Protein AF-A0A958K004-F1 (afdb_monomer)

Structure (mmCIF, N/CA/C/O backbone):
data_AF-A0A958K004-F1
#
_entry.id   AF-A0A958K004-F1
#
loop_
_atom_site.group_PDB
_atom_site.id
_atom_site.type_symbol
_atom_site.label_atom_id
_atom_site.label_alt_id
_atom_site.label_comp_id
_atom_site.label_asym_id
_atom_site.label_entity_id
_atom_site.label_seq_id
_atom_site.pdbx_PDB_ins_code
_atom_site.Cartn_x
_atom_site.Cartn_y
_atom_site.Cartn_z
_atom_site.occupancy
_atom_site.B_iso_or_equiv
_atom_site.auth_seq_id
_atom_site.auth_comp_id
_atom_site.auth_asym_id
_atom_site.auth_atom_id
_atom_site.pdbx_PDB_model_num
ATOM 1 N N . PHE A 1 1 ? 22.502 -11.661 -29.593 1.00 89.81 1 PHE A N 1
ATOM 2 C CA . PHE A 1 1 ? 21.165 -12.254 -29.796 1.00 89.81 1 PHE A CA 1
ATOM 3 C C . PHE A 1 1 ? 20.593 -11.751 -31.112 1.00 89.81 1 PHE A C 1
ATOM 5 O O . PHE A 1 1 ? 20.973 -10.659 -31.521 1.00 89.81 1 PHE A O 1
ATOM 12 N N . SER A 1 2 ? 19.728 -12.525 -31.771 1.00 93.94 2 SER A N 1
ATOM 13 C CA . SER A 1 2 ? 18.843 -11.992 -32.816 1.00 93.94 2 SER A CA 1
ATOM 14 C C . SER A 1 2 ? 17.695 -11.242 -32.134 1.00 93.94 2 SER A C 1
ATOM 16 O O . SER A 1 2 ? 17.224 -11.697 -31.088 1.00 93.94 2 SER A O 1
ATOM 18 N N . ALA A 1 3 ? 17.286 -10.092 -32.664 1.00 95.31 3 ALA A N 1
ATOM 19 C CA . ALA A 1 3 ? 16.294 -9.233 -32.023 1.00 95.31 3 ALA A CA 1
ATOM 20 C C . ALA A 1 3 ? 15.481 -8.437 -33.048 1.00 95.31 3 ALA A C 1
ATOM 22 O O . ALA A 1 3 ? 16.007 -8.037 -34.089 1.00 95.31 3 ALA A O 1
ATOM 23 N N . ASP A 1 4 ? 14.225 -8.171 -32.708 1.00 96.50 4 ASP A N 1
ATOM 24 C CA . ASP A 1 4 ? 13.420 -7.114 -33.302 1.00 96.50 4 ASP A CA 1
ATOM 25 C C . ASP A 1 4 ? 13.753 -5.785 -32.627 1.00 96.50 4 ASP A C 1
ATOM 27 O O . ASP A 1 4 ? 13.821 -5.690 -31.399 1.00 96.50 4 ASP A O 1
ATOM 31 N N . VAL A 1 5 ? 13.989 -4.754 -33.438 1.00 95.25 5 VAL A N 1
ATOM 32 C CA . VAL A 1 5 ? 14.389 -3.431 -32.955 1.00 95.25 5 VAL A CA 1
ATOM 33 C C . VAL A 1 5 ? 13.537 -2.352 -33.605 1.00 95.25 5 VAL A C 1
ATOM 35 O O . VAL A 1 5 ? 13.341 -2.345 -34.819 1.00 95.25 5 VAL A O 1
ATOM 38 N N . ARG A 1 6 ? 13.034 -1.418 -32.796 1.00 95.12 6 ARG A N 1
ATOM 39 C CA . ARG A 1 6 ? 12.283 -0.246 -33.270 1.00 95.12 6 ARG A CA 1
ATOM 40 C C . ARG A 1 6 ? 12.602 0.982 -32.431 1.00 95.12 6 ARG A C 1
ATOM 42 O O . ARG A 1 6 ? 13.040 0.851 -31.287 1.00 95.12 6 ARG A O 1
ATOM 49 N N . PHE A 1 7 ? 12.357 2.173 -32.973 1.00 93.88 7 PHE A N 1
ATOM 50 C CA . PHE A 1 7 ? 12.364 3.382 -32.152 1.00 93.88 7 PHE A CA 1
ATOM 51 C C . PHE A 1 7 ? 11.266 3.310 -31.089 1.00 93.88 7 PHE A C 1
ATOM 53 O O . PHE A 1 7 ? 10.233 2.657 -31.273 1.00 93.88 7 PHE A O 1
ATOM 60 N N . ARG A 1 8 ? 11.503 3.973 -29.961 1.00 91.81 8 ARG A N 1
ATOM 61 C CA . ARG A 1 8 ? 10.545 4.057 -28.855 1.00 91.81 8 ARG A CA 1
ATOM 62 C C . ARG A 1 8 ? 10.416 5.485 -28.363 1.00 91.81 8 ARG A C 1
ATOM 64 O O . ARG A 1 8 ? 11.398 6.216 -28.383 1.00 91.81 8 ARG A O 1
ATOM 71 N N . GLY A 1 9 ? 9.266 5.792 -27.768 1.00 85.25 9 GLY A N 1
ATOM 72 C CA . GLY A 1 9 ? 8.994 7.061 -27.102 1.00 85.25 9 GLY A CA 1
ATOM 73 C C . GLY A 1 9 ? 8.212 8.043 -27.946 1.00 85.25 9 GLY A C 1
ATOM 74 O O . GLY A 1 9 ? 8.463 8.156 -29.139 1.00 85.25 9 GLY A O 1
ATOM 75 N N . ASP A 1 10 ? 7.340 8.780 -27.274 1.00 86.44 10 ASP A N 1
ATOM 76 C CA . ASP A 1 10 ? 6.393 9.689 -27.916 1.00 86.44 10 ASP A CA 1
ATOM 77 C C . ASP A 1 10 ? 6.994 11.086 -28.094 1.00 86.44 10 ASP A C 1
ATOM 79 O O . ASP A 1 10 ? 6.783 11.734 -29.115 1.00 86.44 10 ASP A O 1
ATOM 83 N N . SER A 1 11 ? 7.843 11.525 -27.157 1.00 85.31 11 SER A N 1
ATOM 84 C CA . SER A 1 11 ? 8.559 12.801 -27.257 1.00 85.31 11 SER A CA 1
ATOM 85 C C . SER A 1 11 ? 9.684 12.782 -28.304 1.00 85.31 11 SER A C 1
ATOM 87 O O . SER A 1 11 ? 10.496 11.851 -28.364 1.00 85.31 11 SER A O 1
ATOM 89 N N . VAL A 1 12 ? 9.798 13.872 -29.074 1.00 88.31 12 VAL A N 1
ATOM 90 C CA . VAL A 1 12 ? 10.742 14.025 -30.205 1.00 88.31 12 VAL A CA 1
ATOM 91 C C . VAL A 1 12 ? 12.216 13.765 -29.858 1.00 88.31 12 VAL A C 1
ATOM 93 O O . VAL A 1 12 ? 12.981 13.333 -30.721 1.00 88.31 12 VAL A O 1
ATOM 96 N N . ASN A 1 13 ? 12.644 13.957 -28.603 1.00 87.62 13 ASN A N 1
ATOM 97 C CA . ASN A 1 13 ? 14.021 13.683 -28.167 1.00 87.62 13 ASN A CA 1
ATOM 98 C C . ASN A 1 13 ? 14.430 12.211 -28.346 1.00 87.62 13 ASN A C 1
ATOM 100 O O . ASN A 1 13 ? 15.620 11.908 -28.353 1.00 87.62 13 ASN A O 1
ATOM 104 N N . HIS A 1 14 ? 13.470 11.294 -28.476 1.00 88.75 14 HIS A N 1
ATOM 105 C CA . HIS A 1 14 ? 13.756 9.870 -28.598 1.00 88.75 14 HIS A CA 1
ATOM 106 C C . HIS A 1 14 ? 13.985 9.386 -30.031 1.00 88.75 14 HIS A C 1
ATOM 108 O O . HIS A 1 14 ? 14.654 8.363 -30.216 1.00 88.75 14 HIS A O 1
ATOM 114 N N . TRP A 1 15 ? 13.460 10.099 -31.030 1.00 88.62 15 TRP A N 1
ATOM 115 C CA . TRP A 1 15 ? 13.468 9.645 -32.422 1.00 88.62 15 TRP A CA 1
ATOM 116 C C . TRP A 1 15 ? 13.862 10.722 -33.446 1.00 88.62 15 TRP A C 1
ATOM 118 O O . TRP A 1 15 ? 14.348 10.364 -34.515 1.00 88.62 15 TRP A O 1
ATOM 128 N N . ALA A 1 16 ? 13.753 12.020 -33.149 1.00 87.06 16 ALA A N 1
ATOM 129 C CA . ALA A 1 16 ? 14.074 13.077 -34.118 1.00 87.06 16 ALA A CA 1
ATOM 130 C C . ALA A 1 16 ? 15.577 13.425 -34.178 1.00 87.06 16 ALA A C 1
ATOM 132 O O . ALA A 1 16 ? 16.094 13.781 -35.234 1.00 87.06 16 ALA A O 1
ATOM 133 N N . PHE A 1 17 ? 16.309 13.278 -33.070 1.00 87.06 17 PHE A N 1
ATOM 134 C CA . PHE A 1 17 ? 17.729 13.657 -32.952 1.00 87.06 17 PHE A CA 1
ATOM 135 C C . PHE A 1 17 ? 18.665 12.493 -33.304 1.00 87.06 17 PHE A C 1
ATOM 137 O O . PHE A 1 17 ? 18.206 11.350 -33.284 1.00 87.06 17 PHE A O 1
ATOM 144 N N . PRO A 1 18 ? 19.957 12.721 -33.633 1.00 86.62 18 PRO A N 1
ATOM 145 C CA . PRO A 1 18 ? 20.878 11.657 -34.056 1.00 86.62 18 PRO A CA 1
ATOM 146 C C . PRO A 1 18 ? 20.862 10.431 -33.135 1.00 86.62 18 PRO A C 1
ATOM 148 O O . PRO A 1 18 ? 20.727 9.306 -33.618 1.00 86.62 18 PRO A O 1
ATOM 151 N N . ASN A 1 19 ? 20.868 10.664 -31.822 1.00 88.81 19 ASN A N 1
ATOM 152 C CA . ASN A 1 19 ? 20.723 9.642 -30.796 1.00 88.81 19 ASN A CA 1
ATOM 153 C C . ASN A 1 19 ? 19.285 9.150 -30.688 1.00 88.81 19 ASN A C 1
ATOM 155 O O . ASN A 1 19 ? 18.377 9.900 -30.334 1.00 88.81 19 ASN A O 1
ATOM 159 N N . LYS A 1 20 ? 19.103 7.854 -30.930 1.00 92.12 20 LYS A N 1
ATOM 160 C CA . LYS A 1 20 ? 17.799 7.195 -30.869 1.00 92.12 20 LYS A CA 1
ATOM 161 C C . LYS A 1 20 ? 17.654 6.370 -29.599 1.00 92.12 20 LYS A C 1
ATOM 163 O O . LYS A 1 20 ? 18.620 5.750 -29.135 1.00 92.12 20 LYS A O 1
ATOM 168 N N . SER A 1 21 ? 16.436 6.349 -29.069 1.00 95.44 21 SER A N 1
ATOM 169 C CA . SER A 1 21 ? 16.014 5.364 -28.074 1.00 95.44 21 SER A CA 1
ATOM 170 C C . SER A 1 21 ? 15.399 4.154 -28.774 1.00 95.44 21 SER A C 1
ATOM 172 O O . SER A 1 21 ? 14.669 4.313 -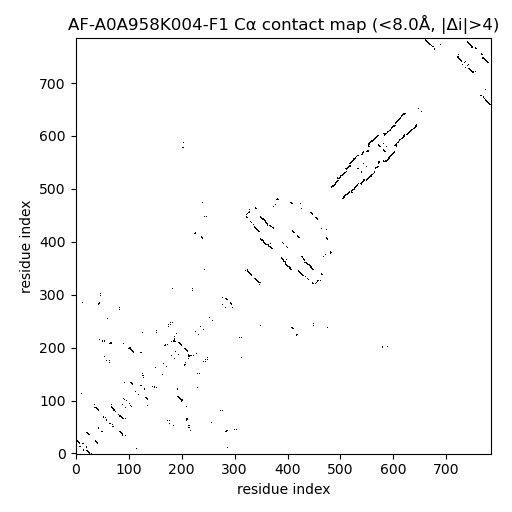29.753 1.00 95.44 21 SER A O 1
ATOM 174 N N . TRP A 1 22 ? 15.673 2.954 -28.267 1.00 96.50 22 TRP A N 1
ATOM 175 C CA . TRP A 1 22 ? 15.309 1.700 -28.933 1.00 96.50 22 TRP A CA 1
ATOM 176 C C . TRP A 1 22 ? 14.482 0.797 -28.026 1.00 96.50 22 TRP A C 1
ATOM 178 O O . TRP A 1 22 ? 14.805 0.653 -26.853 1.00 96.50 22 TRP A O 1
ATOM 188 N N . ARG A 1 23 ? 13.435 0.176 -28.569 1.00 96.81 23 ARG A N 1
ATOM 189 C CA . ARG A 1 23 ? 12.793 -1.009 -27.991 1.00 96.81 23 ARG A CA 1
ATOM 190 C C . ARG A 1 23 ? 13.456 -2.227 -28.617 1.00 96.81 23 ARG A C 1
ATOM 192 O O . ARG A 1 23 ? 13.536 -2.298 -29.845 1.00 96.81 23 ARG A O 1
ATOM 199 N N . ILE A 1 24 ? 13.915 -3.147 -27.781 1.00 97.31 24 ILE A N 1
ATOM 200 C CA . ILE A 1 24 ? 14.554 -4.396 -28.184 1.00 97.31 24 ILE A CA 1
ATOM 201 C C . ILE A 1 24 ? 13.670 -5.548 -27.709 1.00 97.31 24 ILE A C 1
ATOM 203 O O . ILE A 1 24 ? 13.372 -5.619 -26.520 1.00 97.31 24 ILE A O 1
ATOM 207 N N . ALA A 1 25 ? 13.284 -6.441 -28.618 1.00 96.12 25 ALA A N 1
ATOM 208 C CA . ALA A 1 25 ? 12.616 -7.701 -28.298 1.00 96.12 25 ALA A CA 1
ATOM 209 C C . ALA A 1 25 ? 13.455 -8.865 -28.838 1.00 96.12 25 ALA A C 1
ATOM 211 O O . ALA A 1 25 ? 13.740 -8.943 -30.036 1.00 96.12 25 ALA A O 1
ATOM 212 N N . LEU A 1 26 ? 13.922 -9.744 -27.955 1.00 95.56 26 LEU A N 1
ATOM 213 C CA . LEU A 1 26 ? 14.788 -10.858 -28.327 1.00 95.56 26 LEU A CA 1
ATOM 214 C C . LEU A 1 26 ? 13.974 -11.985 -28.974 1.00 95.56 26 LEU A C 1
ATOM 216 O O . LEU A 1 26 ? 12.897 -12.346 -28.507 1.00 95.56 26 LEU A O 1
ATOM 220 N N . ARG A 1 27 ? 14.501 -12.577 -30.047 1.00 92.25 27 ARG A N 1
ATOM 221 C CA . ARG A 1 27 ? 13.836 -13.683 -30.755 1.00 92.25 27 ARG A CA 1
ATOM 222 C C . ARG A 1 27 ? 14.186 -15.045 -30.151 1.00 92.25 27 ARG A C 1
ATOM 224 O O . ARG A 1 27 ? 15.077 -15.153 -29.308 1.00 92.25 27 ARG A O 1
ATOM 231 N N . ASP A 1 28 ? 13.493 -16.086 -30.611 1.00 89.12 28 ASP A N 1
ATOM 232 C CA . ASP A 1 28 ? 13.798 -17.500 -30.339 1.00 89.12 28 ASP A CA 1
ATOM 233 C C . ASP A 1 28 ? 13.801 -17.868 -28.842 1.00 89.12 28 ASP A C 1
ATOM 235 O O . ASP A 1 28 ? 14.655 -18.630 -28.376 1.00 89.12 28 ASP A O 1
ATOM 239 N N . GLY A 1 29 ? 12.879 -17.272 -28.073 1.00 86.06 29 GLY A N 1
ATOM 240 C CA . GLY A 1 29 ? 12.742 -17.510 -26.630 1.00 86.06 29 GLY A CA 1
ATOM 241 C C . GLY A 1 29 ? 13.990 -17.132 -25.826 1.00 86.06 29 GLY A C 1
ATOM 242 O O . GLY A 1 29 ? 14.274 -17.739 -24.794 1.00 86.06 29 GLY A O 1
ATOM 243 N N . LYS A 1 30 ? 14.805 -16.194 -26.327 1.00 91.06 30 LYS A N 1
ATOM 244 C CA . LYS A 1 30 ? 16.010 -15.725 -25.634 1.00 91.06 30 LYS A CA 1
ATOM 245 C C . LYS A 1 30 ? 15.676 -14.634 -24.624 1.00 91.06 30 LYS A C 1
ATOM 247 O O . LYS A 1 30 ? 14.791 -13.816 -24.844 1.00 91.06 30 LYS A O 1
ATOM 252 N N . PHE A 1 31 ? 16.463 -14.601 -23.556 1.00 92.50 31 PHE A N 1
ATOM 253 C CA . PHE A 1 31 ? 16.366 -13.618 -22.485 1.00 92.50 31 PHE A CA 1
ATOM 254 C C . PHE A 1 31 ? 17.753 -13.033 -22.208 1.00 92.50 31 PHE A C 1
ATOM 256 O O . PHE A 1 31 ? 18.755 -13.753 -22.238 1.00 92.50 31 PHE A O 1
ATOM 263 N N . TYR A 1 32 ? 17.811 -11.738 -21.920 1.00 92.69 32 TYR A N 1
ATOM 264 C CA . TYR A 1 32 ? 18.988 -11.060 -21.384 1.00 92.69 32 TYR A CA 1
ATOM 265 C C . TYR A 1 32 ? 18.681 -10.662 -19.943 1.00 92.69 32 TYR A C 1
ATOM 267 O O . TYR A 1 32 ? 17.728 -9.929 -19.712 1.00 92.69 32 TYR A O 1
ATOM 275 N N . GLN A 1 33 ? 19.433 -11.198 -18.975 1.00 91.00 33 GLN A N 1
ATOM 276 C CA . GLN A 1 33 ? 19.170 -11.002 -17.538 1.00 91.00 33 GLN A CA 1
ATOM 277 C C . GLN A 1 33 ? 17.701 -11.286 -17.133 1.00 91.00 33 GLN A C 1
ATOM 279 O O . GLN A 1 33 ? 17.133 -10.619 -16.277 1.00 91.00 33 GLN A O 1
ATOM 284 N N . GLY A 1 34 ? 17.068 -12.277 -17.772 1.00 89.94 34 GLY A N 1
ATOM 285 C CA . GLY A 1 34 ? 15.663 -12.625 -17.527 1.00 89.94 34 GLY A CA 1
ATOM 286 C C . GLY A 1 34 ? 14.632 -11.752 -18.254 1.00 89.94 34 GLY A C 1
ATOM 287 O O . GLY A 1 34 ? 13.448 -11.990 -18.083 1.00 89.94 34 GLY A O 1
ATOM 288 N N . MET A 1 35 ? 15.053 -10.796 -19.089 1.00 93.38 35 MET A N 1
ATOM 289 C CA . MET A 1 35 ? 14.167 -9.950 -19.901 1.00 93.38 35 MET A CA 1
ATOM 290 C C . MET A 1 35 ? 14.155 -10.414 -21.361 1.00 93.38 35 MET A C 1
ATOM 292 O O . MET A 1 35 ? 15.219 -10.508 -21.985 1.00 93.38 35 MET A O 1
ATOM 296 N N . ASN A 1 36 ? 12.977 -10.671 -21.939 1.00 93.88 36 ASN A N 1
ATOM 297 C CA . ASN A 1 36 ? 12.852 -10.833 -23.390 1.00 93.88 36 ASN A CA 1
ATOM 298 C C . ASN A 1 36 ? 12.742 -9.476 -24.104 1.00 93.88 36 ASN A C 1
ATOM 300 O O . ASN A 1 36 ? 13.305 -9.300 -25.186 1.00 93.88 36 ASN A O 1
ATOM 304 N N . GLU A 1 37 ? 12.071 -8.506 -23.477 1.00 95.00 37 GLU A N 1
ATOM 305 C CA . GLU A 1 37 ? 11.859 -7.160 -24.009 1.00 95.00 37 GLU A CA 1
ATOM 306 C C . GLU A 1 37 ? 12.388 -6.081 -23.050 1.00 95.00 37 GLU A C 1
ATOM 308 O O . GLU A 1 37 ? 12.084 -6.084 -21.859 1.00 95.00 37 GLU A O 1
ATOM 313 N N . PHE A 1 38 ? 13.155 -5.122 -23.574 1.00 96.88 38 PHE A N 1
ATOM 314 C CA . PHE A 1 38 ? 13.682 -3.987 -22.811 1.00 96.88 38 PHE A CA 1
ATOM 315 C C . PHE A 1 38 ? 13.855 -2.743 -23.693 1.00 96.88 38 PHE A C 1
ATOM 317 O O . PHE A 1 38 ? 13.917 -2.813 -24.924 1.00 96.88 38 PHE A O 1
ATOM 324 N N . ASN A 1 39 ? 13.922 -1.576 -23.058 1.00 97.31 39 ASN A N 1
ATOM 325 C CA . ASN A 1 39 ? 14.238 -0.312 -23.715 1.00 97.31 39 ASN A CA 1
ATOM 326 C C . ASN A 1 39 ? 15.714 0.044 -23.532 1.00 97.31 39 ASN A C 1
ATOM 328 O O . ASN A 1 39 ? 16.292 -0.222 -22.489 1.00 97.31 39 ASN A O 1
ATOM 332 N N . LEU A 1 40 ? 16.292 0.724 -24.518 1.00 97.12 40 LEU A N 1
ATOM 333 C CA . LEU A 1 40 ? 17.566 1.432 -24.435 1.00 97.12 40 LEU A CA 1
ATOM 334 C C . LEU A 1 40 ? 17.286 2.924 -24.628 1.00 97.12 40 LEU A C 1
ATOM 336 O O . LEU A 1 40 ? 17.156 3.410 -25.755 1.00 97.12 40 LEU A O 1
ATOM 340 N N . ASN A 1 41 ? 17.148 3.647 -23.522 1.00 95.50 41 ASN A N 1
ATOM 341 C CA . ASN A 1 41 ? 16.737 5.046 -23.493 1.00 95.50 41 ASN A CA 1
ATOM 342 C C . ASN A 1 41 ? 17.934 5.990 -23.600 1.00 95.50 41 ASN A C 1
ATOM 344 O O . ASN A 1 41 ? 18.943 5.815 -22.920 1.00 95.50 41 ASN A O 1
ATOM 348 N N . VAL A 1 42 ? 17.801 7.028 -24.425 1.00 94.31 42 VAL A N 1
ATOM 349 C CA . VAL A 1 42 ? 18.722 8.171 -24.413 1.00 94.31 42 VAL A CA 1
ATOM 350 C C . VAL A 1 42 ? 18.446 9.000 -23.155 1.00 94.31 42 VAL A C 1
ATOM 352 O O . VAL A 1 42 ? 17.293 9.399 -22.952 1.00 94.31 42 VAL A O 1
ATOM 355 N N . PRO A 1 43 ? 19.459 9.286 -22.319 1.00 93.81 43 PRO A N 1
ATOM 356 C CA . PRO A 1 43 ? 19.289 10.204 -21.201 1.00 93.81 43 PRO A CA 1
ATOM 357 C C . PRO A 1 43 ? 18.959 11.621 -21.682 1.00 93.81 43 PRO A C 1
ATOM 359 O O . PRO A 1 43 ? 19.594 12.139 -22.599 1.00 93.81 43 PRO A O 1
ATOM 362 N N . ARG A 1 44 ? 17.944 12.244 -21.070 1.00 88.75 44 ARG A N 1
ATOM 363 C CA . ARG A 1 44 ? 17.361 13.513 -21.550 1.00 88.75 44 ARG A CA 1
ATOM 364 C C . ARG A 1 44 ? 17.491 14.701 -20.591 1.00 88.75 44 ARG A C 1
ATOM 366 O O . ARG A 1 44 ? 17.028 15.790 -20.905 1.00 88.75 44 ARG A O 1
ATOM 373 N N . VAL A 1 45 ? 18.082 14.525 -19.413 1.00 92.00 45 VAL A N 1
ATOM 374 C CA . VAL A 1 45 ? 18.234 15.589 -18.396 1.00 92.00 45 VAL A CA 1
ATOM 375 C C . VAL A 1 45 ? 19.705 15.973 -18.288 1.00 92.00 45 VAL A C 1
ATOM 377 O O . VAL A 1 45 ? 20.546 15.112 -18.517 1.00 92.00 45 VAL A O 1
ATOM 380 N N . ARG A 1 46 ? 20.048 17.222 -17.933 1.00 94.00 46 ARG A N 1
ATOM 381 C CA . ARG A 1 46 ? 21.454 17.683 -17.872 1.00 94.00 46 ARG A CA 1
ATOM 382 C C . ARG A 1 46 ? 22.373 16.755 -17.080 1.00 94.00 46 ARG A C 1
ATOM 384 O O . ARG A 1 46 ? 23.475 16.495 -17.534 1.00 94.00 46 ARG A O 1
ATOM 391 N N . THR A 1 47 ? 21.875 16.178 -15.987 1.00 95.75 47 THR A N 1
ATOM 392 C CA . THR A 1 47 ? 22.607 15.221 -15.140 1.00 95.75 47 THR A CA 1
ATOM 393 C C . THR A 1 47 ? 22.890 13.886 -15.828 1.00 95.75 47 THR A C 1
ATOM 395 O O . THR A 1 47 ? 23.789 13.158 -15.427 1.00 95.75 47 THR A O 1
ATOM 398 N N . GLN A 1 48 ? 22.116 13.535 -16.859 1.00 95.69 48 GLN A N 1
ATOM 399 C CA . GLN A 1 48 ? 22.151 12.269 -17.606 1.00 95.69 48 GLN A CA 1
ATOM 400 C C . GLN A 1 48 ? 21.829 11.022 -16.760 1.00 95.69 48 GLN A C 1
ATOM 402 O O . GLN A 1 48 ? 21.693 9.934 -17.310 1.00 95.69 48 GLN A O 1
ATOM 407 N N . ILE A 1 49 ? 21.602 11.190 -15.454 1.00 97.25 49 ILE A N 1
ATOM 408 C CA . ILE A 1 49 ? 21.304 10.112 -14.505 1.00 97.25 49 ILE A CA 1
ATOM 409 C C . ILE A 1 49 ? 19.911 10.198 -13.871 1.00 97.25 49 ILE A C 1
ATOM 411 O O . ILE A 1 49 ? 19.516 9.266 -13.188 1.00 97.25 49 ILE A O 1
ATOM 415 N N . ALA A 1 50 ? 19.143 11.269 -14.110 1.00 96.12 50 ALA A N 1
ATOM 416 C CA . ALA A 1 50 ? 17.875 11.537 -13.410 1.00 96.12 50 ALA A CA 1
ATOM 417 C C . ALA A 1 50 ? 16.871 10.365 -13.429 1.00 96.12 50 ALA A C 1
ATOM 419 O O . ALA A 1 50 ? 16.284 10.037 -12.402 1.00 96.12 50 ALA A O 1
ATOM 420 N N . ASN A 1 51 ? 16.686 9.707 -14.580 1.00 94.56 51 ASN A N 1
ATOM 421 C CA . ASN A 1 51 ? 15.776 8.560 -14.663 1.00 94.56 51 ASN A CA 1
ATOM 422 C C . ASN A 1 51 ? 16.312 7.354 -13.887 1.00 94.56 51 ASN A C 1
ATOM 424 O O . ASN A 1 51 ? 15.561 6.763 -13.124 1.00 94.56 51 ASN A O 1
ATOM 428 N N . TRP A 1 52 ? 17.595 7.016 -14.056 1.00 97.88 52 TRP A N 1
ATOM 429 C CA . TRP A 1 52 ? 18.234 5.930 -13.306 1.00 97.88 52 TRP A CA 1
ATOM 430 C C . TRP A 1 52 ? 18.161 6.171 -11.797 1.00 97.88 52 TRP A C 1
ATOM 432 O O . TRP A 1 52 ? 17.741 5.283 -11.068 1.00 97.88 52 TRP A O 1
ATOM 442 N N . LEU A 1 53 ? 18.475 7.389 -11.347 1.00 98.50 53 LEU A N 1
ATOM 443 C CA . LEU A 1 53 ? 18.474 7.752 -9.932 1.00 98.50 53 LEU A CA 1
ATOM 444 C C . LEU A 1 53 ? 17.097 7.533 -9.298 1.00 98.50 53 LEU A C 1
ATOM 446 O O . LEU A 1 53 ? 17.004 7.056 -8.176 1.00 98.50 53 LEU A O 1
ATOM 450 N N . GLY A 1 54 ? 16.020 7.825 -10.031 1.00 98.00 54 GLY A N 1
ATOM 451 C CA . GLY A 1 54 ? 14.664 7.544 -9.572 1.00 98.00 54 GLY A CA 1
ATOM 452 C C . GLY A 1 54 ? 14.381 6.055 -9.336 1.00 98.00 54 GLY A C 1
ATOM 453 O O . GLY A 1 54 ? 13.690 5.725 -8.375 1.00 98.00 54 GLY A O 1
ATOM 454 N N . TYR A 1 55 ? 14.922 5.169 -10.180 1.00 98.50 55 TYR A N 1
ATOM 455 C CA . TYR A 1 55 ? 14.806 3.716 -10.011 1.00 98.50 55 TYR A CA 1
ATOM 456 C C . TYR A 1 55 ? 15.740 3.195 -8.902 1.00 98.50 55 TYR A C 1
ATOM 458 O O . TYR A 1 55 ? 15.271 2.468 -8.035 1.00 98.50 55 TYR A O 1
ATOM 466 N N . ASP A 1 56 ? 17.003 3.639 -8.841 1.00 98.56 56 ASP A N 1
ATOM 467 C CA . ASP A 1 56 ? 17.950 3.276 -7.765 1.00 98.56 56 ASP A CA 1
ATOM 468 C C . ASP A 1 56 ? 17.414 3.684 -6.380 1.00 98.56 56 ASP A C 1
ATOM 470 O O . ASP A 1 56 ? 17.428 2.893 -5.436 1.00 98.56 56 ASP A O 1
ATOM 474 N N . MET A 1 57 ? 16.839 4.885 -6.258 1.00 98.69 57 MET A N 1
ATOM 475 C CA . MET A 1 57 ? 16.188 5.324 -5.019 1.00 98.69 57 MET A CA 1
ATOM 476 C C . MET A 1 57 ? 14.956 4.476 -4.674 1.00 98.69 57 MET A C 1
ATOM 478 O O . MET A 1 57 ? 14.717 4.192 -3.501 1.00 98.69 57 MET A O 1
ATOM 482 N N . ALA A 1 58 ? 14.177 4.041 -5.665 1.00 98.62 58 ALA A N 1
ATOM 483 C CA . ALA A 1 58 ? 13.038 3.161 -5.423 1.00 98.62 58 ALA A CA 1
ATOM 484 C C . ALA A 1 58 ? 13.468 1.776 -4.913 1.00 98.62 58 ALA A C 1
ATOM 486 O O . ALA A 1 58 ? 12.875 1.263 -3.963 1.00 98.62 58 ALA A O 1
ATOM 487 N N . GLU A 1 59 ? 14.515 1.190 -5.504 1.00 98.06 59 GLU A N 1
ATOM 488 C CA . GLU A 1 59 ? 15.072 -0.098 -5.072 1.00 98.06 59 GLU A CA 1
ATOM 489 C C . GLU A 1 59 ? 15.616 -0.018 -3.640 1.00 98.06 59 GLU A C 1
ATOM 491 O O . GLU A 1 59 ? 15.323 -0.886 -2.816 1.00 98.06 59 GLU A O 1
ATOM 496 N N . ARG A 1 60 ? 16.348 1.056 -3.309 1.00 98.12 60 ARG A N 1
ATOM 497 C CA . ARG A 1 60 ? 16.873 1.310 -1.955 1.00 98.12 60 ARG A CA 1
ATOM 498 C C . ARG A 1 60 ? 15.779 1.529 -0.914 1.00 98.12 60 ARG A C 1
ATOM 500 O O . ARG A 1 60 ? 15.963 1.146 0.242 1.00 98.12 60 ARG A O 1
ATOM 507 N N . LEU A 1 61 ? 14.672 2.177 -1.284 1.00 97.75 61 LEU A N 1
ATOM 508 C CA . LEU A 1 61 ? 13.536 2.366 -0.378 1.00 97.75 61 LEU A CA 1
ATOM 509 C C . LEU A 1 61 ? 12.903 1.021 -0.000 1.00 97.75 61 LEU A C 1
ATOM 511 O O . LEU A 1 61 ? 12.547 0.815 1.159 1.00 97.75 61 LEU A O 1
ATOM 515 N N . GLY A 1 62 ? 12.819 0.103 -0.966 1.00 95.50 62 GLY A N 1
ATOM 516 C CA . GLY A 1 62 ? 12.233 -1.219 -0.786 1.00 95.50 62 GLY A CA 1
ATOM 517 C C . GLY A 1 62 ? 10.700 -1.208 -0.738 1.00 95.50 62 GLY A C 1
ATOM 518 O O . GLY A 1 62 ? 10.045 -0.175 -0.590 1.00 95.50 62 GLY A O 1
ATOM 519 N N . GLY A 1 63 ? 10.103 -2.393 -0.896 1.00 94.06 63 GLY A N 1
ATOM 520 C CA . GLY A 1 63 ? 8.642 -2.558 -0.898 1.00 94.06 63 GLY A CA 1
ATOM 521 C C . GLY A 1 63 ? 7.935 -1.970 -2.128 1.00 94.06 63 GLY A C 1
ATOM 522 O O . GLY A 1 63 ? 6.732 -1.731 -2.076 1.00 94.06 63 GLY A O 1
ATOM 523 N N . LEU A 1 64 ? 8.670 -1.723 -3.217 1.00 97.75 64 LEU A N 1
ATOM 524 C CA . LEU A 1 64 ? 8.159 -1.196 -4.482 1.00 97.75 64 LEU A CA 1
ATOM 525 C C . LEU A 1 64 ? 8.425 -2.171 -5.629 1.00 97.75 64 LEU A C 1
ATOM 527 O O . LEU A 1 64 ? 9.425 -2.886 -5.633 1.00 97.75 64 LEU A O 1
ATOM 531 N N . LEU A 1 65 ? 7.544 -2.152 -6.629 1.00 98.12 65 LEU A N 1
ATOM 532 C CA . LEU A 1 65 ? 7.758 -2.838 -7.898 1.00 98.12 65 LEU A CA 1
ATOM 533 C C . LEU A 1 65 ? 8.580 -1.927 -8.810 1.00 98.12 65 LEU A C 1
ATOM 535 O O . LEU A 1 65 ? 8.058 -0.944 -9.340 1.00 98.12 65 LEU A O 1
ATOM 539 N N . VAL A 1 66 ? 9.866 -2.237 -8.966 1.00 98.06 66 VAL A N 1
ATOM 540 C CA . VAL A 1 66 ? 10.821 -1.384 -9.684 1.00 98.06 66 VAL A CA 1
ATOM 541 C C . VAL A 1 66 ? 11.368 -2.120 -10.907 1.00 98.06 66 VAL A C 1
ATOM 543 O O . VAL A 1 66 ? 11.960 -3.187 -10.748 1.00 98.06 66 VAL A O 1
ATOM 546 N N . PRO A 1 67 ? 11.166 -1.600 -12.131 1.00 97.38 67 PRO A N 1
ATOM 547 C CA . PRO A 1 67 ? 11.808 -2.144 -13.322 1.00 97.38 67 PRO A CA 1
ATOM 548 C C . PRO A 1 67 ? 13.328 -2.015 -13.236 1.00 97.38 67 PRO A C 1
ATOM 550 O O . PRO A 1 67 ? 13.834 -0.941 -12.908 1.00 97.38 67 PRO A O 1
ATOM 553 N N . HIS A 1 68 ? 14.048 -3.076 -13.608 1.00 96.94 68 HIS A N 1
ATOM 554 C CA . HIS A 1 68 ? 15.510 -3.055 -13.659 1.00 96.94 68 HIS A CA 1
ATOM 555 C C . HIS A 1 68 ? 16.018 -1.942 -14.580 1.00 96.94 68 HIS A C 1
ATOM 557 O O . HIS A 1 68 ? 15.602 -1.845 -15.743 1.00 96.94 68 HIS A O 1
ATOM 563 N N . ALA A 1 69 ? 16.939 -1.124 -14.068 1.00 97.31 69 ALA A N 1
ATOM 564 C CA . ALA A 1 69 ? 17.487 0.026 -14.770 1.00 97.31 69 ALA A CA 1
ATOM 565 C C . ALA A 1 69 ? 19.015 0.098 -14.619 1.00 97.31 69 ALA A C 1
ATOM 567 O O . ALA A 1 69 ? 19.528 0.289 -13.521 1.00 97.31 69 ALA A O 1
ATOM 568 N N . GLU A 1 70 ? 19.755 0.008 -15.726 1.00 97.06 70 GLU A N 1
ATOM 569 C CA . GLU A 1 70 ? 21.224 0.098 -15.719 1.00 97.06 70 GLU A CA 1
ATOM 570 C C . GLU A 1 70 ? 21.758 0.887 -16.917 1.00 97.06 70 GLU A C 1
ATOM 572 O O . GLU A 1 70 ? 21.169 0.888 -18.001 1.00 97.06 70 GLU A O 1
ATOM 577 N N . PHE A 1 71 ? 22.895 1.560 -16.754 1.00 97.94 71 PHE A N 1
ATOM 578 C CA . PHE A 1 71 ? 23.566 2.190 -17.884 1.00 97.94 71 PHE A CA 1
ATOM 579 C C . PHE A 1 71 ? 24.393 1.185 -18.680 1.00 97.94 71 PHE A C 1
ATOM 581 O O . PHE A 1 71 ? 25.111 0.356 -18.129 1.00 97.94 71 PHE A O 1
ATOM 588 N N . VAL A 1 72 ? 24.333 1.297 -20.007 1.00 96.25 72 VAL A N 1
ATOM 589 C CA . VAL A 1 72 ? 25.084 0.443 -20.928 1.00 96.25 72 VAL A CA 1
ATOM 590 C C . VAL A 1 72 ? 25.883 1.260 -21.938 1.00 96.25 72 VAL A C 1
ATOM 592 O O . VAL A 1 72 ? 25.421 2.274 -22.475 1.00 96.25 72 VAL A O 1
ATOM 595 N N . HIS A 1 73 ? 27.078 0.758 -22.252 1.00 95.38 73 HIS A N 1
ATOM 596 C CA . HIS A 1 73 ? 27.918 1.247 -23.339 1.00 95.38 73 HIS A CA 1
ATOM 597 C C . HIS A 1 73 ? 27.320 0.827 -24.689 1.00 95.38 73 HIS A C 1
ATOM 599 O O . HIS A 1 73 ? 27.464 -0.322 -25.123 1.00 95.38 73 HIS A O 1
ATOM 605 N N . PHE A 1 74 ? 26.632 1.742 -25.374 1.00 95.12 74 PHE A N 1
ATOM 606 C CA . PHE A 1 74 ? 25.884 1.400 -26.580 1.00 95.12 74 PHE A CA 1
ATOM 607 C C . PHE A 1 74 ? 26.697 1.624 -27.861 1.00 95.12 74 PHE A C 1
ATOM 609 O O . PHE A 1 74 ? 27.254 2.696 -28.113 1.00 95.12 74 PHE A O 1
ATOM 616 N N . ARG A 1 75 ? 26.733 0.594 -28.714 1.00 94.44 75 ARG A N 1
ATOM 617 C CA . ARG A 1 75 ? 27.317 0.659 -30.057 1.00 94.44 75 ARG A CA 1
ATOM 618 C C . ARG A 1 75 ? 26.279 0.293 -31.108 1.00 94.44 75 ARG A C 1
ATOM 620 O O . ARG A 1 75 ? 25.716 -0.797 -31.060 1.00 94.44 75 ARG A O 1
ATOM 627 N N . LEU A 1 76 ? 26.118 1.151 -32.110 1.00 93.00 76 LEU A N 1
ATOM 628 C CA . LEU A 1 76 ? 25.321 0.872 -33.302 1.00 93.00 76 LEU A CA 1
ATOM 629 C C . LEU A 1 76 ? 26.262 0.677 -34.492 1.00 93.00 76 LEU A C 1
ATOM 631 O O . LEU A 1 76 ? 27.119 1.517 -34.754 1.00 93.00 76 LEU A O 1
ATOM 635 N N . ASN A 1 77 ? 26.146 -0.452 -35.197 1.00 93.94 77 ASN A N 1
ATOM 636 C CA . ASN A 1 77 ? 27.040 -0.811 -36.309 1.00 93.94 77 ASN A CA 1
ATOM 637 C C . ASN A 1 77 ? 28.533 -0.681 -35.947 1.00 93.94 77 ASN A C 1
ATOM 639 O O . ASN A 1 77 ? 29.333 -0.150 -36.712 1.00 93.94 77 ASN A O 1
ATOM 643 N N . ARG A 1 78 ? 28.901 -1.163 -34.748 1.00 94.62 78 ARG A N 1
ATOM 644 C CA . ARG A 1 78 ? 30.254 -1.102 -34.153 1.00 94.62 78 ARG A CA 1
ATOM 645 C C . ARG A 1 78 ? 30.767 0.308 -33.816 1.00 94.62 78 ARG A C 1
ATOM 647 O O . ARG A 1 78 ? 31.859 0.418 -33.266 1.00 94.62 78 ARG A O 1
ATOM 654 N N . LYS A 1 79 ? 29.992 1.368 -34.059 1.00 93.44 79 LYS A N 1
ATOM 655 C CA . LYS A 1 79 ? 30.324 2.740 -33.660 1.00 93.44 79 LYS A CA 1
ATOM 656 C C . LYS A 1 79 ? 29.729 3.046 -32.289 1.00 93.44 79 LYS A C 1
ATOM 658 O O . LYS A 1 79 ? 28.551 2.783 -32.066 1.00 93.44 79 LYS A O 1
ATOM 663 N N . PHE A 1 80 ? 30.538 3.596 -31.384 1.00 94.69 80 PHE A N 1
ATOM 664 C CA . PHE A 1 80 ? 30.043 4.096 -30.101 1.00 94.69 80 PHE A CA 1
ATOM 665 C C . PHE A 1 80 ? 29.057 5.242 -30.329 1.00 94.69 80 PHE A C 1
ATOM 667 O O . PHE A 1 80 ? 29.377 6.209 -31.022 1.00 94.69 80 PHE A O 1
ATOM 674 N N . ASP A 1 81 ? 27.858 5.097 -29.772 1.00 92.62 81 ASP A N 1
ATOM 675 C CA . ASP A 1 81 ? 26.744 6.033 -29.931 1.00 92.62 81 ASP A CA 1
ATOM 676 C C . ASP A 1 81 ? 26.251 6.538 -28.565 1.00 92.62 81 ASP A C 1
ATOM 678 O O . ASP A 1 81 ? 25.062 6.776 -28.348 1.00 92.62 81 ASP A O 1
ATOM 682 N N . GLY A 1 82 ? 27.182 6.686 -27.620 1.00 92.88 82 GLY A N 1
ATOM 683 C CA . GLY A 1 82 ? 26.924 7.189 -26.275 1.00 92.88 82 GLY A CA 1
ATOM 684 C C . GLY A 1 82 ? 26.354 6.140 -25.324 1.00 92.88 82 GLY A C 1
ATOM 685 O O . GLY A 1 82 ? 26.117 4.987 -25.684 1.00 92.88 82 GLY A O 1
ATOM 686 N N . VAL A 1 83 ? 26.115 6.560 -24.087 1.00 95.31 83 VAL A N 1
ATOM 687 C CA . VAL A 1 83 ? 25.458 5.731 -23.072 1.00 95.31 83 VAL A CA 1
ATOM 688 C C . VAL A 1 83 ? 23.963 5.570 -23.368 1.00 95.31 83 VAL A C 1
ATOM 690 O O . VAL A 1 83 ? 23.324 6.434 -23.985 1.00 95.31 83 VAL A O 1
ATOM 693 N N . ARG A 1 84 ? 23.385 4.451 -22.931 1.00 95.56 84 ARG A N 1
ATOM 694 C CA . ARG A 1 84 ? 21.932 4.239 -22.878 1.00 95.56 84 ARG A CA 1
ATOM 695 C C . ARG A 1 84 ? 21.539 3.759 -21.496 1.00 95.56 84 ARG A C 1
ATOM 697 O O . ARG A 1 84 ? 22.284 3.011 -20.883 1.00 95.56 84 ARG A O 1
ATOM 704 N N . LEU A 1 85 ? 20.357 4.155 -21.046 1.00 97.31 85 LEU A N 1
ATOM 705 C CA . LEU A 1 85 ? 19.707 3.524 -19.908 1.00 97.31 85 LEU A CA 1
ATOM 706 C C . LEU A 1 85 ? 18.939 2.304 -20.421 1.00 97.31 85 LEU A C 1
ATOM 708 O O . LEU A 1 85 ? 17.925 2.465 -21.107 1.00 97.31 85 LEU A O 1
ATOM 712 N N . LEU A 1 86 ? 19.441 1.107 -20.134 1.00 97.81 86 LEU A N 1
ATOM 713 C CA . LEU A 1 86 ? 18.668 -0.118 -20.258 1.00 97.81 86 LEU A CA 1
ATOM 714 C C . LEU A 1 86 ? 17.555 -0.075 -19.216 1.00 97.81 86 LEU A C 1
ATOM 716 O O . LEU A 1 86 ? 17.827 0.157 -18.045 1.00 97.81 86 LEU A O 1
ATOM 720 N N . LEU A 1 87 ? 16.312 -0.254 -19.655 1.00 97.44 87 LEU A N 1
ATOM 721 C CA . LEU A 1 87 ? 15.132 -0.206 -18.800 1.00 97.44 87 LEU A CA 1
ATOM 722 C C . LEU A 1 87 ? 14.202 -1.378 -19.115 1.00 97.44 87 LEU A C 1
ATOM 724 O O . LEU A 1 87 ? 13.664 -1.486 -20.226 1.00 97.44 87 LEU A O 1
ATOM 728 N N . GLU A 1 88 ? 13.991 -2.227 -18.119 1.00 96.94 88 GLU A N 1
ATOM 729 C CA . GLU A 1 88 ? 13.038 -3.330 -18.158 1.00 96.94 88 GLU A CA 1
ATOM 730 C C . GLU A 1 88 ? 11.615 -2.852 -18.466 1.00 96.94 88 GLU A C 1
ATOM 732 O O . GLU A 1 88 ? 11.223 -1.725 -18.154 1.00 96.94 88 GLU A O 1
ATOM 737 N N . GLN A 1 89 ? 10.837 -3.701 -19.135 1.00 94.12 89 GLN A N 1
ATOM 738 C CA . GLN A 1 89 ? 9.445 -3.407 -19.450 1.00 94.12 89 GLN A CA 1
ATOM 739 C C . GLN A 1 89 ? 8.505 -4.072 -18.450 1.00 94.12 89 GLN A C 1
ATOM 741 O O . GLN A 1 89 ? 8.614 -5.278 -18.259 1.00 94.12 89 GLN A O 1
ATOM 746 N N . PRO A 1 90 ? 7.538 -3.329 -17.875 1.00 93.56 90 PRO A N 1
ATOM 747 C CA . PRO A 1 90 ? 6.454 -3.909 -17.094 1.00 93.56 90 PRO A CA 1
ATOM 748 C C . PRO A 1 90 ? 5.598 -4.831 -17.974 1.00 93.56 90 PRO A C 1
ATOM 750 O O . PRO A 1 90 ? 4.712 -4.393 -18.711 1.00 93.56 90 PRO A O 1
ATOM 753 N N . ASN A 1 91 ? 5.929 -6.116 -17.949 1.00 91.12 91 ASN A N 1
ATOM 754 C CA . ASN A 1 91 ? 5.291 -7.193 -18.692 1.00 91.12 91 ASN A CA 1
ATOM 755 C C . ASN A 1 91 ? 5.276 -8.474 -17.830 1.00 91.12 91 ASN A C 1
ATOM 757 O O . ASN A 1 91 ? 5.567 -8.435 -16.636 1.00 91.12 91 ASN A O 1
ATOM 761 N N . GLN A 1 92 ? 4.928 -9.618 -18.418 1.00 89.12 92 GLN A N 1
ATOM 762 C CA . GLN A 1 92 ? 4.859 -10.878 -17.669 1.00 89.12 92 GLN A CA 1
ATOM 763 C C . GLN A 1 92 ? 6.242 -11.381 -17.210 1.00 89.12 92 GLN A C 1
ATOM 765 O O . GLN A 1 92 ? 6.340 -11.944 -16.121 1.00 89.12 92 GLN A O 1
ATOM 770 N N . ASP A 1 93 ? 7.316 -11.109 -17.963 1.00 90.06 93 ASP A N 1
ATOM 771 C CA . ASP A 1 93 ? 8.689 -11.434 -17.544 1.00 90.06 93 ASP A CA 1
ATOM 772 C C . ASP A 1 93 ? 9.073 -10.650 -16.280 1.00 90.06 93 ASP A C 1
ATOM 774 O O . ASP A 1 93 ? 9.667 -11.205 -15.354 1.00 90.06 93 ASP A O 1
ATOM 778 N N . PHE A 1 94 ? 8.686 -9.370 -16.214 1.00 94.19 94 PHE A N 1
ATOM 779 C CA . PHE A 1 94 ? 8.880 -8.525 -15.036 1.00 94.19 94 PHE A CA 1
ATOM 780 C C . PHE A 1 94 ? 8.179 -9.108 -13.800 1.00 94.19 94 PHE A C 1
ATOM 782 O O . PHE A 1 94 ? 8.792 -9.197 -12.734 1.00 94.19 94 PHE A O 1
ATOM 789 N N . LEU A 1 95 ? 6.925 -9.559 -13.931 1.00 92.69 95 LEU A N 1
ATOM 790 C CA . LEU A 1 95 ? 6.205 -10.206 -12.825 1.00 92.69 95 LEU A CA 1
ATOM 791 C C . LEU A 1 95 ? 6.913 -11.490 -12.382 1.00 92.69 95 LEU A C 1
ATOM 793 O O . LEU A 1 95 ? 7.180 -11.672 -11.194 1.00 92.69 95 LEU A O 1
ATOM 797 N N . GLN A 1 96 ? 7.309 -12.334 -13.337 1.00 90.00 96 GLN A N 1
ATOM 798 C CA . GLN A 1 96 ? 8.015 -13.580 -13.055 1.00 90.00 96 GLN A CA 1
ATOM 799 C C . GLN A 1 96 ? 9.352 -13.339 -12.337 1.00 90.00 96 GLN A C 1
ATOM 801 O O . GLN A 1 96 ? 9.656 -14.022 -11.355 1.00 90.00 96 GLN A O 1
ATOM 806 N N . ARG A 1 97 ? 10.145 -12.352 -12.776 1.00 91.69 97 ARG A N 1
ATOM 807 C CA . ARG A 1 97 ? 11.402 -11.962 -12.113 1.00 91.69 97 ARG A CA 1
ATOM 808 C C . ARG A 1 97 ? 11.187 -11.493 -10.678 1.00 91.69 97 ARG A C 1
ATOM 810 O O . ARG A 1 97 ? 12.016 -11.786 -9.817 1.00 91.69 97 ARG A O 1
ATOM 817 N N . ASN A 1 98 ? 10.067 -10.823 -10.419 1.00 91.81 98 ASN A N 1
ATOM 818 C CA . ASN A 1 98 ? 9.655 -10.392 -9.085 1.00 91.81 98 ASN A CA 1
ATOM 819 C C . ASN A 1 98 ? 8.952 -11.497 -8.275 1.00 91.81 98 ASN A C 1
ATOM 821 O O . ASN A 1 98 ? 8.523 -11.241 -7.153 1.00 91.81 98 ASN A O 1
ATOM 825 N N . LYS A 1 99 ? 8.871 -12.731 -8.801 1.00 91.69 99 LYS A N 1
ATOM 826 C CA . LYS A 1 99 ? 8.173 -13.874 -8.183 1.00 91.69 99 LYS A CA 1
ATOM 827 C C . LYS A 1 99 ? 6.699 -13.578 -7.888 1.00 91.69 99 LYS A C 1
ATOM 829 O O . LYS A 1 99 ? 6.156 -14.051 -6.894 1.00 91.69 99 LYS A O 1
ATOM 834 N N . LEU A 1 100 ? 6.077 -12.787 -8.754 1.00 91.25 100 LEU A N 1
ATOM 835 C CA . LEU A 1 100 ? 4.660 -12.466 -8.701 1.00 91.25 100 LEU A CA 1
ATOM 836 C C . LEU A 1 100 ? 3.881 -13.403 -9.630 1.00 91.25 100 LEU A C 1
ATOM 838 O O . LEU A 1 100 ? 4.425 -13.838 -10.653 1.00 91.25 100 LEU A O 1
ATOM 842 N N . PRO A 1 101 ? 2.618 -13.711 -9.297 1.00 87.56 101 PRO A N 1
ATOM 843 C CA . PRO A 1 101 ? 1.756 -14.469 -10.188 1.00 87.56 101 PRO A CA 1
ATOM 844 C C . PRO A 1 101 ? 1.536 -13.714 -11.504 1.00 87.56 101 PRO A C 1
ATOM 846 O O . PRO A 1 101 ? 1.653 -12.491 -11.594 1.00 87.56 101 PRO A O 1
ATOM 849 N N . VAL A 1 102 ? 1.213 -14.465 -12.552 1.00 86.88 102 VAL A N 1
ATOM 850 C CA . VAL A 1 102 ? 0.800 -13.894 -13.838 1.00 86.88 102 VAL A CA 1
ATOM 851 C C . VAL A 1 102 ? -0.492 -13.113 -13.616 1.00 86.88 102 VAL A C 1
ATOM 853 O O . VAL A 1 102 ? -1.485 -13.680 -13.171 1.00 86.88 102 VAL A O 1
ATOM 856 N N . GLY A 1 103 ? -0.489 -11.826 -13.948 1.00 85.56 103 GLY A N 1
ATOM 857 C CA . GLY A 1 103 ? -1.626 -10.940 -13.711 1.00 85.56 103 GLY A CA 1
ATOM 858 C C . GLY A 1 103 ? -1.705 -9.804 -14.721 1.00 85.56 103 GLY A C 1
ATOM 859 O O . GLY A 1 103 ? -1.014 -9.801 -15.745 1.00 85.56 103 GLY A O 1
ATOM 860 N N . LYS A 1 104 ? -2.578 -8.836 -14.447 1.00 91.19 104 LYS A N 1
ATOM 861 C CA . LYS A 1 104 ? -2.828 -7.704 -15.345 1.00 91.19 104 LYS A CA 1
ATOM 862 C C . LYS A 1 104 ? -1.948 -6.520 -14.970 1.00 91.19 104 LYS A C 1
ATOM 864 O O . LYS A 1 104 ? -1.847 -6.158 -13.799 1.00 91.19 104 LYS A O 1
ATOM 869 N N . ILE A 1 105 ? -1.336 -5.898 -15.971 1.00 94.00 105 ILE A N 1
ATOM 870 C CA . ILE A 1 105 ? -0.631 -4.624 -15.833 1.00 94.00 105 ILE A CA 1
ATOM 871 C C . ILE A 1 105 ? -1.416 -3.568 -16.604 1.00 94.00 105 ILE A C 1
ATOM 873 O O . ILE A 1 105 ? -1.510 -3.624 -17.829 1.00 94.00 105 ILE A O 1
ATOM 877 N N . PHE A 1 106 ? -1.956 -2.601 -15.877 1.00 94.69 106 PHE A N 1
ATOM 878 C CA . PHE A 1 106 ? -2.641 -1.438 -16.414 1.00 94.69 106 PHE A CA 1
ATOM 879 C C . PHE A 1 106 ? -1.617 -0.356 -16.724 1.00 94.69 106 PHE A C 1
ATOM 881 O O . PHE A 1 106 ? -0.825 0.048 -15.868 1.00 94.69 106 PHE A O 1
ATOM 888 N N . VAL A 1 107 ? -1.634 0.111 -17.965 1.00 93.94 107 VAL A N 1
ATOM 889 C CA . VAL A 1 107 ? -0.698 1.077 -18.521 1.00 93.94 107 VAL A CA 1
ATOM 890 C C . VAL A 1 107 ? -1.488 2.297 -18.972 1.00 93.94 107 VAL A C 1
ATOM 892 O O . VAL A 1 107 ? -2.191 2.258 -19.970 1.00 93.94 107 VAL A O 1
ATOM 895 N N . GLY A 1 108 ? -1.351 3.386 -18.225 1.00 93.50 108 GLY A N 1
ATOM 896 C CA . GLY A 1 108 ? -1.835 4.704 -18.605 1.00 93.50 108 GLY A CA 1
ATOM 897 C C . GLY A 1 108 ? -0.661 5.537 -19.092 1.00 93.50 108 GLY A C 1
ATOM 898 O O . GLY A 1 108 ? 0.289 5.778 -18.339 1.00 93.50 108 GLY A O 1
ATOM 899 N N . ASP A 1 109 ? -0.671 5.918 -20.359 1.00 91.12 109 ASP A N 1
ATOM 900 C CA . ASP A 1 109 ? 0.372 6.741 -20.960 1.00 91.12 109 ASP A CA 1
ATOM 901 C C . ASP A 1 109 ? -0.207 7.647 -22.040 1.00 91.12 109 ASP A C 1
ATOM 903 O O . ASP A 1 109 ? -1.351 7.463 -22.452 1.00 91.12 109 ASP A O 1
ATOM 907 N N . VAL A 1 110 ? 0.596 8.616 -22.474 1.00 89.31 110 VAL A N 1
ATOM 908 C CA . VAL A 1 110 ? 0.236 9.501 -23.585 1.00 89.31 110 VAL A CA 1
ATOM 909 C C . VAL A 1 110 ? 0.953 9.096 -24.862 1.00 89.31 110 VAL A C 1
ATOM 911 O O . VAL A 1 110 ? 2.111 8.682 -24.818 1.00 89.31 110 VAL A O 1
ATOM 914 N N . ASP A 1 111 ? 0.296 9.278 -26.000 1.00 87.56 111 ASP A N 1
ATOM 915 C CA . ASP A 1 111 ? 0.905 9.082 -27.316 1.00 87.56 111 ASP A CA 1
ATOM 916 C C . ASP A 1 111 ? 1.304 10.409 -27.992 1.00 87.56 111 ASP A C 1
ATOM 918 O O . ASP A 1 111 ? 1.109 11.512 -27.470 1.00 87.56 111 ASP A O 1
ATOM 922 N N . SER A 1 112 ? 1.915 10.313 -29.175 1.00 85.00 112 SER A N 1
ATOM 923 C CA . SER A 1 112 ? 2.341 11.488 -29.939 1.00 85.00 112 SER A CA 1
ATOM 924 C C . SER A 1 112 ? 1.187 12.397 -30.387 1.00 85.00 112 SER A C 1
ATOM 926 O O . SER A 1 112 ? 1.401 13.608 -30.456 1.00 85.00 112 SER A O 1
ATOM 928 N N . GLU A 1 113 ? -0.013 11.877 -30.655 1.00 85.62 113 GLU A N 1
ATOM 929 C CA . GLU A 1 113 ? -1.169 12.689 -31.074 1.00 85.62 113 GLU A CA 1
ATOM 930 C C . GLU A 1 113 ? -1.737 13.485 -29.887 1.00 85.62 113 GLU A C 1
ATOM 932 O O . GLU A 1 113 ? -2.039 14.674 -29.998 1.00 85.62 113 GLU A O 1
ATOM 937 N N . GLN A 1 114 ? -1.738 12.905 -28.690 1.00 87.00 114 GLN A N 1
ATOM 938 C CA . GLN A 1 114 ? -2.090 13.592 -27.441 1.00 87.00 114 GLN A CA 1
ATOM 939 C C . GLN A 1 114 ? -1.035 14.606 -26.961 1.00 87.00 114 GLN A C 1
ATOM 941 O O . GLN A 1 114 ? -1.306 15.462 -26.104 1.00 87.00 114 GLN A O 1
ATOM 946 N N . ILE A 1 115 ? 0.202 14.512 -27.457 1.00 82.81 115 ILE A N 1
ATOM 947 C CA . ILE A 1 115 ? 1.262 15.493 -27.183 1.00 82.81 115 ILE A CA 1
ATOM 948 C C . ILE A 1 115 ? 1.249 16.622 -28.221 1.00 82.81 115 ILE A C 1
ATOM 950 O O . ILE A 1 115 ? 1.364 17.787 -27.838 1.00 82.81 115 ILE A O 1
ATOM 954 N N . TYR A 1 116 ? 1.135 16.292 -29.510 1.00 85.19 116 TYR A N 1
ATOM 955 C CA . TYR A 1 116 ? 1.370 17.227 -30.618 1.00 85.19 116 TYR A CA 1
ATOM 956 C C . TYR A 1 116 ? 0.147 17.471 -31.517 1.00 85.19 116 TYR A C 1
ATOM 958 O O . TYR A 1 116 ? 0.067 18.533 -32.132 1.00 85.19 116 TYR A O 1
ATOM 966 N N . GLY A 1 117 ? -0.788 16.522 -31.594 1.00 84.06 117 GLY A N 1
ATOM 967 C CA . GLY A 1 117 ? -1.991 16.563 -32.439 1.00 84.06 117 GLY A CA 1
ATOM 968 C C . GLY A 1 117 ? -3.199 17.259 -31.800 1.00 84.06 117 GLY A C 1
ATOM 969 O O . GLY A 1 117 ? -4.148 17.612 -32.496 1.00 84.06 117 GLY A O 1
ATOM 970 N N . GLY A 1 118 ? -3.151 17.530 -30.490 1.00 83.50 118 GLY A N 1
ATOM 971 C CA . GLY A 1 118 ? -4.205 18.248 -29.764 1.00 83.50 118 GLY A CA 1
ATOM 972 C C . GLY A 1 118 ? -5.367 17.369 -29.294 1.00 83.50 118 GLY A C 1
ATOM 973 O O . GLY A 1 118 ? -6.402 17.907 -28.899 1.00 83.50 118 GLY A O 1
ATOM 974 N N . GLU A 1 119 ? -5.205 16.043 -29.320 1.00 87.00 119 GLU A N 1
ATOM 975 C CA . GLU A 1 119 ? -6.191 15.115 -28.767 1.00 87.00 119 GLU A CA 1
ATOM 976 C C . GLU A 1 119 ? -6.337 15.275 -27.246 1.00 87.00 119 GLU A C 1
ATOM 978 O O . GLU A 1 119 ? -5.379 15.566 -26.521 1.00 87.00 119 GLU A O 1
ATOM 983 N N . GLU A 1 120 ? -7.563 15.093 -26.750 1.00 88.56 120 GLU A N 1
ATOM 984 C CA . GLU A 1 120 ? -7.836 15.163 -25.319 1.00 88.56 120 GLU A CA 1
ATOM 985 C C . GLU A 1 120 ? -7.236 13.950 -24.601 1.00 88.56 120 GLU A C 1
ATOM 987 O O . GLU A 1 120 ? -7.399 12.804 -25.017 1.00 88.56 120 GLU A O 1
ATOM 992 N N . ARG A 1 121 ? -6.561 14.209 -23.479 1.00 90.25 121 ARG A N 1
ATOM 993 C CA . ARG A 1 121 ? -5.970 13.155 -22.657 1.00 90.25 121 ARG A CA 1
ATOM 994 C C . ARG A 1 121 ? -7.008 12.591 -21.690 1.00 90.25 121 ARG A C 1
ATOM 996 O O . ARG A 1 121 ? -7.568 13.363 -20.902 1.00 90.25 121 ARG A O 1
ATOM 1003 N N . PRO A 1 122 ? -7.258 11.273 -21.694 1.00 91.25 122 PRO A N 1
ATOM 1004 C CA . PRO A 1 122 ? -8.221 10.680 -20.784 1.00 91.25 122 PRO A CA 1
ATOM 1005 C C . PRO A 1 122 ? -7.712 10.725 -19.332 1.00 91.25 122 PRO A C 1
ATOM 1007 O O . PRO A 1 122 ? -6.514 10.677 -19.063 1.00 91.25 122 PRO A O 1
ATOM 1010 N N . LEU A 1 123 ? -8.644 10.833 -18.379 1.00 94.12 123 LEU A N 1
ATOM 1011 C CA . LEU A 1 123 ? -8.338 10.935 -16.948 1.00 94.12 123 LEU A CA 1
ATOM 1012 C C . LEU A 1 123 ? -8.202 9.539 -16.328 1.00 94.12 123 LEU A C 1
ATOM 1014 O O . LEU A 1 123 ? -9.200 8.951 -15.907 1.00 94.12 123 LEU A O 1
ATOM 1018 N N . LEU A 1 124 ? -6.973 9.036 -16.249 1.00 94.50 124 LEU A N 1
ATOM 1019 C CA . LEU A 1 124 ? -6.614 7.684 -15.825 1.00 94.50 124 LEU A CA 1
ATOM 1020 C C . LEU A 1 124 ? -7.330 7.252 -14.534 1.00 94.50 124 LEU A C 1
ATOM 1022 O O . LEU A 1 124 ? -8.042 6.254 -14.509 1.00 94.50 124 LEU A O 1
ATOM 1026 N N . TYR A 1 125 ? -7.242 8.020 -13.452 1.00 94.50 125 TYR A N 1
ATOM 1027 C CA . TYR A 1 125 ? -7.771 7.581 -12.150 1.00 94.50 125 TYR A CA 1
ATOM 1028 C C . TYR A 1 125 ? -9.257 7.910 -11.944 1.00 94.50 125 TYR A C 1
ATOM 1030 O O . TYR A 1 125 ? -9.775 7.790 -10.835 1.00 94.50 125 TYR A O 1
ATOM 1038 N N . LEU A 1 126 ? -9.953 8.329 -13.006 1.00 94.94 126 LEU A N 1
ATOM 1039 C CA . LEU A 1 126 ? -11.391 8.622 -13.005 1.00 94.94 126 LEU A CA 1
ATOM 1040 C C . LEU A 1 126 ? -12.170 7.824 -14.065 1.00 94.94 126 LEU A C 1
ATOM 1042 O O . LEU A 1 126 ? -13.404 7.934 -14.125 1.00 94.94 126 LEU A O 1
ATOM 1046 N N . ARG A 1 127 ? -11.459 7.045 -14.890 1.00 94.06 127 ARG A N 1
ATOM 1047 C CA . ARG A 1 127 ? -11.965 6.296 -16.042 1.00 94.06 127 ARG A CA 1
ATOM 1048 C C . ARG A 1 127 ? -11.207 4.976 -16.198 1.00 94.06 127 ARG A C 1
ATOM 1050 O O . ARG A 1 127 ? -10.012 4.972 -16.466 1.00 94.06 127 ARG A O 1
ATOM 1057 N N . SER A 1 128 ? -11.904 3.853 -16.056 1.00 92.75 128 SER A N 1
ATOM 1058 C CA . SER A 1 128 ? -11.317 2.511 -16.209 1.00 92.75 128 SER A CA 1
ATOM 1059 C C . SER A 1 128 ? -11.023 2.138 -17.670 1.00 92.75 128 SER A C 1
ATOM 1061 O O . SER A 1 128 ? -10.194 1.268 -17.925 1.00 92.75 128 SER A O 1
ATOM 1063 N N . ASP A 1 129 ? -11.667 2.813 -18.626 1.00 91.38 129 ASP A N 1
ATOM 1064 C CA . ASP A 1 129 ? -11.467 2.660 -20.072 1.00 91.38 129 ASP A CA 1
ATOM 1065 C C . ASP A 1 129 ? -10.275 3.470 -20.608 1.00 91.38 129 ASP A C 1
ATOM 1067 O O . ASP A 1 129 ? -9.934 3.365 -21.780 1.00 91.38 129 ASP A O 1
ATOM 1071 N N . ALA A 1 130 ? -9.629 4.271 -19.756 1.00 92.12 130 ALA A N 1
ATOM 1072 C CA . ALA A 1 130 ? -8.482 5.105 -20.112 1.00 92.12 130 ALA A CA 1
ATOM 1073 C C . ALA A 1 130 ? -7.132 4.361 -20.094 1.00 92.12 130 ALA A C 1
ATOM 1075 O O . ALA A 1 130 ? -6.097 4.982 -20.320 1.00 92.12 130 ALA A O 1
ATOM 1076 N N . TRP A 1 131 ? -7.125 3.070 -19.759 1.00 92.50 131 TRP A N 1
ATOM 1077 C CA . TRP A 1 131 ? -5.908 2.293 -19.526 1.00 92.50 131 TRP A CA 1
ATOM 1078 C C . TRP A 1 131 ? -5.771 1.163 -20.535 1.00 92.50 131 TRP A C 1
ATOM 1080 O O . TRP A 1 131 ? -6.706 0.387 -20.736 1.00 92.50 131 TRP A O 1
ATOM 1090 N N . ASP A 1 132 ? -4.562 0.994 -21.060 1.00 90.56 132 ASP A N 1
ATOM 1091 C CA . ASP A 1 132 ? -4.190 -0.211 -21.787 1.00 90.56 132 ASP A CA 1
ATOM 1092 C C . ASP A 1 132 ? -3.957 -1.356 -20.801 1.00 90.56 132 ASP A C 1
ATOM 1094 O O . ASP A 1 132 ? -3.216 -1.214 -19.823 1.00 90.56 132 ASP A O 1
ATOM 1098 N N . VAL A 1 133 ? -4.531 -2.526 -21.074 1.00 89.12 133 VAL A N 1
ATOM 1099 C CA . VAL A 1 133 ? -4.358 -3.706 -20.220 1.00 89.12 133 VAL A CA 1
ATOM 1100 C C . VAL A 1 133 ? -3.410 -4.700 -20.864 1.00 89.12 133 VAL A C 1
ATOM 1102 O O . VAL A 1 133 ? -3.684 -5.285 -21.910 1.00 89.12 133 VAL A O 1
ATOM 1105 N N . LYS A 1 134 ? -2.277 -4.931 -20.201 1.00 86.94 134 LYS A N 1
ATOM 1106 C CA . LYS A 1 134 ? -1.322 -5.980 -20.556 1.00 86.94 134 LYS A CA 1
ATOM 1107 C C . LYS A 1 134 ? -1.569 -7.201 -19.684 1.00 86.94 134 LYS A C 1
ATOM 1109 O O . LYS A 1 134 ? -1.213 -7.220 -18.509 1.00 86.94 134 LYS A O 1
ATOM 1114 N N . ALA A 1 135 ? -2.161 -8.227 -20.278 1.00 72.12 135 ALA A N 1
ATOM 1115 C CA . ALA A 1 135 ? -2.563 -9.465 -19.619 1.00 72.12 135 ALA A CA 1
ATOM 1116 C C . ALA A 1 135 ? -2.250 -10.672 -20.516 1.00 72.12 135 ALA A C 1
ATOM 1118 O O . ALA A 1 135 ? -1.991 -10.494 -21.711 1.00 72.12 135 ALA A O 1
ATOM 1119 N N . PRO A 1 136 ? -2.344 -11.911 -20.010 1.00 62.84 136 PRO A N 1
ATOM 1120 C CA . PRO A 1 136 ? -2.697 -13.022 -20.883 1.00 62.84 136 PRO A CA 1
ATOM 1121 C C . PRO A 1 136 ? -4.008 -12.687 -21.621 1.00 62.84 136 PRO A C 1
ATOM 1123 O O . PRO A 1 136 ? -4.991 -12.277 -21.005 1.00 62.84 136 PRO A O 1
ATOM 1126 N N . SER A 1 137 ? -4.012 -12.840 -22.945 1.00 49.00 137 SER A N 1
ATOM 1127 C CA . SER A 1 137 ? -5.001 -12.303 -23.898 1.00 49.00 137 SER A CA 1
ATOM 1128 C C . SER A 1 137 ? -6.366 -13.015 -23.921 1.00 49.00 137 SER A C 1
ATOM 1130 O O . SER A 1 137 ? -6.874 -13.339 -24.990 1.00 49.00 137 SER A O 1
ATOM 1132 N N . VAL A 1 138 ? -6.954 -13.312 -22.757 1.00 43.31 138 VAL A N 1
ATOM 1133 C CA . VAL A 1 138 ? -8.263 -13.997 -22.664 1.00 43.31 138 VAL A CA 1
ATOM 1134 C C . VAL A 1 138 ? -9.306 -13.195 -21.878 1.00 43.31 138 VAL A C 1
ATOM 1136 O O . VAL A 1 138 ? -10.497 -13.384 -22.102 1.00 43.31 138 VAL A O 1
ATOM 1139 N N . GLU A 1 139 ? -8.899 -12.276 -20.997 1.00 55.25 139 GLU A N 1
ATOM 1140 C CA . GLU A 1 139 ? -9.826 -11.513 -20.151 1.00 55.25 139 GLU A CA 1
ATOM 1141 C C . GLU A 1 139 ? -9.607 -10.000 -20.332 1.00 55.25 139 GLU A C 1
ATOM 1143 O O . GLU A 1 139 ? -8.772 -9.397 -19.664 1.00 55.25 139 GLU A O 1
ATOM 1148 N N . GLU A 1 140 ? -10.369 -9.389 -21.247 1.00 58.84 140 GLU A N 1
ATOM 1149 C CA . GLU A 1 140 ? -10.356 -7.936 -21.532 1.00 58.84 140 GLU A CA 1
ATOM 1150 C C . GLU A 1 140 ? -11.163 -7.102 -20.514 1.00 58.84 140 GLU A C 1
ATOM 1152 O O . GLU A 1 140 ? -11.347 -5.902 -20.690 1.00 58.84 140 GLU A O 1
ATOM 1157 N N . SER A 1 141 ? -11.699 -7.720 -19.456 1.00 75.62 141 SER A N 1
ATOM 1158 C CA . SER A 1 141 ? -12.467 -6.985 -18.445 1.00 75.62 141 SER A CA 1
ATOM 1159 C C . SER A 1 141 ? -11.560 -6.099 -17.588 1.00 75.62 141 SER A C 1
ATOM 1161 O O . SER A 1 141 ? -10.525 -6.567 -17.116 1.00 75.62 141 SER A O 1
ATOM 1163 N N . ASN A 1 142 ? -12.002 -4.866 -17.314 1.00 85.75 142 ASN A N 1
ATOM 1164 C CA . ASN A 1 142 ? -11.347 -3.911 -16.407 1.00 85.75 142 ASN A CA 1
ATOM 1165 C C . ASN A 1 142 ? -12.130 -3.745 -15.087 1.00 85.75 142 ASN A C 1
ATOM 1167 O O . ASN A 1 142 ? -12.085 -2.679 -14.470 1.00 85.75 142 ASN A O 1
ATOM 1171 N N . GLY A 1 143 ? -12.899 -4.759 -14.670 1.00 90.69 143 GLY A N 1
ATOM 1172 C CA . GLY A 1 143 ? -13.808 -4.677 -13.517 1.00 90.69 143 GLY A CA 1
ATOM 1173 C C . GLY A 1 143 ? -13.115 -4.300 -12.203 1.00 90.69 143 GLY A C 1
ATOM 1174 O O . GLY A 1 143 ? -13.630 -3.490 -11.437 1.00 90.69 143 GLY A O 1
ATOM 1175 N N . GLU A 1 144 ? -11.914 -4.816 -11.976 1.00 92.06 144 GLU A N 1
ATOM 1176 C CA . GLU A 1 144 ? -11.063 -4.491 -10.833 1.00 92.06 144 GLU A CA 1
ATOM 1177 C C . GLU A 1 144 ? -10.666 -3.010 -10.813 1.00 92.06 144 GLU A C 1
ATOM 1179 O O . GLU A 1 144 ? -10.744 -2.346 -9.778 1.00 92.06 144 GLU A O 1
ATOM 1184 N N . LEU A 1 145 ? -10.306 -2.451 -11.971 1.00 94.38 145 LEU A N 1
ATOM 1185 C CA . LEU A 1 145 ? -9.935 -1.047 -12.087 1.00 94.38 145 LEU A CA 1
ATOM 1186 C C . LEU A 1 145 ? -11.169 -0.154 -11.949 1.00 94.38 145 LEU A C 1
ATOM 1188 O O . LEU A 1 145 ? -11.092 0.907 -11.333 1.00 94.38 145 LEU A O 1
ATOM 1192 N N . GLN A 1 146 ? -12.317 -0.597 -12.469 1.00 95.31 146 GLN A N 1
ATOM 1193 C CA . GLN A 1 146 ? -13.593 0.075 -12.253 1.00 95.31 146 GLN A CA 1
ATOM 1194 C C . GLN A 1 146 ? -13.928 0.156 -10.758 1.00 95.31 146 GLN A C 1
ATOM 1196 O O . GLN A 1 146 ? -14.278 1.234 -10.288 1.00 95.31 146 GLN A O 1
ATOM 1201 N N . ALA A 1 147 ? -13.729 -0.925 -9.996 1.00 94.81 147 ALA A N 1
ATOM 1202 C CA . ALA A 1 147 ? -13.950 -0.923 -8.551 1.00 94.81 147 ALA A CA 1
ATOM 1203 C C . ALA A 1 147 ? -13.053 0.097 -7.822 1.00 94.81 147 ALA A C 1
ATOM 1205 O O . ALA A 1 147 ? -13.526 0.803 -6.929 1.00 94.81 147 ALA A O 1
ATOM 1206 N N . LEU A 1 148 ? -11.780 0.224 -8.221 1.00 96.50 148 LEU A N 1
ATOM 1207 C CA . LEU A 1 148 ? -10.878 1.251 -7.687 1.00 96.50 148 LEU A CA 1
ATOM 1208 C C . LEU A 1 148 ? -11.353 2.670 -8.047 1.00 96.50 148 LEU A C 1
ATOM 1210 O O . LEU A 1 148 ? -11.419 3.540 -7.179 1.00 96.50 148 LEU A O 1
ATOM 1214 N N . VAL A 1 149 ? -11.718 2.902 -9.310 1.00 96.75 149 VAL A N 1
ATOM 1215 C CA . VAL A 1 149 ? -12.245 4.192 -9.789 1.00 96.75 149 VAL A CA 1
ATOM 1216 C C . VAL A 1 149 ? -13.531 4.581 -9.054 1.00 96.75 149 VAL A C 1
ATOM 1218 O O . VAL A 1 149 ? -13.706 5.749 -8.703 1.00 96.75 149 VAL A O 1
ATOM 1221 N N . ASP A 1 150 ? -14.413 3.622 -8.778 1.00 96.00 150 ASP A N 1
ATOM 1222 C CA . ASP A 1 150 ? -15.657 3.862 -8.049 1.00 96.00 150 ASP A CA 1
ATOM 1223 C C . ASP A 1 150 ? -15.397 4.287 -6.604 1.00 96.00 150 ASP A C 1
ATOM 1225 O O . ASP A 1 150 ? -16.028 5.235 -6.137 1.00 96.00 150 ASP A O 1
ATOM 1229 N N . VAL A 1 151 ? -14.427 3.670 -5.918 1.00 94.88 151 VAL A N 1
ATOM 1230 C CA . VAL A 1 151 ? -14.009 4.102 -4.573 1.00 94.88 151 VAL A CA 1
ATOM 1231 C C . VAL A 1 151 ? -13.437 5.521 -4.611 1.00 94.88 151 VAL A C 1
ATOM 1233 O O . VAL A 1 151 ? -13.841 6.359 -3.810 1.00 94.88 151 VAL A O 1
ATOM 1236 N N . ILE A 1 152 ? -12.561 5.831 -5.572 1.00 95.06 152 ILE A N 1
ATOM 1237 C CA . ILE A 1 152 ? -11.956 7.170 -5.714 1.00 95.06 152 ILE A CA 1
ATOM 1238 C C . ILE A 1 152 ? -13.020 8.254 -5.952 1.00 95.06 152 ILE A C 1
ATOM 1240 O O . ILE A 1 152 ? -12.887 9.374 -5.457 1.00 95.06 152 ILE A O 1
ATOM 1244 N N . LYS A 1 153 ? -14.058 7.954 -6.739 1.00 94.12 153 LYS A N 1
ATOM 1245 C CA . LYS A 1 153 ? -15.064 8.944 -7.156 1.00 94.12 153 LYS A CA 1
ATOM 1246 C C . LYS A 1 153 ? -16.216 9.086 -6.178 1.00 94.12 153 LYS A C 1
ATOM 1248 O O . LYS A 1 153 ? -16.682 10.201 -5.941 1.00 94.12 153 LYS A O 1
ATOM 1253 N N . ASN A 1 154 ? -16.715 7.962 -5.682 1.00 93.50 154 ASN A N 1
ATOM 1254 C CA . ASN A 1 154 ? -18.043 7.899 -5.090 1.00 93.50 154 ASN A CA 1
ATOM 1255 C C . ASN A 1 154 ? -18.000 7.719 -3.572 1.00 93.50 154 ASN A C 1
ATOM 1257 O O . ASN A 1 154 ? -18.989 8.049 -2.922 1.00 93.50 154 ASN A O 1
ATOM 1261 N N . GLU A 1 155 ? -16.883 7.264 -2.994 1.00 90.56 155 GLU A N 1
ATOM 1262 C CA . GLU A 1 155 ? -16.814 7.039 -1.554 1.00 90.56 155 GLU A CA 1
ATOM 1263 C C . GLU A 1 155 ? -16.567 8.341 -0.783 1.00 90.56 155 GLU A C 1
ATOM 1265 O O . GLU A 1 155 ? -15.487 8.928 -0.837 1.00 90.56 155 GLU A O 1
ATOM 1270 N N . GLN A 1 156 ? -17.597 8.804 -0.072 1.00 86.19 156 GLN A N 1
ATOM 1271 C CA . GLN A 1 156 ? -17.567 10.057 0.687 1.00 86.19 156 GLN A CA 1
ATOM 1272 C C . GLN A 1 156 ? -17.410 9.825 2.192 1.00 86.19 156 GLN A C 1
ATOM 1274 O O . GLN A 1 156 ? -17.059 10.766 2.911 1.00 86.19 156 GLN A O 1
ATOM 1279 N N . ASP A 1 157 ? -17.681 8.610 2.686 1.00 85.56 157 ASP A N 1
ATOM 1280 C CA . ASP A 1 157 ? -17.382 8.270 4.068 1.00 85.56 157 ASP A CA 1
ATOM 1281 C C . ASP A 1 157 ? -15.882 7.958 4.189 1.00 85.56 157 ASP A C 1
ATOM 1283 O O . ASP A 1 157 ? -15.381 7.007 3.589 1.00 85.56 157 ASP A O 1
ATOM 1287 N N . PRO A 1 158 ? -15.125 8.748 4.961 1.00 83.69 158 PRO A N 1
ATOM 1288 C CA . PRO A 1 158 ? -13.674 8.641 5.004 1.00 83.69 158 PRO A CA 1
ATOM 1289 C C . PRO A 1 158 ? -13.205 7.322 5.630 1.00 83.69 158 PRO A C 1
ATOM 1291 O O . PRO A 1 158 ? -12.120 6.844 5.296 1.00 83.69 158 PRO A O 1
ATOM 1294 N N . TYR A 1 159 ? -14.001 6.717 6.513 1.00 82.31 159 TYR A N 1
ATOM 1295 C CA . TYR A 1 159 ? -13.655 5.455 7.151 1.00 82.31 159 TYR A CA 1
ATOM 1296 C C . TYR A 1 159 ? -14.016 4.260 6.274 1.00 82.31 159 TYR A C 1
ATOM 1298 O O . TYR A 1 159 ? -13.232 3.319 6.191 1.00 82.31 159 TYR A O 1
ATOM 1306 N N . HIS A 1 160 ? -15.153 4.305 5.573 1.00 84.00 160 HIS A N 1
ATOM 1307 C CA . HIS A 1 160 ? -15.440 3.296 4.555 1.00 84.00 160 HIS A CA 1
ATOM 1308 C C . HIS A 1 160 ? -14.416 3.375 3.413 1.00 84.00 160 HIS A C 1
ATOM 1310 O O . HIS A 1 160 ? -13.884 2.349 3.000 1.00 84.00 160 HIS A O 1
ATOM 1316 N N . PHE A 1 161 ? -14.029 4.584 2.989 1.00 88.25 161 PHE A N 1
ATOM 1317 C CA . PHE A 1 161 ? -12.913 4.798 2.064 1.00 88.25 161 PHE A CA 1
ATOM 1318 C C . PHE A 1 161 ? -11.617 4.156 2.573 1.00 88.25 161 PHE A C 1
ATOM 1320 O O . PHE A 1 161 ? -10.943 3.462 1.817 1.00 88.25 161 PHE A O 1
ATOM 1327 N N . TYR A 1 162 ? -11.273 4.358 3.849 1.00 87.38 162 TYR A N 1
ATOM 1328 C CA . TYR A 1 162 ? -10.086 3.764 4.471 1.00 87.38 162 TYR A CA 1
ATOM 1329 C C . TYR A 1 162 ? -10.088 2.229 4.377 1.00 87.38 162 TYR A C 1
ATOM 1331 O O . TYR A 1 162 ? -9.093 1.636 3.959 1.00 87.38 162 TYR A O 1
ATOM 1339 N N . ASP A 1 163 ? -11.211 1.586 4.696 1.00 84.44 163 ASP A N 1
ATOM 1340 C CA . ASP A 1 163 ? -11.346 0.126 4.635 1.00 84.44 163 ASP A CA 1
ATOM 1341 C C . ASP A 1 163 ? -11.323 -0.383 3.177 1.00 84.44 163 ASP A C 1
ATOM 1343 O O . ASP A 1 163 ? -10.593 -1.321 2.843 1.00 84.44 163 ASP A O 1
ATOM 1347 N N . ARG A 1 164 ? -12.041 0.288 2.267 1.00 88.88 164 ARG A N 1
ATOM 1348 C CA . ARG A 1 164 ? -12.093 -0.066 0.838 1.00 88.88 164 ARG A CA 1
ATOM 1349 C C . ARG A 1 164 ? -10.742 0.092 0.146 1.00 88.88 164 ARG A C 1
ATOM 1351 O O . ARG A 1 164 ? -10.348 -0.795 -0.609 1.00 88.88 164 ARG A O 1
ATOM 1358 N N . MET A 1 165 ? -10.008 1.168 0.420 1.00 92.25 165 MET A N 1
ATOM 1359 C CA . MET A 1 165 ? -8.668 1.374 -0.135 1.00 92.25 165 MET A CA 1
ATOM 1360 C C . MET A 1 165 ? -7.701 0.268 0.287 1.00 92.25 165 MET A C 1
ATOM 1362 O O . MET A 1 165 ? -6.999 -0.269 -0.564 1.00 92.25 165 MET A O 1
ATOM 1366 N N . GLN A 1 166 ? -7.714 -0.133 1.561 1.00 89.25 166 GLN A N 1
ATOM 1367 C CA . GLN A 1 166 ? -6.893 -1.250 2.043 1.00 89.25 166 GLN A CA 1
ATOM 1368 C C . GLN A 1 166 ? -7.272 -2.594 1.409 1.00 89.25 166 GLN A C 1
ATOM 1370 O O . GLN A 1 166 ? -6.413 -3.460 1.250 1.00 89.25 166 GLN A O 1
ATOM 1375 N N . SER A 1 167 ? -8.542 -2.775 1.032 1.00 87.38 167 SER A N 1
ATOM 1376 C CA . SER A 1 167 ? -8.998 -3.999 0.364 1.00 87.38 167 SER A CA 1
ATOM 1377 C C . SER A 1 167 ? -8.608 -4.084 -1.116 1.00 87.38 167 SER A C 1
ATOM 1379 O O . SER A 1 167 ? -8.476 -5.186 -1.635 1.00 87.38 167 SER A O 1
ATOM 1381 N N . LEU A 1 168 ? -8.414 -2.942 -1.789 1.00 93.19 168 LEU A N 1
ATOM 1382 C CA . LEU A 1 168 ? -8.175 -2.877 -3.237 1.00 93.19 168 LEU A CA 1
ATOM 1383 C C . LEU A 1 168 ? -6.741 -2.509 -3.610 1.00 93.19 168 LEU A C 1
ATOM 1385 O O . LEU A 1 168 ? -6.353 -2.692 -4.759 1.00 93.19 168 LEU A O 1
ATOM 1389 N N . VAL A 1 169 ? -5.955 -1.951 -2.694 1.00 97.00 169 VAL A N 1
ATOM 1390 C CA . VAL A 1 169 ? -4.618 -1.427 -2.984 1.00 97.00 169 VAL A CA 1
ATOM 1391 C C . VAL A 1 169 ? -3.634 -1.937 -1.944 1.00 97.00 169 VAL A C 1
ATOM 1393 O O . VAL A 1 169 ? -3.918 -1.916 -0.747 1.00 97.00 169 VAL A O 1
ATOM 1396 N N . GLU A 1 170 ? -2.440 -2.332 -2.385 1.00 96.62 170 GLU A N 1
ATOM 1397 C CA . GLU A 1 170 ? -1.318 -2.573 -1.483 1.00 96.62 170 GLU A CA 1
ATOM 1398 C C . GLU A 1 170 ? -0.823 -1.242 -0.919 1.00 96.62 170 GLU A C 1
ATOM 1400 O O . GLU A 1 170 ? 0.088 -0.592 -1.443 1.00 96.62 170 GLU A O 1
ATOM 1405 N N . MET A 1 171 ? -1.474 -0.811 0.163 1.00 96.00 171 MET A N 1
ATOM 1406 C CA . MET A 1 171 ? -1.264 0.500 0.766 1.00 96.00 171 MET A CA 1
ATOM 1407 C C . MET A 1 171 ? 0.200 0.785 1.117 1.00 96.00 171 MET A C 1
ATOM 1409 O O . MET A 1 171 ? 0.637 1.892 0.805 1.00 96.00 171 MET A O 1
ATOM 1413 N N . PRO A 1 172 ? 1.002 -0.152 1.671 1.00 97.38 172 PRO A N 1
ATOM 1414 C CA . PRO A 1 172 ? 2.427 0.095 1.898 1.00 97.38 172 PRO A CA 1
ATOM 1415 C C . PRO A 1 172 ? 3.197 0.451 0.616 1.00 97.38 172 PRO A C 1
ATOM 1417 O O . PRO A 1 172 ? 4.013 1.372 0.633 1.00 97.38 172 PRO A O 1
ATOM 1420 N N . ALA A 1 173 ? 2.902 -0.213 -0.507 1.00 98.25 173 ALA A N 1
ATOM 1421 C CA . ALA A 1 173 ? 3.542 0.074 -1.790 1.00 98.25 173 ALA A CA 1
ATOM 1422 C C . ALA A 1 173 ? 3.111 1.444 -2.339 1.00 98.25 173 ALA A C 1
ATOM 1424 O O . ALA A 1 173 ? 3.953 2.228 -2.777 1.00 98.25 173 ALA A O 1
ATOM 1425 N N . LEU A 1 174 ? 1.816 1.780 -2.261 1.00 98.44 174 LEU A N 1
ATOM 1426 C CA . LEU A 1 174 ? 1.320 3.105 -2.653 1.00 98.44 174 LEU A CA 1
ATOM 1427 C C . LEU A 1 174 ? 1.933 4.226 -1.799 1.00 98.44 174 LEU A C 1
ATOM 1429 O O . LEU A 1 174 ? 2.392 5.230 -2.341 1.00 98.44 174 LEU A O 1
ATOM 1433 N N . ILE A 1 175 ? 1.975 4.041 -0.480 1.00 98.25 175 ILE A N 1
ATOM 1434 C CA . ILE A 1 175 ? 2.530 4.995 0.486 1.00 98.25 175 ILE A CA 1
ATOM 1435 C C . ILE A 1 175 ? 4.019 5.239 0.218 1.00 98.25 175 ILE A C 1
ATOM 1437 O O . ILE A 1 175 ? 4.437 6.395 0.109 1.00 98.25 175 ILE A O 1
ATOM 1441 N N . ASN A 1 176 ? 4.806 4.173 0.040 1.00 98.50 176 ASN A N 1
ATOM 1442 C CA . ASN A 1 176 ? 6.226 4.288 -0.289 1.00 98.50 176 ASN A CA 1
ATOM 1443 C C . ASN A 1 176 ? 6.437 4.958 -1.649 1.00 98.50 176 ASN A C 1
ATOM 1445 O O . ASN A 1 176 ? 7.366 5.750 -1.801 1.00 98.50 176 ASN A O 1
ATOM 1449 N N . TYR A 1 177 ? 5.566 4.700 -2.628 1.00 98.50 177 TYR A N 1
ATOM 1450 C CA . TYR A 1 177 ? 5.686 5.325 -3.939 1.00 98.50 177 TYR A CA 1
ATOM 1451 C C . TYR A 1 177 ? 5.394 6.827 -3.879 1.00 98.50 177 TYR A C 1
ATOM 1453 O O . TYR A 1 177 ? 6.150 7.625 -4.428 1.00 98.50 177 TYR A O 1
ATOM 1461 N N . MET A 1 178 ? 4.351 7.236 -3.152 1.00 97.94 178 MET A N 1
ATOM 1462 C CA . MET A 1 178 ? 4.039 8.651 -2.928 1.00 97.94 178 MET A CA 1
ATOM 1463 C C . MET A 1 178 ? 5.163 9.364 -2.161 1.00 97.94 178 MET A C 1
ATOM 1465 O O . MET A 1 178 ? 5.556 10.465 -2.545 1.00 97.94 178 MET A O 1
ATOM 1469 N N . ALA A 1 179 ? 5.725 8.727 -1.127 1.00 98.06 179 ALA A N 1
ATOM 1470 C CA . ALA A 1 179 ? 6.875 9.254 -0.393 1.00 98.06 179 ALA A CA 1
ATOM 1471 C C . ALA A 1 179 ? 8.112 9.395 -1.296 1.00 98.06 179 ALA A C 1
ATOM 1473 O O . ALA A 1 179 ? 8.771 10.434 -1.275 1.00 98.06 179 ALA A O 1
ATOM 1474 N N . LEU A 1 180 ? 8.398 8.401 -2.145 1.00 98.50 180 LEU A N 1
ATOM 1475 C CA . LEU A 1 180 ? 9.474 8.479 -3.134 1.00 98.50 180 LEU A CA 1
ATOM 1476 C C . LEU A 1 180 ? 9.272 9.668 -4.078 1.00 98.50 180 LEU A C 1
ATOM 1478 O O . LEU A 1 180 ? 10.204 10.448 -4.260 1.00 98.50 180 LEU A O 1
ATOM 1482 N N . LEU A 1 181 ? 8.077 9.826 -4.661 1.00 97.69 181 LEU A N 1
ATOM 1483 C CA . LEU A 1 181 ? 7.767 10.928 -5.579 1.00 97.69 181 LEU A CA 1
ATOM 1484 C C . LEU A 1 181 ? 7.948 12.294 -4.907 1.00 97.69 181 LEU A C 1
ATOM 1486 O O . LEU A 1 181 ? 8.500 13.209 -5.520 1.00 97.69 181 LEU A O 1
ATOM 1490 N N . GLU A 1 182 ? 7.555 12.427 -3.638 1.00 96.56 182 GLU A N 1
ATOM 1491 C CA . GLU A 1 182 ? 7.814 13.629 -2.844 1.00 96.56 182 GLU A CA 1
ATOM 1492 C C . GLU A 1 182 ? 9.302 13.841 -2.563 1.00 96.56 182 GLU A C 1
ATOM 1494 O O . GLU A 1 182 ? 9.772 14.973 -2.650 1.00 96.56 182 GLU A O 1
ATOM 1499 N N . LEU A 1 183 ? 10.080 12.797 -2.286 1.00 98.19 183 LEU A N 1
ATOM 1500 C CA . LEU A 1 183 ? 11.518 12.950 -2.082 1.00 98.19 183 LEU A CA 1
ATOM 1501 C C . LEU A 1 183 ? 12.234 13.383 -3.364 1.00 98.19 183 LEU A C 1
ATOM 1503 O O . LEU A 1 183 ? 13.047 14.303 -3.327 1.00 98.19 183 LEU A O 1
ATOM 1507 N N . VAL A 1 184 ? 11.915 12.762 -4.500 1.00 96.62 184 VAL A N 1
ATOM 1508 C CA . VAL A 1 184 ? 12.542 13.102 -5.785 1.00 96.62 184 VAL A CA 1
ATOM 1509 C C . VAL A 1 184 ? 11.954 14.365 -6.425 1.00 96.62 184 VAL A C 1
ATOM 1511 O O . VAL A 1 184 ? 12.461 14.817 -7.449 1.00 96.62 184 VAL A O 1
ATOM 1514 N N . GLY A 1 185 ? 10.883 14.925 -5.852 1.00 94.81 185 GLY A N 1
ATOM 1515 C CA . GLY A 1 185 ? 10.225 16.138 -6.337 1.00 94.81 185 GLY A CA 1
ATOM 1516 C C . GLY A 1 185 ? 9.567 15.965 -7.707 1.00 94.81 185 GLY A C 1
ATOM 1517 O O . GLY A 1 185 ? 9.661 16.862 -8.542 1.00 94.81 185 GLY A O 1
ATOM 1518 N N . SER A 1 186 ? 8.944 14.811 -7.964 1.00 93.50 186 SER A N 1
ATOM 1519 C CA . SER A 1 186 ? 8.377 14.486 -9.275 1.00 93.50 186 SER A CA 1
ATOM 1520 C C . SER A 1 186 ? 6.865 14.606 -9.328 1.00 93.50 186 SER A C 1
ATOM 1522 O O . SER A 1 186 ? 6.145 13.990 -8.543 1.00 93.50 186 SER A O 1
ATOM 1524 N N . VAL A 1 187 ? 6.392 15.336 -10.336 1.00 91.62 187 VAL A N 1
ATOM 1525 C CA . VAL A 1 187 ? 4.976 15.396 -10.721 1.00 91.62 187 VAL A CA 1
ATOM 1526 C C . VAL A 1 187 ? 4.692 14.667 -12.033 1.00 91.62 187 VAL A C 1
ATOM 1528 O O . VAL A 1 187 ? 3.591 14.763 -12.558 1.00 91.62 187 VAL A O 1
ATOM 1531 N N . HIS A 1 188 ? 5.671 13.912 -12.542 1.00 90.31 188 HIS A N 1
ATOM 1532 C CA . HIS A 1 188 ? 5.623 13.230 -13.839 1.00 90.31 188 HIS A CA 1
ATOM 1533 C C . HIS A 1 188 ? 4.720 11.983 -13.851 1.00 90.31 188 HIS A C 1
ATOM 1535 O O . HIS A 1 188 ? 4.751 11.221 -14.809 1.00 90.31 188 HIS A O 1
ATOM 1541 N N . VAL A 1 189 ? 3.972 11.736 -12.776 1.00 93.06 189 VAL A N 1
ATOM 1542 C CA . VAL A 1 189 ? 2.968 10.674 -12.655 1.00 93.06 189 VAL A CA 1
ATOM 1543 C C . VAL A 1 189 ? 1.666 11.376 -12.308 1.00 93.06 189 VAL A C 1
ATOM 1545 O O . VAL A 1 189 ? 1.425 11.727 -11.146 1.00 93.06 189 VAL A O 1
ATOM 1548 N N . ASP A 1 190 ? 0.865 11.665 -13.326 1.00 92.44 190 ASP A N 1
ATOM 1549 C CA . ASP A 1 190 ? -0.275 12.569 -13.214 1.00 92.44 190 ASP A CA 1
ATOM 1550 C C . ASP A 1 190 ? -1.596 11.910 -13.623 1.00 92.44 190 ASP A C 1
ATOM 1552 O O . ASP A 1 190 ? -1.698 10.693 -13.763 1.00 92.44 190 ASP A O 1
ATOM 1556 N N . GLU A 1 191 ? -2.653 12.714 -13.720 1.00 93.44 191 GLU A N 1
ATOM 1557 C CA . GLU A 1 191 ? -4.000 12.254 -14.067 1.00 93.44 191 GLU A CA 1
ATOM 1558 C C . GLU A 1 191 ? -4.106 11.648 -15.476 1.00 93.44 191 GLU A C 1
ATOM 1560 O O . GLU A 1 191 ? -5.130 11.059 -15.799 1.00 93.44 191 GLU A O 1
ATOM 1565 N N . THR A 1 192 ? -3.094 11.815 -16.324 1.00 92.94 192 THR A N 1
ATOM 1566 C CA . THR A 1 192 ? -3.154 11.506 -17.756 1.00 92.94 192 THR A CA 1
ATOM 1567 C C . THR A 1 192 ? -2.003 10.647 -18.262 1.00 92.94 192 THR A C 1
ATOM 1569 O O . THR A 1 192 ? -2.158 10.009 -19.296 1.00 92.94 192 THR A O 1
ATOM 1572 N N . HIS A 1 193 ? -0.857 10.612 -17.576 1.00 92.19 193 HIS A N 1
ATOM 1573 C CA . HIS A 1 193 ? 0.324 9.911 -18.078 1.00 92.19 193 HIS A CA 1
ATOM 1574 C C . HIS A 1 193 ? 1.162 9.233 -16.983 1.00 92.19 193 HIS A C 1
ATOM 1576 O O . HIS A 1 193 ? 1.073 9.560 -15.797 1.00 92.19 193 HIS A O 1
ATOM 1582 N N . ASN A 1 194 ? 1.998 8.272 -17.408 1.00 93.38 194 ASN A N 1
ATOM 1583 C CA . ASN A 1 194 ? 2.903 7.461 -16.577 1.00 93.38 194 ASN A CA 1
ATOM 1584 C C . ASN A 1 194 ? 2.258 6.640 -15.449 1.00 93.38 194 ASN A C 1
ATOM 1586 O O . ASN A 1 194 ? 2.962 6.123 -14.582 1.00 93.38 194 ASN A O 1
ATOM 1590 N N . GLY A 1 195 ? 0.941 6.439 -15.479 1.00 95.44 195 GLY A N 1
ATOM 1591 C CA . GLY A 1 195 ? 0.283 5.480 -14.600 1.00 95.44 195 GLY A CA 1
ATOM 1592 C C . GLY A 1 195 ? 0.681 4.052 -14.972 1.00 95.44 195 GLY A C 1
ATOM 1593 O O . GLY A 1 195 ? 0.530 3.638 -16.124 1.00 95.44 195 GLY A O 1
ATOM 1594 N N . LYS A 1 196 ? 1.184 3.277 -14.007 1.00 96.81 196 LYS A N 1
ATOM 1595 C CA . LYS A 1 196 ? 1.438 1.837 -14.157 1.00 96.81 196 LYS A CA 1
ATOM 1596 C C . LYS A 1 196 ? 0.965 1.120 -12.894 1.00 96.81 196 LYS A C 1
ATOM 1598 O O . LYS A 1 196 ? 1.510 1.355 -11.817 1.00 96.81 196 LYS A O 1
ATOM 1603 N N . LEU A 1 197 ? -0.048 0.266 -13.018 1.00 97.19 197 LEU A N 1
ATOM 1604 C CA . LEU A 1 197 ? -0.605 -0.503 -11.903 1.00 97.19 197 LEU A CA 1
ATOM 1605 C C . LEU A 1 197 ? -0.554 -1.994 -12.229 1.00 97.19 197 LEU A C 1
ATOM 1607 O O . LEU A 1 197 ? -1.010 -2.415 -13.287 1.00 97.19 197 LEU A O 1
ATOM 1611 N N . TYR A 1 198 ? -0.025 -2.798 -11.318 1.00 96.81 198 TYR A N 1
ATOM 1612 C CA . TYR A 1 198 ? -0.140 -4.251 -11.360 1.00 96.81 198 TYR A CA 1
ATOM 1613 C C . TYR A 1 198 ? -1.317 -4.684 -10.489 1.00 96.81 198 TYR A C 1
ATOM 1615 O O . TYR A 1 198 ? -1.379 -4.293 -9.326 1.00 96.81 198 TYR A O 1
ATOM 1623 N N . PHE A 1 199 ? -2.229 -5.486 -11.032 1.00 95.00 199 PHE A N 1
ATOM 1624 C CA . PHE A 1 199 ? -3.258 -6.160 -10.250 1.00 95.00 199 PHE A CA 1
ATOM 1625 C C . PHE A 1 199 ? -2.802 -7.577 -9.914 1.00 95.00 199 PHE A C 1
ATOM 1627 O O . PHE A 1 199 ? -2.640 -8.406 -10.815 1.00 95.00 199 PHE A O 1
ATOM 1634 N N . ASN A 1 200 ? -2.604 -7.844 -8.623 1.00 92.44 200 ASN A N 1
ATOM 1635 C CA . ASN A 1 200 ? -2.226 -9.160 -8.139 1.00 92.44 200 ASN A CA 1
ATOM 1636 C C . ASN A 1 200 ? -3.474 -10.055 -8.015 1.00 92.44 200 ASN A C 1
ATOM 1638 O O . ASN A 1 200 ? -4.279 -9.816 -7.113 1.00 92.44 200 ASN A O 1
ATOM 1642 N N . PRO A 1 201 ? -3.649 -11.090 -8.862 1.00 87.81 201 PRO A N 1
ATOM 1643 C CA . PRO A 1 201 ? -4.819 -11.969 -8.798 1.00 87.81 201 PRO A CA 1
ATOM 1644 C C . PRO A 1 201 ? -4.884 -12.801 -7.513 1.00 87.81 201 PRO A C 1
ATOM 1646 O O . PRO A 1 201 ? -5.952 -13.306 -7.175 1.00 87.81 201 PRO A O 1
ATOM 1649 N N . ASP A 1 202 ? -3.770 -12.937 -6.787 1.00 85.62 202 ASP A N 1
ATOM 1650 C CA . ASP A 1 202 ? -3.734 -13.745 -5.574 1.00 85.62 202 ASP A CA 1
ATOM 1651 C C . ASP A 1 202 ? -4.208 -12.991 -4.328 1.00 85.62 202 ASP A C 1
ATOM 1653 O O . ASP A 1 202 ? -4.917 -13.585 -3.508 1.00 85.62 202 ASP A O 1
ATOM 1657 N N . SER A 1 203 ? -3.849 -11.705 -4.201 1.00 87.12 203 SER A N 1
ATOM 1658 C CA . SER A 1 203 ? -4.300 -10.834 -3.101 1.00 87.12 203 SER A CA 1
ATOM 1659 C C . SER A 1 203 ? -5.541 -10.007 -3.453 1.00 87.12 203 SER A C 1
ATOM 1661 O O . SER A 1 203 ? -6.259 -9.554 -2.562 1.00 87.12 203 SER A O 1
ATOM 1663 N N . GLY A 1 204 ? -5.829 -9.826 -4.745 1.00 89.88 204 GLY A N 1
ATOM 1664 C CA . GLY A 1 204 ? -6.924 -8.986 -5.232 1.00 89.88 204 GLY A CA 1
ATOM 1665 C C . GLY A 1 204 ? -6.637 -7.486 -5.134 1.00 89.88 204 GLY A C 1
ATOM 1666 O O . GLY A 1 204 ? -7.572 -6.687 -5.132 1.00 89.88 204 GLY A O 1
ATOM 1667 N N . LYS A 1 205 ? -5.361 -7.096 -5.020 1.00 94.00 205 LYS A N 1
ATOM 1668 C CA . LYS A 1 205 ? -4.939 -5.714 -4.765 1.00 94.00 205 LYS A CA 1
ATOM 1669 C C . LYS A 1 205 ? -4.077 -5.147 -5.893 1.00 94.00 205 LYS A C 1
ATOM 1671 O O . LYS A 1 205 ? -3.317 -5.856 -6.557 1.00 94.00 205 LYS A O 1
ATOM 1676 N N . PHE A 1 206 ? -4.171 -3.833 -6.071 1.00 97.56 206 PHE A N 1
ATOM 1677 C CA . PHE A 1 206 ? -3.323 -3.045 -6.957 1.00 97.56 206 PHE A CA 1
ATOM 1678 C C . PHE A 1 206 ? -2.024 -2.620 -6.276 1.00 97.56 206 PHE A C 1
ATOM 1680 O O . PHE A 1 206 ? -2.041 -2.076 -5.174 1.00 97.56 206 PHE A O 1
ATOM 1687 N N . SER A 1 207 ? -0.916 -2.744 -6.998 1.00 97.88 207 SER A N 1
ATOM 1688 C CA . SER A 1 207 ? 0.386 -2.190 -6.626 1.00 97.88 207 SER A CA 1
ATOM 1689 C C . SER A 1 207 ? 0.872 -1.234 -7.712 1.00 97.88 207 SER A C 1
ATOM 1691 O O . SER A 1 207 ? 0.840 -1.599 -8.892 1.00 97.88 207 SER A O 1
ATOM 1693 N N . PRO A 1 208 ? 1.353 -0.025 -7.371 1.00 97.94 208 PRO A N 1
ATOM 1694 C CA . PRO A 1 208 ? 2.005 0.816 -8.360 1.00 97.94 208 PRO A CA 1
ATOM 1695 C C . PRO A 1 208 ? 3.326 0.191 -8.814 1.00 97.94 208 PRO A C 1
ATOM 1697 O O . PRO A 1 208 ? 4.074 -0.374 -8.014 1.00 97.94 208 PRO A O 1
ATOM 1700 N N . ILE A 1 209 ? 3.622 0.336 -10.102 1.00 98.50 209 ILE A N 1
ATOM 1701 C CA . ILE A 1 209 ? 4.940 0.049 -10.665 1.00 98.50 209 ILE A CA 1
ATOM 1702 C C . ILE A 1 209 ? 5.650 1.382 -10.856 1.00 98.50 209 ILE A C 1
ATOM 1704 O O . ILE A 1 209 ? 5.117 2.292 -11.492 1.00 98.50 209 ILE A O 1
ATOM 1708 N N . VAL A 1 210 ? 6.858 1.501 -10.313 1.00 98.12 210 VAL A N 1
ATOM 1709 C CA . VAL A 1 210 ? 7.660 2.718 -10.439 1.00 98.12 210 VAL A CA 1
ATOM 1710 C C . VAL A 1 210 ? 7.971 2.952 -11.910 1.00 98.12 210 VAL A C 1
ATOM 1712 O O . VAL A 1 210 ? 8.510 2.079 -12.590 1.00 98.12 210 VAL A O 1
ATOM 1715 N N . TRP A 1 211 ? 7.631 4.139 -12.409 1.00 96.25 211 TRP A N 1
ATOM 1716 C CA . TRP A 1 211 ? 7.830 4.482 -13.810 1.00 96.25 211 TRP A CA 1
ATOM 1717 C C . TRP A 1 211 ? 8.155 5.961 -13.998 1.00 96.25 211 TRP A C 1
ATOM 1719 O O . TRP A 1 211 ? 7.524 6.818 -13.386 1.00 96.25 211 TRP A O 1
ATOM 1729 N N . ASP A 1 212 ? 9.164 6.222 -14.834 1.00 92.44 212 ASP A N 1
ATOM 1730 C CA . ASP A 1 212 ? 9.608 7.532 -15.337 1.00 92.44 212 ASP A CA 1
ATOM 1731 C C . ASP A 1 212 ? 9.469 8.686 -14.331 1.00 92.44 212 ASP A C 1
ATOM 1733 O O . ASP A 1 212 ? 8.871 9.724 -14.615 1.00 92.44 212 ASP A O 1
ATOM 1737 N N . THR A 1 213 ? 10.034 8.497 -13.135 1.00 91.94 213 THR A N 1
ATOM 1738 C CA . THR A 1 213 ? 9.956 9.478 -12.045 1.00 91.94 213 THR A CA 1
ATOM 1739 C C . THR A 1 213 ? 10.813 10.715 -12.309 1.00 91.94 213 THR A C 1
ATOM 1741 O O . THR A 1 213 ? 10.535 11.761 -11.741 1.00 91.94 213 THR A O 1
ATOM 1744 N N . VAL A 1 214 ? 11.824 10.634 -13.182 1.00 92.62 214 VAL A N 1
ATOM 1745 C CA . VAL A 1 214 ? 12.719 11.746 -13.564 1.00 92.62 214 VAL A CA 1
ATOM 1746 C C . VAL A 1 214 ? 13.241 12.517 -12.338 1.00 92.62 214 VAL A C 1
ATOM 1748 O O . VAL A 1 214 ? 12.910 13.686 -12.123 1.00 92.62 214 VAL A O 1
ATOM 1751 N N . ALA A 1 215 ? 14.043 11.853 -11.500 1.00 96.62 215 ALA A N 1
ATOM 1752 C CA . ALA A 1 215 ? 14.405 12.375 -10.185 1.00 96.62 215 ALA A CA 1
ATOM 1753 C C . ALA A 1 215 ? 15.046 13.773 -10.243 1.00 96.62 215 ALA A C 1
ATOM 1755 O O . ALA A 1 215 ? 15.975 14.016 -11.018 1.00 96.62 215 ALA A O 1
ATOM 1756 N N . TYR A 1 216 ? 14.542 14.678 -9.398 1.00 96.38 216 TYR A N 1
ATOM 1757 C CA . TYR A 1 216 ? 14.998 16.061 -9.232 1.00 96.38 216 TYR A CA 1
ATOM 1758 C C . TYR A 1 216 ? 14.906 16.941 -10.488 1.00 96.38 216 TYR A C 1
ATOM 1760 O O . TYR A 1 216 ? 15.544 17.992 -10.554 1.00 96.38 216 TYR A O 1
ATOM 1768 N N . PHE A 1 217 ? 14.083 16.570 -11.475 1.00 93.06 217 PHE A N 1
ATOM 1769 C CA . PHE A 1 217 ? 13.877 17.380 -12.680 1.00 93.06 217 PHE A CA 1
ATOM 1770 C C . PHE A 1 217 ? 13.361 18.793 -12.368 1.00 93.06 217 PHE A C 1
ATOM 1772 O O . PHE A 1 217 ? 13.854 19.766 -12.936 1.00 93.06 217 PHE A O 1
ATOM 1779 N N . TRP A 1 218 ? 12.425 18.906 -11.420 1.00 91.88 218 TRP A N 1
ATOM 1780 C CA . TRP A 1 218 ? 11.879 20.178 -10.925 1.00 91.88 218 TRP A CA 1
ATOM 1781 C C . TRP A 1 218 ? 12.623 20.727 -9.699 1.00 91.88 218 TRP A C 1
ATOM 1783 O O . TRP A 1 218 ? 12.112 21.605 -9.003 1.00 91.88 218 TRP A O 1
ATOM 1793 N N . LYS A 1 219 ? 13.824 20.212 -9.403 1.00 91.81 219 LYS A N 1
ATOM 1794 C CA . LYS A 1 219 ? 14.621 20.601 -8.231 1.00 91.81 219 LYS A CA 1
ATOM 1795 C C . LYS A 1 219 ? 13.768 20.589 -6.946 1.00 91.81 219 LYS A C 1
ATOM 1797 O O . LYS A 1 219 ? 13.080 19.610 -6.669 1.00 91.81 219 LYS A O 1
ATOM 1802 N N . ASN A 1 220 ? 13.784 21.689 -6.190 1.00 91.94 220 ASN A N 1
ATOM 1803 C CA . ASN A 1 220 ? 13.048 21.872 -4.940 1.00 91.94 220 ASN A CA 1
ATOM 1804 C C . ASN A 1 220 ? 11.762 22.698 -5.097 1.00 91.94 220 ASN A C 1
ATOM 1806 O O . ASN A 1 220 ? 11.230 23.193 -4.108 1.00 91.94 220 ASN A O 1
ATOM 1810 N N . GLU A 1 221 ? 11.242 22.838 -6.321 1.00 90.56 221 GLU A N 1
ATOM 1811 C CA . GLU A 1 221 ? 10.049 23.653 -6.593 1.00 90.56 221 GLU A CA 1
ATOM 1812 C C . GLU A 1 221 ? 8.740 22.958 -6.185 1.00 90.56 221 GLU A C 1
ATOM 1814 O O . GLU A 1 221 ? 7.724 23.620 -5.968 1.00 90.56 221 GLU A O 1
ATOM 1819 N N . MET A 1 222 ? 8.738 21.623 -6.086 1.00 90.19 222 MET A N 1
ATOM 1820 C CA . MET A 1 222 ? 7.522 20.852 -5.810 1.00 90.19 222 MET A CA 1
ATOM 1821 C C . MET A 1 222 ? 7.240 20.733 -4.304 1.00 90.19 222 MET A C 1
ATOM 1823 O O . MET A 1 222 ? 8.144 20.392 -3.538 1.00 90.19 222 MET A O 1
ATOM 1827 N N . PRO A 1 223 ? 5.999 20.960 -3.842 1.00 89.75 223 PRO A N 1
ATOM 1828 C CA . PRO A 1 223 ? 5.654 20.854 -2.425 1.00 89.75 223 PRO A CA 1
ATOM 1829 C C . PRO A 1 223 ? 5.535 19.395 -1.957 1.00 89.75 223 PRO A C 1
ATOM 1831 O O . PRO A 1 223 ? 5.613 18.464 -2.752 1.00 89.75 223 PRO A O 1
ATOM 1834 N N . LEU A 1 224 ? 5.312 19.201 -0.657 1.00 91.50 224 LEU A N 1
ATOM 1835 C CA . LEU A 1 224 ? 4.838 17.931 -0.090 1.00 91.50 224 LEU A CA 1
ATOM 1836 C C . LEU A 1 224 ? 3.300 17.846 -0.132 1.00 91.50 224 LEU A C 1
ATOM 1838 O O . LEU A 1 224 ? 2.622 18.863 -0.310 1.00 91.50 224 LEU A O 1
ATOM 1842 N N . ASP A 1 225 ? 2.753 16.650 0.095 1.00 91.12 225 ASP A N 1
ATOM 1843 C CA . ASP A 1 225 ? 1.346 16.272 -0.115 1.00 91.12 225 ASP A CA 1
ATOM 1844 C C . ASP A 1 225 ? 0.892 16.478 -1.567 1.00 91.12 225 ASP A C 1
ATOM 1846 O O . ASP A 1 225 ? -0.166 17.057 -1.840 1.00 91.12 225 ASP A O 1
ATOM 1850 N N . MET A 1 226 ? 1.710 16.024 -2.519 1.00 89.38 226 MET A N 1
ATOM 1851 C CA . MET A 1 226 ? 1.424 16.191 -3.944 1.00 89.38 226 MET A CA 1
ATOM 1852 C C . MET A 1 226 ? 0.176 15.394 -4.354 1.00 89.38 226 MET A C 1
ATOM 1854 O O . MET A 1 226 ? 0.054 14.200 -4.094 1.00 89.38 226 MET A O 1
ATOM 1858 N N . GLY A 1 227 ? -0.770 16.068 -5.012 1.00 88.88 227 GLY A N 1
ATOM 1859 C CA . GLY A 1 227 ? -2.040 15.503 -5.483 1.00 88.88 227 GLY A CA 1
ATOM 1860 C C . GLY A 1 227 ? -2.131 15.432 -7.008 1.00 88.88 227 GLY A C 1
ATOM 1861 O O . GLY A 1 227 ? -3.103 15.929 -7.586 1.00 88.88 227 GLY A O 1
ATOM 1862 N N . THR A 1 228 ? -1.098 14.893 -7.658 1.00 90.94 228 THR A N 1
ATOM 1863 C CA . THR A 1 228 ? -0.910 14.925 -9.125 1.00 90.94 228 THR A CA 1
ATOM 1864 C C . THR A 1 228 ? -1.972 14.146 -9.899 1.00 90.94 228 THR A C 1
ATOM 1866 O O . THR A 1 228 ? -2.235 14.460 -11.056 1.00 90.94 228 THR A O 1
ATOM 1869 N N . ASN A 1 229 ? -2.644 13.199 -9.245 1.00 93.56 229 ASN A N 1
ATOM 1870 C CA . ASN A 1 229 ? -3.771 12.443 -9.781 1.00 93.56 229 ASN A CA 1
ATOM 1871 C C . ASN A 1 229 ? -4.868 12.230 -8.719 1.00 93.56 229 ASN A C 1
ATOM 1873 O O . ASN A 1 229 ? -4.687 12.581 -7.546 1.00 93.56 229 ASN A O 1
ATOM 1877 N N . ALA A 1 230 ? -6.026 11.702 -9.125 1.00 94.12 230 ALA A N 1
ATOM 1878 C CA . ALA A 1 230 ? -7.178 11.546 -8.241 1.00 94.12 230 ALA A CA 1
ATOM 1879 C C . ALA A 1 230 ? -6.897 10.590 -7.082 1.00 94.12 230 ALA A C 1
ATOM 1881 O O . ALA A 1 230 ? -7.205 10.951 -5.946 1.00 94.12 230 ALA A O 1
ATOM 1882 N N . LEU A 1 231 ? -6.237 9.457 -7.348 1.00 95.56 231 LEU A N 1
ATOM 1883 C CA . LEU A 1 231 ? -5.830 8.481 -6.336 1.00 95.56 231 LEU A CA 1
ATOM 1884 C C . LEU A 1 231 ? -4.987 9.137 -5.230 1.00 95.56 231 LEU A C 1
ATOM 1886 O O . LEU A 1 231 ? -5.314 9.029 -4.053 1.00 95.56 231 LEU A O 1
ATOM 1890 N N . PHE A 1 232 ? -3.951 9.898 -5.585 1.00 94.50 232 PHE A N 1
ATOM 1891 C CA . PHE A 1 232 ? -3.084 10.559 -4.604 1.00 94.50 232 PHE A CA 1
ATOM 1892 C C . PHE A 1 232 ? -3.824 11.633 -3.802 1.00 94.50 232 PHE A C 1
ATOM 1894 O O . PHE A 1 232 ? -3.568 11.794 -2.608 1.00 94.50 232 PHE A O 1
ATOM 1901 N N . ARG A 1 233 ? -4.764 12.364 -4.420 1.00 91.88 233 ARG A N 1
ATOM 1902 C CA . ARG A 1 233 ? -5.582 13.361 -3.708 1.00 91.88 233 ARG A CA 1
ATOM 1903 C C . ARG A 1 233 ? -6.479 12.711 -2.662 1.00 91.88 233 ARG A C 1
ATOM 1905 O O . ARG A 1 233 ? -6.499 13.187 -1.528 1.00 91.88 233 ARG A O 1
ATOM 1912 N N . VAL A 1 234 ? -7.198 11.645 -3.021 1.00 90.94 234 VAL A N 1
ATOM 1913 C CA . VAL A 1 234 ? -8.087 10.957 -2.073 1.00 90.94 234 VAL A CA 1
ATOM 1914 C C . VAL A 1 234 ? -7.286 10.249 -0.981 1.00 90.94 234 VAL A C 1
ATOM 1916 O O . VAL A 1 234 ? -7.614 10.401 0.194 1.00 90.94 234 VAL A O 1
ATOM 1919 N N . THR A 1 235 ? -6.152 9.623 -1.315 1.00 92.88 235 THR A N 1
ATOM 1920 C CA . THR A 1 235 ? -5.257 9.011 -0.322 1.00 92.88 235 THR A CA 1
ATOM 1921 C C . THR A 1 235 ? -4.697 10.050 0.646 1.00 92.88 235 THR A C 1
ATOM 1923 O O . THR A 1 235 ? -4.785 9.859 1.854 1.00 92.88 235 THR A O 1
ATOM 1926 N N . ASN A 1 236 ? -4.196 11.193 0.166 1.00 90.75 236 ASN A N 1
ATOM 1927 C CA . ASN A 1 236 ? -3.683 12.230 1.064 1.00 90.75 236 ASN A CA 1
ATOM 1928 C C . ASN A 1 236 ? -4.785 12.980 1.839 1.00 90.75 236 ASN A C 1
ATOM 1930 O O . ASN A 1 236 ? -4.496 13.632 2.849 1.00 90.75 236 ASN A O 1
ATOM 1934 N N . SER A 1 237 ? -6.045 12.928 1.392 1.00 87.19 237 SER A N 1
ATOM 1935 C CA . SER A 1 237 ? -7.163 13.500 2.153 1.00 87.19 237 SER A CA 1
ATOM 1936 C C . SER A 1 237 ? -7.409 12.738 3.462 1.00 87.19 237 SER A C 1
ATOM 1938 O O . SER A 1 237 ? -7.808 13.347 4.457 1.00 87.19 237 SER A O 1
ATOM 1940 N N . ASN A 1 238 ? -7.073 11.445 3.481 1.00 89.69 238 ASN A N 1
ATOM 1941 C CA . ASN A 1 238 ? -7.136 10.561 4.634 1.00 89.69 238 ASN A CA 1
ATOM 1942 C C . ASN A 1 238 ? -5.943 10.817 5.588 1.00 89.69 238 ASN A C 1
ATOM 1944 O O . ASN A 1 238 ? -4.793 10.594 5.198 1.00 89.69 238 ASN A O 1
ATOM 1948 N N . PRO A 1 239 ? -6.162 11.302 6.828 1.00 89.12 239 PRO A N 1
ATOM 1949 C CA . PRO A 1 239 ? -5.068 11.689 7.721 1.00 89.12 239 PRO A CA 1
ATOM 1950 C C . PRO A 1 239 ? -4.072 10.575 8.061 1.00 89.12 239 PRO A C 1
ATOM 1952 O O . PRO A 1 239 ? -2.881 10.852 8.159 1.00 89.12 239 PRO A O 1
ATOM 1955 N N . GLY A 1 240 ? -4.531 9.332 8.188 1.00 88.94 240 GLY A N 1
ATOM 1956 C CA . GLY A 1 240 ? -3.700 8.193 8.585 1.00 88.94 240 GLY A CA 1
ATOM 1957 C C . GLY A 1 240 ? -2.842 7.684 7.440 1.00 88.94 240 GLY A C 1
ATOM 1958 O O . GLY A 1 240 ? -1.655 7.446 7.637 1.00 88.94 240 GLY A O 1
ATOM 1959 N N . PHE A 1 241 ? -3.390 7.605 6.222 1.00 92.62 241 PHE A N 1
ATOM 1960 C CA . PHE A 1 241 ? -2.569 7.317 5.041 1.00 92.62 241 PHE A CA 1
ATOM 1961 C C . PHE A 1 241 ? -1.541 8.424 4.784 1.00 92.62 241 PHE A C 1
ATOM 1963 O O . PHE A 1 241 ? -0.386 8.132 4.472 1.00 92.62 241 PHE A O 1
ATOM 1970 N N . ARG A 1 242 ? -1.929 9.693 4.968 1.00 93.00 242 ARG A N 1
ATOM 1971 C CA . ARG A 1 242 ? -1.009 10.831 4.850 1.00 93.00 242 ARG A CA 1
ATOM 1972 C C . ARG A 1 242 ? 0.112 10.775 5.889 1.00 93.00 242 ARG A C 1
ATOM 1974 O O . ARG A 1 242 ? 1.268 10.948 5.523 1.00 93.00 242 ARG A O 1
ATOM 1981 N N . GLU A 1 243 ? -0.199 10.497 7.154 1.00 93.19 243 GLU A N 1
ATOM 1982 C CA . GLU A 1 243 ? 0.827 10.324 8.191 1.00 93.19 243 GLU A CA 1
ATOM 1983 C C . GLU A 1 243 ? 1.741 9.136 7.892 1.00 93.19 243 GLU A C 1
ATOM 1985 O O . GLU A 1 243 ? 2.951 9.245 8.064 1.00 93.19 243 GLU A O 1
ATOM 1990 N N . ALA A 1 244 ? 1.196 8.018 7.406 1.00 95.56 244 ALA A N 1
ATOM 1991 C CA . ALA A 1 244 ? 2.002 6.869 7.017 1.00 95.56 244 ALA A CA 1
ATOM 1992 C C . ALA A 1 244 ? 2.989 7.219 5.886 1.00 95.56 244 ALA A C 1
ATOM 1994 O O . ALA A 1 244 ? 4.150 6.818 5.950 1.00 95.56 244 ALA A O 1
ATOM 1995 N N . LYS A 1 245 ? 2.574 8.035 4.905 1.00 97.12 245 LYS A N 1
ATOM 1996 C CA . LYS A 1 245 ? 3.466 8.614 3.882 1.00 97.12 245 LYS A CA 1
ATOM 1997 C C . LYS A 1 245 ? 4.519 9.528 4.489 1.00 97.12 245 LYS A C 1
ATOM 1999 O O . LYS A 1 245 ? 5.692 9.383 4.160 1.00 97.12 245 LYS A O 1
ATOM 2004 N N . ASP A 1 246 ? 4.135 10.439 5.375 1.00 96.81 246 ASP A N 1
ATOM 2005 C CA . ASP A 1 246 ? 5.080 11.362 6.009 1.00 96.81 246 ASP A CA 1
ATOM 2006 C C . ASP A 1 246 ? 6.109 10.607 6.873 1.00 96.81 246 ASP A C 1
ATOM 2008 O O . ASP A 1 246 ? 7.295 10.931 6.842 1.00 96.81 246 ASP A O 1
ATOM 2012 N N . LYS A 1 247 ? 5.694 9.538 7.566 1.00 97.69 247 LYS A N 1
ATOM 2013 C CA . LYS A 1 247 ? 6.581 8.601 8.277 1.00 97.69 247 LYS A CA 1
ATOM 2014 C C . LYS A 1 247 ? 7.502 7.846 7.321 1.00 97.69 247 LYS A C 1
ATOM 2016 O O . LYS A 1 247 ? 8.697 7.759 7.589 1.00 97.69 247 LYS A O 1
ATOM 2021 N N . ALA A 1 248 ? 6.986 7.325 6.207 1.00 98.31 248 ALA A N 1
ATOM 2022 C CA . ALA A 1 248 ? 7.804 6.661 5.192 1.00 98.31 248 ALA A CA 1
ATOM 2023 C C . ALA A 1 248 ? 8.861 7.616 4.616 1.00 98.31 248 ALA A C 1
ATOM 2025 O O . ALA A 1 248 ? 10.033 7.255 4.520 1.00 98.31 248 ALA A O 1
ATOM 2026 N N . LEU A 1 249 ? 8.473 8.860 4.323 1.00 98.00 249 LEU A N 1
ATOM 2027 C CA . LEU A 1 249 ? 9.366 9.911 3.847 1.00 98.00 249 LEU A CA 1
ATOM 2028 C C . LEU A 1 249 ? 10.431 10.270 4.892 1.00 98.00 249 LEU A C 1
ATOM 2030 O O . LEU A 1 249 ? 11.617 10.302 4.566 1.00 98.00 249 LEU A O 1
ATOM 2034 N N . TRP A 1 250 ? 10.029 10.488 6.148 1.00 98.44 250 TRP A N 1
ATOM 2035 C CA . TRP A 1 250 ? 10.940 10.754 7.264 1.00 98.44 250 TRP A CA 1
ATOM 2036 C C . TRP A 1 250 ? 11.951 9.622 7.459 1.00 98.44 250 TRP A C 1
ATOM 2038 O O . TRP A 1 250 ? 13.150 9.874 7.575 1.00 98.44 250 TRP A O 1
ATOM 2048 N N . ASN A 1 251 ? 11.489 8.373 7.448 1.00 98.38 251 ASN A N 1
ATOM 2049 C CA . ASN A 1 251 ? 12.347 7.204 7.599 1.00 98.38 251 ASN A CA 1
ATOM 2050 C C . ASN A 1 251 ? 13.307 7.049 6.417 1.00 98.38 251 ASN A C 1
ATOM 2052 O O . ASN A 1 251 ? 14.473 6.722 6.625 1.00 98.38 251 ASN A O 1
ATOM 2056 N N . ALA A 1 252 ? 12.858 7.325 5.191 1.00 98.50 252 ALA A N 1
ATOM 2057 C CA . ALA A 1 252 ? 13.700 7.254 4.003 1.00 98.50 252 ALA A CA 1
ATOM 2058 C C . ALA A 1 252 ? 14.895 8.215 4.098 1.00 98.50 252 ALA A C 1
ATOM 2060 O O . ALA A 1 252 ? 16.037 7.790 3.922 1.00 98.50 252 ALA A O 1
ATOM 2061 N N . ILE A 1 253 ? 14.655 9.483 4.453 1.00 98.56 253 ILE A N 1
ATOM 2062 C CA . ILE A 1 253 ? 15.704 10.516 4.511 1.00 98.56 253 ILE A CA 1
ATOM 2063 C C . ILE A 1 253 ? 16.667 10.376 5.704 1.00 98.56 253 ILE A C 1
ATOM 2065 O O . ILE A 1 253 ? 17.719 11.018 5.718 1.00 98.56 253 ILE A O 1
ATOM 2069 N N . HIS A 1 254 ? 16.317 9.560 6.702 1.00 98.25 254 HIS A N 1
ATOM 2070 C CA . HIS A 1 254 ? 17.186 9.188 7.829 1.00 98.25 254 HIS A CA 1
ATOM 2071 C C . HIS A 1 254 ? 17.747 7.762 7.703 1.00 98.25 254 HIS A C 1
ATOM 2073 O O . HIS A 1 254 ? 18.538 7.335 8.541 1.00 98.25 254 HIS A O 1
ATOM 2079 N N . GLY A 1 255 ? 17.334 7.026 6.671 1.00 97.94 255 GLY A N 1
ATOM 2080 C CA . GLY A 1 255 ? 17.637 5.618 6.463 1.00 97.94 255 GLY A CA 1
ATOM 2081 C C . GLY A 1 255 ? 18.238 5.382 5.085 1.00 97.94 255 GLY A C 1
ATOM 2082 O O . GLY A 1 255 ? 19.277 5.946 4.749 1.00 97.94 255 GLY A O 1
ATOM 2083 N N . SER A 1 256 ? 17.597 4.531 4.281 1.00 97.00 256 SER A N 1
ATOM 2084 C CA . SER A 1 256 ? 18.156 4.035 3.015 1.00 97.00 256 SER A CA 1
ATOM 2085 C C . SER A 1 256 ? 18.360 5.102 1.937 1.00 97.00 256 SER A C 1
ATOM 2087 O O . SER A 1 256 ? 19.161 4.886 1.026 1.00 97.00 256 SER A O 1
ATOM 2089 N N . LEU A 1 257 ? 17.685 6.248 2.053 1.00 98.62 257 LEU A N 1
ATOM 2090 C CA . LEU A 1 257 ? 17.786 7.380 1.132 1.00 98.62 257 LEU A CA 1
ATOM 2091 C C . LEU A 1 257 ? 18.377 8.628 1.794 1.00 98.62 257 LEU A C 1
ATOM 2093 O O . LEU A 1 257 ? 18.164 9.726 1.295 1.00 98.62 257 LEU A O 1
ATOM 2097 N N . ALA A 1 258 ? 19.122 8.489 2.894 1.00 98.75 258 ALA A N 1
ATOM 2098 C CA . ALA A 1 258 ? 19.800 9.626 3.505 1.00 98.75 258 ALA A CA 1
ATOM 2099 C C . ALA A 1 258 ? 20.769 10.304 2.519 1.00 98.75 258 ALA A C 1
ATOM 2101 O O . ALA A 1 258 ? 21.489 9.625 1.783 1.00 98.75 258 ALA A O 1
ATOM 2102 N N . ALA A 1 259 ? 20.840 11.640 2.552 1.00 98.69 259 ALA A N 1
ATOM 2103 C CA . ALA A 1 259 ? 21.644 12.427 1.614 1.00 98.69 259 ALA A CA 1
ATOM 2104 C C . ALA A 1 259 ? 23.075 11.879 1.409 1.00 98.69 259 ALA A C 1
ATOM 2106 O O . ALA A 1 259 ? 23.423 11.626 0.256 1.00 98.69 259 ALA A O 1
ATOM 2107 N N . PRO A 1 260 ? 23.887 11.565 2.448 1.00 98.75 260 PRO A N 1
ATOM 2108 C CA . PRO A 1 260 ? 25.238 11.012 2.256 1.00 98.75 260 PRO A CA 1
ATOM 2109 C C . PRO A 1 260 ? 25.286 9.724 1.421 1.00 98.75 260 PRO A C 1
ATOM 2111 O O . PRO A 1 260 ? 26.204 9.543 0.620 1.00 98.75 260 PRO A O 1
ATOM 2114 N N . ILE A 1 261 ? 24.283 8.852 1.567 1.00 98.69 261 ILE A N 1
ATOM 2115 C CA . ILE A 1 261 ? 24.163 7.609 0.793 1.00 98.69 261 ILE A CA 1
ATOM 2116 C C . ILE A 1 261 ? 23.881 7.938 -0.676 1.00 98.69 261 ILE A C 1
ATOM 2118 O O . ILE A 1 261 ? 24.515 7.368 -1.566 1.00 98.69 261 ILE A O 1
ATOM 2122 N N . LEU A 1 262 ? 22.982 8.891 -0.937 1.00 98.75 262 LEU A N 1
ATOM 2123 C CA . LEU A 1 262 ? 22.678 9.342 -2.296 1.00 98.75 262 LEU A CA 1
ATOM 2124 C C . LEU A 1 262 ? 23.879 10.038 -2.945 1.00 98.75 262 LEU A C 1
ATOM 2126 O O . LEU A 1 262 ? 24.185 9.760 -4.104 1.00 98.75 262 LEU A O 1
ATOM 2130 N N . HIS A 1 263 ? 24.612 10.881 -2.207 1.00 98.81 263 HIS A N 1
ATOM 2131 C CA . HIS A 1 263 ? 25.844 11.500 -2.707 1.00 98.81 263 HIS A CA 1
ATOM 2132 C C . HIS A 1 263 ? 26.857 10.440 -3.144 1.00 98.81 263 HIS A C 1
ATOM 2134 O O . HIS A 1 263 ? 27.440 10.554 -4.225 1.00 98.81 263 HIS A O 1
ATOM 2140 N N . GLN A 1 264 ? 27.039 9.392 -2.336 1.00 98.69 264 GLN A N 1
ATOM 2141 C CA . GLN A 1 264 ? 27.939 8.293 -2.663 1.00 98.69 264 GLN A CA 1
ATOM 2142 C C . GLN A 1 264 ? 27.467 7.518 -3.901 1.00 98.69 264 GLN A C 1
ATOM 2144 O O . GLN A 1 264 ? 28.271 7.276 -4.800 1.00 98.69 264 GLN A O 1
ATOM 2149 N N . ALA A 1 265 ? 26.180 7.167 -3.985 1.00 98.50 265 ALA A N 1
ATOM 2150 C CA . ALA A 1 265 ? 25.615 6.455 -5.133 1.00 98.50 265 ALA A CA 1
ATOM 2151 C C . ALA A 1 265 ? 25.791 7.247 -6.441 1.00 98.50 265 ALA A C 1
ATOM 2153 O O . ALA A 1 265 ? 26.312 6.721 -7.423 1.00 98.50 265 ALA A O 1
ATOM 2154 N N . ILE A 1 266 ? 25.455 8.540 -6.423 1.00 98.75 266 ILE A N 1
ATOM 2155 C CA . ILE A 1 266 ? 25.617 9.450 -7.565 1.00 98.75 266 ILE A CA 1
ATOM 2156 C C . ILE A 1 266 ? 27.090 9.588 -7.956 1.00 98.75 266 ILE A C 1
ATOM 2158 O O . ILE A 1 266 ? 27.418 9.528 -9.141 1.00 98.75 266 ILE A O 1
ATOM 2162 N N . THR A 1 267 ? 27.990 9.756 -6.984 1.00 98.69 267 THR A N 1
ATOM 2163 C CA . THR A 1 267 ? 29.431 9.888 -7.254 1.00 98.69 267 THR A CA 1
ATOM 2164 C C . THR A 1 267 ? 29.987 8.623 -7.901 1.00 98.69 267 THR A C 1
ATOM 2166 O O . THR A 1 267 ? 30.728 8.712 -8.880 1.00 98.69 267 THR A O 1
ATOM 2169 N N . ASN A 1 268 ? 29.612 7.448 -7.394 1.00 98.56 268 ASN A N 1
ATOM 2170 C CA . ASN A 1 268 ? 30.050 6.168 -7.942 1.00 98.56 268 ASN A CA 1
ATOM 2171 C C . ASN A 1 268 ? 29.561 5.980 -9.383 1.00 98.56 268 ASN A C 1
ATOM 2173 O O . ASN A 1 268 ? 30.371 5.708 -10.272 1.00 98.56 268 ASN A O 1
ATOM 2177 N N . GLU A 1 269 ? 28.265 6.190 -9.627 1.00 98.31 269 GLU A N 1
ATOM 2178 C CA . GLU A 1 269 ? 27.674 5.992 -10.952 1.00 98.31 269 GLU A CA 1
ATOM 2179 C C . GLU A 1 269 ? 28.252 6.983 -11.969 1.00 98.31 269 GLU A C 1
ATOM 2181 O O . GLU A 1 269 ? 28.745 6.604 -13.030 1.00 98.31 269 GLU A O 1
ATOM 2186 N N . THR A 1 270 ? 28.303 8.271 -11.626 1.00 98.06 270 THR A N 1
ATOM 2187 C CA . THR A 1 270 ? 28.849 9.300 -12.527 1.00 98.06 270 THR A CA 1
ATOM 2188 C C . THR A 1 270 ? 30.342 9.128 -12.790 1.00 98.06 270 THR A C 1
ATOM 2190 O O . THR A 1 270 ? 30.802 9.426 -13.894 1.00 98.06 270 THR A O 1
ATOM 2193 N N . SER A 1 271 ? 31.107 8.606 -11.827 1.00 98.12 271 SER A N 1
ATOM 2194 C CA . SER A 1 271 ? 32.520 8.269 -12.032 1.00 98.12 271 SER A CA 1
ATOM 2195 C C . SER A 1 271 ? 32.684 7.103 -13.003 1.00 98.12 271 SER A C 1
ATOM 2197 O O . SER A 1 271 ? 33.531 7.181 -13.893 1.00 98.12 271 SER A O 1
ATOM 2199 N N . SER A 1 272 ? 31.841 6.072 -12.883 1.00 97.44 272 SER A N 1
ATOM 2200 C CA . SER A 1 272 ? 31.796 4.934 -13.810 1.00 97.44 272 SER A CA 1
ATOM 2201 C C . SER A 1 272 ? 31.459 5.379 -15.238 1.00 97.44 272 SER A C 1
ATOM 2203 O O . SER A 1 272 ? 32.123 4.985 -16.196 1.00 97.44 272 SER A O 1
ATOM 2205 N N . LEU A 1 273 ? 30.488 6.286 -15.388 1.00 96.62 273 LEU A N 1
ATOM 2206 C CA . LEU A 1 273 ? 30.048 6.787 -16.694 1.00 96.62 273 LEU A CA 1
ATOM 2207 C C . LEU A 1 273 ? 31.013 7.793 -17.329 1.00 96.62 273 LEU A C 1
ATOM 2209 O O . LEU A 1 273 ? 30.981 7.982 -18.546 1.00 96.62 273 LEU A O 1
ATOM 2213 N N . ARG A 1 274 ? 31.868 8.458 -16.542 1.00 97.38 274 ARG A N 1
ATOM 2214 C CA . ARG A 1 274 ? 32.689 9.593 -16.997 1.00 97.38 274 ARG A CA 1
ATOM 2215 C C . ARG A 1 274 ? 33.463 9.336 -18.299 1.00 97.38 274 ARG A C 1
ATOM 2217 O O . ARG A 1 274 ? 33.384 10.206 -19.167 1.00 97.38 274 ARG A O 1
ATOM 2224 N N . PRO A 1 275 ? 34.165 8.202 -18.502 1.00 97.06 275 PRO A N 1
ATOM 2225 C CA . PRO A 1 275 ? 34.893 7.959 -19.750 1.00 97.06 275 PRO A CA 1
ATOM 2226 C C . PRO A 1 275 ? 33.975 7.942 -20.980 1.00 97.06 275 PRO A C 1
ATOM 2228 O O . PRO A 1 275 ? 34.268 8.590 -21.985 1.00 97.06 275 PRO A O 1
ATOM 2231 N N . ASP A 1 276 ? 32.831 7.265 -20.875 1.00 96.31 276 ASP A N 1
ATOM 2232 C CA . ASP A 1 276 ? 31.842 7.158 -21.950 1.00 96.31 276 ASP A CA 1
ATOM 2233 C C . ASP A 1 276 ? 31.148 8.496 -22.215 1.00 96.31 276 ASP A C 1
ATOM 2235 O O . ASP A 1 276 ? 30.937 8.882 -23.370 1.00 96.31 276 ASP A O 1
ATOM 2239 N N . MET A 1 277 ? 30.851 9.245 -21.151 1.00 95.19 277 MET A N 1
ATOM 2240 C CA . MET A 1 277 ? 30.320 10.599 -21.262 1.00 95.19 277 MET A CA 1
ATOM 2241 C C . MET A 1 277 ? 31.313 11.504 -21.987 1.00 95.19 277 MET A C 1
ATOM 2243 O O . MET A 1 277 ? 30.930 12.193 -22.927 1.00 95.19 277 MET A O 1
ATOM 2247 N N . TYR A 1 278 ? 32.595 11.476 -21.631 1.00 96.25 278 TYR A N 1
ATOM 2248 C CA . TYR A 1 278 ? 33.612 12.310 -22.271 1.00 96.25 278 TYR A CA 1
ATOM 2249 C C . TYR A 1 278 ? 33.843 11.956 -23.741 1.00 96.25 278 TYR A C 1
ATOM 2251 O O . TYR A 1 278 ? 34.051 12.853 -24.559 1.00 96.25 278 TYR A O 1
ATOM 2259 N N . ALA A 1 279 ? 33.764 10.670 -24.082 1.00 94.38 279 ALA A N 1
ATOM 2260 C CA . ALA A 1 279 ? 33.936 10.186 -25.446 1.00 94.38 279 ALA A CA 1
ATOM 2261 C C . ALA A 1 279 ? 32.762 10.544 -26.379 1.00 94.38 279 ALA A C 1
ATOM 2263 O O . ALA A 1 279 ? 32.915 10.482 -27.601 1.00 94.38 279 ALA A O 1
ATOM 2264 N N . PHE A 1 280 ? 31.594 10.914 -25.840 1.00 90.88 280 PHE A N 1
ATOM 2265 C CA . PHE A 1 280 ? 30.388 11.147 -26.633 1.00 90.88 280 PHE A CA 1
ATOM 2266 C C . PHE A 1 280 ? 29.972 12.622 -26.716 1.00 90.88 280 PHE A C 1
ATOM 2268 O O . PHE A 1 280 ? 29.571 13.219 -25.725 1.00 90.88 280 PHE A O 1
ATOM 2275 N N . ALA A 1 281 ? 29.973 13.221 -27.908 1.00 85.19 281 ALA A N 1
ATOM 2276 C CA . ALA A 1 281 ? 29.732 14.662 -28.060 1.00 85.19 281 ALA A CA 1
ATOM 2277 C C . ALA A 1 281 ? 28.252 15.106 -27.992 1.00 85.19 281 ALA A C 1
ATOM 2279 O O . ALA A 1 281 ? 27.988 16.263 -27.684 1.00 85.19 281 ALA A O 1
ATOM 2280 N N . LEU A 1 282 ? 27.278 14.227 -28.267 1.00 88.12 282 LEU A N 1
ATOM 2281 C CA . LEU A 1 282 ? 25.875 14.620 -28.505 1.00 88.12 282 LEU A CA 1
ATOM 2282 C C . LEU A 1 282 ? 24.942 14.348 -27.310 1.00 88.12 282 LEU A C 1
ATOM 2284 O O . LEU A 1 282 ? 23.842 13.825 -27.474 1.00 88.12 282 LEU A O 1
ATOM 2288 N N . LYS A 1 283 ? 25.363 14.699 -26.092 1.00 91.25 283 LYS A N 1
ATOM 2289 C CA . LYS A 1 283 ? 24.503 14.609 -24.893 1.00 91.25 283 LYS A CA 1
ATOM 2290 C C . LYS A 1 283 ? 23.316 15.557 -25.038 1.00 91.25 283 LYS A C 1
ATOM 2292 O O . LYS A 1 283 ? 23.501 16.644 -25.575 1.00 91.25 283 LYS A O 1
ATOM 2297 N N . LEU A 1 284 ? 22.129 15.174 -24.571 1.00 90.88 284 LEU A N 1
ATOM 2298 C CA . LEU A 1 284 ? 20.902 15.962 -24.739 1.00 90.88 284 LEU A CA 1
ATOM 2299 C C . LEU A 1 284 ? 20.325 16.415 -23.398 1.00 90.88 284 LEU A C 1
ATOM 2301 O O . LEU A 1 284 ? 20.205 15.619 -22.467 1.00 90.88 284 LEU A O 1
ATOM 2305 N N . HIS A 1 285 ? 19.867 17.662 -23.347 1.00 92.00 285 HIS A N 1
ATOM 2306 C CA . HIS A 1 285 ? 18.886 18.118 -22.373 1.00 92.00 285 HIS A CA 1
ATOM 2307 C C . HIS A 1 285 ? 17.580 18.478 -23.087 1.00 92.00 285 HIS A C 1
ATOM 2309 O O . HIS A 1 285 ? 17.583 19.296 -24.003 1.00 92.00 285 HIS A O 1
ATOM 2315 N N . ALA A 1 286 ? 16.479 17.857 -22.668 1.00 88.88 286 ALA A N 1
ATOM 2316 C CA . ALA A 1 286 ? 15.123 18.101 -23.132 1.00 88.88 286 ALA A CA 1
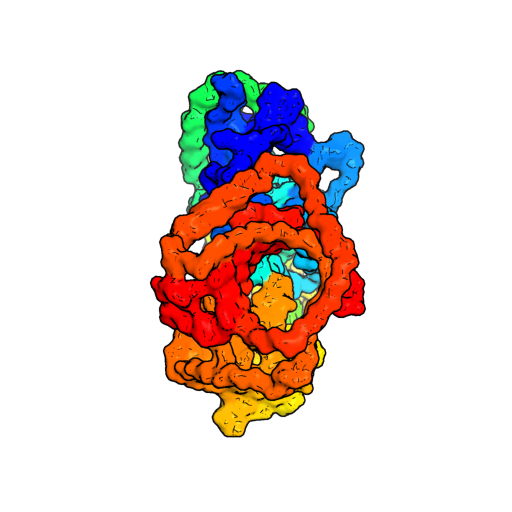ATOM 2317 C C . ALA A 1 286 ? 14.241 18.535 -21.956 1.00 88.88 286 ALA A C 1
ATOM 2319 O O . ALA A 1 286 ? 14.242 17.889 -20.905 1.00 88.88 286 ALA A O 1
ATOM 2320 N N . ASN A 1 287 ? 13.490 19.615 -22.145 1.00 83.81 287 ASN A N 1
ATOM 2321 C CA . ASN A 1 287 ? 12.470 20.107 -21.222 1.00 83.81 287 ASN A CA 1
ATOM 2322 C C . ASN A 1 287 ? 11.405 20.905 -22.001 1.00 83.81 287 ASN A C 1
ATOM 2324 O O . ASN A 1 287 ? 11.485 21.027 -23.225 1.00 83.81 287 ASN A O 1
ATOM 2328 N N . ASP A 1 288 ? 10.449 21.502 -21.291 1.00 73.81 288 ASP A N 1
ATOM 2329 C CA . ASP A 1 288 ? 9.363 22.297 -21.889 1.00 73.81 288 ASP A CA 1
ATOM 2330 C C . ASP A 1 288 ? 9.849 23.553 -22.639 1.00 73.81 288 ASP A C 1
ATOM 2332 O O . ASP A 1 288 ? 9.107 24.140 -23.422 1.00 73.81 288 ASP A O 1
ATOM 2336 N N . LYS A 1 289 ? 11.102 23.981 -22.421 1.00 80.19 289 LYS A N 1
ATOM 2337 C CA . LYS A 1 289 ? 11.738 25.119 -23.109 1.00 80.19 289 LYS A CA 1
ATOM 2338 C C . LYS A 1 289 ? 12.496 24.702 -24.374 1.00 80.19 289 LYS A C 1
ATOM 2340 O O . LYS A 1 289 ? 12.995 25.571 -25.086 1.00 80.19 289 LYS A O 1
ATOM 2345 N N . GLY A 1 290 ? 12.601 23.404 -24.656 1.00 85.69 290 GLY A N 1
ATOM 2346 C CA . GLY A 1 290 ? 13.214 22.867 -25.867 1.00 85.69 290 GLY A CA 1
ATOM 2347 C C . GLY A 1 290 ? 14.297 21.820 -25.609 1.00 85.69 290 GLY A C 1
ATOM 2348 O O . GLY A 1 290 ? 14.476 21.313 -24.501 1.00 85.69 290 GLY A O 1
ATOM 2349 N N . ILE A 1 291 ? 15.019 21.480 -26.680 1.00 90.38 291 ILE A N 1
ATOM 2350 C CA . ILE A 1 291 ? 16.045 20.433 -26.697 1.00 90.38 291 ILE A CA 1
ATOM 2351 C C . ILE A 1 291 ? 17.367 21.033 -27.168 1.00 90.38 291 ILE A C 1
ATOM 2353 O O . ILE A 1 291 ? 17.414 21.667 -28.219 1.00 90.38 291 ILE A O 1
ATOM 2357 N N . HIS A 1 292 ? 18.442 20.820 -26.412 1.00 90.69 292 HIS A N 1
ATOM 2358 C CA . HIS A 1 292 ? 19.787 21.282 -26.762 1.00 90.69 292 HIS A CA 1
ATOM 2359 C C . HIS A 1 292 ? 20.863 20.287 -26.326 1.00 90.69 292 HIS A C 1
ATOM 2361 O O . HIS A 1 292 ? 20.631 19.411 -25.487 1.00 90.69 292 HIS A O 1
ATOM 2367 N N . HIS A 1 293 ? 22.050 20.427 -26.915 1.00 91.56 293 HIS A N 1
ATOM 2368 C CA . HIS A 1 293 ? 23.217 19.651 -26.525 1.00 91.56 293 HIS A CA 1
ATOM 2369 C C . HIS A 1 293 ? 23.935 20.269 -25.328 1.00 91.56 293 HIS A C 1
ATOM 2371 O O . HIS A 1 293 ? 23.941 21.488 -25.184 1.00 91.56 293 HIS A O 1
ATOM 2377 N N . ILE A 1 294 ? 24.555 19.425 -24.502 1.00 94.31 294 ILE A N 1
ATOM 2378 C CA . ILE A 1 294 ? 25.356 19.860 -23.351 1.00 94.31 294 ILE A CA 1
ATOM 2379 C C . ILE A 1 294 ? 26.809 19.395 -23.478 1.00 94.31 294 ILE A C 1
ATOM 2381 O O . ILE A 1 294 ? 27.099 18.287 -23.939 1.00 94.31 294 ILE A O 1
ATOM 2385 N N . SER A 1 295 ? 27.725 20.246 -23.034 1.00 95.69 295 SER A N 1
ATOM 2386 C CA . SER A 1 295 ? 29.155 19.967 -22.919 1.00 95.69 295 SER A CA 1
ATOM 2387 C C . SER A 1 295 ? 29.479 19.075 -21.711 1.00 95.69 295 SER A C 1
ATOM 2389 O O . SER A 1 295 ? 28.668 18.894 -20.803 1.00 95.69 295 SER A O 1
ATOM 2391 N N . ASN A 1 296 ? 30.703 18.532 -21.665 1.00 96.75 296 ASN A N 1
ATOM 2392 C CA . ASN A 1 296 ? 31.186 17.782 -20.494 1.00 96.75 296 ASN A CA 1
ATOM 2393 C C . ASN A 1 296 ? 31.199 18.653 -19.232 1.00 96.75 296 ASN A C 1
ATOM 2395 O O . ASN A 1 296 ? 30.839 18.175 -18.162 1.00 96.75 296 ASN A O 1
ATOM 2399 N N . ARG A 1 297 ? 31.551 19.935 -19.379 1.00 96.50 297 ARG A N 1
ATOM 2400 C CA . ARG A 1 297 ? 31.552 20.906 -18.285 1.00 96.50 297 ARG A CA 1
ATOM 2401 C C . ARG A 1 297 ? 30.145 21.130 -17.732 1.00 96.50 297 ARG A C 1
ATOM 2403 O O . ARG A 1 297 ? 29.950 21.031 -16.530 1.00 96.50 297 ARG A O 1
ATOM 2410 N N . GLU A 1 298 ? 29.160 21.371 -18.598 1.00 96.94 298 GLU A N 1
ATOM 2411 C CA . GLU A 1 298 ? 27.768 21.567 -18.165 1.00 96.94 298 GLU A CA 1
ATOM 2412 C C . GLU A 1 298 ? 27.169 20.313 -17.519 1.00 96.94 298 GLU A C 1
ATOM 2414 O O . GLU A 1 298 ? 26.311 20.436 -16.644 1.00 96.94 298 GLU A O 1
ATOM 2419 N N . TRP A 1 299 ? 27.595 19.121 -17.953 1.00 97.06 299 TRP A N 1
ATOM 2420 C CA . TRP A 1 299 ? 27.228 17.862 -17.309 1.00 97.06 299 TRP A CA 1
ATOM 2421 C C . TRP A 1 299 ? 27.814 17.780 -15.892 1.00 97.06 299 TRP A C 1
ATOM 2423 O O . TRP A 1 299 ? 27.052 17.595 -14.947 1.00 97.06 299 TRP A O 1
ATOM 2433 N N . GLU A 1 300 ? 29.121 17.996 -15.715 1.00 97.62 300 GLU A N 1
ATOM 2434 C CA . GLU A 1 300 ? 29.774 17.978 -14.395 1.00 97.62 300 GLU A CA 1
ATOM 2435 C C . GLU A 1 300 ? 29.200 19.031 -13.435 1.00 97.62 300 GLU A C 1
ATOM 2437 O O . GLU A 1 300 ? 28.894 18.713 -12.286 1.00 97.62 300 GLU A O 1
ATOM 2442 N N . GLU A 1 301 ? 28.971 20.256 -13.918 1.00 98.25 301 GLU A N 1
ATOM 2443 C CA . GLU A 1 301 ? 28.311 21.319 -13.149 1.00 98.25 301 GLU A CA 1
ATOM 2444 C C . GLU A 1 301 ? 26.901 20.897 -12.707 1.00 98.25 301 GLU A C 1
ATOM 2446 O O . GLU A 1 301 ? 26.513 21.147 -11.567 1.00 98.25 301 GLU A O 1
ATOM 2451 N N . SER A 1 302 ? 26.147 20.195 -13.562 1.00 97.56 302 SER A N 1
ATOM 2452 C CA . SER A 1 302 ? 24.811 19.704 -13.200 1.00 97.56 302 SER A CA 1
ATOM 2453 C C . SER A 1 302 ? 24.826 18.570 -12.166 1.00 97.56 302 SER A C 1
ATOM 2455 O O . SER A 1 302 ? 23.878 18.450 -11.392 1.00 97.56 302 SER A O 1
ATOM 2457 N N . ILE A 1 303 ? 25.886 17.752 -12.109 1.00 98.38 303 ILE A N 1
ATOM 2458 C CA . ILE A 1 303 ? 26.055 16.743 -11.049 1.00 98.38 303 ILE A CA 1
ATOM 2459 C C . ILE A 1 303 ? 26.353 17.422 -9.708 1.00 98.38 303 ILE A C 1
ATOM 2461 O O . ILE A 1 303 ? 25.772 17.049 -8.691 1.00 98.38 303 ILE A O 1
ATOM 2465 N N . ALA A 1 304 ? 27.203 18.454 -9.701 1.00 98.06 304 ALA A N 1
ATOM 2466 C CA . ALA A 1 304 ? 27.457 19.246 -8.498 1.00 98.06 304 ALA A CA 1
ATOM 2467 C C . ALA A 1 304 ? 26.184 19.958 -8.005 1.00 98.06 304 ALA A C 1
ATOM 2469 O O . ALA A 1 304 ? 25.885 19.941 -6.813 1.00 98.06 304 ALA A O 1
ATOM 2470 N N . GLU A 1 305 ? 25.394 20.526 -8.922 1.00 98.38 305 GLU A N 1
ATOM 2471 C CA . GLU A 1 305 ? 24.093 21.125 -8.607 1.00 98.38 305 GLU A CA 1
ATOM 2472 C C . GLU A 1 305 ? 23.120 20.104 -8.000 1.00 98.38 305 GLU A C 1
ATOM 2474 O O . GLU A 1 305 ? 22.449 20.409 -7.015 1.00 98.38 305 GLU A O 1
ATOM 2479 N N . LEU A 1 306 ? 23.067 18.882 -8.542 1.00 98.56 306 LEU A N 1
ATOM 2480 C CA . LEU A 1 306 ? 22.196 17.818 -8.041 1.00 98.56 306 LEU A CA 1
ATOM 2481 C C . LEU A 1 306 ? 22.472 17.480 -6.569 1.00 98.56 306 LEU A C 1
ATOM 2483 O O . LEU A 1 306 ? 21.528 17.287 -5.807 1.00 98.56 306 LEU A O 1
ATOM 2487 N N . HIS A 1 307 ? 23.739 17.444 -6.152 1.00 98.75 307 HIS A N 1
ATOM 2488 C CA . HIS A 1 307 ? 24.093 17.230 -4.748 1.00 98.75 307 HIS A CA 1
ATOM 2489 C C . HIS A 1 307 ? 23.511 18.323 -3.837 1.00 98.75 307 HIS A C 1
ATOM 2491 O O . HIS A 1 307 ? 22.865 17.997 -2.844 1.00 98.75 307 HIS A O 1
ATOM 2497 N N . ASN A 1 308 ? 23.637 19.596 -4.219 1.00 98.50 308 ASN A N 1
ATOM 2498 C CA . ASN A 1 308 ? 23.061 20.704 -3.449 1.00 98.50 308 ASN A CA 1
ATOM 2499 C C . ASN A 1 308 ? 21.528 20.622 -3.389 1.00 98.50 308 ASN A C 1
ATOM 2501 O O . ASN A 1 308 ? 20.933 20.812 -2.330 1.00 98.50 308 ASN A O 1
ATOM 2505 N N . VAL A 1 309 ? 20.882 20.287 -4.514 1.00 98.56 309 VAL A N 1
ATOM 2506 C CA . VAL A 1 309 ? 19.424 20.106 -4.577 1.00 98.56 309 VAL A CA 1
ATOM 2507 C C . VAL A 1 309 ? 18.966 19.016 -3.607 1.00 98.56 309 VAL A C 1
ATOM 2509 O O . VAL A 1 309 ? 17.964 19.208 -2.918 1.00 98.56 309 VAL A O 1
ATOM 2512 N N . ILE A 1 310 ? 19.696 17.900 -3.521 1.00 98.75 310 ILE A N 1
ATOM 2513 C CA . ILE A 1 310 ? 19.404 16.804 -2.588 1.00 98.75 310 ILE A CA 1
ATOM 2514 C C . ILE A 1 310 ? 19.496 17.286 -1.139 1.00 98.75 310 ILE A C 1
ATOM 2516 O O . ILE A 1 310 ? 18.561 17.040 -0.372 1.00 98.75 310 ILE A O 1
ATOM 2520 N N . ASP A 1 311 ? 20.564 17.991 -0.768 1.00 98.75 311 ASP A N 1
ATOM 2521 C CA . ASP A 1 311 ? 20.750 18.510 0.593 1.00 98.75 311 ASP A CA 1
ATOM 2522 C C . ASP A 1 311 ? 19.632 19.474 1.000 1.00 98.75 311 ASP A C 1
ATOM 2524 O O . ASP A 1 311 ? 19.025 19.330 2.067 1.00 98.75 311 ASP A O 1
ATOM 2528 N N . GLU A 1 312 ? 19.302 20.417 0.120 1.00 98.56 312 GLU A N 1
ATOM 2529 C CA . GLU A 1 312 ? 18.204 21.362 0.309 1.00 98.56 312 GLU A CA 1
ATOM 2530 C C . GLU A 1 312 ? 16.848 20.651 0.420 1.00 98.56 312 GLU A C 1
ATOM 2532 O O . GLU A 1 312 ? 16.051 20.984 1.302 1.00 98.56 312 GLU A O 1
ATOM 2537 N N . ARG A 1 313 ? 16.588 19.633 -0.418 1.00 98.12 313 ARG A N 1
ATOM 2538 C CA . ARG A 1 313 ? 15.352 18.839 -0.353 1.00 98.12 313 ARG A CA 1
ATOM 2539 C C . ARG A 1 313 ? 15.219 18.157 1.000 1.00 98.12 313 ARG A C 1
ATOM 2541 O O . ARG A 1 313 ? 14.163 18.221 1.624 1.00 98.12 313 ARG A O 1
ATOM 2548 N N . HIS A 1 314 ? 16.296 17.523 1.458 1.00 98.62 314 HIS A N 1
ATOM 2549 C CA . HIS A 1 314 ? 16.337 16.835 2.742 1.00 98.62 314 HIS A CA 1
ATOM 2550 C C . HIS A 1 314 ? 16.146 17.807 3.907 1.00 98.62 314 HIS A C 1
ATOM 2552 O O . HIS A 1 314 ? 15.415 17.502 4.848 1.00 98.62 314 HIS A O 1
ATOM 2558 N N . ALA A 1 315 ? 16.777 18.983 3.852 1.00 98.38 315 ALA A N 1
ATOM 2559 C CA . ALA A 1 315 ? 16.610 20.020 4.863 1.00 98.38 315 ALA A CA 1
ATOM 2560 C C . ALA A 1 315 ? 15.164 20.535 4.918 1.00 98.38 315 ALA A C 1
ATOM 2562 O O . ALA A 1 315 ? 14.600 20.636 6.008 1.00 98.38 315 ALA A O 1
ATOM 2563 N N . MET A 1 316 ? 14.547 20.786 3.758 1.00 96.81 316 MET A N 1
ATOM 2564 C CA . MET A 1 316 ? 13.147 21.201 3.662 1.00 96.81 316 MET A CA 1
ATOM 2565 C C . MET A 1 316 ? 12.210 20.140 4.249 1.00 96.81 316 MET A C 1
ATOM 2567 O O . MET A 1 316 ? 11.403 20.467 5.115 1.00 96.81 316 MET A O 1
ATOM 2571 N N . ILE A 1 317 ? 12.366 18.869 3.859 1.00 97.25 317 ILE A N 1
ATOM 2572 C CA . ILE A 1 317 ? 11.538 17.766 4.374 1.00 97.25 317 ILE A CA 1
ATOM 2573 C C . ILE A 1 317 ? 11.678 17.642 5.893 1.00 97.25 317 ILE A C 1
ATOM 2575 O O . ILE A 1 317 ? 10.665 17.557 6.586 1.00 97.25 317 ILE A O 1
ATOM 2579 N N . ARG A 1 318 ? 12.909 17.674 6.430 1.00 97.44 318 ARG A N 1
ATOM 2580 C CA . ARG A 1 318 ? 13.127 17.630 7.885 1.00 97.44 318 ARG A CA 1
ATOM 2581 C C . ARG A 1 318 ? 12.413 18.777 8.587 1.00 97.44 318 ARG A C 1
ATOM 2583 O O . ARG A 1 318 ? 11.714 18.546 9.567 1.00 97.44 318 ARG A O 1
ATOM 2590 N N . SER A 1 319 ? 12.565 19.996 8.074 1.00 95.38 319 SER A N 1
ATOM 2591 C CA . SER A 1 319 ? 11.963 21.179 8.684 1.00 95.38 319 SER A CA 1
ATOM 2592 C C . SER A 1 319 ? 10.433 21.134 8.653 1.00 95.38 319 SER A C 1
ATOM 2594 O O . SER A 1 319 ? 9.800 21.444 9.658 1.00 95.38 319 SER A O 1
ATOM 2596 N N . GLU A 1 320 ? 9.835 20.754 7.524 1.00 93.62 320 GLU A N 1
ATOM 2597 C CA . GLU A 1 320 ? 8.380 20.673 7.352 1.00 93.62 320 GLU A CA 1
ATOM 2598 C C . GLU A 1 320 ? 7.751 19.572 8.216 1.00 93.62 320 GLU A C 1
ATOM 2600 O O . GLU A 1 320 ? 6.686 19.780 8.798 1.00 93.62 320 GLU A O 1
ATOM 2605 N N . LEU A 1 321 ? 8.399 18.405 8.317 1.00 95.56 321 LEU A N 1
ATOM 2606 C CA . LEU A 1 321 ? 7.874 17.262 9.069 1.00 95.56 321 LEU A CA 1
ATOM 2607 C C . LEU A 1 321 ? 8.128 17.360 10.580 1.00 95.56 321 LEU A C 1
ATOM 2609 O O . LEU A 1 321 ? 7.326 16.831 11.350 1.00 95.56 321 LEU A O 1
ATOM 2613 N N . ALA A 1 322 ? 9.172 18.064 11.025 1.00 94.62 322 ALA A N 1
ATOM 2614 C CA . ALA A 1 322 ? 9.402 18.345 12.446 1.00 94.62 322 ALA A CA 1
ATOM 2615 C C . ALA A 1 322 ? 8.508 19.483 12.983 1.00 94.62 322 ALA A C 1
ATOM 2617 O O . ALA A 1 322 ? 8.252 19.570 14.185 1.00 94.62 322 ALA A O 1
ATOM 2618 N N . ALA A 1 323 ? 7.982 20.347 12.107 1.00 91.00 323 ALA A N 1
ATOM 2619 C CA . ALA A 1 323 ? 7.156 21.480 12.511 1.00 91.00 323 ALA A CA 1
ATOM 2620 C C . ALA A 1 323 ? 5.801 21.048 13.110 1.00 91.00 323 ALA A C 1
ATOM 2622 O O . ALA A 1 323 ? 4.900 20.577 12.409 1.00 91.00 323 ALA A O 1
ATOM 2623 N N . THR A 1 324 ? 5.614 21.326 14.403 1.00 92.19 324 THR A N 1
ATOM 2624 C CA . THR A 1 324 ? 4.373 21.062 15.150 1.00 92.19 324 THR A CA 1
ATOM 2625 C C . THR A 1 324 ? 3.789 22.362 15.698 1.00 92.19 324 THR A C 1
ATOM 2627 O O . THR A 1 324 ? 4.497 23.173 16.288 1.00 92.19 324 THR A O 1
ATOM 2630 N N . HIS A 1 325 ? 2.485 22.566 15.510 1.00 95.06 325 HIS A N 1
ATOM 2631 C CA . HIS A 1 325 ? 1.766 23.761 15.944 1.00 95.06 325 HIS A CA 1
ATOM 2632 C C . HIS A 1 325 ? 0.414 23.338 16.507 1.00 95.06 325 HIS A C 1
ATOM 2634 O O . HIS A 1 325 ? -0.526 23.079 15.748 1.00 95.06 325 HIS A O 1
ATOM 2640 N N . VAL A 1 326 ? 0.324 23.254 17.835 1.00 96.62 326 VAL A N 1
ATOM 2641 C CA . VAL A 1 326 ? -0.917 22.902 18.532 1.00 96.62 326 VAL A CA 1
ATOM 2642 C C . VAL A 1 326 ? -1.224 23.946 19.588 1.00 96.62 326 VAL A C 1
ATOM 2644 O O . VAL A 1 326 ? -0.418 24.189 20.484 1.00 96.62 326 VAL A O 1
ATOM 2647 N N . ALA A 1 327 ? -2.402 24.550 19.470 1.00 97.12 327 ALA A N 1
ATOM 2648 C CA . ALA A 1 327 ? -2.935 25.474 20.455 1.00 97.12 327 ALA A CA 1
ATOM 2649 C C . ALA A 1 327 ? -3.927 24.751 21.371 1.00 97.12 327 ALA A C 1
ATOM 2651 O O . ALA A 1 327 ? -4.665 23.887 20.899 1.00 97.12 327 ALA A O 1
ATOM 2652 N N . TYR A 1 328 ? -3.997 25.107 22.652 1.00 97.88 328 TYR A N 1
ATOM 2653 C CA . TYR A 1 328 ? -5.024 24.586 23.553 1.00 97.88 328 TYR A CA 1
ATOM 2654 C C . TYR A 1 328 ? -5.737 25.678 24.347 1.00 97.88 328 TYR A C 1
ATOM 2656 O O . TYR A 1 328 ? -5.197 26.758 24.597 1.00 97.88 328 TYR A O 1
ATOM 2664 N N . LYS A 1 329 ? -6.961 25.369 24.778 1.00 96.75 329 LYS A N 1
ATOM 2665 C CA . LYS A 1 329 ? -7.750 26.209 25.681 1.00 96.75 329 LYS A CA 1
ATOM 2666 C C . LYS A 1 329 ? -8.569 25.360 26.636 1.00 96.75 329 LYS A C 1
ATOM 2668 O O . LYS A 1 329 ? -9.207 24.399 26.216 1.00 96.75 329 LYS A O 1
ATOM 2673 N N . VAL A 1 330 ? -8.600 25.782 27.894 1.00 95.62 330 VAL A N 1
ATOM 2674 C CA . VAL A 1 330 ? -9.551 25.311 28.901 1.00 95.62 330 VAL A CA 1
ATOM 2675 C C . VAL A 1 330 ? -10.636 26.374 29.069 1.00 95.62 330 VAL A C 1
ATOM 2677 O O . VAL A 1 330 ? -10.327 27.562 29.141 1.00 95.62 330 VAL A O 1
ATOM 2680 N N . SER A 1 331 ? -11.903 25.967 29.095 1.00 92.44 331 SER A N 1
ATOM 2681 C CA . SER A 1 331 ? -13.047 26.858 29.303 1.00 92.44 331 SER A CA 1
ATOM 2682 C C . SER A 1 331 ? -14.025 26.233 30.287 1.00 92.44 331 SER A C 1
ATOM 2684 O O . SER A 1 331 ? -14.668 25.235 29.967 1.00 92.44 331 SER A O 1
ATOM 2686 N N . GLN A 1 332 ? -14.179 26.836 31.464 1.00 88.62 332 GLN A N 1
ATOM 2687 C CA . GLN A 1 332 ? -15.216 26.436 32.414 1.00 88.62 332 GLN A CA 1
ATOM 2688 C C . GLN A 1 332 ? -16.599 26.775 31.830 1.00 88.62 332 GLN A C 1
ATOM 2690 O O . GLN A 1 332 ? -16.818 27.888 31.356 1.00 88.62 332 GLN A O 1
ATOM 2695 N N . THR A 1 333 ? -17.524 25.816 31.835 1.00 87.44 333 THR A N 1
ATOM 2696 C CA . THR A 1 333 ? -18.888 25.974 31.282 1.00 87.44 333 THR A CA 1
ATOM 2697 C C . THR A 1 333 ? -19.970 25.961 32.358 1.00 87.44 333 THR A C 1
ATOM 2699 O O . THR A 1 333 ? -20.993 26.624 32.217 1.00 87.44 333 THR A O 1
ATOM 2702 N N . SER A 1 334 ? -19.729 25.253 33.461 1.00 89.69 334 SER A N 1
ATOM 2703 C CA . SER A 1 334 ? -20.563 25.230 34.665 1.00 89.69 334 SER A CA 1
ATOM 2704 C C . SER A 1 334 ? -19.655 25.038 35.888 1.00 89.69 334 SER A C 1
ATOM 2706 O O . SER A 1 334 ? -18.488 24.701 35.711 1.00 89.69 334 SER A O 1
ATOM 2708 N N . PRO A 1 335 ? -20.132 25.159 37.138 1.00 87.94 335 PRO A N 1
ATOM 2709 C CA . PRO A 1 335 ? -19.323 24.829 38.318 1.00 87.94 335 PRO A CA 1
ATOM 2710 C C . PRO A 1 335 ? -18.786 23.388 38.356 1.00 87.94 335 PRO A C 1
ATOM 2712 O O . PRO A 1 335 ? -17.941 23.085 39.191 1.00 87.94 335 PRO A O 1
ATOM 2715 N N . ARG A 1 336 ? -19.306 22.482 37.515 1.00 92.00 336 ARG A N 1
ATOM 2716 C CA . ARG A 1 336 ? -18.896 21.071 37.463 1.00 92.00 336 ARG A CA 1
ATOM 2717 C C . ARG A 1 336 ? -18.410 20.620 36.091 1.00 92.00 336 ARG A C 1
ATOM 2719 O O . ARG A 1 336 ? -17.950 19.492 35.992 1.00 92.00 336 ARG A O 1
ATOM 2726 N N . ASP A 1 337 ? -18.462 21.480 35.076 1.00 93.38 337 ASP A N 1
ATOM 2727 C CA . ASP A 1 337 ? -18.148 21.102 33.700 1.00 93.38 337 ASP A CA 1
ATOM 2728 C C . ASP A 1 337 ? -17.202 22.100 33.037 1.00 93.38 337 ASP A C 1
ATOM 2730 O O . ASP A 1 337 ? -17.404 23.319 33.103 1.00 93.38 337 ASP A O 1
ATOM 2734 N N . ALA A 1 338 ? -16.210 21.585 32.319 1.00 94.06 338 ALA A N 1
ATOM 2735 C CA . ALA A 1 338 ? -15.282 22.367 31.514 1.00 94.06 338 ALA A CA 1
ATOM 2736 C C . ALA A 1 338 ? -15.060 21.736 30.133 1.00 94.06 338 ALA A C 1
ATOM 2738 O O . ALA A 1 338 ? -15.339 20.560 29.907 1.00 94.06 338 ALA A O 1
ATOM 2739 N N . LEU A 1 339 ? -14.539 22.531 29.204 1.00 94.19 339 LEU A N 1
ATOM 2740 C CA . LEU A 1 339 ? -14.067 22.086 27.898 1.00 94.19 339 LEU A CA 1
ATOM 2741 C C . LEU A 1 339 ? -12.552 22.246 27.834 1.00 94.19 339 LEU A C 1
ATOM 2743 O O . LEU A 1 339 ? -12.046 23.320 28.149 1.00 94.19 339 LEU A O 1
ATOM 2747 N N . LEU A 1 340 ? -11.851 21.219 27.366 1.00 95.50 340 LEU A N 1
ATOM 2748 C CA . LEU A 1 340 ? -10.472 21.315 26.896 1.00 95.50 340 LEU A CA 1
ATOM 2749 C C . LEU A 1 340 ? -10.485 21.148 25.377 1.00 95.50 340 LEU A C 1
ATOM 2751 O O . LEU A 1 340 ? -10.879 20.103 24.869 1.00 95.50 340 LEU A O 1
ATOM 2755 N N . GLY A 1 341 ? -10.075 22.176 24.644 1.00 94.44 341 GLY A N 1
ATOM 2756 C CA . GLY A 1 341 ? -9.901 22.098 23.199 1.00 94.44 341 GLY A CA 1
ATOM 2757 C C . GLY A 1 341 ? -8.434 22.100 22.811 1.00 94.44 341 GLY A C 1
ATOM 2758 O O . GLY A 1 341 ? -7.687 22.927 23.326 1.00 94.44 341 GLY A O 1
ATOM 2759 N N . LEU A 1 342 ? -8.045 21.233 21.876 1.00 95.19 342 LEU A N 1
ATOM 2760 C CA . LEU A 1 342 ? -6.751 21.261 21.194 1.00 95.19 342 LEU A CA 1
ATOM 2761 C C . LEU A 1 342 ? -6.969 21.524 19.703 1.00 95.19 342 LEU A C 1
ATOM 2763 O O . LEU A 1 342 ? -7.685 20.779 19.040 1.00 95.19 342 LEU A O 1
ATOM 2767 N N . GLN A 1 343 ? -6.367 22.579 19.162 1.00 94.38 343 GLN A N 1
ATOM 2768 C CA . GLN A 1 343 ? -6.383 22.893 17.739 1.00 94.38 343 GLN A CA 1
ATOM 2769 C C . GLN A 1 343 ? -5.033 22.568 17.105 1.00 94.38 343 GLN A C 1
ATOM 2771 O O . GLN A 1 343 ? -4.029 23.202 17.419 1.00 94.38 343 GLN A O 1
ATOM 2776 N N . VAL A 1 344 ? -5.027 21.621 16.170 1.00 93.94 344 VAL A N 1
ATOM 2777 C CA . VAL A 1 344 ? -3.840 21.220 15.409 1.00 93.94 344 VAL A CA 1
ATOM 2778 C C . VAL A 1 344 ? -3.780 22.002 14.100 1.00 93.94 344 VAL A C 1
ATOM 2780 O O . VAL A 1 344 ? -4.708 21.939 13.288 1.00 93.94 344 VAL A O 1
ATOM 2783 N N . ARG A 1 345 ? -2.677 22.727 13.882 1.00 92.56 345 ARG A N 1
ATOM 2784 C CA . ARG A 1 345 ? -2.378 23.519 12.672 1.00 92.56 345 ARG A CA 1
ATOM 2785 C C . ARG A 1 345 ? -0.988 23.187 12.099 1.00 92.56 345 ARG A C 1
ATOM 2787 O O . ARG A 1 345 ? -0.341 24.018 11.476 1.00 92.56 345 ARG A O 1
ATOM 2794 N N . SER A 1 346 ? -0.503 21.971 12.299 1.00 89.88 346 SER A N 1
ATOM 2795 C CA . SER A 1 346 ? 0.759 21.499 11.715 1.00 89.88 346 SER A CA 1
ATOM 2796 C C . SER A 1 346 ? 0.552 20.587 10.521 1.00 89.88 346 SER A C 1
ATOM 2798 O O . SER A 1 346 ? -0.546 20.072 10.304 1.00 89.88 346 SER A O 1
ATOM 2800 N N . ARG A 1 347 ? 1.624 20.379 9.749 1.00 88.94 347 ARG A N 1
ATOM 2801 C CA . ARG A 1 347 ? 1.678 19.350 8.711 1.00 88.94 347 ARG A CA 1
ATOM 2802 C C . ARG A 1 347 ? 1.567 17.966 9.353 1.00 88.94 347 ARG A C 1
ATOM 2804 O O . ARG A 1 347 ? 0.593 17.261 9.081 1.00 88.94 347 ARG A O 1
ATOM 2811 N N . SER A 1 348 ? 2.505 17.654 10.240 1.00 92.94 348 SER A N 1
ATOM 2812 C CA . SER A 1 348 ? 2.518 16.425 11.029 1.00 92.94 348 SER A CA 1
ATOM 2813 C C . SER A 1 348 ? 1.421 16.434 12.092 1.00 92.94 348 SER A C 1
ATOM 2815 O O . SER A 1 348 ? 1.050 17.492 12.620 1.00 92.94 348 SER A O 1
ATOM 2817 N N . GLY A 1 349 ? 0.895 15.246 12.387 1.00 92.75 349 GLY A N 1
ATOM 2818 C CA . GLY A 1 349 ? -0.011 15.035 13.510 1.00 92.75 349 GLY A CA 1
ATOM 2819 C C . GLY A 1 349 ? 0.687 15.226 14.858 1.00 92.75 349 GLY A C 1
ATOM 2820 O O . GLY A 1 349 ? 1.915 15.315 14.944 1.00 92.75 349 GLY A O 1
ATOM 2821 N N . LEU A 1 350 ? -0.111 15.280 15.918 1.00 94.94 350 LEU A N 1
ATOM 2822 C CA . LEU A 1 350 ? 0.338 15.234 17.302 1.00 94.94 350 LEU A CA 1
ATOM 2823 C C . LEU A 1 350 ? -0.086 13.896 17.908 1.00 94.94 350 LEU A C 1
ATOM 2825 O O . LEU A 1 350 ? -1.279 13.608 17.988 1.00 94.94 350 LEU A O 1
ATOM 2829 N N . GLN A 1 351 ? 0.886 13.124 18.376 1.00 95.00 351 GLN A N 1
ATOM 2830 C CA . GLN A 1 351 ? 0.655 12.000 19.268 1.00 95.00 351 GLN A CA 1
ATOM 2831 C C . GLN A 1 351 ? 0.444 12.544 20.682 1.00 95.00 351 GLN A C 1
ATOM 2833 O O . GLN A 1 351 ? 1.376 13.103 21.256 1.00 95.00 351 GLN A O 1
ATOM 2838 N N . LEU A 1 352 ? -0.747 12.385 21.254 1.00 95.25 352 LEU A N 1
ATOM 2839 C CA . LEU A 1 352 ? -1.051 12.772 22.630 1.00 95.25 352 LEU A CA 1
ATOM 2840 C C . LEU A 1 352 ? -1.181 11.519 23.508 1.00 95.25 352 LEU A C 1
ATOM 2842 O O . LEU A 1 352 ? -2.192 10.817 23.465 1.00 95.25 352 LEU A O 1
ATOM 2846 N N . ASN A 1 353 ? -0.156 11.265 24.323 1.00 95.56 353 ASN A N 1
ATOM 2847 C CA . ASN A 1 353 ? -0.061 10.078 25.178 1.00 95.56 353 ASN A CA 1
ATOM 2848 C C . ASN A 1 353 ? -0.621 10.319 26.579 1.00 95.56 353 ASN A C 1
ATOM 2850 O O . ASN A 1 353 ? -1.167 9.406 27.193 1.00 95.56 353 ASN A O 1
ATOM 2854 N N . GLN A 1 354 ? -0.486 11.536 27.107 1.00 96.75 354 GLN A N 1
ATOM 2855 C CA . GLN A 1 354 ? -0.959 11.863 28.449 1.00 96.75 354 GLN A CA 1
ATOM 2856 C C . GLN A 1 354 ? -1.370 13.329 28.557 1.00 96.75 354 GLN A C 1
ATOM 2858 O O . GLN A 1 354 ? -0.749 14.210 27.959 1.00 96.75 354 GLN A O 1
ATOM 2863 N N . LEU A 1 355 ? -2.367 13.598 29.398 1.00 96.62 355 LEU A N 1
ATOM 2864 C CA . LEU A 1 355 ? -2.650 14.941 29.902 1.00 96.62 355 LEU A CA 1
ATOM 2865 C C . LEU A 1 355 ? -2.758 14.937 31.426 1.00 96.62 355 LEU A C 1
ATOM 2867 O O . LEU A 1 355 ? -3.264 13.988 32.028 1.00 96.62 355 LEU A O 1
ATOM 2871 N N . THR A 1 356 ? -2.302 16.023 32.037 1.00 97.94 356 THR A N 1
ATOM 2872 C CA . THR A 1 356 ? -2.395 16.263 33.477 1.00 97.94 356 THR A CA 1
ATOM 2873 C C . THR A 1 356 ? -3.177 17.543 33.710 1.00 97.94 356 THR A C 1
ATOM 2875 O O . THR A 1 356 ? -2.725 18.635 33.361 1.00 97.94 356 THR A O 1
ATOM 2878 N N . LEU A 1 357 ? -4.351 17.400 34.317 1.00 97.50 357 LEU A N 1
ATOM 2879 C CA . LEU A 1 357 ? -5.176 18.516 34.759 1.00 97.50 357 LEU A CA 1
ATOM 2880 C C . LEU A 1 357 ? -4.790 18.906 36.183 1.00 97.50 357 LEU A C 1
ATOM 2882 O O . LEU A 1 357 ? -4.622 18.032 37.037 1.00 97.50 357 LEU A O 1
ATOM 2886 N N . HIS A 1 358 ? -4.706 20.208 36.450 1.00 96.94 358 HIS A N 1
ATOM 2887 C CA . HIS A 1 358 ? -4.450 20.739 37.789 1.00 96.94 358 HIS A CA 1
ATOM 2888 C C . HIS A 1 358 ? -5.741 21.310 38.371 1.00 96.94 358 HIS A C 1
ATOM 2890 O O . HIS A 1 358 ? -6.455 22.054 37.700 1.00 96.94 358 HIS A O 1
ATOM 2896 N N . LEU A 1 359 ? -6.057 20.945 39.609 1.00 94.94 359 LEU A N 1
ATOM 2897 C CA . LEU A 1 359 ? -7.287 21.319 40.292 1.00 94.94 359 LEU A CA 1
ATOM 2898 C C . LEU A 1 359 ? -6.981 21.997 41.627 1.00 94.94 359 LEU A C 1
ATOM 2900 O O . LEU A 1 359 ? -6.208 21.490 42.437 1.00 94.94 359 LEU A O 1
ATOM 2904 N N . GLU A 1 360 ? -7.669 23.102 41.889 1.00 93.62 360 GLU A N 1
ATOM 2905 C CA . GLU A 1 360 ? -7.711 23.732 43.206 1.00 93.62 360 GLU A CA 1
ATOM 2906 C C . GLU A 1 360 ? -8.880 23.183 44.025 1.00 93.62 360 GLU A C 1
ATOM 2908 O O . GLU A 1 360 ? -9.948 22.885 43.487 1.00 93.62 360 GLU A O 1
ATOM 2913 N N . ASN A 1 361 ? -8.692 23.083 45.344 1.00 93.00 361 ASN A N 1
ATOM 2914 C CA . ASN A 1 361 ? -9.715 22.660 46.313 1.00 93.00 361 ASN A CA 1
ATOM 2915 C C . ASN A 1 361 ? -10.283 21.240 46.094 1.00 93.00 361 ASN A C 1
ATOM 2917 O O . ASN A 1 361 ? -11.275 20.859 46.722 1.00 93.00 361 ASN A O 1
ATOM 2921 N N . ALA A 1 362 ? -9.645 20.438 45.238 1.00 92.56 362 ALA A N 1
ATOM 2922 C CA . ALA A 1 362 ? -9.950 19.025 45.073 1.00 92.56 362 ALA A CA 1
ATOM 2923 C C . ALA A 1 362 ? -9.302 18.194 46.191 1.00 92.56 362 ALA A C 1
ATOM 2925 O O . ALA A 1 362 ? -8.172 18.451 46.602 1.00 92.56 362 ALA A O 1
ATOM 2926 N N . ARG A 1 363 ? -10.022 17.183 46.680 1.00 93.88 363 ARG A N 1
ATOM 2927 C CA . ARG A 1 363 ? -9.510 16.207 47.652 1.00 93.88 363 ARG A CA 1
ATOM 2928 C C . ARG A 1 363 ? -8.983 14.981 46.926 1.00 93.88 363 ARG A C 1
ATOM 2930 O O . ARG A 1 363 ? -9.563 14.563 45.922 1.00 93.88 363 ARG A O 1
ATOM 2937 N N . ASP A 1 364 ? -7.959 14.364 47.497 1.00 95.38 364 ASP A N 1
ATOM 2938 C CA . ASP A 1 364 ? -7.439 13.100 46.991 1.00 95.38 364 ASP A CA 1
ATOM 2939 C C . ASP A 1 364 ? -8.535 12.024 46.944 1.00 95.38 364 ASP A C 1
ATOM 2941 O O . ASP A 1 364 ? -9.394 11.930 47.827 1.00 95.38 364 ASP A O 1
ATOM 2945 N N . GLY A 1 365 ? -8.530 11.239 45.868 1.00 93.25 365 GLY A N 1
ATOM 2946 C CA . GLY A 1 365 ? -9.529 10.204 45.595 1.00 93.25 365 GLY A CA 1
ATOM 2947 C C . GLY A 1 365 ? -10.823 10.702 44.942 1.00 93.25 365 GLY A C 1
ATOM 2948 O O . GLY A 1 365 ? -11.639 9.878 44.531 1.00 93.25 365 GLY A O 1
ATOM 2949 N N . GLN A 1 366 ? -11.034 12.016 44.792 1.00 95.75 366 GLN A N 1
ATOM 2950 C CA . GLN A 1 366 ? -12.121 12.516 43.943 1.00 95.75 366 GLN A CA 1
ATOM 2951 C C . GLN A 1 366 ? -11.844 12.199 42.468 1.00 95.75 366 GLN A C 1
ATOM 2953 O O . GLN A 1 366 ? -10.694 12.176 42.053 1.00 95.75 366 GLN A O 1
ATOM 2958 N N . VAL A 1 367 ? -12.886 11.977 41.664 1.00 96.25 367 VAL A N 1
ATOM 2959 C CA . VAL A 1 367 ? -12.739 11.566 40.258 1.00 96.25 367 VAL A CA 1
ATOM 2960 C C . VAL A 1 367 ? -13.041 12.727 39.316 1.00 96.25 367 VAL A C 1
ATOM 2962 O O . VAL A 1 367 ? -14.054 13.411 39.474 1.00 96.25 367 VAL A O 1
ATOM 2965 N N . VAL A 1 368 ? -12.175 12.913 38.322 1.00 96.38 368 VAL A N 1
ATOM 2966 C CA . VAL A 1 368 ? -12.422 13.745 37.141 1.00 96.38 368 VAL A CA 1
ATOM 2967 C C . VAL A 1 368 ? -12.720 12.817 35.968 1.00 96.38 368 VAL A C 1
ATOM 2969 O O . VAL A 1 368 ? -12.010 11.831 35.768 1.00 96.38 368 VAL A O 1
ATOM 2972 N N . VAL A 1 369 ? -13.753 13.132 35.190 1.00 95.88 369 VAL A N 1
ATOM 2973 C CA . VAL A 1 369 ? -14.115 12.376 33.982 1.00 95.88 369 VAL A CA 1
ATOM 2974 C C . VAL A 1 369 ? -13.795 13.215 32.753 1.00 95.88 369 VAL A C 1
ATOM 2976 O O . VAL A 1 369 ? -14.113 14.401 32.723 1.00 95.88 369 VAL A O 1
ATOM 2979 N N . LEU A 1 370 ? -13.182 12.602 31.745 1.00 94.44 370 LEU A N 1
ATOM 2980 C CA . LEU A 1 370 ? -12.838 13.201 30.462 1.00 94.44 370 LEU A CA 1
ATOM 2981 C C . LEU A 1 370 ? -13.522 12.422 29.339 1.00 94.44 370 LEU A C 1
ATOM 2983 O O . LEU A 1 370 ? -13.338 11.216 29.222 1.00 94.44 370 LEU A O 1
ATOM 2987 N N . GLN A 1 371 ? -14.279 13.108 28.488 1.00 91.50 371 GLN A N 1
ATOM 2988 C CA . GLN A 1 371 ? -14.981 12.508 27.350 1.00 91.50 371 GLN A CA 1
ATOM 2989 C C . GLN A 1 371 ? -14.582 13.181 26.040 1.00 91.50 371 GLN A C 1
ATOM 2991 O O . GLN A 1 371 ? -14.509 14.407 25.969 1.00 91.50 371 GLN A O 1
ATOM 2996 N N . ARG A 1 372 ? -14.350 12.388 24.991 1.00 89.31 372 ARG A N 1
ATOM 2997 C CA . ARG A 1 372 ? -14.053 12.890 23.637 1.00 89.31 372 ARG A CA 1
ATOM 2998 C C . ARG A 1 372 ? -15.349 13.293 22.932 1.00 89.31 372 ARG A C 1
ATOM 3000 O O . ARG A 1 372 ? -16.287 12.504 22.879 1.00 89.31 372 ARG A O 1
ATOM 3007 N N . ARG A 1 373 ? -15.415 14.501 22.365 1.00 86.81 373 ARG A N 1
ATOM 3008 C CA . ARG A 1 373 ? -16.570 14.958 21.567 1.00 86.81 373 ARG A CA 1
ATOM 3009 C C . ARG A 1 373 ? -16.378 14.630 20.090 1.00 86.81 373 ARG A C 1
ATOM 3011 O O . ARG A 1 373 ? -15.302 14.882 19.549 1.00 86.81 373 ARG A O 1
ATOM 3018 N N . GLY A 1 374 ? -17.428 14.144 19.433 1.00 81.62 374 GLY A N 1
ATOM 3019 C CA . GLY A 1 374 ? -17.427 13.853 18.000 1.00 81.62 374 GLY A CA 1
ATOM 3020 C C . GLY A 1 374 ? -16.884 12.483 17.622 1.00 81.62 374 GLY A C 1
ATOM 3021 O O . GLY A 1 374 ? -16.597 12.242 16.453 1.00 81.62 374 GLY A O 1
ATOM 3022 N N . LEU A 1 375 ? -16.726 11.581 18.592 1.00 81.94 375 LEU A N 1
ATOM 3023 C CA . LEU A 1 375 ? -16.306 10.212 18.309 1.00 81.94 375 LEU A CA 1
ATOM 3024 C C . LEU A 1 375 ? -17.406 9.431 17.576 1.00 81.94 375 LEU A C 1
ATOM 3026 O O . LEU A 1 375 ? -17.102 8.496 16.852 1.00 81.94 375 LEU A O 1
ATOM 3030 N N . GLU A 1 376 ? -18.666 9.859 17.685 1.00 77.06 376 GLU A N 1
ATOM 3031 C CA . GLU A 1 376 ? -19.804 9.337 16.917 1.00 77.06 376 GLU A CA 1
ATOM 3032 C C . GLU A 1 376 ? -19.602 9.414 15.397 1.00 77.06 376 GLU A C 1
ATOM 3034 O O . GLU A 1 376 ? -20.195 8.631 14.657 1.00 77.06 376 GLU A O 1
ATOM 3039 N N . ASP A 1 377 ? -18.730 10.309 14.925 1.00 77.44 377 ASP A N 1
ATOM 3040 C CA . ASP A 1 377 ? -18.392 10.404 13.508 1.00 77.44 377 ASP A CA 1
ATOM 3041 C C . ASP A 1 377 ? -17.485 9.260 13.057 1.00 77.44 377 ASP A C 1
ATOM 3043 O O . ASP A 1 377 ? -17.489 8.931 11.874 1.00 77.44 377 ASP A O 1
ATOM 3047 N N . VAL A 1 378 ? -16.742 8.644 13.990 1.00 75.56 378 VAL A N 1
ATOM 3048 C CA . VAL A 1 378 ? -15.924 7.459 13.723 1.00 75.56 378 VAL A CA 1
ATOM 3049 C C . VAL A 1 378 ? -16.810 6.288 13.347 1.00 75.56 378 VAL A C 1
ATOM 3051 O O . VAL A 1 378 ? -16.387 5.474 12.547 1.00 75.56 378 VAL A O 1
ATOM 3054 N N . GLY A 1 379 ? -18.026 6.167 13.869 1.00 71.31 379 GLY A N 1
ATOM 3055 C CA . GLY A 1 379 ? -18.952 5.116 13.466 1.00 71.31 379 GLY A CA 1
ATOM 3056 C C . GLY A 1 379 ? -19.990 4.794 14.537 1.00 71.31 379 GLY A C 1
ATOM 3057 O O . GLY A 1 379 ? -19.863 5.230 15.680 1.00 71.31 379 GLY A O 1
ATOM 3058 N N . PRO A 1 380 ? -21.018 4.005 14.185 1.00 62.84 380 PRO A N 1
ATOM 3059 C CA . PRO A 1 380 ? -22.144 3.724 15.074 1.00 62.84 380 PRO A CA 1
ATOM 3060 C C . PRO A 1 380 ? -21.796 2.812 16.262 1.00 62.84 380 PRO A C 1
ATOM 3062 O O . PRO A 1 380 ? -22.545 2.784 17.235 1.00 62.84 380 PRO A O 1
ATOM 3065 N N . GLN A 1 381 ? -20.686 2.070 16.203 1.00 71.00 381 GLN A N 1
ATOM 3066 C CA . GLN A 1 381 ? -20.293 1.086 17.216 1.00 71.00 381 GLN A CA 1
ATOM 3067 C C . GLN A 1 381 ? -18.971 1.488 17.867 1.00 71.00 381 GLN A C 1
ATOM 3069 O O . GLN A 1 381 ? -17.888 1.103 17.427 1.00 71.00 381 GLN A O 1
ATOM 3074 N N . LEU A 1 382 ? -19.066 2.324 18.899 1.00 74.25 382 LEU A N 1
ATOM 3075 C CA . LEU A 1 382 ? -17.915 2.820 19.647 1.00 74.25 382 LEU A CA 1
ATOM 3076 C C . LEU A 1 382 ? -17.629 1.956 20.866 1.00 74.25 382 LEU A C 1
ATOM 3078 O O . LEU A 1 382 ? -18.530 1.398 21.490 1.00 74.25 382 LEU A O 1
ATOM 3082 N N . ASP A 1 383 ? -16.360 1.895 21.238 1.00 72.38 383 ASP A N 1
ATOM 3083 C CA . ASP A 1 383 ? -15.952 1.402 22.543 1.00 72.38 383 ASP A CA 1
ATOM 3084 C C . ASP A 1 383 ? -16.243 2.473 23.602 1.00 72.38 383 ASP A C 1
ATOM 3086 O O . ASP A 1 383 ? -15.520 3.464 23.744 1.00 72.38 383 ASP A O 1
ATOM 3090 N N . HIS A 1 384 ? -17.340 2.290 24.340 1.00 66.94 384 HIS A N 1
ATOM 3091 C CA . HIS A 1 384 ? -17.771 3.236 25.366 1.00 66.94 384 HIS A CA 1
ATOM 3092 C C . HIS A 1 384 ? -16.733 3.419 26.484 1.00 66.94 384 HIS A C 1
ATOM 3094 O O . HIS A 1 384 ? -16.601 4.537 26.989 1.00 66.94 384 HIS A O 1
ATOM 3100 N N . GLU A 1 385 ? -15.938 2.396 26.812 1.00 66.31 385 GLU A N 1
ATOM 3101 C CA . GLU A 1 385 ? -14.869 2.498 27.818 1.00 66.31 385 GLU A CA 1
ATOM 3102 C C . GLU A 1 385 ? -13.702 3.365 27.324 1.00 66.31 385 GLU A C 1
ATOM 3104 O O . GLU A 1 385 ? -13.014 4.009 28.115 1.00 66.31 385 GLU A O 1
ATOM 3109 N N . LYS A 1 386 ? -13.530 3.478 26.002 1.00 70.12 386 LYS A N 1
ATOM 3110 C CA . LYS A 1 386 ? -12.557 4.381 25.374 1.00 70.12 386 LYS A CA 1
ATOM 3111 C C . LYS A 1 386 ? -13.131 5.751 25.027 1.00 70.12 386 LYS A C 1
ATOM 3113 O O . LYS A 1 386 ? -12.372 6.675 24.739 1.00 70.12 386 LYS A O 1
ATOM 3118 N N . THR A 1 387 ? -14.448 5.938 25.080 1.00 76.06 387 THR A N 1
ATOM 3119 C CA . THR A 1 387 ? -15.070 7.260 24.866 1.00 76.06 387 THR A CA 1
ATOM 3120 C C . THR A 1 387 ? -14.965 8.173 26.089 1.00 76.06 387 THR A C 1
ATOM 3122 O O . THR A 1 387 ? -14.914 9.397 25.937 1.00 76.06 387 THR A O 1
ATOM 3125 N N . SER A 1 388 ? -14.898 7.583 27.289 1.00 87.12 388 SER A N 1
ATOM 3126 C CA . SER A 1 388 ? -14.925 8.277 28.576 1.00 87.12 388 SER A CA 1
ATOM 3127 C C . SER A 1 388 ? -13.856 7.722 29.511 1.00 87.12 388 SER A C 1
ATOM 3129 O O . SER A 1 388 ? -13.950 6.592 29.973 1.00 87.12 388 SER A O 1
ATOM 3131 N N . LEU A 1 389 ? -12.868 8.542 29.846 1.00 91.69 389 LEU A N 1
ATOM 3132 C CA . LEU A 1 389 ? -11.783 8.198 30.756 1.00 91.69 389 LEU A CA 1
ATOM 3133 C C . LEU A 1 389 ? -12.029 8.817 32.129 1.00 91.69 389 LEU A C 1
ATOM 3135 O O . LEU A 1 389 ? -12.624 9.887 32.240 1.00 91.69 389 LEU A O 1
ATOM 3139 N N . SER A 1 390 ? -11.557 8.158 33.183 1.00 94.62 390 SER A N 1
ATOM 3140 C CA . SER A 1 390 ? -11.646 8.659 34.557 1.00 94.62 390 SER A CA 1
ATOM 3141 C C . SER A 1 390 ? -10.273 8.660 35.209 1.00 94.62 390 SER A C 1
ATOM 3143 O O . SER A 1 390 ? -9.515 7.706 35.048 1.00 94.62 390 SER A O 1
ATOM 3145 N N . ALA A 1 391 ? -9.973 9.707 35.971 1.00 96.38 391 ALA A N 1
ATOM 3146 C CA . ALA A 1 391 ? -8.746 9.815 36.747 1.00 96.38 391 ALA A CA 1
ATOM 3147 C C . ALA A 1 391 ? -9.060 10.264 38.176 1.00 96.38 391 ALA A C 1
ATOM 3149 O O . ALA A 1 391 ? -9.812 11.219 38.392 1.00 96.38 391 ALA A O 1
ATOM 3150 N N . SER A 1 392 ? -8.468 9.579 39.152 1.00 96.69 392 SER A N 1
ATOM 3151 C CA . SER A 1 392 ? -8.529 9.987 40.555 1.00 96.69 392 SER A CA 1
ATOM 3152 C C . SER A 1 392 ? -7.546 11.124 40.813 1.00 96.69 392 SER A C 1
ATOM 3154 O O . SER A 1 392 ? -6.395 11.070 40.383 1.00 96.69 392 SER A O 1
ATOM 3156 N N . VAL A 1 393 ? -7.993 12.136 41.549 1.00 96.62 393 VAL A N 1
ATOM 3157 C CA . VAL A 1 393 ? -7.166 13.259 41.977 1.00 96.62 393 VAL A CA 1
ATOM 3158 C C . VAL A 1 393 ? -6.149 12.773 43.005 1.00 96.62 393 VAL A C 1
ATOM 3160 O O . VAL A 1 393 ? -6.513 12.092 43.967 1.00 96.62 393 VAL A O 1
ATOM 3163 N N . GLN A 1 394 ? -4.889 13.145 42.806 1.00 96.62 394 GLN A N 1
ATOM 3164 C CA . GLN A 1 394 ? -3.807 12.996 43.775 1.00 96.62 394 GLN A CA 1
ATOM 3165 C C . GLN A 1 394 ? -2.975 14.276 43.800 1.00 96.62 394 GLN A C 1
ATOM 3167 O O . GLN A 1 394 ? -2.510 14.729 42.752 1.00 96.62 394 GLN A O 1
ATOM 3172 N N . ASN A 1 395 ? -2.782 14.867 44.981 1.00 94.69 395 ASN A N 1
ATOM 3173 C CA . ASN A 1 395 ? -2.026 16.110 45.162 1.00 94.69 395 ASN A CA 1
ATOM 3174 C C . ASN A 1 395 ? -2.504 17.238 44.225 1.00 94.69 395 ASN A C 1
ATOM 3176 O O . ASN A 1 395 ? -1.698 17.928 43.598 1.00 94.69 395 ASN A O 1
ATOM 3180 N N . GLY A 1 396 ? -3.825 17.380 44.074 1.00 94.50 396 GLY A N 1
ATOM 3181 C CA . GLY A 1 396 ? -4.436 18.382 43.193 1.00 94.50 396 GLY A CA 1
ATOM 3182 C C . GLY A 1 396 ? -4.272 18.112 41.692 1.00 94.50 396 GLY A C 1
ATOM 3183 O O . GLY A 1 396 ? -4.550 18.996 40.890 1.00 94.50 396 GLY A O 1
ATOM 3184 N N . LYS A 1 397 ? -3.834 16.916 41.280 1.00 97.56 397 LYS A N 1
ATOM 3185 C CA . LYS A 1 397 ? -3.653 16.553 39.866 1.00 97.56 397 LYS A CA 1
ATOM 3186 C C . LYS A 1 397 ? -4.523 15.373 39.470 1.00 97.56 397 LYS A C 1
ATOM 3188 O O . LYS A 1 397 ? -4.626 14.407 40.219 1.00 97.56 397 LYS A O 1
ATOM 3193 N N . ALA A 1 398 ? -5.089 15.427 38.271 1.00 97.56 398 ALA A N 1
ATOM 3194 C CA . ALA A 1 398 ? -5.736 14.293 37.620 1.00 97.56 398 ALA A CA 1
ATOM 3195 C C . ALA A 1 398 ? -4.970 13.954 36.335 1.00 97.56 398 ALA A C 1
ATOM 3197 O O . ALA A 1 398 ? -4.886 14.781 35.424 1.00 97.56 398 ALA A O 1
ATOM 3198 N N . VAL A 1 399 ? -4.386 12.755 36.283 1.00 97.81 399 VAL A N 1
ATOM 3199 C CA . VAL A 1 399 ? -3.552 12.287 35.166 1.00 97.81 399 VAL A CA 1
ATOM 3200 C C . VAL A 1 399 ? -4.348 11.304 34.317 1.00 97.81 399 VAL A C 1
ATOM 3202 O O . VAL A 1 399 ? -4.840 10.303 34.831 1.00 97.81 399 VAL A O 1
ATOM 3205 N N . PHE A 1 400 ? -4.450 11.575 33.020 1.00 96.38 400 PHE A N 1
ATOM 3206 C CA . PHE A 1 400 ? -5.131 10.714 32.060 1.00 96.38 400 PHE A CA 1
ATOM 3207 C C . PHE A 1 400 ? -4.121 10.154 31.067 1.00 96.38 400 PHE A C 1
ATOM 3209 O O . PHE A 1 400 ? -3.476 10.918 30.348 1.00 96.38 400 PHE A O 1
ATOM 3216 N N . THR A 1 401 ? -4.027 8.827 30.996 1.00 93.81 401 THR A N 1
ATOM 3217 C CA . THR A 1 401 ? -3.349 8.130 29.900 1.00 93.81 401 THR A CA 1
ATOM 3218 C C . THR A 1 401 ? -4.282 8.071 28.698 1.00 93.81 401 THR A C 1
ATOM 3220 O O . THR A 1 401 ? -5.436 7.653 28.803 1.00 93.81 401 THR A O 1
ATOM 3223 N N . LEU A 1 402 ? -3.774 8.531 27.565 1.00 89.44 402 LEU A N 1
ATOM 3224 C CA . LEU A 1 402 ? -4.449 8.603 26.281 1.00 89.44 402 LEU A CA 1
ATOM 3225 C C . LEU A 1 402 ? -3.693 7.735 25.260 1.00 89.44 402 LEU A C 1
ATOM 3227 O O . LEU A 1 402 ? -2.866 6.897 25.606 1.00 89.44 402 LEU A O 1
ATOM 3231 N N . GLY A 1 403 ? -3.994 7.963 23.992 1.00 87.94 403 GLY A N 1
ATOM 3232 C CA . GLY A 1 403 ? -3.303 7.433 22.823 1.00 87.94 403 GLY A CA 1
ATOM 3233 C C . GLY A 1 403 ? -3.863 8.125 21.587 1.00 87.94 403 GLY A C 1
ATOM 3234 O O . GLY A 1 403 ? -4.168 7.477 20.598 1.00 87.94 403 GLY A O 1
ATOM 3235 N N . ASP A 1 404 ? -4.132 9.428 21.699 1.00 89.69 404 ASP A N 1
ATOM 3236 C CA . ASP A 1 404 ? -4.897 10.153 20.692 1.00 89.69 404 ASP A CA 1
ATOM 3237 C C . ASP A 1 404 ? -3.973 10.681 19.600 1.00 89.69 404 ASP A C 1
ATOM 3239 O O . ASP A 1 404 ? -2.997 11.376 19.882 1.00 89.69 404 ASP A O 1
ATOM 3243 N N . HIS A 1 405 ? -4.320 10.398 18.348 1.00 90.69 405 HIS A N 1
ATOM 3244 C CA . HIS A 1 405 ? -3.629 10.939 17.185 1.00 90.69 405 HIS A CA 1
ATOM 3245 C C . HIS A 1 405 ? -4.425 12.128 16.649 1.00 90.69 405 HIS A C 1
ATOM 3247 O O . HIS A 1 405 ? -5.544 11.985 16.148 1.00 90.69 405 HIS A O 1
ATOM 3253 N N . LEU A 1 406 ? -3.858 13.326 16.792 1.00 91.50 406 LEU A N 1
ATOM 3254 C CA . LEU A 1 406 ? -4.523 14.577 16.450 1.00 91.50 406 LEU A CA 1
ATOM 3255 C C . LEU A 1 406 ? -3.923 15.165 15.169 1.00 91.50 406 LEU A C 1
ATOM 3257 O O . LEU A 1 406 ? -2.766 15.568 15.118 1.00 91.50 406 LEU A O 1
ATOM 3261 N N . PHE A 1 407 ? -4.736 15.281 14.131 1.00 91.31 407 PHE A N 1
ATOM 3262 C CA . PHE A 1 407 ? -4.362 15.763 12.804 1.00 91.31 407 PHE A CA 1
ATOM 3263 C C . PHE A 1 407 ? -5.000 17.099 12.460 1.00 91.31 407 PHE A C 1
ATOM 3265 O O . PHE A 1 407 ? -6.128 17.371 12.862 1.00 91.31 407 PHE A O 1
ATOM 3272 N N . SER A 1 408 ? -4.334 17.878 11.611 1.00 90.06 408 SER A N 1
ATOM 3273 C CA . SER A 1 408 ? -4.977 18.924 10.813 1.00 90.06 408 SER A CA 1
ATOM 3274 C C . SER A 1 408 ? -5.634 18.332 9.553 1.00 90.06 408 SER A C 1
ATOM 3276 O O . SER A 1 408 ? -5.337 17.212 9.125 1.00 90.06 408 SER A O 1
ATOM 3278 N N . LYS A 1 409 ? -6.531 19.093 8.922 1.00 86.75 409 LYS A N 1
ATOM 3279 C CA . LYS A 1 409 ? -7.152 18.732 7.638 1.00 86.75 409 LYS A CA 1
ATOM 3280 C C . LYS A 1 409 ? -6.304 19.246 6.466 1.00 86.75 409 LYS A C 1
ATOM 3282 O O . LYS A 1 409 ? -5.431 20.106 6.624 1.00 86.75 409 LYS A O 1
ATOM 3287 N N . ARG A 1 410 ? -6.570 18.721 5.268 1.00 85.81 410 ARG A N 1
ATOM 3288 C CA . ARG A 1 410 ? -6.002 19.211 4.004 1.00 85.81 410 ARG A CA 1
ATOM 3289 C C . ARG A 1 410 ? -7.115 19.646 3.074 1.00 85.81 410 ARG A C 1
ATOM 3291 O O . ARG A 1 410 ? -8.084 18.917 2.883 1.00 85.81 410 ARG A O 1
ATOM 3298 N N . LYS A 1 411 ? -6.950 20.818 2.470 1.00 83.94 411 LYS A N 1
ATOM 3299 C CA . LYS A 1 411 ? -7.796 21.274 1.371 1.00 83.94 411 LYS A CA 1
ATOM 3300 C C . LYS A 1 411 ? -6.958 21.361 0.104 1.00 83.94 411 LYS A C 1
ATOM 3302 O O . L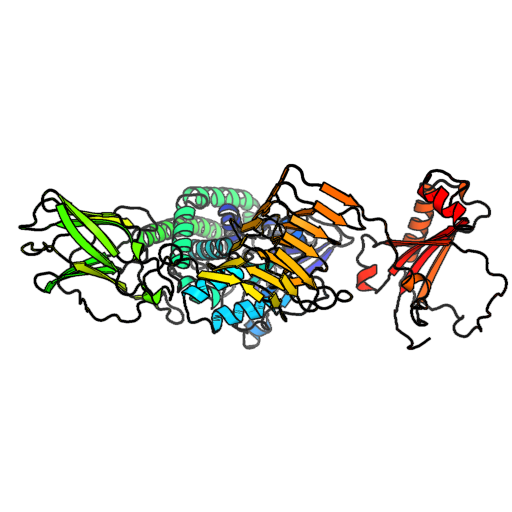YS A 1 411 ? -6.036 22.167 0.012 1.00 83.94 411 LYS A O 1
ATOM 3307 N N . TYR A 1 412 ? -7.293 20.527 -0.873 1.00 77.81 412 TYR A N 1
ATOM 3308 C CA . TYR A 1 412 ? -6.620 20.511 -2.165 1.00 77.81 412 TYR A CA 1
ATOM 3309 C C . TYR A 1 412 ? -7.163 21.623 -3.058 1.00 77.81 412 TYR A C 1
ATOM 3311 O O . TYR A 1 412 ? -8.360 21.691 -3.335 1.00 77.81 412 TYR A O 1
ATOM 3319 N N . LEU A 1 413 ? -6.267 22.495 -3.517 1.00 67.56 413 LEU A N 1
ATOM 3320 C CA . LEU A 1 413 ? -6.551 23.489 -4.546 1.00 67.56 413 LEU A CA 1
ATOM 3321 C C . LEU A 1 413 ? -5.978 22.996 -5.877 1.00 67.56 413 LEU A C 1
ATOM 3323 O O . LEU A 1 413 ? -4.924 22.360 -5.919 1.00 67.56 413 LEU A O 1
ATOM 3327 N N . LYS A 1 414 ? -6.662 23.292 -6.985 1.00 58.50 414 LYS A N 1
ATOM 3328 C CA . LYS A 1 414 ? -6.225 22.869 -8.322 1.00 58.50 414 LYS A CA 1
ATOM 3329 C C . LYS A 1 414 ? -4.824 23.442 -8.608 1.00 58.50 414 LYS A C 1
ATOM 3331 O O . LYS A 1 414 ? -4.670 24.660 -8.672 1.00 58.50 414 LYS A O 1
ATOM 3336 N N . ARG A 1 415 ? -3.828 22.562 -8.797 1.00 53.97 415 ARG A N 1
ATOM 3337 C CA . ARG A 1 415 ? -2.426 22.889 -9.150 1.00 53.97 415 ARG A CA 1
ATOM 3338 C C . ARG A 1 415 ? -1.635 23.707 -8.102 1.00 53.97 415 ARG A C 1
ATOM 3340 O O . ARG A 1 415 ? -0.731 24.445 -8.479 1.00 53.97 415 ARG A O 1
ATOM 3347 N N . LYS A 1 416 ? -1.951 23.603 -6.803 1.00 64.19 416 LYS A N 1
ATOM 3348 C CA . LYS A 1 416 ? -1.168 24.219 -5.705 1.00 64.19 416 LYS A CA 1
ATOM 3349 C C . LYS A 1 416 ? -0.933 23.229 -4.561 1.00 64.19 416 LYS A C 1
ATOM 3351 O O . LYS A 1 416 ? -1.664 22.245 -4.453 1.00 64.19 416 LYS A O 1
ATOM 3356 N N . SER A 1 417 ? 0.041 23.522 -3.694 1.00 68.25 417 SER A N 1
ATOM 3357 C CA . SER A 1 417 ? 0.208 22.841 -2.403 1.00 68.25 417 SER A CA 1
ATOM 3358 C C . SER A 1 417 ? -1.114 22.846 -1.630 1.00 68.25 417 SER A C 1
ATOM 3360 O O . SER A 1 417 ? -1.827 23.859 -1.673 1.00 68.25 417 SER A O 1
ATOM 3362 N N . PRO A 1 418 ? -1.469 21.760 -0.927 1.00 81.81 418 PRO A N 1
ATOM 3363 C CA . PRO A 1 418 ? -2.695 21.752 -0.152 1.00 81.81 418 PRO A CA 1
ATOM 3364 C C . PRO A 1 418 ? -2.610 22.748 1.002 1.00 81.81 418 PRO A C 1
ATOM 3366 O O . PRO A 1 418 ? -1.573 22.917 1.643 1.00 81.81 418 PRO A O 1
ATOM 3369 N N . GLU A 1 419 ? -3.734 23.395 1.279 1.00 87.06 419 GLU A N 1
ATOM 3370 C CA . GLU A 1 419 ? -3.870 24.285 2.422 1.00 87.06 419 GLU A CA 1
ATOM 3371 C C . GLU A 1 419 ? -4.055 23.445 3.693 1.00 87.06 419 GLU A C 1
ATOM 3373 O O . GLU A 1 419 ? -4.909 22.549 3.746 1.00 87.06 419 GLU A O 1
ATOM 3378 N N . ILE A 1 420 ? -3.252 23.733 4.722 1.00 88.94 420 ILE A N 1
ATOM 3379 C CA . ILE A 1 420 ? -3.436 23.165 6.059 1.00 88.94 420 ILE A CA 1
ATOM 3380 C C . ILE A 1 420 ? -4.643 23.850 6.689 1.00 88.94 420 ILE A C 1
ATOM 3382 O O . ILE A 1 420 ? -4.608 25.040 7.001 1.00 88.94 420 ILE A O 1
ATOM 3386 N N . VAL A 1 421 ? -5.702 23.077 6.908 1.00 90.31 421 VAL A N 1
ATOM 3387 C CA . VAL A 1 421 ? -6.913 23.551 7.575 1.00 90.31 421 VAL A CA 1
ATOM 3388 C C . VAL A 1 421 ? -6.857 23.104 9.039 1.00 90.31 421 VAL A C 1
ATOM 3390 O O . VAL A 1 421 ? -6.784 21.896 9.289 1.00 90.31 421 VAL A O 1
ATOM 3393 N N . PRO A 1 422 ? -6.882 24.032 10.016 1.00 90.81 422 PRO A N 1
ATOM 3394 C CA . PRO A 1 422 ? -6.857 23.668 11.425 1.00 90.81 422 PRO A CA 1
ATOM 3395 C C . PRO A 1 422 ? -8.012 22.739 11.800 1.00 90.81 422 PRO A C 1
ATOM 3397 O O . PRO A 1 422 ? -9.138 22.900 11.324 1.00 90.81 422 PRO A O 1
ATOM 3400 N N . ALA A 1 423 ? -7.743 21.793 12.693 1.00 90.31 423 ALA A N 1
ATOM 3401 C CA . ALA A 1 423 ? -8.753 20.906 13.255 1.00 90.31 423 ALA A CA 1
ATOM 3402 C C . ALA A 1 423 ? -8.759 21.034 14.775 1.00 90.31 423 ALA A C 1
ATOM 3404 O O . ALA A 1 423 ? -7.701 20.993 15.399 1.00 90.31 423 ALA A O 1
ATOM 3405 N N . THR A 1 424 ? -9.945 21.192 15.359 1.00 90.56 424 THR A N 1
ATOM 3406 C CA . THR A 1 424 ? -10.117 21.321 16.808 1.00 90.56 424 THR A CA 1
ATOM 3407 C C . THR A 1 424 ? -10.733 20.049 17.375 1.00 90.56 424 THR A C 1
ATOM 3409 O O . THR A 1 424 ? -11.810 19.637 16.946 1.00 90.56 424 THR A O 1
ATOM 3412 N N . TYR A 1 425 ? -10.046 19.462 18.349 1.00 91.06 425 TYR A N 1
ATOM 3413 C CA . TYR A 1 425 ? -10.444 18.304 19.141 1.00 91.06 425 TYR A CA 1
ATOM 3414 C C . TYR A 1 425 ? -10.938 18.807 20.486 1.00 91.06 425 TYR A C 1
ATOM 3416 O O . TYR A 1 425 ? -10.269 19.628 21.110 1.00 91.06 425 TYR A O 1
ATOM 3424 N N . VAL A 1 426 ? -12.117 18.362 20.914 1.00 91.81 426 VAL A N 1
ATOM 3425 C CA . VAL A 1 426 ? -12.750 18.858 22.139 1.00 91.81 426 VAL A CA 1
ATOM 3426 C C . VAL A 1 426 ? -12.969 17.705 23.102 1.00 91.81 426 VAL A C 1
ATOM 3428 O O . VAL A 1 426 ? -13.586 16.698 22.757 1.00 91.81 426 VAL A O 1
ATOM 3431 N N . TYR A 1 427 ? -12.497 17.899 24.324 1.00 92.94 427 TYR A N 1
ATOM 3432 C CA . TYR A 1 427 ? -12.733 17.043 25.469 1.00 92.94 427 TYR A CA 1
ATOM 3433 C C . TYR A 1 427 ? -13.690 17.754 26.428 1.00 92.94 427 TYR A C 1
ATOM 3435 O O . TYR A 1 427 ? -13.461 18.909 26.795 1.00 92.94 427 TYR A O 1
ATOM 3443 N N . THR A 1 428 ? -14.764 17.087 26.840 1.00 93.31 428 THR A N 1
ATOM 3444 C CA . THR A 1 428 ? -15.626 17.541 27.939 1.00 93.31 428 THR A CA 1
ATOM 3445 C C . THR A 1 428 ? -15.121 16.957 29.248 1.00 93.31 428 THR A C 1
ATOM 3447 O O . THR A 1 428 ? -14.827 15.765 29.327 1.00 93.31 428 THR A O 1
ATOM 3450 N N . LEU A 1 429 ? -15.019 17.799 30.270 1.00 95.50 429 LEU A N 1
ATOM 3451 C CA . LEU A 1 429 ? -14.472 17.464 31.576 1.00 95.50 429 LEU A CA 1
ATOM 3452 C C . LEU A 1 429 ? -15.560 17.623 32.634 1.00 95.50 429 LEU A C 1
ATOM 3454 O O . LEU A 1 429 ? -16.115 18.713 32.755 1.00 95.50 429 LEU A O 1
ATOM 3458 N N . SER A 1 430 ? -15.815 16.585 33.427 1.00 95.94 430 SER A N 1
ATOM 3459 C CA . SER A 1 430 ? -16.661 16.671 34.621 1.00 95.94 430 SER A CA 1
ATOM 3460 C C . SER A 1 430 ? -15.784 16.684 35.869 1.00 95.94 430 SER A C 1
ATOM 3462 O O . SER A 1 430 ? -15.061 15.722 36.140 1.00 95.94 430 SER A O 1
ATOM 3464 N N . ILE A 1 431 ? -15.844 17.781 36.626 1.00 94.69 431 ILE A N 1
ATOM 3465 C CA . ILE A 1 431 ? -14.995 18.041 37.791 1.00 94.69 431 ILE A CA 1
ATOM 3466 C C . ILE A 1 431 ? -15.740 17.830 39.128 1.00 94.69 431 ILE A C 1
ATOM 3468 O O . ILE A 1 431 ? -16.964 18.016 39.222 1.00 94.69 431 ILE A O 1
ATOM 3472 N N . PRO A 1 432 ? -15.020 17.449 40.202 1.00 93.00 432 PRO A N 1
ATOM 3473 C CA . PRO A 1 432 ? -15.597 17.266 41.530 1.00 93.00 432 PRO A CA 1
ATOM 3474 C C . PRO A 1 432 ? -16.293 18.520 42.070 1.00 93.00 432 PRO A C 1
ATOM 3476 O O . PRO A 1 432 ? -15.888 19.652 41.819 1.00 93.00 432 PRO A O 1
ATOM 3479 N N . LYS A 1 433 ? -17.338 18.328 42.886 1.00 90.12 433 LYS A N 1
ATOM 3480 C CA . LYS A 1 433 ? -18.043 19.450 43.526 1.00 90.12 433 LYS A CA 1
ATOM 3481 C C . LYS A 1 433 ? -17.089 20.203 44.459 1.00 90.12 433 LYS A C 1
ATOM 3483 O O . LYS A 1 433 ? -16.530 19.592 45.367 1.00 90.12 433 LYS A O 1
ATOM 3488 N N . GLY A 1 434 ? -16.996 21.519 44.281 1.00 85.56 434 GLY A N 1
ATOM 3489 C CA . GLY A 1 434 ? -16.159 22.396 45.105 1.00 85.56 434 GLY A CA 1
ATOM 3490 C C . GLY A 1 434 ? -14.695 22.472 44.666 1.00 85.56 434 GLY A C 1
ATOM 3491 O O . GLY A 1 434 ? -13.953 23.239 45.268 1.00 85.56 434 GLY A O 1
ATOM 3492 N N . ALA A 1 435 ? -14.301 21.722 43.632 1.00 91.31 435 ALA A N 1
ATOM 3493 C CA . ALA A 1 435 ? -13.014 21.878 42.969 1.00 91.31 435 ALA A CA 1
ATOM 3494 C C . ALA A 1 435 ? -13.124 22.871 41.801 1.00 91.31 435 ALA A C 1
ATOM 3496 O O . ALA A 1 435 ? -14.192 23.004 41.199 1.00 91.31 435 ALA A O 1
ATOM 3497 N N . SER A 1 436 ? -12.009 23.511 41.455 1.00 90.12 436 SER A N 1
ATOM 3498 C CA . SER A 1 436 ? -11.882 24.383 40.282 1.00 90.12 436 SER A CA 1
ATOM 3499 C C . SER A 1 436 ? -10.752 23.885 39.392 1.00 90.12 436 SER A C 1
ATOM 3501 O O . SER A 1 436 ? -9.680 23.550 39.890 1.00 90.12 436 SER A O 1
ATOM 3503 N N . LEU A 1 437 ? -10.980 23.832 38.080 1.00 93.25 437 LEU A N 1
ATOM 3504 C CA . LEU A 1 437 ? -9.955 23.451 37.112 1.00 93.25 437 LEU A CA 1
ATOM 3505 C C . LEU A 1 437 ? -9.057 24.656 36.812 1.00 93.25 437 LEU A C 1
ATOM 3507 O O . LEU A 1 437 ? -9.552 25.712 36.419 1.00 93.25 437 LEU A O 1
ATOM 3511 N N . LEU A 1 438 ? -7.746 24.494 36.973 1.00 93.31 438 LEU A N 1
ATOM 3512 C CA . LEU A 1 438 ? -6.784 25.491 36.524 1.00 93.31 438 LEU A CA 1
ATOM 3513 C C . LEU A 1 438 ? -6.687 25.482 35.003 1.00 93.31 438 LEU A C 1
ATOM 3515 O O . LEU A 1 438 ? -6.833 24.458 34.340 1.00 93.31 438 LEU A O 1
ATOM 3519 N N . GLU A 1 439 ? -6.394 26.646 34.438 1.00 91.56 439 GLU A N 1
ATOM 3520 C CA . GLU A 1 439 ? -6.298 26.779 32.989 1.00 91.56 439 GLU A CA 1
ATOM 3521 C C . GLU A 1 439 ? -5.005 26.174 32.409 1.00 91.56 439 GLU A C 1
ATOM 3523 O O . GLU A 1 439 ? -4.901 26.000 31.194 1.00 91.56 439 GLU A O 1
ATOM 3528 N N . GLN A 1 440 ? -4.025 25.876 33.271 1.00 94.56 440 GLN A N 1
ATOM 3529 C CA . GLN A 1 440 ? -2.798 25.168 32.919 1.00 94.56 440 GLN A CA 1
ATOM 3530 C C . GLN A 1 440 ? -3.062 23.663 32.807 1.00 94.56 440 GLN A C 1
ATOM 3532 O O . GLN A 1 440 ? -3.662 23.053 33.692 1.00 94.56 440 GLN A O 1
ATOM 3537 N N . VAL A 1 441 ? -2.536 23.063 31.741 1.00 96.94 441 VAL A N 1
ATOM 3538 C CA . VAL A 1 441 ? -2.539 21.618 31.504 1.00 96.94 441 VAL A CA 1
ATOM 3539 C C . VAL A 1 441 ? -1.123 21.204 31.124 1.00 96.94 441 VAL A C 1
ATOM 3541 O O . VAL A 1 441 ? -0.500 21.868 30.293 1.00 96.94 441 VAL A O 1
ATOM 3544 N N . ASP A 1 442 ? -0.620 20.121 31.715 1.00 97.81 442 ASP A N 1
ATOM 3545 C CA . ASP A 1 442 ? 0.641 19.525 31.265 1.00 97.81 442 ASP A CA 1
ATOM 3546 C C . ASP A 1 442 ? 0.340 18.411 30.258 1.00 97.81 442 ASP A C 1
ATOM 3548 O O . ASP A 1 442 ? -0.607 17.641 30.435 1.00 97.81 442 ASP A O 1
ATOM 3552 N N . PHE A 1 443 ? 1.161 18.308 29.215 1.00 97.56 443 PHE A N 1
ATOM 3553 C CA . PHE A 1 443 ? 0.984 17.343 28.133 1.00 97.56 443 PHE A CA 1
ATOM 3554 C C . PHE A 1 443 ? 2.220 16.457 27.998 1.00 97.56 443 PHE A C 1
ATOM 3556 O O . PHE A 1 443 ? 3.352 16.950 28.017 1.00 97.56 443 PHE A O 1
ATOM 3563 N N . ASP A 1 444 ? 1.994 15.160 27.807 1.00 97.88 444 ASP A N 1
ATOM 3564 C CA . ASP A 1 444 ? 2.967 14.276 27.174 1.00 97.88 444 ASP A CA 1
ATOM 3565 C C . ASP A 1 444 ? 2.538 14.068 25.725 1.00 97.88 444 ASP A C 1
ATOM 3567 O O . ASP A 1 444 ? 1.613 13.302 25.431 1.00 97.88 444 ASP A O 1
ATOM 3571 N N . ALA A 1 445 ? 3.147 14.843 24.833 1.00 97.38 445 ALA A N 1
ATOM 3572 C CA . ALA A 1 445 ? 2.799 14.851 23.429 1.00 97.38 445 ALA A CA 1
ATOM 3573 C C . ALA A 1 445 ? 4.041 14.947 22.546 1.00 97.38 445 ALA A C 1
ATOM 3575 O O . ALA A 1 445 ? 5.057 15.534 22.924 1.00 97.38 445 ALA A O 1
ATOM 3576 N N . HIS A 1 446 ? 3.948 14.357 21.361 1.00 97.50 446 HIS A N 1
ATOM 3577 C CA . HIS A 1 446 ? 5.042 14.246 20.408 1.00 97.50 446 HIS A CA 1
ATOM 3578 C C . HIS A 1 446 ? 4.559 14.578 18.999 1.00 97.50 446 HIS A C 1
ATOM 3580 O O . HIS A 1 446 ? 3.406 14.328 18.648 1.00 97.50 446 HIS A O 1
ATOM 3586 N N . ASN A 1 447 ? 5.444 15.118 18.167 1.00 97.38 447 ASN A N 1
ATOM 3587 C CA . ASN A 1 447 ? 5.237 15.130 16.726 1.00 97.38 447 ASN A CA 1
ATOM 3588 C C . ASN A 1 447 ? 5.066 13.678 16.255 1.00 97.38 447 ASN A C 1
ATOM 3590 O O . ASN A 1 447 ? 5.930 12.841 16.507 1.00 97.38 447 ASN A O 1
ATOM 3594 N N . ALA A 1 448 ? 3.961 13.369 15.584 1.00 95.00 448 ALA A N 1
ATOM 3595 C CA . ALA A 1 448 ? 3.628 11.989 15.247 1.00 95.00 448 ALA A CA 1
ATOM 3596 C C . ALA A 1 448 ? 4.543 11.373 14.168 1.00 95.00 448 ALA A C 1
ATOM 3598 O O . ALA A 1 448 ? 4.551 10.157 13.998 1.00 95.00 448 ALA A O 1
ATOM 3599 N N . VAL A 1 449 ? 5.325 12.191 13.455 1.00 96.94 449 VAL A N 1
ATOM 3600 C CA . VAL A 1 449 ? 6.269 11.763 12.412 1.00 96.94 449 VAL A CA 1
ATOM 3601 C C . VAL A 1 449 ? 7.699 11.728 12.955 1.00 96.94 449 VAL A C 1
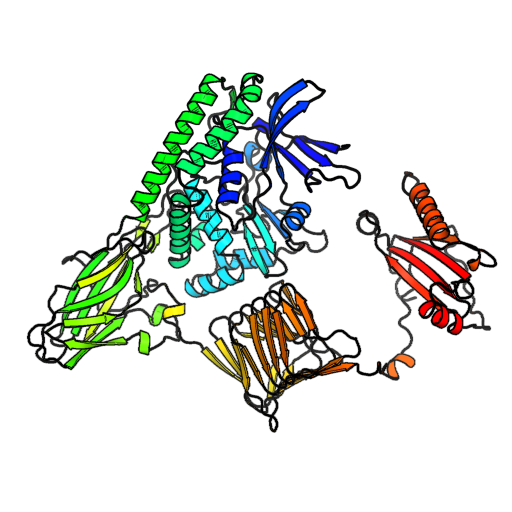ATOM 3603 O O . VAL A 1 449 ? 8.323 10.670 12.951 1.00 96.94 449 VAL A O 1
ATOM 3606 N N . SER A 1 450 ? 8.215 12.851 13.469 1.00 96.38 450 SER A N 1
ATOM 3607 C CA . SER A 1 450 ? 9.594 12.938 13.979 1.00 96.38 450 SER A CA 1
ATOM 3608 C C . SER A 1 450 ? 9.776 12.324 15.369 1.00 96.38 450 SER A C 1
ATOM 3610 O O . SER A 1 450 ? 10.906 12.097 15.794 1.00 96.38 450 SER A O 1
ATOM 3612 N N . SER A 1 451 ? 8.681 12.044 16.086 1.00 96.31 451 SER A N 1
ATOM 3613 C CA . SER A 1 451 ? 8.662 11.598 17.491 1.00 96.31 451 SER A CA 1
ATOM 3614 C C . SER A 1 451 ? 9.247 12.603 18.496 1.00 96.31 451 SER A C 1
ATOM 3616 O O . SER A 1 451 ? 9.341 12.313 19.691 1.00 96.31 451 SER A O 1
ATOM 3618 N N . GLU A 1 452 ? 9.610 13.809 18.054 1.00 95.94 452 GLU A N 1
ATOM 3619 C CA . GLU A 1 452 ? 10.120 14.864 18.927 1.00 95.94 452 GLU A CA 1
ATOM 3620 C C . GLU A 1 452 ? 9.035 15.345 19.893 1.00 95.94 452 GLU A C 1
ATOM 3622 O O . GLU A 1 452 ? 7.876 15.527 19.513 1.00 95.94 452 GLU A O 1
ATOM 3627 N N . LYS A 1 453 ? 9.408 15.564 21.158 1.00 96.56 453 LYS A N 1
ATOM 3628 C CA . LYS A 1 453 ? 8.479 16.043 22.185 1.00 96.56 453 LYS A CA 1
ATOM 3629 C C . LYS A 1 453 ? 7.965 17.442 21.841 1.00 96.56 453 LYS A C 1
ATOM 3631 O O . LYS A 1 453 ? 8.741 18.319 21.466 1.00 96.56 453 LYS A O 1
ATOM 3636 N N . TYR A 1 454 ? 6.671 17.669 22.041 1.00 96.50 454 TYR A N 1
ATOM 3637 C CA . TYR A 1 454 ? 6.018 18.948 21.800 1.00 96.50 454 TYR A CA 1
ATOM 3638 C C . TYR A 1 454 ? 5.057 19.314 22.933 1.00 96.50 454 TYR A C 1
ATOM 3640 O O . TYR A 1 454 ? 4.252 18.495 23.369 1.00 96.50 454 TYR A O 1
ATOM 3648 N N . THR A 1 455 ? 5.097 20.573 23.368 1.00 95.94 455 THR A N 1
ATOM 3649 C CA . THR A 1 455 ? 4.169 21.107 24.372 1.00 95.94 455 THR A CA 1
ATOM 3650 C C . THR A 1 455 ? 3.162 22.033 23.687 1.00 95.94 455 THR A C 1
ATOM 3652 O O . THR A 1 455 ? 3.570 23.087 23.193 1.00 95.94 455 THR A O 1
ATOM 3655 N N . PRO A 1 456 ? 1.861 21.686 23.659 1.00 97.25 456 PRO A N 1
ATOM 3656 C CA . PRO A 1 456 ? 0.810 22.579 23.183 1.00 97.25 456 PRO A CA 1
ATOM 3657 C C . PRO A 1 456 ? 0.864 23.960 23.842 1.00 97.25 456 PRO A C 1
ATOM 3659 O O . PRO A 1 456 ? 1.089 24.089 25.046 1.00 97.25 456 PRO A O 1
ATOM 3662 N N . VAL A 1 457 ? 0.628 25.003 23.046 1.00 96.94 457 VAL A N 1
ATOM 3663 C CA . VAL A 1 457 ? 0.694 26.402 23.486 1.00 96.94 457 VAL A CA 1
ATOM 3664 C C . VAL A 1 457 ? -0.700 26.901 23.832 1.00 96.94 457 VAL A C 1
ATOM 3666 O O . VAL A 1 457 ? -1.666 26.646 23.118 1.00 96.94 457 VAL A O 1
ATOM 3669 N N . ARG A 1 458 ? -0.833 27.625 24.939 1.00 96.56 458 ARG A N 1
ATOM 3670 C CA . ARG A 1 458 ? -2.128 28.145 25.370 1.00 96.56 458 ARG A CA 1
ATOM 3671 C C . ARG A 1 458 ? -2.593 29.298 24.471 1.00 96.56 458 ARG A C 1
ATOM 3673 O O . ARG A 1 458 ? -1.835 30.237 24.251 1.00 96.56 458 ARG A O 1
ATOM 3680 N N . ASP A 1 459 ? -3.845 29.261 24.014 1.00 96.44 459 ASP A N 1
ATOM 3681 C CA . ASP A 1 459 ? -4.463 30.326 23.210 1.00 96.44 459 ASP A CA 1
ATOM 3682 C C . ASP A 1 459 ? -5.859 30.693 23.739 1.00 96.44 459 ASP A C 1
ATOM 3684 O O . ASP A 1 459 ? -6.835 29.951 23.606 1.00 96.44 459 ASP A O 1
ATOM 3688 N N . HIS A 1 460 ? -5.970 31.885 24.325 1.00 92.25 460 HIS A N 1
ATOM 3689 C CA . HIS A 1 460 ? -7.224 32.395 24.879 1.00 92.25 460 HIS A CA 1
ATOM 3690 C C . HIS A 1 460 ? -8.266 32.741 23.805 1.00 92.25 460 HIS A C 1
ATOM 3692 O O . HIS A 1 460 ? -9.466 32.761 24.101 1.00 92.25 460 HIS A O 1
ATOM 3698 N N . THR A 1 461 ? -7.829 32.987 22.568 1.00 93.00 461 THR A N 1
ATOM 3699 C CA . THR A 1 461 ? -8.692 33.371 21.444 1.00 93.00 461 THR A CA 1
ATOM 3700 C C . THR A 1 461 ? -9.382 32.175 20.789 1.00 93.00 461 THR A C 1
ATOM 3702 O O . THR A 1 461 ? -10.368 32.359 20.072 1.00 93.00 461 THR A O 1
ATOM 3705 N N . LEU A 1 462 ? -8.942 30.946 21.094 1.00 92.44 462 LEU A N 1
ATOM 3706 C CA . LEU A 1 462 ? -9.545 29.726 20.564 1.00 92.44 462 LEU A CA 1
ATOM 3707 C C . LEU A 1 462 ? -11.043 29.658 20.917 1.00 92.44 462 LEU A C 1
ATOM 3709 O O . LEU A 1 462 ? -11.450 29.794 22.077 1.00 92.44 462 LEU A O 1
ATOM 3713 N N . SER A 1 463 ? -11.883 29.446 19.905 1.00 87.50 463 SER A N 1
ATOM 3714 C CA . SER A 1 463 ? -13.327 29.285 20.086 1.00 87.50 463 SER A CA 1
ATOM 3715 C C . SER A 1 463 ? -13.654 27.818 20.343 1.00 87.50 463 SER A C 1
ATOM 3717 O O . SER A 1 463 ? -13.367 26.959 19.509 1.00 87.50 463 SER A O 1
ATOM 3719 N N . LEU A 1 464 ? -14.258 27.534 21.498 1.00 87.75 464 LEU A N 1
ATOM 3720 C CA . LEU A 1 464 ? -14.761 26.209 21.849 1.00 87.75 464 LEU A CA 1
ATOM 3721 C C . LEU A 1 464 ? -16.285 26.256 21.842 1.00 87.75 464 LEU A C 1
ATOM 3723 O O . LEU A 1 464 ? -16.881 27.088 22.524 1.00 87.75 464 LEU A O 1
ATOM 3727 N N . SER A 1 465 ? -16.909 25.367 21.074 1.00 79.06 465 SER A N 1
ATOM 3728 C CA . SER A 1 465 ? -18.357 25.181 21.096 1.00 79.06 465 SER A CA 1
ATOM 3729 C C . SER A 1 465 ? -18.690 23.890 21.837 1.00 79.06 465 SER A C 1
ATOM 3731 O O . SER A 1 465 ? -18.094 22.855 21.530 1.00 79.06 465 SER A O 1
ATOM 3733 N N . PRO A 1 466 ? -19.663 23.904 22.762 1.00 66.94 466 PRO A N 1
ATOM 3734 C CA . PRO A 1 466 ? -20.195 22.676 23.333 1.00 66.94 466 PRO A CA 1
ATOM 3735 C C . PRO A 1 466 ? -21.047 21.891 22.324 1.00 66.94 466 PRO A C 1
ATOM 3737 O O . PRO A 1 466 ? -21.271 20.704 22.538 1.00 66.94 466 PRO A O 1
ATOM 3740 N N . GLN A 1 467 ? -21.530 22.505 21.238 1.00 70.81 467 GLN A N 1
ATOM 3741 C CA . GLN A 1 467 ? -22.315 21.818 20.206 1.00 70.81 467 GLN A CA 1
ATOM 3742 C C . GLN A 1 467 ? -21.400 21.021 19.272 1.00 70.81 467 GLN A C 1
ATOM 3744 O O . GLN A 1 467 ? -20.469 21.585 18.690 1.00 70.81 467 GLN A O 1
ATOM 3749 N N . HIS A 1 468 ? -21.701 19.730 19.102 1.00 66.62 468 HIS A N 1
ATOM 3750 C CA . HIS A 1 468 ? -21.021 18.873 18.132 1.00 66.62 468 HIS A CA 1
ATOM 3751 C C . HIS A 1 468 ? -21.324 19.340 16.703 1.00 66.62 468 HIS A C 1
ATOM 3753 O O . HIS A 1 468 ? -22.481 19.533 16.330 1.00 66.62 468 HIS A O 1
ATOM 3759 N N . LYS A 1 469 ? -20.281 19.516 15.894 1.00 67.75 469 LYS A N 1
ATOM 3760 C CA . LYS A 1 469 ? -20.375 19.615 14.434 1.00 67.75 469 LYS A CA 1
ATOM 3761 C C . LYS A 1 469 ? -19.677 18.381 13.903 1.00 67.75 469 LYS A C 1
ATOM 3763 O O . LYS A 1 469 ? -18.559 18.163 14.346 1.00 67.75 469 LYS A O 1
ATOM 3768 N N . LYS A 1 470 ? -20.272 17.652 12.950 1.00 67.94 470 LYS A N 1
ATOM 3769 C CA . LYS A 1 470 ? -19.648 16.474 12.320 1.00 67.94 470 LYS A CA 1
ATOM 3770 C C . LYS A 1 470 ? -18.177 16.775 11.982 1.00 67.94 470 LYS A C 1
ATOM 3772 O O . LYS A 1 470 ? -17.875 17.575 11.093 1.00 67.94 470 LYS A O 1
ATOM 3777 N N . ASN A 1 471 ? -17.272 16.204 12.761 1.00 64.81 471 ASN A N 1
ATOM 3778 C CA . ASN A 1 471 ? -15.848 16.443 12.813 1.00 64.81 471 ASN A CA 1
ATOM 3779 C C . ASN A 1 471 ? -15.116 15.130 12.517 1.00 64.81 471 ASN A C 1
ATOM 3781 O O . ASN A 1 471 ? -14.798 14.344 13.401 1.00 64.81 471 ASN A O 1
ATOM 3785 N N . ILE A 1 472 ? -14.797 14.927 11.240 1.00 64.31 472 ILE A N 1
ATOM 3786 C CA . ILE A 1 472 ? -13.948 13.829 10.761 1.00 64.31 472 ILE A CA 1
ATOM 3787 C C . ILE A 1 472 ? -12.495 14.111 11.176 1.00 64.31 472 ILE A C 1
ATOM 3789 O O . ILE A 1 472 ? -11.686 14.569 10.367 1.00 64.31 472 ILE A O 1
ATOM 3793 N N . VAL A 1 473 ? -12.183 13.998 12.462 1.00 68.12 473 VAL A N 1
ATOM 3794 C CA . VAL A 1 473 ? -10.855 14.347 12.994 1.00 68.12 473 VAL A CA 1
ATOM 3795 C C . VAL A 1 473 ? -10.274 13.267 13.886 1.00 68.12 473 VAL A C 1
ATOM 3797 O O . VAL A 1 473 ? -9.063 13.095 13.875 1.00 68.12 473 VAL A O 1
ATOM 3800 N N . TRP A 1 474 ? -11.105 12.496 14.595 1.00 79.00 474 TRP A N 1
ATOM 3801 C CA . TRP A 1 474 ? -10.639 11.327 15.340 1.00 79.00 474 TRP A CA 1
ATOM 3802 C C . TRP A 1 474 ? -10.227 10.243 14.354 1.00 79.00 474 TRP A C 1
ATOM 3804 O O . TRP A 1 474 ? -11.058 9.513 13.808 1.00 79.00 474 TRP A O 1
ATOM 3814 N N . TRP A 1 475 ? -8.933 10.214 14.062 1.00 71.00 475 TRP A N 1
ATOM 3815 C CA . TRP A 1 475 ? -8.384 9.422 12.983 1.00 71.00 475 TRP A CA 1
ATOM 3816 C C . TRP A 1 475 ? -7.522 8.288 13.530 1.00 71.00 475 TRP A C 1
ATOM 3818 O O . TRP A 1 475 ? -6.299 8.330 13.492 1.00 71.00 475 TRP A O 1
ATOM 3828 N N . ASP A 1 476 ? -8.218 7.293 14.066 1.00 74.69 476 ASP A N 1
ATOM 3829 C CA . ASP A 1 476 ? -7.737 5.934 14.308 1.00 74.69 476 ASP A CA 1
ATOM 3830 C C . ASP A 1 476 ? -8.983 5.059 14.526 1.00 74.69 476 ASP A C 1
ATOM 3832 O O . ASP A 1 476 ? -9.427 4.854 15.661 1.00 74.69 476 ASP A O 1
ATOM 3836 N N . PRO A 1 477 ? -9.661 4.640 13.445 1.00 69.19 477 PRO A N 1
ATOM 3837 C CA . PRO A 1 477 ? -10.944 3.968 13.588 1.00 69.19 477 PRO A CA 1
ATOM 3838 C C . PRO A 1 477 ? -10.821 2.619 14.309 1.00 69.19 477 PRO A C 1
A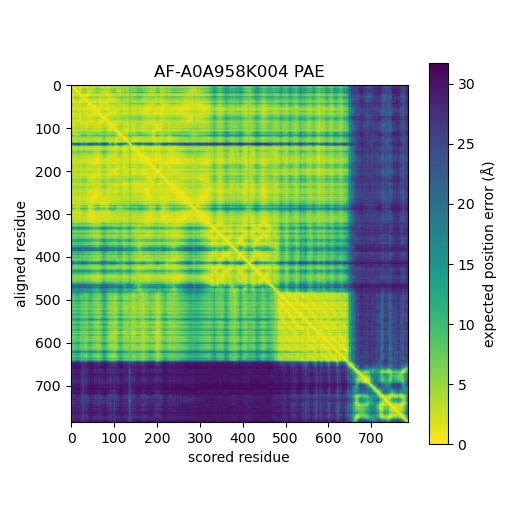TOM 3840 O O . PRO A 1 477 ? -11.805 2.152 14.880 1.00 69.19 477 PRO A O 1
ATOM 3843 N N . ASP A 1 478 ? -9.634 2.013 14.332 1.00 73.25 478 ASP A N 1
ATOM 3844 C CA . ASP A 1 478 ? -9.384 0.743 15.019 1.00 73.25 478 ASP A CA 1
ATOM 3845 C C . ASP A 1 478 ? -9.251 0.937 16.532 1.00 73.25 478 ASP A C 1
ATOM 3847 O O . ASP A 1 478 ? -9.696 0.092 17.309 1.00 73.25 478 ASP A O 1
ATOM 3851 N N . SER A 1 479 ? -8.725 2.083 16.971 1.00 76.31 479 SER A N 1
ATOM 3852 C CA . SER A 1 479 ? -8.633 2.395 18.398 1.00 76.31 479 SER A CA 1
ATOM 3853 C C . SER A 1 479 ? -9.986 2.615 19.070 1.00 76.31 479 SER A C 1
ATOM 3855 O O . SER A 1 479 ? -10.111 2.312 20.260 1.00 76.31 479 SER A O 1
ATOM 3857 N N . TYR A 1 480 ? -10.994 3.118 18.347 1.00 76.00 480 TYR A N 1
ATOM 3858 C CA . TYR A 1 480 ? -12.253 3.589 18.946 1.00 76.00 480 TYR A CA 1
ATOM 3859 C C . TYR A 1 480 ? -13.500 2.762 18.613 1.00 76.00 480 TYR A C 1
ATOM 3861 O O . TYR A 1 480 ? -14.519 2.936 19.285 1.00 76.00 480 TYR A O 1
ATOM 3869 N N . ARG A 1 481 ? -13.463 1.891 17.600 1.00 74.00 481 ARG A N 1
ATOM 3870 C CA . ARG A 1 481 ? -14.616 1.052 17.239 1.00 74.00 481 ARG A CA 1
ATOM 3871 C C . ARG A 1 481 ? -14.619 -0.267 18.009 1.00 74.00 481 ARG A C 1
ATOM 3873 O O . ARG A 1 481 ? -13.568 -0.847 18.272 1.00 74.00 481 ARG A O 1
ATOM 3880 N N . THR A 1 482 ? -15.811 -0.749 18.343 1.00 74.94 482 THR A N 1
ATOM 3881 C CA . THR A 1 482 ? -16.015 -2.139 18.768 1.00 74.94 482 THR A CA 1
ATOM 3882 C C . THR A 1 482 ? -16.298 -3.024 17.563 1.00 74.94 482 THR A C 1
ATOM 3884 O O . THR A 1 482 ? -16.656 -2.549 16.487 1.00 74.94 482 THR A O 1
ATOM 3887 N N . GLU A 1 483 ? -16.085 -4.323 17.743 1.00 76.38 483 GLU A N 1
ATOM 3888 C CA . GLU A 1 483 ? -16.438 -5.319 16.742 1.00 76.38 483 GLU A CA 1
ATOM 3889 C C . GLU A 1 483 ? -17.955 -5.564 16.730 1.00 76.38 483 GLU A C 1
ATOM 3891 O O . GLU A 1 483 ? -18.551 -5.854 17.774 1.00 76.38 483 GLU A O 1
ATOM 3896 N N . GLU A 1 484 ? -18.560 -5.497 15.545 1.00 83.06 484 GLU A N 1
ATOM 3897 C CA . GLU A 1 484 ? -19.963 -5.825 15.319 1.00 83.06 484 GLU A CA 1
ATOM 3898 C C . GLU A 1 484 ? -20.203 -7.314 15.534 1.00 83.06 484 GLU A C 1
ATOM 3900 O O . GLU A 1 484 ? -19.452 -8.153 15.048 1.00 83.06 484 GLU A O 1
ATOM 3905 N N . LYS A 1 485 ? -21.260 -7.664 16.270 1.00 88.88 485 LYS A N 1
ATOM 3906 C CA . LYS A 1 485 ? -21.615 -9.062 16.530 1.00 88.88 485 LYS A CA 1
ATOM 3907 C C . LYS A 1 485 ? -22.834 -9.448 15.715 1.00 88.88 485 LYS A C 1
ATOM 3909 O O . LYS A 1 485 ? -23.957 -9.077 16.055 1.00 88.88 485 LYS A O 1
ATOM 3914 N N . GLU A 1 486 ? -22.619 -10.274 14.705 1.00 94.62 486 GLU A N 1
ATOM 3915 C CA . GLU A 1 486 ? -23.689 -10.934 13.969 1.00 94.62 486 GLU A CA 1
ATOM 3916 C C . GLU A 1 486 ? -23.870 -12.364 14.478 1.00 94.62 486 GLU A C 1
ATOM 3918 O O . GLU A 1 486 ? -22.897 -13.082 14.692 1.00 94.62 486 GLU A O 1
ATOM 3923 N N . ILE A 1 487 ? -25.117 -12.810 14.663 1.00 97.50 487 ILE A N 1
ATOM 3924 C CA . ILE A 1 487 ? -25.410 -14.157 15.174 1.00 97.50 487 ILE A CA 1
ATOM 3925 C C . ILE A 1 487 ? -26.320 -14.912 14.208 1.00 97.50 487 ILE A C 1
ATOM 3927 O O . ILE A 1 487 ? -27.439 -14.482 13.923 1.00 97.50 487 ILE A O 1
ATOM 3931 N N . LEU A 1 488 ? -25.875 -16.091 13.774 1.00 98.00 488 LEU A N 1
ATOM 3932 C CA . LEU A 1 488 ? -26.670 -17.073 13.038 1.00 98.00 488 LEU A CA 1
ATOM 3933 C C . LEU A 1 488 ? -27.070 -18.224 13.960 1.00 98.00 488 LEU A C 1
ATOM 3935 O O . LEU A 1 488 ? -26.231 -18.797 14.658 1.00 98.00 488 LEU A O 1
ATOM 3939 N N . LYS A 1 489 ? -28.362 -18.569 13.956 1.00 98.00 489 LYS A N 1
ATOM 3940 C CA . LYS A 1 489 ? -28.919 -19.650 14.777 1.00 98.00 489 LYS A CA 1
ATOM 3941 C C . LYS A 1 489 ? -30.065 -20.375 14.077 1.00 98.00 489 LYS A C 1
ATOM 3943 O O . LYS A 1 489 ? -30.872 -19.748 13.396 1.00 98.00 489 LYS A O 1
ATOM 3948 N N . GLY A 1 490 ? -30.178 -21.683 14.304 1.00 98.00 490 GLY A N 1
ATOM 3949 C CA . GLY A 1 490 ? -31.271 -22.503 13.771 1.00 98.00 490 GLY A CA 1
ATOM 3950 C C . GLY A 1 490 ? -31.046 -22.922 12.317 1.00 98.00 490 GLY A C 1
ATOM 3951 O O . GLY A 1 490 ? -29.972 -23.408 11.978 1.00 98.00 490 GLY A O 1
ATOM 3952 N N . VAL A 1 491 ? -32.056 -22.782 11.460 1.00 98.19 491 VAL A N 1
ATOM 3953 C CA . VAL A 1 491 ? -31.910 -23.022 10.015 1.00 98.19 491 VAL A CA 1
ATOM 3954 C C . VAL A 1 491 ? -31.717 -21.676 9.329 1.00 98.19 491 VAL A C 1
ATOM 3956 O O . VAL A 1 491 ? -32.583 -20.812 9.431 1.00 98.19 491 VAL A O 1
ATOM 3959 N N . VAL A 1 492 ? -30.584 -21.502 8.652 1.00 98.31 492 VAL A N 1
ATOM 3960 C CA . VAL A 1 492 ? -30.229 -20.264 7.946 1.00 98.31 492 VAL A CA 1
ATOM 3961 C C . VAL A 1 492 ? -30.053 -20.570 6.470 1.00 98.31 492 VAL A C 1
ATOM 3963 O O . VAL A 1 492 ? -29.336 -21.501 6.118 1.00 98.31 492 VAL A O 1
ATOM 3966 N N . GLU A 1 493 ? -30.691 -19.788 5.608 1.00 98.00 493 GLU A N 1
ATOM 3967 C CA . GLU A 1 493 ? -30.601 -19.941 4.155 1.00 98.00 493 GLU A CA 1
ATOM 3968 C C . GLU A 1 493 ? -29.756 -18.810 3.566 1.00 98.00 493 GLU A C 1
ATOM 3970 O O . GLU A 1 493 ? -30.012 -17.634 3.824 1.00 98.00 493 GLU A O 1
ATOM 3975 N N . ILE A 1 494 ? -28.731 -19.169 2.792 1.00 97.44 494 ILE A N 1
ATOM 3976 C CA . ILE A 1 494 ? -27.876 -18.227 2.064 1.00 97.44 494 ILE A CA 1
ATOM 3977 C C . ILE A 1 494 ? -28.122 -18.454 0.573 1.00 97.44 494 ILE A C 1
ATOM 3979 O O . ILE A 1 494 ? -27.612 -19.406 -0.018 1.00 97.44 494 ILE A O 1
ATOM 3983 N N . ASN A 1 495 ? -28.950 -17.585 -0.012 1.00 97.19 495 ASN A N 1
ATOM 3984 C CA . ASN A 1 495 ? -29.428 -17.717 -1.394 1.00 97.19 495 ASN A CA 1
ATOM 3985 C C . ASN A 1 495 ? -28.527 -17.023 -2.429 1.00 97.19 495 ASN A C 1
ATOM 3987 O O . ASN A 1 495 ? -28.637 -17.278 -3.623 1.00 97.19 495 ASN A O 1
ATOM 3991 N N . SER A 1 496 ? -27.625 -16.163 -1.968 1.00 96.38 496 SER A N 1
ATOM 3992 C CA . SER A 1 496 ? -26.593 -15.488 -2.755 1.00 96.38 496 SER A CA 1
ATOM 3993 C C . SER A 1 496 ? -25.358 -15.302 -1.882 1.00 96.38 496 SER A C 1
ATOM 3995 O O . SER A 1 496 ? -25.460 -15.410 -0.659 1.00 96.38 496 SER A O 1
ATOM 3997 N N . THR A 1 497 ? -24.201 -15.012 -2.483 1.00 96.56 497 THR A N 1
ATOM 3998 C CA . THR A 1 497 ? -22.977 -14.745 -1.718 1.00 96.56 497 THR A CA 1
ATOM 3999 C C . THR A 1 497 ? -23.227 -13.705 -0.629 1.00 96.56 497 THR A C 1
ATOM 4001 O O . THR A 1 497 ? -23.712 -12.610 -0.910 1.00 96.56 497 THR A O 1
ATOM 4004 N N . ARG A 1 498 ? -22.911 -14.075 0.613 1.00 96.69 498 ARG A N 1
ATOM 4005 C CA . ARG A 1 498 ? -22.970 -13.200 1.781 1.00 96.69 498 ARG A CA 1
ATOM 4006 C C . ARG A 1 498 ? -21.554 -12.827 2.177 1.00 96.69 498 ARG A C 1
ATOM 4008 O O . ARG A 1 498 ? -20.770 -13.712 2.514 1.00 96.69 498 ARG A O 1
ATOM 4015 N N . GLU A 1 499 ? -21.263 -11.536 2.174 1.00 95.00 499 GLU A N 1
ATOM 4016 C CA . GLU A 1 499 ? -20.003 -10.989 2.667 1.00 95.00 499 GLU A CA 1
ATOM 4017 C C . GLU A 1 499 ? -20.161 -10.484 4.108 1.00 95.00 499 GLU A C 1
ATOM 4019 O O . GLU A 1 499 ? -21.173 -9.876 4.453 1.00 95.00 499 GLU A O 1
ATOM 4024 N N . VAL A 1 500 ? -19.160 -10.756 4.941 1.00 92.81 500 VAL A N 1
ATOM 4025 C CA . VAL A 1 500 ? -18.977 -10.205 6.284 1.00 92.81 500 VAL A CA 1
ATOM 4026 C C . VAL A 1 500 ? -17.730 -9.339 6.231 1.00 92.81 500 VAL A C 1
ATOM 4028 O O . VAL A 1 500 ? -16.624 -9.858 6.069 1.00 92.81 500 VAL A O 1
ATOM 4031 N N . GLY A 1 501 ? -17.925 -8.027 6.319 1.00 86.94 501 GLY A N 1
ATOM 4032 C CA . GLY A 1 501 ? -16.859 -7.049 6.148 1.00 86.94 501 GLY A CA 1
ATOM 4033 C C . GLY A 1 501 ? -15.937 -6.902 7.366 1.00 86.94 501 GLY A C 1
ATOM 4034 O O . GLY A 1 501 ? -16.080 -7.607 8.373 1.00 86.94 501 GLY A O 1
ATOM 4035 N N . PRO A 1 502 ? -14.996 -5.945 7.297 1.00 80.12 502 PRO A N 1
ATOM 4036 C CA . PRO A 1 502 ? -14.094 -5.627 8.394 1.00 80.12 502 PRO A CA 1
ATOM 4037 C C . PRO A 1 502 ? -14.832 -5.315 9.696 1.00 80.12 502 PRO A C 1
ATOM 4039 O O . PRO A 1 502 ? -15.929 -4.757 9.688 1.00 80.12 502 PRO A O 1
ATOM 4042 N N . ARG A 1 503 ? -14.192 -5.637 10.829 1.00 76.56 503 ARG A N 1
ATOM 4043 C CA . ARG A 1 503 ? -14.691 -5.336 12.188 1.00 76.56 503 ARG A CA 1
ATOM 4044 C C . ARG A 1 503 ? -16.036 -5.982 12.533 1.00 76.56 503 ARG A C 1
ATOM 4046 O O . ARG A 1 503 ? -16.723 -5.497 13.424 1.00 76.56 503 ARG A O 1
ATOM 4053 N N . THR A 1 504 ? -16.392 -7.075 11.864 1.00 86.69 504 THR A N 1
ATOM 4054 C CA . THR A 1 504 ? -17.574 -7.878 12.188 1.00 86.69 504 THR A CA 1
ATOM 4055 C C . THR A 1 504 ? -17.153 -9.283 12.615 1.00 86.69 504 THR A C 1
ATOM 4057 O O . THR A 1 504 ? -16.459 -9.987 11.878 1.00 86.69 504 THR A O 1
ATOM 4060 N N . ALA A 1 505 ? -17.591 -9.706 13.799 1.00 92.19 505 ALA A N 1
ATOM 4061 C CA . ALA A 1 505 ? -17.584 -11.088 14.250 1.00 92.19 505 ALA A CA 1
ATOM 4062 C C . ALA A 1 505 ? -18.908 -11.755 13.885 1.00 92.19 505 ALA A C 1
ATOM 4064 O O . ALA A 1 505 ? -19.947 -11.486 14.494 1.00 92.19 505 ALA A O 1
ATOM 4065 N N . LEU A 1 506 ? -18.850 -12.686 12.937 1.00 97.50 506 LEU A N 1
ATOM 4066 C CA . LEU A 1 506 ? -19.959 -13.587 12.664 1.00 97.50 506 LEU A CA 1
ATOM 4067 C C . LEU A 1 506 ? -19.872 -14.801 13.594 1.00 97.50 506 LEU A C 1
ATOM 4069 O O . LEU A 1 506 ? -18.981 -15.640 13.449 1.00 97.50 506 LEU A O 1
ATOM 4073 N N . THR A 1 507 ? -20.826 -14.926 14.511 1.00 98.19 507 THR A N 1
ATOM 4074 C CA . THR A 1 507 ? -20.991 -16.097 15.375 1.00 98.19 507 THR A CA 1
ATOM 4075 C C . THR A 1 507 ? -22.076 -17.025 14.832 1.00 98.19 507 THR A C 1
ATOM 4077 O O . THR A 1 507 ? -23.215 -16.612 14.614 1.00 98.19 507 THR A O 1
ATOM 4080 N N . ILE A 1 508 ? -21.763 -18.309 14.661 1.00 98.56 508 ILE A N 1
ATOM 4081 C CA . ILE A 1 508 ? -22.728 -19.345 14.276 1.00 98.56 508 ILE A CA 1
ATOM 4082 C C . ILE A 1 508 ? -22.915 -20.306 15.452 1.00 98.56 508 ILE A C 1
ATOM 4084 O O . ILE A 1 508 ? -21.997 -21.043 15.809 1.00 98.56 508 ILE A O 1
ATOM 4088 N N . GLN A 1 509 ? -24.105 -20.296 16.056 1.00 98.50 509 GLN A N 1
ATOM 4089 C CA . GLN A 1 509 ? -24.383 -21.024 17.299 1.00 98.50 509 GLN A CA 1
ATOM 4090 C C . GLN A 1 509 ? -24.501 -22.542 17.099 1.00 98.50 509 GLN A C 1
ATOM 4092 O O . GLN A 1 509 ? -24.901 -23.017 16.031 1.00 98.50 509 GLN A O 1
ATOM 4097 N N . ALA A 1 510 ? -24.260 -23.303 18.170 1.00 98.56 510 ALA A N 1
ATOM 4098 C CA . ALA A 1 510 ? -24.406 -24.758 18.209 1.00 98.56 510 ALA A CA 1
ATOM 4099 C C . ALA A 1 510 ? -25.743 -25.263 17.627 1.00 98.56 510 ALA A C 1
ATOM 4101 O O . ALA A 1 510 ? -26.835 -24.802 17.987 1.00 98.56 510 ALA A O 1
ATOM 4102 N N . GLY A 1 511 ? -25.675 -26.290 16.779 1.00 98.19 511 GLY A N 1
ATOM 4103 C CA . GLY A 1 511 ? -26.832 -26.926 16.140 1.00 98.19 511 GLY A CA 1
ATOM 4104 C C . GLY A 1 511 ? -27.408 -26.165 14.942 1.00 98.19 511 GLY A C 1
ATOM 4105 O O . GLY A 1 511 ? -28.468 -26.539 14.442 1.00 98.19 511 GLY A O 1
ATOM 4106 N N . THR A 1 512 ? -26.741 -25.106 14.480 1.00 98.81 512 THR A N 1
ATOM 4107 C CA . THR A 1 512 ? -27.170 -24.356 13.293 1.00 98.81 512 THR A CA 1
ATOM 4108 C C . THR A 1 512 ? -26.926 -25.157 12.014 1.00 98.81 512 THR A C 1
ATOM 4110 O O . THR A 1 512 ? -25.868 -25.757 11.830 1.00 98.81 512 THR A O 1
ATOM 4113 N N . THR A 1 513 ? -27.902 -25.149 11.106 1.00 98.69 513 THR A N 1
ATOM 4114 C CA . THR A 1 513 ? -27.763 -25.673 9.742 1.00 98.69 513 THR A CA 1
ATOM 4115 C C . THR A 1 513 ? -27.826 -24.514 8.757 1.00 98.69 513 THR A C 1
ATOM 4117 O O . THR A 1 513 ? -28.871 -23.882 8.605 1.00 98.69 513 THR A O 1
ATOM 4120 N N . VAL A 1 514 ? -26.709 -24.249 8.088 1.00 98.44 514 VAL A N 1
ATOM 4121 C CA . VAL A 1 514 ? -26.581 -23.248 7.031 1.00 98.44 514 VAL A CA 1
ATOM 4122 C C . VAL A 1 514 ? -26.798 -23.943 5.687 1.00 98.44 514 VAL A C 1
ATOM 4124 O O . VAL A 1 514 ? -26.000 -24.786 5.273 1.00 98.44 514 VAL A O 1
ATOM 4127 N N . LYS A 1 515 ? -27.907 -23.620 5.023 1.00 97.81 515 LYS A N 1
ATOM 4128 C CA . LYS A 1 515 ? -28.281 -24.140 3.707 1.00 97.81 515 LYS A CA 1
ATOM 4129 C C . LYS A 1 515 ? -27.855 -23.157 2.619 1.00 97.81 515 LYS A C 1
ATOM 4131 O O . LYS A 1 515 ? -28.421 -22.067 2.517 1.00 97.81 515 LYS A O 1
ATOM 4136 N N . MET A 1 516 ? -26.902 -23.563 1.794 1.00 97.81 516 MET A N 1
ATOM 4137 C CA . MET A 1 516 ? -26.300 -22.739 0.747 1.00 97.81 516 MET A CA 1
ATOM 4138 C C . MET A 1 516 ? -26.939 -23.041 -0.615 1.00 97.81 516 MET A C 1
ATOM 4140 O O . MET A 1 516 ? -26.989 -24.202 -1.026 1.00 97.81 516 MET A O 1
ATOM 4144 N N . ALA A 1 517 ? -27.438 -22.022 -1.314 1.00 97.25 517 ALA A N 1
ATOM 4145 C CA . ALA A 1 517 ? -27.945 -22.165 -2.681 1.00 97.25 517 ALA A CA 1
ATOM 4146 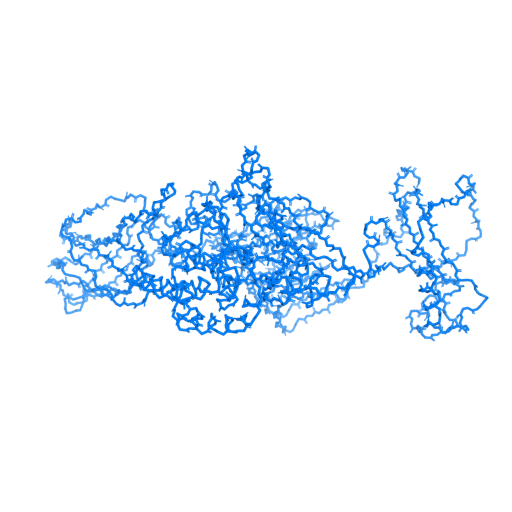C C . ALA A 1 517 ? -26.815 -22.446 -3.696 1.00 97.25 517 ALA A C 1
ATOM 4148 O O . ALA A 1 517 ? -25.645 -22.182 -3.395 1.00 97.25 517 ALA A O 1
ATOM 4149 N N . PRO A 1 518 ? -27.139 -22.937 -4.911 1.00 94.56 518 PRO A N 1
ATOM 4150 C CA . PRO A 1 518 ? -26.154 -23.141 -5.968 1.00 94.56 518 PRO A CA 1
ATOM 4151 C C . PRO A 1 518 ? -25.254 -21.925 -6.211 1.00 94.56 518 PRO A C 1
ATOM 4153 O O . PRO A 1 518 ? -25.743 -20.828 -6.471 1.00 94.56 518 PRO A O 1
ATOM 4156 N N . GLY A 1 519 ? -23.936 -22.120 -6.106 1.00 90.19 519 GLY A N 1
ATOM 4157 C CA . GLY A 1 519 ? -22.924 -21.064 -6.271 1.00 90.19 519 GLY A CA 1
ATOM 4158 C C . GLY A 1 519 ? -22.845 -20.009 -5.153 1.00 90.19 519 GLY A C 1
ATOM 4159 O O . GLY A 1 519 ? -21.954 -19.160 -5.191 1.00 90.19 519 GLY A O 1
ATOM 4160 N N . ALA A 1 520 ? -23.716 -20.048 -4.139 1.00 96.81 520 ALA A N 1
ATOM 4161 C CA . ALA A 1 520 ? -23.664 -19.106 -3.024 1.00 96.81 520 ALA A CA 1
ATOM 4162 C C . ALA A 1 520 ? -22.433 -19.357 -2.140 1.00 96.81 520 ALA A C 1
ATOM 4164 O O . ALA A 1 520 ? -22.080 -20.503 -1.860 1.00 96.81 520 ALA A O 1
ATOM 4165 N N . SER A 1 521 ? -21.799 -18.281 -1.674 1.00 98.31 521 SER A N 1
ATOM 4166 C CA . SER A 1 521 ? -20.626 -18.334 -0.791 1.00 98.31 521 SER A CA 1
ATOM 4167 C C . SER A 1 521 ? -20.880 -17.602 0.527 1.00 98.31 521 SER A C 1
ATOM 4169 O O . SER A 1 521 ? -21.694 -16.682 0.587 1.00 98.31 521 SER A O 1
ATOM 4171 N N . LEU A 1 522 ? -20.181 -17.997 1.589 1.00 98.19 522 LEU A N 1
ATOM 4172 C CA . LEU A 1 522 ? -20.062 -17.194 2.806 1.00 98.19 522 LEU A CA 1
ATOM 4173 C C . LEU A 1 522 ? -18.632 -16.661 2.852 1.00 98.19 522 LEU A C 1
ATOM 4175 O O . LEU A 1 522 ? -17.686 -17.438 2.970 1.00 98.19 522 LEU A O 1
ATOM 4179 N N . PHE A 1 523 ? -18.487 -15.349 2.710 1.00 97.62 523 PHE A N 1
ATOM 4180 C CA . PHE A 1 523 ? -17.204 -14.688 2.538 1.00 97.62 523 PHE A CA 1
ATOM 4181 C C . PHE A 1 523 ? -16.902 -13.769 3.717 1.00 97.62 523 PHE A C 1
ATOM 4183 O O . PHE A 1 523 ? -17.580 -12.772 3.921 1.00 97.62 523 PHE A O 1
ATOM 4190 N N . ILE A 1 524 ? -15.890 -14.102 4.506 1.00 96.88 524 ILE A N 1
ATOM 4191 C CA . ILE A 1 524 ? -15.420 -13.290 5.626 1.00 96.88 524 ILE A CA 1
ATOM 4192 C C . ILE A 1 524 ? -14.228 -12.478 5.131 1.00 96.88 524 ILE A C 1
ATOM 4194 O O . ILE A 1 524 ? -13.162 -13.039 4.898 1.00 96.88 524 ILE A O 1
ATOM 4198 N N . ASN A 1 525 ? -14.407 -11.175 4.951 1.00 91.69 525 ASN A N 1
ATOM 4199 C CA . ASN A 1 525 ? -13.433 -10.283 4.335 1.00 91.69 525 ASN A CA 1
ATOM 4200 C C . ASN A 1 525 ? -13.035 -9.177 5.323 1.00 91.69 525 ASN A C 1
ATOM 4202 O O . ASN A 1 525 ? -13.729 -8.177 5.473 1.00 91.69 525 ASN A O 1
ATOM 4206 N N . GLY A 1 526 ? -11.940 -9.382 6.056 1.00 86.69 526 GLY A N 1
ATOM 4207 C CA . GLY A 1 526 ? -11.476 -8.487 7.125 1.00 86.69 526 GLY A CA 1
ATOM 4208 C C . GLY A 1 526 ? -12.188 -8.662 8.476 1.00 86.69 526 GLY A C 1
ATOM 4209 O O . GLY A 1 526 ? -11.722 -8.134 9.485 1.00 86.69 526 GLY A O 1
ATOM 4210 N N . GLY A 1 527 ? -13.317 -9.375 8.516 1.00 89.75 527 GLY A N 1
ATOM 4211 C CA . GLY A 1 527 ? -14.002 -9.774 9.752 1.00 89.75 527 GLY A CA 1
ATOM 4212 C C . GLY A 1 527 ? -13.418 -11.048 10.373 1.00 89.75 527 GLY A C 1
ATOM 4213 O O . GLY A 1 527 ? -12.392 -11.566 9.924 1.00 89.75 527 GLY A O 1
ATOM 4214 N N . ARG A 1 528 ? -14.097 -11.616 11.376 1.00 93.62 528 ARG A N 1
ATOM 4215 C CA . ARG A 1 528 ? -13.775 -12.950 11.918 1.00 93.62 528 ARG A CA 1
ATOM 4216 C C . ARG A 1 528 ? -14.992 -13.855 12.013 1.00 93.62 528 ARG A C 1
ATOM 4218 O O . ARG A 1 528 ? -16.122 -13.401 12.172 1.00 93.62 528 ARG A O 1
ATOM 4225 N N . LEU A 1 529 ? -14.736 -15.156 11.950 1.00 98.06 529 LEU A N 1
ATOM 4226 C CA . LEU A 1 529 ? -15.749 -16.199 12.046 1.00 98.06 529 LEU A CA 1
ATOM 4227 C C . LEU A 1 529 ? -15.559 -17.007 13.325 1.00 98.06 529 LEU A C 1
ATOM 4229 O O . LEU A 1 529 ? -14.475 -17.533 13.577 1.00 98.06 529 LEU A O 1
ATOM 4233 N N . VAL A 1 530 ? -16.632 -17.145 14.099 1.00 98.19 530 VAL A N 1
ATOM 4234 C CA . VAL A 1 530 ? -16.685 -17.985 15.298 1.00 98.19 530 VAL A CA 1
ATOM 4235 C C . VAL A 1 530 ? -17.825 -18.987 15.143 1.00 98.19 530 VAL A C 1
ATOM 4237 O O . VAL A 1 530 ? -18.996 -18.623 15.184 1.00 98.19 530 VAL A O 1
ATOM 4240 N N . VAL A 1 531 ? -17.506 -20.264 14.957 1.00 98.62 531 VAL A N 1
ATOM 4241 C CA . VAL A 1 531 ? -18.501 -21.340 14.873 1.00 98.62 531 VAL A CA 1
ATOM 4242 C C . VAL A 1 531 ? -18.465 -22.153 16.160 1.00 98.62 531 VAL A C 1
ATOM 4244 O O . VAL A 1 531 ? -17.507 -22.879 16.411 1.00 98.62 531 VAL A O 1
ATOM 4247 N N . GLU A 1 532 ? -19.520 -22.030 16.961 1.00 98.12 532 GLU A N 1
ATOM 4248 C CA . GLU A 1 532 ? -19.633 -22.578 18.319 1.00 98.12 532 GLU A CA 1
ATOM 4249 C C . GLU A 1 532 ? -20.340 -23.944 18.315 1.00 98.12 532 GLU A C 1
ATOM 4251 O O . GLU A 1 532 ? -21.275 -24.182 19.082 1.00 98.12 532 GLU A O 1
ATOM 4256 N N . GLY A 1 533 ? -19.971 -24.838 17.396 1.00 98.19 533 GLY A N 1
ATOM 4257 C CA . GLY A 1 533 ? -20.521 -26.190 17.376 1.00 98.19 533 GLY A CA 1
ATOM 4258 C C . GLY A 1 533 ? -20.061 -27.005 18.584 1.00 98.19 533 GLY A C 1
ATOM 4259 O O . GLY A 1 533 ? -18.950 -26.841 19.085 1.00 98.19 533 GLY A O 1
ATOM 4260 N N . THR A 1 534 ? -20.889 -27.957 19.010 1.00 98.19 534 THR A N 1
ATOM 4261 C CA . THR A 1 534 ? -20.509 -28.972 20.005 1.00 98.19 534 THR A CA 1
ATOM 4262 C C . THR A 1 534 ? -20.664 -30.375 19.429 1.00 98.19 534 THR A C 1
ATOM 4264 O O . THR A 1 534 ? -21.276 -30.554 18.377 1.00 98.19 534 THR A O 1
ATOM 4267 N N . GLU A 1 535 ? -20.129 -31.386 20.114 1.00 96.81 535 GLU A N 1
ATOM 4268 C CA . GLU A 1 535 ? -20.278 -32.789 19.707 1.00 96.81 535 GLU A CA 1
ATOM 4269 C C . GLU A 1 535 ? -21.753 -33.202 19.566 1.00 96.81 535 GLU A C 1
ATOM 4271 O O . GLU A 1 535 ? -22.136 -33.768 18.543 1.00 96.81 535 GLU A O 1
ATOM 4276 N N . ASP A 1 536 ? -22.595 -32.822 20.532 1.00 97.56 536 ASP A N 1
ATOM 4277 C CA . ASP A 1 536 ? -24.034 -33.120 20.514 1.00 97.56 536 ASP A CA 1
ATOM 4278 C C . ASP A 1 536 ? -24.818 -32.248 19.522 1.00 97.56 536 ASP A C 1
ATOM 4280 O O . ASP A 1 536 ? -25.888 -32.627 19.037 1.00 97.56 536 ASP A O 1
ATOM 4284 N N . ARG A 1 537 ? -24.319 -31.040 19.239 1.00 98.06 537 ARG A N 1
ATOM 4285 C CA . ARG A 1 537 ? -24.992 -30.032 18.411 1.00 98.06 537 ARG A CA 1
ATOM 4286 C C . ARG A 1 537 ? -24.005 -29.408 17.418 1.00 98.06 537 ARG A C 1
ATOM 4288 O O . ARG A 1 537 ? -23.676 -28.222 17.543 1.00 98.06 537 ARG A O 1
ATOM 4295 N N . PRO A 1 538 ? -23.549 -30.173 16.411 1.00 98.12 538 PRO A N 1
ATOM 4296 C CA . PRO A 1 538 ? -22.601 -29.669 15.428 1.00 98.12 538 PRO A CA 1
ATOM 4297 C C . PRO A 1 538 ? -23.254 -28.625 14.519 1.00 98.12 538 PRO A C 1
ATOM 4299 O O . PRO A 1 538 ? -24.466 -28.658 14.283 1.00 98.12 538 PRO A O 1
ATOM 4302 N N . VAL A 1 539 ? -22.441 -27.723 13.973 1.00 98.81 539 VAL A N 1
ATOM 4303 C CA . VAL A 1 539 ? -22.870 -26.794 12.918 1.00 98.81 539 VAL A CA 1
ATOM 4304 C C . VAL A 1 539 ? -22.667 -27.450 11.556 1.00 98.81 539 VAL A C 1
ATOM 4306 O O . VAL A 1 539 ? -21.648 -28.098 11.314 1.00 98.81 539 VAL A O 1
ATOM 4309 N N . ARG A 1 540 ? -23.642 -27.308 10.654 1.00 98.50 540 ARG A N 1
ATOM 4310 C CA . ARG A 1 540 ? -23.636 -27.974 9.342 1.00 98.50 540 ARG A CA 1
ATOM 4311 C C . ARG A 1 540 ? -23.781 -26.970 8.209 1.00 98.50 540 ARG A C 1
ATOM 4313 O O . ARG A 1 540 ? -24.754 -26.224 8.191 1.00 98.50 540 ARG A O 1
ATOM 4320 N N . PHE A 1 541 ? -22.866 -27.016 7.248 1.00 98.19 541 PHE A N 1
ATOM 4321 C CA . PHE A 1 541 ? -22.980 -26.345 5.955 1.00 98.19 541 PHE A CA 1
ATOM 4322 C C . PHE A 1 541 ? -23.372 -27.381 4.902 1.00 98.19 541 PHE A C 1
ATOM 4324 O O . PHE A 1 541 ? -22.650 -28.361 4.679 1.00 98.19 541 PHE A O 1
ATOM 4331 N N . VAL A 1 542 ? -24.538 -27.188 4.290 1.00 95.88 542 VAL A N 1
ATOM 4332 C CA . VAL A 1 542 ? -25.134 -28.136 3.339 1.00 95.88 542 VAL A CA 1
ATOM 4333 C C . VAL A 1 542 ? -25.603 -27.421 2.079 1.00 95.88 542 VAL A C 1
ATOM 4335 O O . VAL A 1 542 ? -26.039 -26.271 2.139 1.00 95.88 542 VAL A O 1
ATOM 4338 N N . SER A 1 543 ? -25.559 -28.120 0.946 1.00 94.00 543 SER A N 1
ATOM 4339 C CA . SER A 1 543 ? -26.168 -27.623 -0.289 1.00 94.00 543 SER A CA 1
ATOM 4340 C C . SER A 1 543 ? -27.693 -27.682 -0.211 1.00 94.00 543 SER A C 1
ATOM 4342 O O . SER A 1 543 ? -28.257 -28.665 0.273 1.00 94.00 543 SER A O 1
ATOM 4344 N N . GLN A 1 544 ? -28.365 -26.653 -0.723 1.00 92.62 544 GLN A N 1
ATOM 4345 C CA . GLN A 1 544 ? -29.799 -26.704 -1.020 1.00 92.62 544 GLN A CA 1
ATOM 4346 C C . GLN A 1 544 ? -30.098 -27.642 -2.203 1.00 92.62 544 GLN A C 1
ATOM 4348 O O . GLN A 1 544 ? -31.166 -28.244 -2.242 1.00 92.62 544 GLN A O 1
ATOM 4353 N N . ASP A 1 545 ? -29.145 -27.785 -3.131 1.00 87.12 545 ASP A N 1
ATOM 4354 C CA . ASP A 1 545 ? -29.212 -28.660 -4.308 1.00 87.12 545 ASP A CA 1
ATOM 4355 C C . ASP A 1 545 ? -27.937 -29.533 -4.364 1.00 87.12 545 ASP A C 1
ATOM 4357 O O . ASP A 1 545 ? -26.858 -29.039 -4.724 1.00 87.12 545 ASP A O 1
ATOM 4361 N N . PRO A 1 546 ? -28.004 -30.812 -3.949 1.00 77.12 546 PRO A N 1
ATOM 4362 C CA . PRO A 1 546 ? -26.843 -31.701 -3.905 1.00 77.12 546 PRO A CA 1
ATOM 4363 C C . PRO A 1 546 ? -26.156 -31.939 -5.256 1.00 77.12 546 PRO A C 1
ATOM 4365 O O . PRO A 1 546 ? -24.987 -32.315 -5.258 1.00 77.12 546 PRO A O 1
ATOM 4368 N N . GLU A 1 547 ? -26.842 -31.727 -6.385 1.00 78.31 547 GLU A N 1
ATOM 4369 C CA . GLU A 1 547 ? -26.272 -31.954 -7.721 1.00 78.31 547 GLU A CA 1
ATOM 4370 C C . GLU A 1 547 ? -25.443 -30.767 -8.217 1.00 78.31 547 GLU A C 1
ATOM 4372 O O . GLU A 1 547 ? -24.527 -30.943 -9.019 1.00 78.31 547 GLU A O 1
ATOM 4377 N N . LYS A 1 548 ? -25.747 -29.554 -7.742 1.00 78.50 548 LYS A N 1
ATOM 4378 C CA . LYS A 1 548 ? -25.083 -28.322 -8.200 1.00 78.50 548 LYS A CA 1
ATOM 4379 C C . LYS A 1 548 ? -23.988 -27.829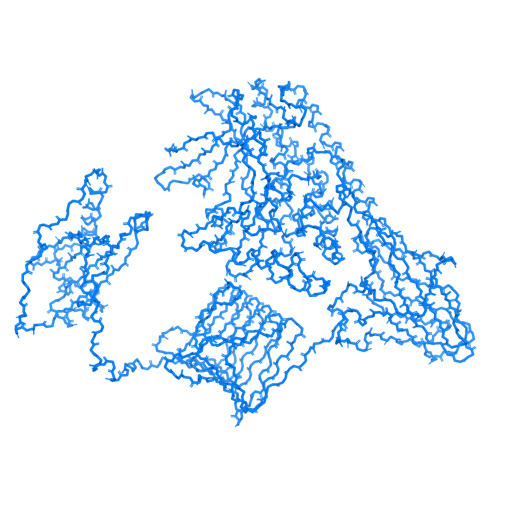 -7.264 1.00 78.50 548 LYS A C 1
ATOM 4381 O O . LYS A 1 548 ? -23.076 -27.150 -7.724 1.00 78.50 548 LYS A O 1
ATOM 4386 N N . GLY A 1 549 ? -24.073 -28.178 -5.979 1.00 86.56 549 GLY A N 1
ATOM 4387 C CA . GLY A 1 549 ? -23.157 -27.691 -4.948 1.00 86.56 549 GLY A CA 1
ATOM 4388 C C . GLY A 1 549 ? -23.236 -26.175 -4.728 1.00 86.56 549 GLY A C 1
ATOM 4389 O O . GLY A 1 549 ? -23.858 -25.437 -5.488 1.00 86.56 549 GLY A O 1
ATOM 4390 N N . TRP A 1 550 ? -22.609 -25.692 -3.664 1.00 94.62 550 TRP A N 1
ATOM 4391 C CA . TRP A 1 550 ? -22.469 -24.267 -3.359 1.00 94.62 550 TRP A CA 1
ATOM 4392 C C . TRP A 1 550 ? -21.032 -23.796 -3.617 1.00 94.62 550 TRP A C 1
ATOM 4394 O O . TRP A 1 550 ? -20.182 -24.586 -4.025 1.00 94.62 550 TRP A O 1
ATOM 4404 N N . GLY A 1 551 ? -20.777 -22.497 -3.452 1.00 94.56 551 GLY A N 1
ATOM 4405 C CA . GLY A 1 551 ? -19.466 -21.891 -3.680 1.00 94.56 551 GLY A CA 1
ATOM 4406 C C . GLY A 1 551 ? -18.477 -22.240 -2.568 1.00 94.56 551 GLY A C 1
ATOM 4407 O O . GLY A 1 551 ? -18.105 -23.399 -2.401 1.00 94.56 551 GLY A O 1
ATOM 4408 N N . VAL A 1 552 ? -18.046 -21.238 -1.803 1.00 97.12 552 VAL A N 1
ATOM 4409 C CA . VAL A 1 552 ? -16.967 -21.388 -0.814 1.00 97.12 552 VAL A CA 1
ATOM 4410 C C . VAL A 1 552 ? -17.310 -20.775 0.543 1.00 97.12 552 VAL A C 1
ATOM 4412 O O . VAL A 1 552 ? -18.063 -19.801 0.634 1.00 97.12 552 VAL A O 1
ATOM 4415 N N . LEU A 1 553 ? -16.760 -21.357 1.613 1.00 98.38 553 LEU A N 1
ATOM 4416 C CA . LEU A 1 553 ? -16.584 -20.681 2.892 1.00 98.38 553 LEU A CA 1
ATOM 4417 C C . LEU A 1 553 ? -15.185 -20.070 2.863 1.00 98.38 553 LEU A C 1
ATOM 4419 O O . LEU A 1 553 ? -14.195 -20.758 3.116 1.00 98.38 553 LEU A O 1
ATOM 4423 N N . ALA A 1 554 ? -15.109 -18.803 2.469 1.00 97.75 554 ALA A N 1
ATOM 4424 C CA . ALA A 1 554 ? -13.851 -18.100 2.258 1.00 97.75 554 ALA A CA 1
ATOM 4425 C C . ALA A 1 554 ? -13.579 -17.137 3.410 1.00 97.75 554 ALA A C 1
ATOM 4427 O O . ALA A 1 554 ? -14.464 -16.397 3.833 1.00 97.75 554 ALA A O 1
ATOM 4428 N N . LEU A 1 555 ? -12.342 -17.127 3.892 1.00 97.50 555 LEU A N 1
ATOM 4429 C CA . LEU A 1 555 ? -11.839 -16.161 4.854 1.00 97.50 555 LEU A CA 1
ATOM 4430 C C . LEU A 1 555 ? -10.645 -15.435 4.228 1.00 97.50 555 LEU A C 1
ATOM 4432 O O . LEU A 1 555 ? -9.678 -16.078 3.824 1.00 97.50 555 LEU A O 1
ATOM 4436 N N . ARG A 1 556 ? -10.719 -14.107 4.132 1.00 93.81 556 ARG A N 1
ATOM 4437 C CA . ARG A 1 556 ? -9.654 -13.225 3.643 1.00 93.81 556 ARG A CA 1
ATOM 4438 C C . ARG A 1 556 ? -9.357 -12.148 4.675 1.00 93.81 556 ARG A C 1
ATOM 4440 O O . ARG A 1 556 ? -10.292 -11.542 5.193 1.00 93.81 556 ARG A O 1
ATOM 4447 N N . ASN A 1 557 ? -8.076 -11.889 4.953 1.00 90.19 557 ASN A N 1
ATOM 4448 C CA . ASN A 1 557 ? -7.650 -10.904 5.959 1.00 90.19 557 ASN A CA 1
ATOM 4449 C C . ASN A 1 557 ? -8.327 -11.120 7.324 1.00 90.19 557 ASN A C 1
ATOM 4451 O O . ASN A 1 557 ? -8.633 -10.172 8.043 1.00 90.19 557 ASN A O 1
ATOM 4455 N N . SER A 1 558 ? -8.618 -12.379 7.660 1.00 91.88 558 SER A N 1
ATOM 4456 C CA . SER A 1 558 ? -9.406 -12.746 8.828 1.00 91.88 558 SER A CA 1
ATOM 4457 C C . SER A 1 558 ? -8.506 -13.368 9.880 1.00 91.88 558 SER A C 1
ATOM 4459 O O . SER A 1 558 ? -7.963 -14.460 9.696 1.00 91.88 558 SER A O 1
ATOM 4461 N N . ASN A 1 559 ? -8.342 -12.671 11.001 1.00 91.06 559 ASN A N 1
ATOM 4462 C CA . ASN A 1 559 ? -7.466 -13.114 12.073 1.00 91.06 559 ASN A CA 1
ATOM 4463 C C . ASN A 1 559 ? -8.246 -13.634 13.277 1.00 91.06 559 ASN A C 1
ATOM 4465 O O . ASN A 1 559 ? -9.275 -13.079 13.658 1.00 91.06 559 ASN A O 1
ATOM 4469 N N . ASN A 1 560 ? -7.708 -14.679 13.909 1.00 92.81 560 ASN A N 1
ATOM 4470 C CA . ASN A 1 560 ? -8.276 -15.319 15.098 1.00 92.81 560 ASN A CA 1
ATOM 4471 C C . ASN A 1 560 ? -9.680 -15.918 14.883 1.00 92.81 560 ASN A C 1
ATOM 4473 O O . ASN A 1 560 ? -10.514 -15.895 15.793 1.00 92.81 560 ASN A O 1
ATOM 4477 N N . SER A 1 561 ? -9.943 -16.473 13.697 1.00 97.88 561 SER A N 1
ATOM 4478 C CA . SER A 1 561 ? -11.182 -17.216 13.432 1.00 97.88 561 SER A CA 1
ATOM 4479 C C . SER A 1 561 ? -11.152 -18.607 14.088 1.00 97.88 561 SER A C 1
ATOM 4481 O O . SER A 1 561 ? -10.105 -19.256 14.161 1.00 97.88 561 SER A O 1
ATOM 4483 N N . LEU A 1 562 ? -12.303 -19.081 14.569 1.00 98.38 562 LEU A N 1
ATOM 4484 C CA . LEU A 1 562 ? -12.453 -20.350 15.286 1.00 98.38 562 LEU A CA 1
ATOM 4485 C C . LEU A 1 562 ? -13.618 -21.154 14.710 1.00 98.38 562 LEU A C 1
ATOM 4487 O O . LEU A 1 562 ? -14.743 -20.665 14.650 1.00 98.38 562 LEU A O 1
ATOM 4491 N N . LEU A 1 563 ? -13.360 -22.401 14.320 1.00 98.69 563 LEU A N 1
ATOM 4492 C CA . LEU A 1 563 ? -14.389 -23.340 13.879 1.00 98.69 563 LEU A CA 1
ATOM 4493 C C . LEU A 1 563 ? -14.368 -24.581 14.777 1.00 98.69 563 LEU A C 1
ATOM 4495 O O . LEU A 1 563 ? -13.417 -25.359 14.708 1.00 98.69 563 LEU A O 1
ATOM 4499 N N . GLU A 1 564 ? -15.414 -24.791 15.580 1.00 98.56 564 GLU A N 1
ATOM 4500 C CA . GLU A 1 564 ? -15.562 -25.973 16.440 1.00 98.56 564 GLU A CA 1
ATOM 4501 C C . GLU A 1 564 ? -16.749 -26.845 15.999 1.00 98.56 564 GLU A C 1
ATOM 4503 O O . GLU A 1 564 ? -17.839 -26.342 15.732 1.00 98.56 564 GLU A O 1
ATOM 4508 N N . HIS A 1 565 ? -16.524 -28.162 15.896 1.00 98.69 565 HIS A N 1
ATOM 4509 C CA . HIS A 1 565 ? -17.531 -29.180 15.543 1.00 98.69 565 HIS A CA 1
ATOM 4510 C C . HIS A 1 565 ? -18.391 -28.802 14.325 1.00 98.69 565 HIS A C 1
ATOM 4512 O O . HIS A 1 565 ? -19.624 -28.733 14.382 1.00 98.69 565 HIS A O 1
ATOM 4518 N N . VAL A 1 566 ? -17.713 -28.566 13.201 1.00 98.62 566 VAL A N 1
ATOM 4519 C CA . VAL A 1 566 ? -18.331 -28.149 11.936 1.00 98.62 566 VAL A CA 1
ATOM 4520 C C . VAL A 1 566 ? -18.314 -29.296 10.936 1.00 98.62 566 VAL A C 1
ATOM 4522 O O . VAL A 1 566 ? -17.307 -29.982 10.799 1.00 98.62 566 VAL A O 1
ATOM 4525 N N . THR A 1 567 ? -19.404 -29.494 10.199 1.00 98.06 567 THR A N 1
ATOM 4526 C CA . THR A 1 567 ? -19.439 -30.376 9.023 1.00 98.06 567 THR A CA 1
ATOM 4527 C C . THR A 1 567 ? -19.741 -29.562 7.773 1.00 98.06 567 THR A C 1
ATOM 4529 O O . THR A 1 567 ? -20.748 -28.855 7.734 1.00 98.06 567 THR A O 1
ATOM 4532 N N . LEU A 1 568 ? -18.895 -29.680 6.752 1.00 97.12 568 LEU A N 1
ATOM 4533 C CA . LEU A 1 568 ? -19.070 -29.044 5.449 1.00 97.12 568 LEU A CA 1
ATOM 4534 C C . LEU A 1 568 ? -19.234 -30.112 4.366 1.00 97.12 568 LEU A C 1
ATOM 4536 O O . LEU A 1 568 ? -18.452 -31.063 4.301 1.00 97.12 568 LEU A O 1
ATOM 4540 N N . SER A 1 569 ? -20.245 -29.947 3.512 1.00 92.44 569 SER A N 1
ATOM 4541 C CA . SER A 1 569 ? -20.518 -30.853 2.390 1.00 92.44 569 SER A CA 1
ATOM 4542 C C . SER A 1 569 ? -21.114 -30.110 1.196 1.00 92.44 569 SER A C 1
ATOM 4544 O O . SER A 1 569 ? -21.947 -29.219 1.374 1.00 92.44 569 SER A O 1
ATOM 4546 N N . GLY A 1 570 ? -20.699 -30.491 -0.014 1.00 86.25 570 GLY A N 1
ATOM 4547 C CA . GLY A 1 570 ? -21.219 -29.936 -1.268 1.00 86.25 570 GLY A CA 1
ATOM 4548 C C . GLY A 1 570 ? -20.702 -28.541 -1.632 1.00 86.25 570 GLY A C 1
ATOM 4549 O O . GLY A 1 570 ? -21.301 -27.912 -2.497 1.00 86.25 570 GLY A O 1
ATOM 4550 N N . GLY A 1 571 ? -19.649 -28.050 -0.970 1.00 89.19 571 GLY A N 1
ATOM 4551 C CA . GLY A 1 571 ? -18.941 -26.837 -1.394 1.00 89.19 571 GLY A CA 1
ATOM 4552 C C . GLY A 1 571 ? -18.019 -27.133 -2.573 1.00 89.19 571 GLY A C 1
ATOM 4553 O O . GLY A 1 571 ? -17.718 -28.297 -2.838 1.00 89.19 571 GLY A O 1
ATOM 4554 N N . THR A 1 572 ? -17.622 -26.087 -3.290 1.00 85.75 572 THR A N 1
ATOM 4555 C CA . THR A 1 572 ? -16.780 -26.189 -4.484 1.00 85.75 572 THR A CA 1
ATOM 4556 C C . THR A 1 572 ? -15.732 -25.069 -4.493 1.00 85.75 572 THR A C 1
ATOM 4558 O O . THR A 1 572 ? -14.953 -24.921 -3.560 1.00 85.75 572 THR A O 1
ATOM 4561 N N . ARG A 1 573 ? -15.710 -24.249 -5.540 1.00 88.81 573 ARG A N 1
ATOM 4562 C CA . ARG A 1 573 ? -14.816 -23.109 -5.724 1.00 88.81 573 ARG A CA 1
ATOM 4563 C C . ARG A 1 573 ? -15.636 -21.882 -6.086 1.00 88.81 573 ARG A C 1
ATOM 4565 O O . ARG A 1 573 ? -16.717 -22.006 -6.663 1.00 88.81 573 ARG A O 1
ATOM 4572 N N . ALA A 1 574 ? -15.106 -20.701 -5.816 1.00 89.31 574 ALA A N 1
ATOM 4573 C CA . ALA A 1 574 ? -15.710 -19.453 -6.264 1.00 89.31 574 ALA A CA 1
ATOM 4574 C C . ALA A 1 574 ? -14.632 -18.417 -6.576 1.00 89.31 574 ALA A C 1
ATOM 4576 O O . ALA A 1 574 ? -13.553 -18.448 -5.992 1.00 89.31 574 ALA A O 1
ATOM 4577 N N . ARG A 1 575 ? -14.951 -17.471 -7.461 1.00 90.12 575 ARG A N 1
ATOM 4578 C CA . ARG A 1 575 ? -14.170 -16.244 -7.622 1.00 90.12 575 ARG A CA 1
ATOM 4579 C C . ARG A 1 575 ? -14.893 -15.129 -6.877 1.00 90.12 575 ARG A C 1
ATOM 4581 O O . ARG A 1 575 ? -16.040 -14.828 -7.208 1.00 90.12 575 ARG A O 1
ATOM 4588 N N . LEU A 1 576 ? -14.256 -14.566 -5.855 1.00 90.56 576 LEU A N 1
ATOM 4589 C CA . LEU A 1 576 ? -14.811 -13.519 -4.992 1.00 90.56 576 LEU A CA 1
ATOM 4590 C C . LEU A 1 576 ? -13.835 -12.347 -4.973 1.00 90.56 576 LEU A C 1
ATOM 4592 O O . LEU A 1 576 ? -12.637 -12.558 -4.806 1.00 90.56 576 LEU A O 1
ATOM 4596 N N . ASP A 1 577 ? -14.330 -11.126 -5.187 1.00 88.12 577 ASP A N 1
ATOM 4597 C CA . ASP A 1 577 ? -13.496 -9.920 -5.299 1.00 88.12 577 ASP A CA 1
ATOM 4598 C C . ASP A 1 577 ? -12.271 -10.119 -6.196 1.00 88.12 577 ASP A C 1
ATOM 4600 O O . ASP A 1 577 ? -11.138 -9.817 -5.827 1.00 88.12 577 ASP A O 1
ATOM 4604 N N . PHE A 1 578 ? -12.526 -10.674 -7.384 1.00 88.44 578 PHE A N 1
ATOM 4605 C CA . PHE A 1 578 ? -11.536 -10.957 -8.426 1.00 88.44 578 PHE A CA 1
ATOM 4606 C C . PHE A 1 578 ? -10.473 -12.015 -8.071 1.00 88.44 578 PHE A C 1
ATOM 4608 O O . PHE A 1 578 ? -9.667 -12.335 -8.944 1.00 88.44 578 PHE A O 1
ATOM 4615 N N . VAL A 1 579 ? -10.521 -12.608 -6.872 1.00 90.06 579 VAL A N 1
ATOM 4616 C CA . VAL A 1 579 ? -9.606 -13.653 -6.384 1.00 90.06 579 VAL A CA 1
ATOM 4617 C C . VAL A 1 579 ? -10.263 -15.028 -6.469 1.00 90.06 579 VAL A C 1
ATOM 4619 O O . VAL A 1 579 ? -11.436 -15.191 -6.125 1.00 90.06 579 VAL A O 1
ATOM 4622 N N . ASP A 1 580 ? -9.505 -16.030 -6.911 1.00 89.12 580 ASP A N 1
ATOM 4623 C CA . ASP A 1 580 ? -9.962 -17.419 -6.966 1.00 89.12 580 ASP A CA 1
ATOM 4624 C C . ASP A 1 580 ? -9.797 -18.127 -5.612 1.00 89.12 580 ASP A C 1
ATOM 4626 O O . ASP A 1 580 ? -8.716 -18.152 -5.023 1.00 89.12 580 ASP A O 1
ATOM 4630 N N . TYR A 1 581 ? -10.877 -18.758 -5.152 1.00 91.06 581 TYR A N 1
ATOM 4631 C CA . TYR A 1 581 ? -10.929 -19.610 -3.967 1.00 91.06 581 TYR A CA 1
ATOM 4632 C C . TYR A 1 581 ? -11.224 -21.037 -4.407 1.00 91.06 581 TYR A C 1
ATOM 4634 O O . TYR A 1 581 ? -12.317 -21.344 -4.884 1.00 91.06 581 TYR A O 1
ATOM 4642 N N . GLU A 1 582 ? -10.221 -21.904 -4.308 1.00 83.88 582 GLU A N 1
ATOM 4643 C CA . GLU A 1 582 ? -10.209 -23.147 -5.077 1.00 83.88 582 GLU A CA 1
ATOM 4644 C C . GLU A 1 582 ? -10.825 -24.363 -4.361 1.00 83.88 582 GLU A C 1
ATOM 4646 O O . GLU A 1 582 ? -11.019 -25.382 -5.025 1.00 83.88 582 GLU A O 1
ATOM 4651 N N . GLY A 1 583 ? -11.138 -24.284 -3.063 1.00 86.88 583 GLY A N 1
ATOM 4652 C CA . GLY A 1 583 ? -11.730 -25.389 -2.296 1.00 86.88 583 GLY A CA 1
ATOM 4653 C C . GLY A 1 583 ? -12.874 -24.931 -1.397 1.00 86.88 583 GLY A C 1
ATOM 4654 O O . GLY A 1 583 ? -12.940 -23.763 -1.031 1.00 86.88 583 GLY A O 1
ATOM 4655 N N . ALA A 1 584 ? -13.757 -25.851 -1.001 1.00 91.19 584 ALA A N 1
ATOM 4656 C CA . ALA A 1 584 ? -14.958 -25.543 -0.217 1.00 91.19 584 ALA A CA 1
ATOM 4657 C C . ALA A 1 584 ? -14.704 -24.755 1.086 1.00 91.19 584 ALA A C 1
ATOM 4659 O O . ALA A 1 584 ? -15.603 -24.072 1.586 1.00 91.19 584 ALA A O 1
ATOM 4660 N N . LEU A 1 585 ? -13.495 -24.859 1.645 1.00 97.19 585 LEU A N 1
ATOM 4661 C CA . LEU A 1 585 ? -13.030 -24.074 2.783 1.00 97.19 585 LEU A CA 1
ATOM 4662 C C . LEU A 1 585 ? -11.676 -23.436 2.452 1.00 97.19 585 LEU A C 1
ATOM 4664 O O . LEU A 1 585 ? -10.673 -24.143 2.339 1.00 97.19 585 LEU A O 1
ATOM 4668 N N . SER A 1 586 ? -11.640 -22.110 2.338 1.00 97.69 586 SER A N 1
ATOM 4669 C CA . SER A 1 586 ? -10.459 -21.383 1.861 1.00 97.69 586 SER A CA 1
ATOM 4670 C C . SER A 1 586 ? -10.043 -20.242 2.785 1.00 97.69 586 SER A C 1
ATOM 4672 O O . SER A 1 586 ? -10.880 -19.470 3.245 1.00 97.69 586 SER A O 1
ATOM 4674 N N . PHE A 1 587 ? -8.735 -20.101 3.004 1.00 97.50 587 PHE A N 1
ATOM 4675 C CA . PHE A 1 587 ? -8.131 -19.065 3.849 1.00 97.50 587 PHE A CA 1
ATOM 4676 C C . PHE A 1 587 ? -7.046 -18.308 3.084 1.00 97.50 587 PHE A C 1
ATOM 4678 O O . PHE A 1 587 ? -6.100 -18.929 2.607 1.00 97.50 587 PHE A O 1
ATOM 4685 N N . HIS A 1 588 ? -7.172 -16.990 2.952 1.00 95.25 588 HIS A N 1
ATOM 4686 C CA . HIS A 1 588 ? -6.196 -16.103 2.310 1.00 95.25 588 HIS A CA 1
ATOM 4687 C C . HIS A 1 588 ? -5.772 -15.024 3.320 1.00 95.25 588 HIS A C 1
ATOM 4689 O O . HIS A 1 588 ? -6.639 -14.403 3.934 1.00 95.25 588 HIS A O 1
ATOM 4695 N N . GLU A 1 589 ? -4.471 -14.804 3.537 1.00 93.31 589 GLU A N 1
ATOM 4696 C CA . GLU A 1 589 ? -3.959 -13.788 4.485 1.00 93.31 589 GLU A CA 1
ATOM 4697 C C . GLU A 1 589 ? -4.627 -13.880 5.881 1.00 93.31 589 GLU A C 1
ATOM 4699 O O . GLU A 1 589 ? -5.028 -12.881 6.475 1.00 93.31 589 GLU A O 1
ATOM 4704 N N . SER A 1 590 ? -4.858 -15.101 6.379 1.00 95.88 590 SER A N 1
ATOM 4705 C CA . SER A 1 590 ? -5.734 -15.350 7.532 1.00 95.88 590 SER A CA 1
ATOM 4706 C C . SER A 1 590 ? -5.099 -16.250 8.592 1.00 95.88 590 SER A C 1
ATOM 4708 O O . SER A 1 590 ? -4.231 -17.086 8.320 1.00 95.88 590 SER A O 1
ATOM 4710 N N . THR A 1 591 ? -5.579 -16.119 9.829 1.00 97.94 591 THR A N 1
ATOM 4711 C CA . THR A 1 591 ? -5.225 -17.009 10.941 1.00 97.94 591 THR A CA 1
ATOM 4712 C C . THR A 1 591 ? -6.474 -17.655 11.530 1.00 97.94 591 THR A C 1
ATOM 4714 O O . THR A 1 591 ? -7.435 -16.970 11.891 1.00 97.94 591 THR A O 1
ATOM 4717 N N . ALA A 1 592 ? -6.479 -18.989 11.629 1.00 98.38 592 ALA A N 1
ATOM 4718 C CA . ALA A 1 592 ? -7.640 -19.713 12.141 1.00 98.38 592 ALA A CA 1
ATOM 4719 C C . ALA A 1 592 ? -7.295 -21.007 12.889 1.00 98.38 592 ALA A C 1
ATOM 4721 O O . ALA A 1 592 ? -6.309 -21.689 12.600 1.00 98.38 592 ALA A O 1
ATOM 4722 N N . THR A 1 593 ? -8.159 -21.362 13.840 1.00 98.69 593 THR A N 1
ATOM 4723 C CA . THR A 1 593 ? -8.134 -22.643 14.554 1.00 98.69 593 THR A CA 1
ATOM 4724 C C . THR A 1 593 ? -9.367 -23.461 14.191 1.00 98.69 593 THR A C 1
ATOM 4726 O O . THR A 1 593 ? -10.496 -22.996 14.329 1.00 98.69 593 THR A O 1
ATOM 4729 N N . LEU A 1 594 ? -9.154 -24.688 13.724 1.00 98.69 594 LEU A N 1
ATOM 4730 C CA . LEU A 1 594 ? -10.197 -25.630 13.337 1.00 98.69 594 LEU A CA 1
ATOM 4731 C C . LEU A 1 594 ? -10.133 -26.831 14.279 1.00 98.69 594 LEU A C 1
ATOM 4733 O O . LEU A 1 594 ? -9.121 -27.531 14.335 1.00 98.69 594 LEU A O 1
ATOM 4737 N N . ARG A 1 595 ? -11.219 -27.091 15.008 1.00 98.69 595 ARG A N 1
ATOM 4738 C CA . ARG A 1 595 ? -11.340 -28.207 15.952 1.00 98.69 595 ARG A CA 1
ATOM 4739 C C . ARG A 1 595 ? -12.515 -29.085 15.584 1.00 98.69 595 ARG A C 1
ATOM 4741 O O . ARG A 1 595 ? -13.649 -28.619 15.503 1.00 98.69 595 ARG A O 1
ATOM 4748 N N . SER A 1 596 ? -12.256 -30.374 15.396 1.00 98.44 596 SER A N 1
ATOM 4749 C CA . SER A 1 596 ? -13.297 -31.348 15.049 1.00 98.44 596 SER A CA 1
ATOM 4750 C C . SER A 1 596 ? -14.080 -30.944 13.786 1.00 98.44 596 SER A C 1
ATOM 4752 O O . SER A 1 596 ? -15.294 -31.125 13.718 1.00 98.44 596 SER A O 1
ATOM 4754 N N . VAL A 1 597 ? -13.394 -30.364 12.792 1.00 98.56 597 VAL A N 1
ATOM 4755 C CA . VAL A 1 597 ? -13.991 -30.004 11.498 1.00 98.56 597 VAL A CA 1
ATOM 4756 C C . VAL A 1 597 ? -13.983 -31.214 10.568 1.00 98.56 597 VAL A C 1
ATOM 4758 O O . VAL A 1 597 ? -12.957 -31.879 10.411 1.00 98.56 597 VAL A O 1
ATOM 4761 N N . VAL A 1 598 ? -15.123 -31.482 9.935 1.00 97.88 598 VAL A N 1
ATOM 4762 C CA . VAL A 1 598 ? -15.312 -32.537 8.940 1.00 97.88 598 VAL A CA 1
ATOM 4763 C C . VAL A 1 598 ? -15.576 -31.909 7.574 1.00 97.88 598 VAL A C 1
ATOM 4765 O O . VAL A 1 598 ? -16.551 -31.176 7.417 1.00 97.88 598 VAL A O 1
ATOM 4768 N N . LEU A 1 599 ? -14.728 -32.209 6.588 1.00 95.69 599 LEU A N 1
ATOM 4769 C CA . LEU A 1 599 ? -14.902 -31.773 5.199 1.00 95.69 599 LEU A CA 1
ATOM 4770 C C . LEU A 1 599 ? -15.176 -32.984 4.305 1.00 95.69 599 LEU A C 1
ATOM 4772 O O . LEU A 1 599 ? -14.371 -33.917 4.275 1.00 95.69 599 LEU A O 1
ATOM 4776 N N . LEU A 1 600 ? -16.309 -32.964 3.601 1.00 91.31 600 LEU A N 1
ATOM 4777 C CA . LEU A 1 600 ? -16.794 -34.068 2.775 1.00 91.31 600 LEU A CA 1
ATOM 4778 C C . LEU A 1 600 ? -16.817 -33.683 1.291 1.00 91.31 600 LEU A C 1
ATOM 4780 O O . LEU A 1 600 ? -17.574 -32.799 0.892 1.00 91.31 600 LEU A O 1
ATOM 4784 N N . GLY A 1 601 ? -16.051 -34.410 0.476 1.00 81.19 601 GLY A N 1
ATOM 4785 C CA . GLY A 1 601 ? -16.092 -34.339 -0.988 1.00 81.19 601 GLY A CA 1
ATOM 4786 C C . GLY A 1 601 ? -15.235 -33.244 -1.625 1.00 81.19 601 GLY A C 1
ATOM 4787 O O . GLY A 1 601 ? -15.278 -33.108 -2.842 1.00 81.19 601 GLY A O 1
ATOM 4788 N N . ASP A 1 602 ? -14.455 -32.500 -0.838 1.00 86.06 602 ASP A N 1
ATOM 4789 C CA . ASP A 1 602 ? -13.580 -31.428 -1.330 1.00 86.06 602 ASP A CA 1
ATOM 4790 C C . ASP A 1 602 ? -12.349 -31.234 -0.413 1.00 86.06 602 ASP A C 1
ATOM 4792 O O . ASP A 1 602 ? -12.095 -32.051 0.480 1.00 86.06 602 ASP A O 1
ATOM 4796 N N . TYR A 1 603 ? -11.561 -30.180 -0.636 1.00 88.81 603 TYR A N 1
ATOM 4797 C CA . TYR A 1 603 ? -10.330 -29.868 0.086 1.00 88.81 603 TYR A CA 1
ATOM 4798 C C . TYR A 1 603 ? -10.326 -28.476 0.731 1.00 88.81 603 TYR A C 1
ATOM 4800 O O . TYR A 1 603 ? -11.089 -27.577 0.383 1.00 88.81 603 TYR A O 1
ATOM 4808 N N . LEU A 1 604 ? -9.427 -28.316 1.702 1.00 95.25 604 LEU A N 1
ATOM 4809 C CA . LEU A 1 604 ? -9.092 -27.038 2.321 1.00 95.25 604 LEU A CA 1
ATOM 4810 C C . LEU A 1 604 ? -8.009 -26.340 1.492 1.00 95.25 604 LEU A C 1
ATOM 4812 O O . LEU A 1 604 ? -7.006 -26.976 1.162 1.00 95.25 604 LEU A O 1
ATOM 4816 N N . SER A 1 605 ? -8.138 -25.043 1.214 1.00 95.25 605 SER A N 1
ATOM 4817 C CA . SER A 1 605 ? -7.036 -24.242 0.660 1.00 95.25 605 SER A CA 1
ATOM 4818 C C . SER A 1 605 ? -6.563 -23.163 1.637 1.00 95.25 605 SER A C 1
ATOM 4820 O O . SER A 1 605 ? -7.353 -22.566 2.367 1.00 95.25 605 SER A O 1
ATOM 4822 N N . ALA A 1 606 ? -5.253 -22.930 1.676 1.00 95.50 606 ALA A N 1
ATOM 4823 C CA . ALA A 1 606 ? -4.637 -21.915 2.519 1.00 95.50 606 ALA A CA 1
ATOM 4824 C C . ALA A 1 606 ? -3.535 -21.174 1.756 1.00 95.50 606 ALA A C 1
ATOM 4826 O O . ALA A 1 606 ? -2.567 -21.792 1.311 1.00 95.50 606 ALA A O 1
ATOM 4827 N N . ARG A 1 607 ? -3.656 -19.853 1.658 1.00 93.00 607 ARG A N 1
ATOM 4828 C CA . ARG A 1 607 ? -2.690 -18.954 1.030 1.00 93.00 607 ARG A CA 1
ATOM 4829 C C . ARG A 1 607 ? -2.261 -17.873 2.013 1.00 93.00 607 ARG A C 1
ATOM 4831 O O . ARG A 1 607 ? -3.123 -17.282 2.661 1.00 93.00 607 ARG A O 1
ATOM 4838 N N . ASP A 1 608 ? -0.958 -17.655 2.176 1.00 93.00 608 ASP A N 1
ATOM 4839 C CA . ASP A 1 608 ? -0.402 -16.634 3.086 1.00 93.00 608 ASP A CA 1
ATOM 4840 C C . ASP A 1 608 ? -1.018 -16.686 4.500 1.00 93.00 608 ASP A C 1
ATOM 4842 O O . ASP A 1 608 ? -1.256 -15.675 5.155 1.00 93.00 608 ASP A O 1
ATOM 4846 N N . SER A 1 609 ? -1.353 -17.895 4.956 1.00 96.44 609 SER A N 1
ATOM 4847 C CA . SER A 1 609 ? -2.204 -18.123 6.127 1.00 96.44 609 SER A CA 1
ATOM 4848 C C . SER A 1 609 ? -1.533 -19.037 7.143 1.00 96.44 609 SER A C 1
ATOM 4850 O O . SER A 1 609 ? -0.702 -19.878 6.795 1.00 96.44 609 SER A O 1
ATOM 4852 N N . THR A 1 610 ? -1.919 -18.912 8.412 1.00 98.25 610 THR A N 1
ATOM 4853 C CA . THR A 1 610 ? -1.487 -19.830 9.479 1.00 98.25 610 THR A CA 1
ATOM 4854 C C . THR A 1 610 ? -2.693 -20.521 10.099 1.00 98.25 610 THR A C 1
ATOM 4856 O O . THR A 1 610 ? -3.536 -19.868 10.712 1.00 98.25 610 THR A O 1
ATOM 4859 N N . LEU A 1 611 ? -2.772 -21.847 9.961 1.00 98.44 611 LEU A N 1
ATOM 4860 C CA . LEU A 1 611 ? -3.903 -22.647 10.434 1.00 98.44 611 LEU A CA 1
ATOM 4861 C C . LEU A 1 611 ? -3.466 -23.682 11.476 1.00 98.44 611 LEU A C 1
ATOM 4863 O O . LEU A 1 611 ? -2.456 -24.368 11.302 1.00 98.44 611 LEU A O 1
ATOM 4867 N N . SER A 1 612 ? -4.268 -23.838 12.528 1.00 98.50 612 SER A N 1
ATOM 4868 C CA . SER A 1 612 ? -4.157 -24.934 13.498 1.00 98.50 612 SER A CA 1
ATOM 4869 C C . SER A 1 612 ? -5.332 -25.892 13.326 1.00 98.50 612 SER A C 1
ATOM 4871 O O . SER A 1 612 ? -6.483 -25.476 13.437 1.00 98.50 612 SER A O 1
ATOM 4873 N N . LEU A 1 613 ? -5.053 -27.162 13.031 1.00 98.56 613 LEU A N 1
ATOM 4874 C CA . LEU A 1 613 ? -6.046 -28.205 12.782 1.00 98.56 613 LEU A CA 1
ATOM 4875 C C . LEU A 1 613 ? -5.976 -29.255 13.892 1.00 98.56 613 LEU A C 1
ATOM 4877 O O . LEU A 1 613 ? -4.990 -29.982 14.008 1.00 98.56 613 LEU A O 1
ATOM 4881 N N . GLU A 1 614 ? -7.037 -29.390 14.680 1.00 98.44 614 GLU A N 1
ATOM 4882 C CA . GLU A 1 614 ? -7.112 -30.343 15.786 1.00 98.44 614 GLU A CA 1
ATOM 4883 C C . GLU A 1 614 ? -8.282 -31.306 15.576 1.00 98.44 614 GLU A C 1
ATOM 4885 O O . GLU A 1 614 ? -9.428 -30.891 15.410 1.00 98.44 614 GLU A O 1
ATOM 4890 N N . LYS A 1 615 ? -8.009 -32.616 15.582 1.00 98.12 615 LYS A N 1
ATOM 4891 C CA . LYS A 1 615 ? -9.023 -33.682 15.444 1.00 98.12 615 LYS A CA 1
ATOM 4892 C C . LYS A 1 615 ? -9.936 -33.535 14.211 1.00 98.12 615 LYS A C 1
ATOM 4894 O O . LYS A 1 615 ? -11.080 -33.981 14.231 1.00 98.12 615 LYS A O 1
ATOM 4899 N N . CYS A 1 616 ? -9.450 -32.910 13.140 1.00 98.38 616 CYS A N 1
ATOM 4900 C CA . CYS A 1 616 ? -10.221 -32.728 11.909 1.00 98.38 616 CYS A CA 1
ATOM 4901 C C . CYS A 1 616 ? -10.312 -34.036 11.100 1.00 98.38 616 CYS A C 1
ATOM 4903 O O . CYS A 1 616 ? -9.473 -34.927 11.247 1.00 98.38 616 CYS A O 1
ATOM 4905 N N . ARG A 1 617 ? -11.310 -34.167 10.225 1.00 97.38 617 ARG A N 1
ATOM 4906 C CA . ARG A 1 617 ? -11.462 -35.309 9.310 1.00 97.38 617 ARG A CA 1
ATOM 4907 C C . ARG A 1 617 ? -11.782 -34.817 7.903 1.00 97.38 617 ARG A C 1
ATOM 4909 O O . ARG A 1 617 ? -12.818 -34.202 7.692 1.00 97.38 617 ARG A O 1
ATOM 4916 N N . PHE A 1 618 ? -10.925 -35.120 6.938 1.00 95.81 618 PHE A N 1
ATOM 4917 C CA . PHE A 1 618 ? -11.134 -34.758 5.537 1.00 95.81 618 PHE A CA 1
ATOM 4918 C C . PHE A 1 618 ? -11.356 -36.017 4.709 1.00 95.81 618 PHE A C 1
ATOM 4920 O O . PHE A 1 618 ? -10.563 -36.959 4.781 1.00 95.81 618 PHE A O 1
ATOM 4927 N N . GLU A 1 619 ? -12.451 -36.047 3.958 1.00 91.56 619 GLU A N 1
ATOM 4928 C CA . GLU A 1 619 ? -12.892 -37.202 3.183 1.00 91.56 619 GLU A CA 1
ATOM 4929 C C . GLU A 1 619 ? -13.066 -36.801 1.728 1.00 91.56 619 GLU A C 1
ATOM 4931 O O . GLU A 1 619 ? -13.879 -35.933 1.419 1.00 91.56 619 GLU A O 1
ATOM 4936 N N . ASN A 1 620 ? -12.313 -37.428 0.830 1.00 80.69 620 ASN A N 1
ATOM 4937 C CA . ASN A 1 620 ? -12.341 -37.072 -0.583 1.00 80.69 620 ASN A CA 1
ATOM 4938 C C . ASN A 1 620 ? -12.125 -38.317 -1.457 1.00 80.69 620 ASN A C 1
ATOM 4940 O O . ASN A 1 620 ? -11.466 -39.270 -1.044 1.00 80.69 620 ASN A O 1
ATOM 4944 N N . ILE A 1 621 ? -12.707 -38.323 -2.657 1.00 70.31 621 ILE A N 1
ATOM 4945 C CA . ILE A 1 621 ? -12.463 -39.347 -3.685 1.00 70.31 621 ILE A CA 1
ATOM 4946 C C . ILE A 1 621 ? -11.072 -39.197 -4.314 1.00 70.31 621 ILE A C 1
ATOM 4948 O O . ILE A 1 621 ? -10.516 -40.166 -4.832 1.00 70.31 621 ILE A O 1
ATOM 4952 N N . PHE A 1 622 ? -10.500 -37.992 -4.253 1.00 69.38 622 PHE A N 1
ATOM 4953 C CA . PHE A 1 622 ? -9.140 -37.708 -4.689 1.00 69.38 622 PHE A CA 1
ATOM 4954 C C . PHE A 1 622 ? -8.190 -37.622 -3.488 1.00 69.38 622 PHE A C 1
ATOM 4956 O O . PHE A 1 622 ? -8.590 -37.150 -2.425 1.00 69.38 622 PHE A O 1
ATOM 4963 N N . PRO A 1 623 ? -6.907 -37.996 -3.639 1.00 76.50 623 PRO A N 1
ATOM 4964 C CA . PRO A 1 623 ? -5.920 -37.930 -2.560 1.00 76.50 623 PRO A CA 1
ATOM 4965 C C . PRO A 1 623 ? -5.414 -36.495 -2.288 1.00 76.50 623 PRO A C 1
ATOM 4967 O O . PRO A 1 623 ? -4.251 -36.306 -1.931 1.00 76.50 623 PRO A O 1
ATOM 4970 N N . PHE A 1 624 ? -6.270 -35.481 -2.450 1.00 79.31 624 PHE A N 1
ATOM 4971 C CA . PHE A 1 624 ? -5.979 -34.068 -2.205 1.00 79.31 624 PHE A CA 1
ATOM 4972 C C . PHE A 1 624 ? -6.928 -33.541 -1.124 1.00 79.31 624 PHE A C 1
ATOM 4974 O O . PHE A 1 624 ? -8.144 -33.560 -1.293 1.00 79.31 624 PHE A O 1
ATOM 4981 N N . TYR A 1 625 ? -6.365 -33.095 0.000 1.00 87.94 625 TYR A N 1
ATOM 4982 C CA . TYR A 1 625 ? -7.135 -32.701 1.191 1.00 87.94 625 TYR A CA 1
ATOM 4983 C C . TYR A 1 625 ? -6.842 -31.282 1.660 1.00 87.94 625 TYR A C 1
ATOM 4985 O O . TYR A 1 625 ? -7.716 -30.621 2.210 1.00 87.94 625 TYR A O 1
ATOM 4993 N N . ILE A 1 626 ? -5.595 -30.840 1.489 1.00 92.69 626 ILE A N 1
ATOM 4994 C CA . ILE A 1 626 ? -5.117 -29.522 1.891 1.00 92.69 626 ILE A CA 1
ATOM 4995 C C . ILE A 1 626 ? -4.197 -29.022 0.778 1.00 92.69 626 ILE A C 1
ATOM 4997 O O . ILE A 1 626 ? -3.228 -29.706 0.443 1.00 92.69 626 ILE A O 1
ATOM 5001 N N . ARG A 1 627 ? -4.491 -27.849 0.218 1.00 91.00 627 ARG A N 1
ATOM 5002 C CA . ARG A 1 627 ? -3.628 -27.129 -0.723 1.00 91.00 627 ARG A CA 1
ATOM 5003 C C . ARG A 1 627 ? -3.066 -25.894 -0.031 1.00 91.00 627 ARG A C 1
ATOM 5005 O O . ARG A 1 627 ? -3.812 -25.154 0.603 1.00 91.00 627 ARG A O 1
ATOM 5012 N N . THR A 1 628 ? -1.762 -25.675 -0.147 1.00 91.88 628 THR A N 1
ATOM 5013 C CA . THR A 1 628 ? -1.080 -24.569 0.533 1.00 91.88 628 THR A CA 1
ATOM 5014 C C . THR A 1 628 ? -0.227 -23.757 -0.425 1.00 91.88 628 THR A C 1
ATOM 5016 O O . THR A 1 628 ? 0.499 -24.338 -1.230 1.00 91.88 628 THR A O 1
ATOM 5019 N N . GLU A 1 629 ? -0.230 -22.442 -0.251 1.00 88.06 629 GLU A N 1
ATOM 5020 C CA . GLU A 1 629 ? 0.656 -21.496 -0.929 1.00 88.06 629 GLU A CA 1
ATOM 5021 C C . GLU A 1 629 ? 1.176 -20.484 0.097 1.00 88.06 629 GLU A C 1
ATOM 5023 O O . GLU A 1 629 ? 0.399 -19.758 0.703 1.00 88.06 629 GLU A O 1
ATOM 5028 N N . ASN A 1 630 ? 2.479 -20.503 0.392 1.00 89.75 630 ASN A N 1
ATOM 5029 C CA . ASN A 1 630 ? 3.077 -19.701 1.474 1.00 89.75 630 ASN A CA 1
ATOM 5030 C C . ASN A 1 630 ? 2.319 -19.777 2.829 1.00 89.75 630 ASN A C 1
ATOM 5032 O O . ASN A 1 630 ? 2.272 -18.823 3.601 1.00 89.75 630 ASN A O 1
ATOM 5036 N N . ALA A 1 631 ? 1.706 -20.927 3.130 1.00 94.44 631 ALA A N 1
ATOM 5037 C CA . ALA A 1 631 ? 0.892 -21.128 4.327 1.00 94.44 631 ALA A CA 1
ATOM 5038 C C . ALA A 1 631 ? 1.548 -22.099 5.320 1.00 94.44 631 ALA A C 1
ATOM 5040 O O . ALA A 1 631 ? 2.247 -23.040 4.935 1.00 94.44 631 ALA A O 1
ATOM 5041 N N . ARG A 1 632 ? 1.290 -21.893 6.615 1.00 97.62 632 ARG A N 1
ATOM 5042 C CA . ARG A 1 632 ? 1.748 -22.755 7.715 1.00 97.62 632 ARG A CA 1
ATOM 5043 C C . ARG A 1 632 ? 0.567 -23.517 8.301 1.00 97.62 632 ARG A C 1
ATOM 5045 O O . ARG A 1 632 ? -0.382 -22.906 8.784 1.00 97.62 632 ARG A O 1
ATOM 5052 N N . ILE A 1 633 ? 0.637 -24.847 8.289 1.00 97.50 633 ILE A N 1
ATOM 5053 C CA . ILE A 1 633 ? -0.422 -25.721 8.808 1.00 97.50 633 ILE A CA 1
ATOM 5054 C C . ILE A 1 633 ? 0.130 -26.561 9.960 1.00 97.50 633 ILE A C 1
ATOM 5056 O O . ILE A 1 633 ? 1.085 -27.317 9.784 1.00 97.50 633 ILE A O 1
ATOM 5060 N N . HIS A 1 634 ? -0.490 -26.452 11.132 1.00 97.69 634 HIS A N 1
ATOM 5061 C CA . HIS A 1 634 ? -0.180 -27.267 12.304 1.00 97.69 634 HIS A CA 1
ATOM 5062 C C . HIS A 1 634 ? -1.281 -28.313 12.503 1.00 97.69 634 HIS A C 1
ATOM 5064 O O . HIS A 1 634 ? -2.391 -27.971 12.893 1.00 97.69 634 HIS A O 1
ATOM 5070 N N . GLU A 1 635 ? -0.997 -29.590 12.228 1.00 97.50 635 GLU A N 1
ATOM 5071 C CA . GLU A 1 635 ? -1.978 -30.680 12.355 1.00 97.50 635 GLU A CA 1
ATOM 5072 C C . GLU A 1 635 ? -1.775 -31.489 13.648 1.00 97.50 635 GLU A C 1
ATOM 5074 O O . GLU A 1 635 ? -0.678 -31.974 13.927 1.00 97.50 635 GLU A O 1
ATOM 5079 N N . LYS A 1 636 ? -2.852 -31.716 14.411 1.00 97.56 636 LYS A N 1
ATOM 5080 C CA . LYS A 1 636 ? -2.875 -32.580 15.601 1.00 97.56 636 LYS A CA 1
ATOM 5081 C C . LYS A 1 636 ? -4.094 -33.500 15.582 1.00 97.56 636 LYS A C 1
ATOM 5083 O O . LYS A 1 636 ? -5.212 -33.101 15.897 1.00 97.56 636 LYS A O 1
ATOM 5088 N N . GLY A 1 637 ? -3.878 -34.774 15.260 1.00 95.38 637 GLY A N 1
ATOM 5089 C CA . GLY A 1 637 ? -4.949 -35.780 15.229 1.00 95.38 637 GLY A CA 1
ATOM 5090 C C . GLY A 1 637 ? -5.905 -35.656 14.035 1.00 95.38 637 GLY A C 1
ATOM 5091 O O . GLY A 1 637 ? -7.004 -36.202 14.092 1.00 95.38 637 GLY A O 1
ATOM 5092 N N . THR A 1 638 ? -5.502 -34.951 12.974 1.00 96.00 638 THR A N 1
ATOM 5093 C CA . THR A 1 638 ? -6.258 -34.843 11.720 1.00 96.00 638 THR A CA 1
ATOM 5094 C C . THR A 1 638 ? -6.235 -36.164 10.946 1.00 96.00 638 THR A C 1
ATOM 5096 O O . THR A 1 638 ? -5.179 -36.774 10.771 1.00 96.00 638 THR A O 1
ATOM 5099 N N . LYS A 1 639 ? -7.396 -36.618 10.466 1.00 96.00 639 LYS A N 1
ATOM 5100 C CA . LYS A 1 639 ? -7.567 -37.839 9.666 1.00 96.00 639 LYS A CA 1
ATOM 5101 C C . LYS A 1 639 ? -7.882 -37.487 8.212 1.00 96.00 639 LYS A C 1
ATOM 5103 O O . LYS A 1 639 ? -8.760 -36.673 7.954 1.00 96.00 639 LYS A O 1
ATOM 5108 N N . LYS A 1 640 ? -7.214 -38.148 7.267 1.00 94.38 640 LYS A N 1
ATOM 5109 C CA . LYS A 1 640 ? -7.431 -38.013 5.817 1.00 94.38 640 LYS A CA 1
ATOM 5110 C C . LYS A 1 640 ? -7.927 -39.359 5.292 1.00 94.38 640 LYS A C 1
ATOM 5112 O O . LYS A 1 640 ? -7.256 -40.370 5.496 1.00 94.38 640 LYS A O 1
ATOM 5117 N N . VAL A 1 641 ? -9.128 -39.395 4.724 1.00 90.75 641 VAL A N 1
ATOM 5118 C CA . VAL A 1 641 ? -9.808 -40.633 4.322 1.00 90.75 641 VAL A CA 1
ATOM 5119 C C . VAL A 1 641 ? -10.118 -40.584 2.833 1.00 90.75 641 VAL A C 1
ATOM 5121 O O . VAL A 1 641 ? -10.914 -39.761 2.387 1.00 90.75 641 VAL A O 1
ATOM 5124 N N . ASN A 1 642 ? -9.523 -41.505 2.074 1.00 84.69 642 ASN A N 1
ATOM 5125 C CA . ASN A 1 642 ? -9.876 -41.683 0.672 1.00 84.69 642 ASN A CA 1
ATOM 5126 C C . ASN A 1 642 ? -11.211 -42.420 0.617 1.00 84.69 642 ASN A C 1
ATOM 5128 O O . ASN A 1 642 ? -11.312 -43.567 1.064 1.00 84.69 642 ASN A O 1
ATOM 5132 N N . LEU A 1 643 ? -12.226 -41.766 0.073 1.00 74.44 643 LEU A N 1
ATOM 5133 C CA . LEU A 1 643 ? -13.487 -42.418 -0.220 1.00 74.44 643 LEU A CA 1
ATOM 5134 C C . LEU A 1 643 ? -13.303 -43.300 -1.461 1.00 74.44 643 LEU A C 1
ATOM 5136 O O . LEU A 1 643 ? -12.625 -42.893 -2.409 1.00 74.44 643 LEU A O 1
ATOM 5140 N N . PRO A 1 644 ? -13.878 -44.514 -1.485 1.00 63.84 644 PRO A N 1
ATOM 5141 C CA . PRO A 1 644 ? -13.890 -45.308 -2.701 1.00 63.84 644 PRO A CA 1
ATOM 5142 C C . PRO A 1 644 ? -14.566 -44.490 -3.801 1.00 63.84 644 PRO A C 1
ATOM 5144 O O . PRO A 1 644 ? -15.640 -43.926 -3.575 1.00 63.84 644 PRO A O 1
ATOM 5147 N N . ALA A 1 645 ? -13.936 -44.432 -4.978 1.00 54.44 645 ALA A N 1
ATOM 5148 C CA . ALA A 1 645 ? -14.516 -43.830 -6.171 1.00 54.44 645 ALA A CA 1
ATOM 5149 C C . ALA A 1 645 ? -15.785 -44.610 -6.535 1.00 54.44 645 ALA A C 1
ATOM 5151 O O . ALA A 1 645 ? -15.766 -45.590 -7.277 1.00 54.44 645 ALA A O 1
ATOM 5152 N N . THR A 1 646 ? -16.899 -44.214 -5.939 1.00 48.19 646 THR A N 1
ATOM 5153 C CA . THR A 1 646 ? -18.217 -44.713 -6.276 1.00 48.19 646 THR A CA 1
ATOM 5154 C C . THR A 1 646 ? -18.674 -43.849 -7.431 1.00 48.19 646 THR A C 1
ATOM 5156 O O . THR A 1 646 ? -19.268 -42.795 -7.246 1.00 48.19 646 THR A O 1
ATOM 5159 N N . LEU A 1 647 ? -18.331 -44.272 -8.651 1.00 41.59 647 LEU A N 1
ATOM 5160 C CA . LEU A 1 647 ? -19.063 -43.807 -9.822 1.00 41.59 647 LEU A CA 1
ATOM 5161 C C . LEU A 1 647 ? -20.538 -44.109 -9.529 1.00 41.59 647 LEU A C 1
ATOM 5163 O O . LEU A 1 647 ? -20.863 -45.285 -9.308 1.00 41.59 647 LEU A O 1
ATOM 5167 N N . PRO A 1 648 ? -21.425 -43.103 -9.439 1.00 37.78 648 PRO A N 1
ATOM 5168 C CA . PRO A 1 648 ? -22.835 -43.387 -9.275 1.00 37.78 648 PRO A CA 1
ATOM 5169 C C . PRO A 1 648 ? -23.239 -44.279 -10.450 1.00 37.78 648 PRO A C 1
ATOM 5171 O O . PRO A 1 648 ? -22.924 -43.986 -11.604 1.00 37.78 648 PRO A O 1
ATOM 5174 N N . LYS A 1 649 ? -23.878 -45.420 -10.156 1.00 37.62 649 LYS A N 1
ATOM 5175 C CA . LYS A 1 649 ? -24.280 -46.403 -11.179 1.00 37.62 649 LYS A CA 1
ATOM 5176 C C . LYS A 1 649 ? -25.142 -45.779 -12.287 1.00 37.62 649 LYS A C 1
ATOM 5178 O O . LYS A 1 649 ? -25.236 -46.372 -13.354 1.00 37.62 649 LYS A O 1
ATOM 5183 N N . SER A 1 650 ? -25.717 -44.595 -12.054 1.00 38.03 650 SER A N 1
ATOM 5184 C CA . SER A 1 650 ? -26.400 -43.785 -13.061 1.00 38.03 650 SER A CA 1
ATOM 5185 C C . SER A 1 650 ? -25.491 -43.380 -14.227 1.00 38.03 650 SER A C 1
ATOM 5187 O O . SER A 1 650 ? -25.921 -43.517 -15.360 1.00 38.03 650 SER A O 1
ATOM 5189 N N . ILE A 1 651 ? -24.218 -43.016 -14.006 1.00 36.19 651 ILE A N 1
ATOM 5190 C CA . ILE A 1 651 ? -23.289 -42.620 -15.090 1.00 36.19 651 ILE A CA 1
ATOM 5191 C C . ILE A 1 651 ? -22.985 -43.775 -16.056 1.00 36.19 651 ILE A C 1
ATOM 5193 O O . ILE A 1 651 ? -22.734 -43.540 -17.232 1.00 36.19 651 ILE A O 1
ATOM 5197 N N . LEU A 1 652 ? -23.027 -45.027 -15.588 1.00 34.84 652 LEU A N 1
ATOM 5198 C CA . LEU A 1 652 ? -22.826 -46.199 -16.451 1.00 34.84 652 LEU A CA 1
ATOM 5199 C C . LEU A 1 652 ? -24.021 -46.464 -17.386 1.00 34.84 652 LEU A C 1
ATOM 5201 O O . LEU A 1 652 ? -23.883 -47.255 -18.314 1.00 34.84 652 LEU A O 1
ATOM 5205 N N . GLY A 1 653 ? -25.175 -45.837 -17.126 1.00 33.22 653 GLY A N 1
ATOM 5206 C CA . GLY A 1 653 ? -26.380 -45.907 -17.958 1.00 33.22 653 GLY A CA 1
ATOM 5207 C C . GLY A 1 653 ? -26.735 -44.596 -18.668 1.00 33.22 653 GLY A C 1
ATOM 5208 O O . GLY A 1 653 ? -27.651 -44.596 -19.487 1.00 33.22 653 GLY A O 1
ATOM 5209 N N . GLU A 1 654 ? -26.031 -43.498 -18.379 1.00 31.91 654 GLU A N 1
ATOM 5210 C CA . GLU A 1 654 ? -26.163 -42.247 -19.125 1.00 31.91 654 GLU A CA 1
ATOM 5211 C C . GLU A 1 654 ? -25.609 -42.458 -20.545 1.00 31.91 654 GLU A C 1
ATOM 5213 O O . GLU A 1 654 ? -24.497 -42.984 -20.694 1.00 31.91 654 GLU A O 1
ATOM 5218 N N . PRO A 1 655 ? -26.339 -42.067 -21.607 1.00 34.28 655 PRO A N 1
ATOM 5219 C CA . PRO A 1 655 ? -25.771 -42.042 -22.944 1.00 34.28 655 PRO A CA 1
ATOM 5220 C C . PRO A 1 655 ? -24.526 -41.162 -22.889 1.00 34.28 655 PRO A C 1
ATOM 5222 O O . PRO A 1 655 ? -24.589 -40.007 -22.465 1.00 34.28 655 PRO A O 1
ATOM 5225 N N . GLY A 1 656 ? -23.374 -41.725 -23.266 1.00 31.44 656 GLY A N 1
ATOM 5226 C CA . GLY A 1 656 ? -22.136 -40.963 -23.294 1.00 31.44 656 GLY A CA 1
ATOM 5227 C C . GLY A 1 656 ? -22.386 -39.668 -24.054 1.00 31.44 656 GLY A C 1
ATOM 5228 O O . GLY A 1 656 ? -22.944 -39.706 -25.152 1.00 31.44 656 GLY A O 1
ATOM 5229 N N . PHE A 1 657 ? -22.015 -38.529 -23.464 1.00 32.34 657 PHE A N 1
ATOM 5230 C CA . PHE A 1 657 ? -22.007 -37.257 -24.176 1.00 32.34 657 PHE A CA 1
ATOM 5231 C C . PHE A 1 657 ? -21.002 -37.399 -25.320 1.00 32.34 657 PHE A C 1
ATOM 5233 O O . PHE A 1 657 ? -19.804 -37.140 -25.177 1.00 32.34 657 PHE A O 1
ATOM 5240 N N . GLY A 1 658 ? -21.491 -37.887 -26.458 1.00 31.98 658 GLY A N 1
ATOM 5241 C CA . GLY A 1 658 ? -20.796 -37.811 -27.717 1.00 31.98 658 GLY A CA 1
ATOM 5242 C C . GLY A 1 658 ? -20.528 -36.338 -27.934 1.00 31.98 658 GLY A C 1
ATOM 5243 O O . GLY A 1 658 ? -21.445 -35.523 -28.006 1.00 31.98 658 GLY A O 1
ATOM 5244 N N . THR A 1 659 ? -19.256 -35.960 -27.955 1.00 32.06 659 THR A N 1
ATOM 5245 C CA . THR A 1 659 ? -18.905 -34.657 -28.495 1.00 32.06 659 THR A CA 1
ATOM 5246 C C . THR A 1 659 ? -19.413 -34.623 -29.921 1.00 32.06 659 THR A C 1
ATOM 5248 O O . THR A 1 659 ? -18.997 -35.491 -30.691 1.00 32.06 659 THR A O 1
ATOM 5251 N N . SER A 1 660 ? -20.275 -33.655 -30.243 1.00 34.12 660 SER A N 1
ATOM 5252 C CA . SER A 1 660 ? -20.912 -33.599 -31.553 1.00 34.12 660 SER A CA 1
ATOM 5253 C C . SER A 1 660 ? -19.894 -33.715 -32.679 1.00 34.12 660 SER A C 1
ATOM 5255 O O . SER A 1 660 ? -18.759 -33.260 -32.500 1.00 34.12 660 SER A O 1
ATOM 5257 N N . ALA A 1 661 ? -20.276 -34.270 -33.830 1.00 37.19 661 ALA A N 1
ATOM 5258 C CA . ALA A 1 661 ? -19.410 -34.295 -35.010 1.00 37.19 661 ALA A CA 1
ATOM 5259 C C . ALA A 1 661 ? -18.758 -32.912 -35.250 1.00 37.19 661 ALA A C 1
ATOM 5261 O O . ALA A 1 661 ? -19.418 -31.870 -35.230 1.00 37.19 661 ALA A O 1
ATOM 5262 N N . ARG A 1 662 ? -17.430 -32.886 -35.422 1.00 48.09 662 ARG A N 1
ATOM 5263 C CA . ARG A 1 662 ? -16.640 -31.648 -35.539 1.00 48.09 662 ARG A CA 1
ATOM 5264 C C . ARG A 1 662 ? -15.925 -31.608 -36.877 1.00 48.09 662 ARG A C 1
ATOM 5266 O O . ARG A 1 662 ? -15.334 -32.606 -37.282 1.00 48.09 662 ARG A O 1
ATOM 5273 N N . ALA A 1 663 ? -15.884 -30.435 -37.503 1.00 44.62 663 ALA A N 1
ATOM 5274 C CA . ALA A 1 663 ? -14.838 -30.146 -38.471 1.00 44.62 663 ALA A CA 1
ATOM 5275 C C . ALA A 1 663 ? -13.576 -29.811 -37.673 1.00 44.62 663 ALA A C 1
ATOM 5277 O O . ALA A 1 663 ? -13.503 -28.780 -37.007 1.00 44.62 663 ALA A O 1
ATOM 5278 N N . GLU A 1 664 ? -12.587 -30.698 -37.717 1.00 52.19 664 GLU A N 1
ATOM 5279 C CA . GLU A 1 664 ? -11.245 -30.428 -37.210 1.00 52.19 664 GLU A CA 1
ATOM 5280 C C . GLU A 1 664 ? -10.222 -30.751 -38.298 1.00 52.19 664 GLU A C 1
ATOM 5282 O O . GLU A 1 664 ? -10.336 -31.754 -39.006 1.00 52.19 664 GLU A O 1
ATOM 5287 N N . ARG A 1 665 ? -9.198 -29.906 -38.448 1.00 52.47 665 ARG A N 1
ATOM 5288 C CA . ARG A 1 665 ? -8.029 -30.261 -39.254 1.00 52.47 665 ARG A CA 1
ATOM 5289 C C . ARG A 1 665 ? -7.110 -31.084 -38.363 1.00 52.47 665 ARG A C 1
ATOM 5291 O O . ARG A 1 665 ? -6.449 -30.538 -37.481 1.00 52.47 665 ARG A O 1
ATOM 5298 N N . GLU A 1 666 ? -7.107 -32.399 -38.558 1.00 55.44 666 GLU A N 1
ATOM 5299 C CA . GLU A 1 666 ? -6.227 -33.312 -37.830 1.00 55.44 666 GLU A CA 1
ATOM 5300 C C . GLU A 1 666 ? -4.979 -33.621 -38.664 1.00 55.44 666 GLU A C 1
ATOM 5302 O O . GLU A 1 666 ? -5.039 -34.265 -39.711 1.00 55.44 666 GLU A O 1
ATOM 5307 N N . PHE A 1 667 ? -3.820 -33.195 -38.168 1.00 57.19 667 PHE A N 1
ATOM 5308 C CA . PHE A 1 667 ? -2.533 -33.654 -38.668 1.00 57.19 667 PHE A CA 1
ATOM 5309 C C . PHE A 1 667 ? -2.060 -34.791 -37.789 1.00 57.19 667 PHE A C 1
ATOM 5311 O O . PHE A 1 667 ? -1.975 -34.656 -36.570 1.00 57.19 667 PHE A O 1
ATOM 5318 N N . LYS A 1 668 ? -1.738 -35.918 -38.414 1.00 59.88 668 LYS A N 1
ATOM 5319 C CA . LYS A 1 668 ? -1.381 -37.138 -37.708 1.00 59.88 668 LYS A CA 1
ATOM 5320 C C . LYS A 1 668 ? -0.047 -37.661 -38.201 1.00 59.88 668 LYS A C 1
ATOM 5322 O O . LYS A 1 668 ? 0.088 -38.041 -39.361 1.00 59.88 668 LYS A O 1
ATOM 5327 N N . TYR A 1 669 ? 0.914 -37.749 -37.293 1.00 52.69 669 TYR A N 1
ATOM 5328 C CA . TYR A 1 669 ? 2.124 -38.524 -37.504 1.00 52.69 669 TYR A CA 1
ATOM 5329 C C . TYR A 1 669 ? 1.983 -39.845 -36.749 1.00 52.69 669 TYR A C 1
ATOM 5331 O O . TYR A 1 669 ? 1.830 -39.866 -35.528 1.00 52.69 669 TYR A O 1
ATOM 5339 N N . THR A 1 670 ? 1.972 -40.956 -37.485 1.00 60.88 670 THR A N 1
ATOM 5340 C CA . THR A 1 670 ? 1.798 -42.294 -36.905 1.00 60.88 670 THR A CA 1
ATOM 5341 C C . THR A 1 670 ? 3.097 -43.068 -37.020 1.00 60.88 670 THR A C 1
ATOM 5343 O O . THR A 1 670 ? 3.614 -43.235 -38.122 1.00 60.88 670 THR A O 1
ATOM 5346 N N . LEU A 1 671 ? 3.576 -43.605 -35.902 1.00 56.75 671 LEU A N 1
ATOM 5347 C CA . LEU A 1 671 ? 4.590 -44.652 -35.916 1.00 56.75 671 LEU A CA 1
ATOM 5348 C C . LEU A 1 671 ? 3.868 -46.002 -35.870 1.00 56.75 671 LEU A C 1
ATOM 5350 O O . LEU A 1 671 ? 3.159 -46.303 -34.908 1.00 56.75 671 LEU A O 1
ATOM 5354 N N . ARG A 1 672 ? 4.010 -46.787 -36.944 1.00 57.25 672 ARG A N 1
ATOM 5355 C CA . ARG A 1 672 ? 3.526 -48.170 -37.029 1.00 57.25 672 ARG A CA 1
ATOM 5356 C C . ARG A 1 672 ? 4.731 -49.097 -37.129 1.00 57.25 672 ARG A C 1
ATOM 5358 O O . ARG A 1 672 ? 5.585 -48.888 -37.985 1.00 57.25 672 ARG A O 1
ATOM 5365 N N . ALA A 1 673 ? 4.780 -50.093 -36.259 1.00 55.34 673 ALA A N 1
ATOM 5366 C CA . ALA A 1 673 ? 5.692 -51.222 -36.345 1.00 55.34 673 ALA A CA 1
ATOM 5367 C C . ALA A 1 673 ? 4.952 -52.457 -35.824 1.00 55.34 673 ALA A C 1
ATOM 5369 O O . ALA A 1 673 ? 4.075 -52.317 -34.970 1.00 55.34 673 ALA A O 1
ATOM 5370 N N . ASP A 1 674 ? 5.323 -53.641 -36.307 1.00 50.56 674 ASP A N 1
ATOM 5371 C CA . ASP A 1 674 ? 4.730 -54.906 -35.847 1.00 50.56 674 ASP A CA 1
ATOM 5372 C C . ASP A 1 674 ? 5.008 -55.157 -34.357 1.00 50.56 674 ASP A C 1
ATOM 5374 O O . ASP A 1 674 ? 4.247 -55.843 -33.677 1.00 50.56 674 ASP A O 1
ATOM 5378 N N . ASP A 1 675 ? 6.090 -54.559 -33.846 1.00 58.66 675 ASP A N 1
ATOM 5379 C CA . ASP A 1 675 ? 6.478 -54.603 -32.445 1.00 58.66 675 ASP A CA 1
ATOM 5380 C C . ASP A 1 675 ? 7.279 -53.346 -32.045 1.00 58.66 675 ASP A C 1
ATOM 5382 O O . ASP A 1 675 ? 8.478 -53.229 -32.317 1.00 58.66 675 ASP A O 1
ATOM 5386 N N . LEU A 1 676 ? 6.606 -52.376 -31.411 1.00 60.66 676 LEU A N 1
ATOM 5387 C CA . LEU A 1 676 ? 7.223 -51.128 -30.935 1.00 60.66 676 LEU A CA 1
ATOM 5388 C C . LEU A 1 676 ? 8.158 -51.338 -29.729 1.00 60.66 676 LEU A C 1
ATOM 5390 O O . LEU A 1 676 ? 8.950 -50.446 -29.423 1.00 60.66 676 LEU A O 1
ATOM 5394 N N . SER A 1 677 ? 8.123 -52.518 -29.102 1.00 57.09 677 SER A N 1
ATOM 5395 C CA . SER A 1 677 ? 8.968 -52.896 -27.962 1.00 57.09 677 SER A CA 1
ATOM 5396 C C . SER A 1 677 ? 10.464 -52.976 -28.303 1.00 57.09 677 SER A C 1
ATOM 5398 O O . SER A 1 677 ? 11.322 -52.911 -27.424 1.00 57.09 677 SER A O 1
ATOM 5400 N N . LYS A 1 678 ? 10.788 -53.076 -29.598 1.00 55.47 678 LYS A N 1
ATOM 5401 C CA . LYS A 1 678 ? 12.159 -53.185 -30.124 1.00 55.47 678 LYS A CA 1
ATOM 5402 C C . LYS A 1 678 ? 12.913 -51.852 -30.176 1.00 55.47 678 LYS A C 1
ATOM 5404 O O . LYS A 1 678 ? 14.085 -51.830 -30.550 1.00 55.47 678 LYS A O 1
ATOM 5409 N N . TYR A 1 679 ? 12.260 -50.744 -29.831 1.00 58.03 679 TYR A N 1
ATOM 5410 C CA . TYR A 1 679 ? 12.839 -49.402 -29.851 1.00 58.03 679 TYR A CA 1
ATOM 5411 C C . TYR A 1 679 ? 12.971 -48.858 -28.428 1.00 58.03 679 TYR A C 1
ATOM 5413 O O . TYR A 1 679 ? 12.093 -49.071 -27.599 1.00 58.03 679 TYR A O 1
ATOM 5421 N N . LYS A 1 680 ? 14.039 -48.108 -28.130 1.00 56.09 680 LYS A N 1
ATOM 5422 C CA . LYS A 1 680 ? 14.128 -47.390 -26.851 1.00 56.09 680 LYS A CA 1
ATOM 5423 C C . LYS A 1 680 ? 13.187 -46.184 -26.861 1.00 56.09 680 LYS A C 1
ATOM 5425 O O . LYS A 1 680 ? 13.026 -45.529 -27.893 1.00 56.09 680 LYS A O 1
ATOM 5430 N N . LEU A 1 681 ? 12.615 -45.857 -25.701 1.00 53.44 681 LEU A N 1
ATOM 5431 C CA . LEU A 1 681 ? 11.680 -44.738 -25.544 1.00 53.44 681 LEU A CA 1
ATOM 5432 C C . LEU A 1 681 ? 12.298 -43.410 -26.010 1.00 53.44 681 LEU A C 1
ATOM 5434 O O . LEU A 1 681 ? 11.675 -42.672 -26.770 1.00 53.44 681 LEU A O 1
ATOM 5438 N N . ASP A 1 682 ? 13.559 -43.166 -25.651 1.00 49.31 682 ASP A N 1
ATOM 5439 C CA . ASP A 1 682 ? 14.312 -41.983 -26.080 1.00 49.31 682 ASP A CA 1
ATOM 5440 C C . ASP A 1 682 ? 14.490 -41.902 -27.600 1.00 49.31 682 ASP A C 1
ATOM 5442 O O . ASP A 1 682 ? 14.482 -40.812 -28.171 1.00 49.31 682 ASP A O 1
ATOM 5446 N N . ASP A 1 683 ? 14.627 -43.039 -28.284 1.00 55.53 683 ASP A N 1
ATOM 5447 C CA . ASP A 1 683 ? 14.790 -43.077 -29.739 1.00 55.53 683 ASP A CA 1
ATOM 5448 C C . ASP A 1 683 ? 13.467 -42.783 -30.453 1.00 55.53 683 ASP A C 1
ATOM 5450 O O . ASP A 1 683 ? 13.442 -42.078 -31.468 1.00 55.53 683 ASP A O 1
ATOM 5454 N N . LEU A 1 684 ? 12.354 -43.274 -29.898 1.00 55.66 684 LEU A N 1
ATOM 5455 C CA . LEU A 1 684 ? 11.006 -42.939 -30.356 1.00 55.66 684 LEU A CA 1
ATOM 5456 C C . LEU A 1 684 ? 10.705 -41.451 -30.117 1.00 55.66 684 LEU A C 1
ATOM 5458 O O . LEU A 1 684 ? 10.244 -40.771 -31.037 1.00 55.66 684 LEU A O 1
ATOM 5462 N N . ALA A 1 685 ? 11.046 -40.920 -28.939 1.00 52.72 685 ALA A N 1
ATOM 5463 C CA . ALA A 1 685 ? 10.877 -39.511 -28.585 1.00 52.72 685 ALA A CA 1
ATOM 5464 C C . ALA A 1 685 ? 11.705 -38.582 -29.488 1.00 52.72 685 ALA A C 1
ATOM 5466 O O . ALA A 1 685 ? 11.171 -37.619 -30.041 1.00 52.72 685 ALA A O 1
ATOM 5467 N N . LYS A 1 686 ? 12.982 -38.906 -29.735 1.00 54.66 686 LYS A N 1
ATOM 5468 C CA . LYS A 1 686 ? 13.853 -38.153 -30.657 1.00 54.66 686 LYS A CA 1
ATOM 5469 C C . LYS A 1 686 ? 13.346 -38.193 -32.095 1.00 54.66 686 LYS A C 1
ATOM 5471 O O . LYS A 1 686 ? 13.394 -37.179 -32.791 1.00 54.66 686 LYS A O 1
ATOM 5476 N N . ARG A 1 687 ? 12.844 -39.343 -32.567 1.00 57.34 687 ARG A N 1
ATOM 5477 C CA . ARG A 1 687 ? 12.237 -39.457 -33.907 1.00 57.34 687 ARG A CA 1
ATOM 5478 C C . ARG A 1 687 ? 10.983 -38.596 -34.035 1.00 57.34 687 ARG A C 1
ATOM 5480 O O . ARG A 1 687 ? 10.821 -37.939 -35.062 1.00 57.34 687 ARG A O 1
ATOM 5487 N N . LEU A 1 688 ? 10.142 -38.567 -33.004 1.00 54.50 688 LEU A N 1
ATOM 5488 C CA . LEU A 1 688 ? 8.950 -37.719 -32.951 1.00 54.50 688 LEU A CA 1
ATOM 5489 C C . LEU A 1 688 ? 9.321 -36.229 -32.923 1.00 54.50 688 LEU A C 1
ATOM 5491 O O . LEU A 1 688 ? 8.839 -35.476 -33.765 1.00 54.50 688 LEU A O 1
ATOM 5495 N N . GLN A 1 689 ? 10.251 -35.812 -32.058 1.00 54.78 689 GLN A N 1
ATOM 5496 C CA . GLN A 1 689 ? 10.746 -34.429 -32.012 1.00 54.78 689 GLN A CA 1
ATOM 5497 C C . GLN A 1 689 ? 11.363 -33.979 -33.340 1.00 54.78 689 GLN A C 1
ATOM 5499 O O . GLN A 1 689 ? 11.087 -32.879 -33.812 1.00 54.78 689 GLN A O 1
ATOM 5504 N N . LYS A 1 690 ? 12.156 -34.835 -33.995 1.00 54.59 690 LYS A N 1
ATOM 5505 C CA . LYS A 1 690 ? 12.764 -34.517 -35.294 1.00 54.59 690 LYS A CA 1
ATOM 5506 C C . LYS A 1 690 ? 11.721 -34.378 -36.406 1.00 54.59 690 LYS A C 1
ATOM 5508 O O . LYS A 1 690 ? 11.885 -33.532 -37.281 1.00 54.59 690 LYS A O 1
ATOM 5513 N N . ALA A 1 691 ? 10.656 -35.181 -36.383 1.00 52.41 691 ALA A N 1
ATOM 5514 C CA . ALA A 1 691 ? 9.546 -35.057 -37.328 1.00 52.41 691 ALA A CA 1
ATOM 5515 C C . ALA A 1 691 ? 8.774 -33.737 -37.142 1.00 52.41 691 ALA A C 1
ATOM 5517 O O . ALA A 1 691 ? 8.365 -33.133 -38.132 1.00 52.41 691 ALA A O 1
ATOM 5518 N N . LEU A 1 692 ? 8.636 -33.268 -35.897 1.00 50.38 692 LEU A N 1
ATOM 5519 C CA . LEU A 1 692 ? 8.001 -31.989 -35.557 1.00 50.38 692 LEU A CA 1
ATOM 5520 C C . LEU A 1 692 ? 8.856 -30.794 -35.979 1.00 50.38 692 LEU A C 1
ATOM 5522 O O . LEU A 1 692 ? 8.376 -29.922 -36.699 1.00 50.38 692 LEU A O 1
ATOM 5526 N N . ALA A 1 693 ? 10.144 -30.803 -35.627 1.00 51.28 693 ALA A N 1
ATOM 5527 C CA . ALA A 1 693 ? 11.082 -29.743 -35.993 1.00 51.28 693 ALA A CA 1
ATOM 5528 C C . ALA A 1 693 ? 11.203 -29.566 -37.518 1.00 51.28 693 ALA A C 1
ATOM 5530 O O . ALA A 1 693 ? 11.320 -28.450 -38.008 1.00 51.28 693 ALA A O 1
ATOM 5531 N N . LYS A 1 694 ? 11.113 -30.659 -38.290 1.00 50.00 694 LYS A N 1
ATOM 5532 C CA . LYS A 1 694 ? 11.204 -30.626 -39.760 1.00 50.00 694 LYS A CA 1
ATOM 5533 C C . LYS A 1 694 ? 9.936 -30.096 -40.454 1.00 50.00 694 LYS A C 1
ATOM 5535 O O . LYS A 1 694 ? 9.976 -29.853 -41.655 1.00 50.00 694 LYS A O 1
ATOM 5540 N N . LYS A 1 695 ? 8.814 -29.953 -39.738 1.00 48.72 695 LYS A N 1
ATOM 5541 C CA . LYS A 1 695 ? 7.530 -29.450 -40.270 1.00 48.72 695 LYS A CA 1
ATOM 5542 C C . LYS A 1 695 ? 7.131 -28.066 -39.741 1.00 48.72 695 LYS A C 1
ATOM 5544 O O . LYS A 1 695 ? 6.158 -27.510 -40.236 1.00 48.72 695 LYS A O 1
ATOM 5549 N N . GLY A 1 696 ? 7.859 -27.520 -38.765 1.00 45.06 696 GLY A N 1
ATOM 5550 C CA . GLY A 1 696 ? 7.569 -26.223 -38.143 1.00 45.06 696 GLY A CA 1
ATOM 5551 C C . GLY A 1 696 ? 8.067 -24.987 -38.905 1.00 45.06 696 GLY A C 1
ATOM 5552 O O . GLY A 1 696 ? 7.758 -23.884 -38.473 1.00 45.06 696 GLY A O 1
ATOM 5553 N N . ASP A 1 697 ? 8.802 -25.151 -40.012 1.00 43.28 697 ASP A N 1
ATOM 5554 C CA . ASP A 1 697 ? 9.573 -24.060 -40.641 1.00 43.28 697 ASP A CA 1
ATOM 5555 C C . ASP A 1 697 ? 9.211 -23.770 -42.111 1.00 43.28 697 ASP A C 1
ATOM 5557 O O . ASP A 1 697 ? 10.005 -23.186 -42.841 1.00 43.28 697 ASP A O 1
ATOM 5561 N N . ASP A 1 698 ? 8.025 -24.165 -42.591 1.00 38.38 698 ASP A N 1
ATOM 5562 C CA . ASP A 1 698 ? 7.645 -23.882 -43.981 1.00 38.38 698 ASP A CA 1
ATOM 5563 C C . ASP A 1 698 ? 6.301 -23.160 -44.094 1.00 38.38 698 ASP A C 1
ATOM 5565 O O . ASP A 1 698 ? 5.275 -23.588 -43.558 1.00 38.38 698 ASP A O 1
ATOM 5569 N N . ARG A 1 699 ? 6.309 -22.053 -44.844 1.00 42.22 699 ARG A N 1
ATOM 5570 C CA . ARG A 1 699 ? 5.153 -21.208 -45.193 1.00 42.22 699 ARG A CA 1
ATOM 5571 C C . ARG A 1 699 ? 4.208 -21.908 -46.184 1.00 42.22 699 ARG A C 1
ATOM 5573 O O . ARG A 1 699 ? 3.643 -21.261 -47.063 1.00 42.22 699 ARG A O 1
ATOM 5580 N N . GLN A 1 700 ? 4.037 -23.225 -46.085 1.00 36.72 700 GLN A N 1
ATOM 5581 C CA . GLN A 1 700 ? 3.081 -23.946 -46.914 1.00 36.72 700 GLN A CA 1
ATOM 5582 C C . GLN A 1 700 ? 1.663 -23.721 -46.393 1.00 36.72 700 GLN A C 1
ATOM 5584 O O . GLN A 1 700 ? 1.372 -23.884 -45.209 1.00 36.72 700 GLN A O 1
ATOM 5589 N N . VAL A 1 701 ? 0.764 -23.355 -47.306 1.00 38.91 701 VAL A N 1
ATOM 5590 C CA . VAL A 1 701 ? -0.679 -23.389 -47.075 1.00 38.91 701 VAL A CA 1
ATOM 5591 C C . VAL A 1 701 ? -1.055 -24.835 -46.750 1.00 38.91 701 VAL A C 1
ATOM 5593 O O . VAL A 1 701 ? -0.907 -25.742 -47.568 1.00 38.91 701 VAL A O 1
ATOM 5596 N N . TRP A 1 702 ? -1.489 -25.052 -45.514 1.00 39.47 702 TRP A N 1
ATOM 5597 C CA . TRP A 1 702 ? -1.863 -26.353 -44.980 1.00 39.47 702 TRP A CA 1
ATOM 5598 C C . TRP A 1 702 ? -3.199 -26.790 -45.600 1.00 39.47 702 TRP A C 1
ATOM 5600 O O . TRP A 1 702 ? -4.259 -26.355 -45.145 1.00 39.47 702 TRP A O 1
ATOM 5610 N N . ASN A 1 703 ? -3.169 -27.634 -46.635 1.00 35.00 703 ASN A N 1
ATOM 5611 C CA . ASN A 1 703 ? -4.384 -28.198 -47.230 1.00 35.00 703 ASN A CA 1
ATOM 5612 C C . ASN A 1 703 ? -4.895 -29.393 -46.410 1.00 35.00 703 ASN A C 1
ATOM 5614 O O . ASN A 1 703 ? -4.125 -30.276 -46.026 1.00 35.00 703 ASN A O 1
ATOM 5618 N N . ALA A 1 704 ? -6.203 -29.410 -46.137 1.00 34.41 704 ALA A N 1
ATOM 5619 C CA . ALA A 1 704 ? -6.883 -30.537 -45.505 1.00 34.41 704 ALA A CA 1
ATOM 5620 C C . ALA A 1 704 ? -6.823 -31.793 -46.407 1.00 34.41 704 ALA A C 1
ATOM 5622 O O . ALA A 1 704 ? -6.787 -31.654 -47.632 1.00 34.41 704 ALA A O 1
ATOM 5623 N N . PRO A 1 705 ? -6.829 -33.018 -45.846 1.00 35.22 705 PRO A N 1
ATOM 5624 C CA . PRO A 1 705 ? -6.988 -34.236 -46.637 1.00 35.22 705 PRO A CA 1
ATOM 5625 C C . PRO A 1 705 ? -8.343 -34.249 -47.364 1.00 35.22 705 PRO A C 1
ATOM 5627 O O . PRO A 1 705 ? -9.352 -33.830 -46.805 1.00 35.22 705 PRO A O 1
ATOM 5630 N N . GLN A 1 706 ? -8.376 -34.797 -48.578 1.00 39.31 706 GLN A N 1
ATOM 5631 C CA . GLN A 1 706 ? -9.528 -34.828 -49.495 1.00 39.31 706 GLN A CA 1
ATOM 5632 C C . GLN A 1 706 ? -10.661 -35.808 -49.080 1.00 39.31 706 GLN A C 1
ATOM 5634 O O . GLN A 1 706 ? -11.441 -36.229 -49.924 1.00 39.31 706 GLN A O 1
ATOM 5639 N N . PHE A 1 707 ? -10.748 -36.206 -47.803 1.00 43.00 707 PHE A N 1
ATOM 5640 C CA . PHE A 1 707 ? -11.629 -37.291 -47.319 1.00 43.00 707 PHE A CA 1
ATOM 5641 C C . PHE A 1 707 ? -12.832 -36.817 -46.490 1.00 43.00 707 PHE A C 1
ATOM 5643 O O . PHE A 1 707 ? -13.386 -37.562 -45.686 1.00 43.00 707 PHE A O 1
ATOM 5650 N N . THR A 1 708 ? -13.256 -35.570 -46.652 1.00 39.38 708 THR A N 1
ATOM 5651 C CA . THR A 1 708 ? -14.582 -35.149 -46.188 1.00 39.38 708 THR A CA 1
ATOM 5652 C C . THR A 1 708 ? -15.642 -35.788 -47.095 1.00 39.38 708 THR A C 1
ATOM 5654 O O . THR A 1 708 ? -15.534 -35.600 -48.303 1.00 39.38 708 THR A O 1
ATOM 5657 N N . GLN A 1 709 ? -16.656 -36.464 -46.523 1.00 39.34 709 GLN A N 1
ATOM 5658 C CA . GLN A 1 709 ? -17.809 -37.131 -47.187 1.00 39.34 709 GLN A CA 1
ATOM 5659 C C . GLN A 1 709 ? -17.704 -38.647 -47.483 1.00 39.34 709 GLN A C 1
ATOM 5661 O O . GLN A 1 709 ? -18.436 -39.148 -48.329 1.00 39.34 709 GLN A O 1
ATOM 5666 N N . THR A 1 710 ? -16.855 -39.415 -46.796 1.00 39.16 710 THR A N 1
ATOM 5667 C CA . THR A 1 710 ? -16.974 -40.891 -46.827 1.00 39.16 710 THR A CA 1
ATOM 5668 C C . THR A 1 710 ? -18.031 -41.391 -45.847 1.00 39.16 710 THR A C 1
ATOM 5670 O O . THR A 1 710 ? -18.015 -40.982 -44.686 1.00 39.16 710 THR A O 1
ATOM 5673 N N . ASP A 1 711 ? -18.885 -42.310 -46.301 1.00 39.94 711 ASP A N 1
ATOM 5674 C CA . ASP A 1 711 ? -19.852 -43.019 -45.460 1.00 39.94 711 ASP A CA 1
ATOM 5675 C C . ASP A 1 711 ? -19.143 -43.810 -44.349 1.00 39.94 711 ASP A C 1
ATOM 5677 O O . ASP A 1 711 ? -18.133 -44.484 -44.580 1.00 39.94 711 ASP A O 1
ATOM 5681 N N . TYR A 1 712 ? -19.672 -43.724 -43.130 1.00 40.59 712 TYR A N 1
ATOM 5682 C CA . TYR A 1 712 ? -19.225 -44.519 -41.988 1.00 40.59 712 TYR A CA 1
ATOM 5683 C C . TYR A 1 712 ? -20.101 -45.771 -41.891 1.00 40.59 712 TYR A C 1
ATOM 5685 O O . TYR A 1 712 ? -21.320 -45.676 -42.014 1.00 40.59 712 TYR A O 1
ATOM 5693 N N . TYR A 1 713 ? -19.499 -46.929 -41.634 1.00 42.66 713 TYR A N 1
ATOM 5694 C CA . TYR A 1 713 ? -20.222 -48.149 -41.273 1.00 42.66 713 TYR A CA 1
ATOM 5695 C C . TYR A 1 713 ? -19.970 -48.472 -39.799 1.00 42.66 713 TYR A C 1
ATOM 5697 O O . TYR A 1 713 ? -18.906 -48.162 -39.257 1.00 42.66 713 TYR A O 1
ATOM 5705 N N . ILE A 1 714 ? -20.969 -49.062 -39.148 1.00 37.94 714 ILE A N 1
ATOM 5706 C CA . ILE A 1 714 ? -20.811 -49.670 -37.828 1.00 37.94 714 ILE A CA 1
ATOM 5707 C C . ILE A 1 714 ? -20.272 -51.077 -38.073 1.00 37.94 714 ILE A C 1
ATOM 5709 O O . ILE A 1 714 ? -20.816 -51.811 -38.894 1.00 37.94 714 ILE A O 1
ATOM 5713 N N . ASP A 1 715 ? -19.158 -51.396 -37.425 1.00 43.75 715 ASP A N 1
ATOM 5714 C CA . ASP A 1 715 ? -18.608 -52.745 -37.397 1.00 43.75 715 ASP A CA 1
ATOM 5715 C C . ASP A 1 715 ? -19.290 -53.500 -36.248 1.00 43.75 715 ASP A C 1
ATOM 5717 O O . ASP A 1 715 ? -19.219 -53.056 -35.097 1.00 43.75 715 ASP A O 1
ATOM 5721 N N . ASP A 1 716 ? -20.005 -54.580 -36.564 1.00 42.84 716 ASP A N 1
ATOM 5722 C CA . ASP A 1 716 ? -20.759 -55.368 -35.580 1.00 42.84 716 ASP A CA 1
ATOM 5723 C C . ASP A 1 716 ? -19.831 -56.251 -34.713 1.00 42.84 716 ASP A C 1
ATOM 5725 O O . ASP A 1 716 ? -20.227 -56.696 -33.632 1.00 42.84 716 ASP A O 1
ATOM 5729 N N . ASP A 1 717 ? -18.569 -56.432 -35.126 1.00 46.12 717 ASP A N 1
ATOM 5730 C CA . ASP A 1 717 ? -17.528 -57.150 -34.383 1.00 46.12 717 ASP A CA 1
ATOM 5731 C C . ASP A 1 717 ? -16.711 -56.173 -33.511 1.00 46.12 717 ASP A C 1
ATOM 5733 O O . ASP A 1 717 ? -15.579 -55.787 -33.814 1.00 46.12 717 ASP A O 1
ATOM 5737 N N . THR A 1 718 ? -17.288 -55.729 -32.389 1.00 48.94 718 THR A N 1
ATOM 5738 C CA . THR A 1 718 ? -16.593 -54.800 -31.475 1.00 48.94 718 THR A CA 1
ATOM 5739 C C . THR A 1 718 ? -15.588 -55.517 -30.560 1.00 48.94 718 THR A C 1
ATOM 5741 O O . THR A 1 718 ? -15.955 -56.276 -29.666 1.00 48.94 718 THR A O 1
ATOM 5744 N N . GLU A 1 719 ? -14.292 -55.234 -30.730 1.00 55.72 719 GLU A N 1
ATOM 5745 C CA . GLU A 1 719 ? -13.268 -55.517 -29.714 1.00 55.72 719 GLU A CA 1
ATOM 5746 C C . GLU A 1 719 ? -13.065 -54.306 -28.780 1.00 55.72 719 GLU A C 1
ATOM 5748 O O . GLU A 1 719 ? -13.132 -53.148 -29.205 1.00 55.72 719 GLU A O 1
ATOM 5753 N N . ASP A 1 720 ? -12.740 -54.563 -27.506 1.00 57.94 720 ASP A N 1
ATOM 5754 C CA . ASP A 1 720 ? -12.334 -53.532 -26.542 1.00 57.94 720 ASP A CA 1
ATOM 5755 C C . ASP A 1 720 ? -11.076 -52.793 -27.033 1.00 57.94 720 ASP A C 1
ATOM 5757 O O . ASP A 1 720 ? -9.941 -53.247 -26.847 1.00 57.94 720 ASP A O 1
ATOM 5761 N N . PHE A 1 721 ? -11.238 -51.598 -27.598 1.00 57.78 721 PHE A N 1
ATOM 5762 C CA . PHE A 1 721 ? -10.103 -50.747 -27.944 1.00 57.78 721 PHE A CA 1
ATOM 5763 C C . PHE A 1 721 ? -9.795 -49.774 -26.803 1.00 57.78 721 PHE A C 1
ATOM 5765 O O . PHE A 1 721 ? -10.620 -48.961 -26.394 1.00 57.78 721 PHE A O 1
ATOM 5772 N N . VAL A 1 722 ? -8.561 -49.814 -26.297 1.00 71.25 722 VAL A N 1
ATOM 5773 C CA . VAL A 1 722 ? -8.124 -48.933 -25.206 1.00 71.25 722 VAL A CA 1
ATOM 5774 C C . VAL A 1 722 ? -7.079 -47.960 -25.713 1.00 71.25 722 VAL A C 1
ATOM 5776 O O . VAL A 1 722 ? -6.069 -48.351 -26.304 1.00 71.25 722 VAL A O 1
ATOM 5779 N N . PHE A 1 723 ? -7.307 -46.674 -25.461 1.00 76.94 723 PHE A N 1
ATOM 5780 C CA . PHE A 1 723 ? -6.355 -45.617 -25.764 1.00 76.94 723 PHE A CA 1
ATOM 5781 C C . PHE A 1 723 ? -6.127 -44.707 -24.558 1.00 76.94 723 PHE A C 1
ATOM 5783 O O . PHE A 1 723 ? -7.023 -44.479 -23.750 1.00 76.94 723 PHE A O 1
ATOM 5790 N N . ARG A 1 724 ? -4.904 -44.185 -24.444 1.00 74.69 724 ARG A N 1
ATOM 5791 C CA . ARG A 1 724 ? -4.541 -43.126 -23.498 1.00 74.69 724 ARG A CA 1
ATOM 5792 C C . ARG A 1 724 ? -4.133 -41.903 -24.301 1.00 74.69 724 ARG A C 1
ATOM 5794 O O . ARG A 1 724 ? -3.156 -41.973 -25.046 1.00 74.69 724 ARG A O 1
ATOM 5801 N N . ASP A 1 725 ? -4.865 -40.815 -24.113 1.00 74.56 725 ASP A N 1
ATOM 5802 C CA . ASP A 1 725 ? -4.551 -39.517 -24.700 1.00 74.56 725 ASP A CA 1
ATOM 5803 C C . ASP A 1 725 ? -3.804 -38.665 -23.671 1.00 74.56 725 ASP A C 1
ATOM 5805 O O . ASP A 1 725 ? -4.252 -38.503 -22.537 1.00 74.56 725 ASP A O 1
ATOM 5809 N N . ILE A 1 726 ? -2.647 -38.144 -24.067 1.00 69.44 726 ILE A N 1
ATOM 5810 C CA . ILE A 1 726 ? -1.846 -37.200 -23.293 1.00 69.44 726 ILE A CA 1
ATOM 5811 C C . ILE A 1 726 ? -1.827 -35.898 -24.081 1.00 69.44 726 ILE A C 1
ATOM 5813 O O . ILE A 1 726 ? -1.283 -35.842 -25.186 1.00 69.44 726 ILE A O 1
ATOM 5817 N N . TYR A 1 727 ? -2.447 -34.871 -23.516 1.00 69.12 727 TYR A N 1
ATOM 5818 C CA . TYR A 1 727 ? -2.384 -33.509 -24.028 1.00 69.12 727 TYR A CA 1
ATOM 5819 C C . TYR A 1 727 ? -1.186 -32.812 -23.394 1.00 69.12 727 TYR A C 1
ATOM 5821 O O . TYR A 1 727 ? -0.922 -33.002 -22.206 1.00 69.12 727 TYR A O 1
ATOM 5829 N N . PHE A 1 728 ? -0.444 -32.053 -24.186 1.00 58.28 728 PHE A N 1
ATOM 5830 C CA . PHE A 1 728 ? 0.712 -31.308 -23.704 1.00 58.28 728 PHE A CA 1
ATOM 5831 C C . PHE A 1 728 ? 0.866 -30.026 -24.504 1.00 58.28 728 PHE A C 1
ATOM 5833 O O . PHE A 1 728 ? 0.537 -29.972 -25.692 1.00 58.28 728 PHE A O 1
ATOM 5840 N N . ASP A 1 729 ? 1.424 -29.028 -23.838 1.00 57.69 729 ASP A N 1
ATOM 5841 C CA . ASP A 1 729 ? 1.858 -27.799 -24.470 1.00 57.69 729 ASP A CA 1
ATOM 5842 C C . ASP A 1 729 ? 3.303 -27.949 -24.943 1.00 57.69 729 ASP A C 1
ATOM 5844 O O . ASP A 1 729 ? 4.110 -28.699 -24.379 1.00 57.69 729 ASP A O 1
ATOM 5848 N N . THR A 1 730 ? 3.630 -27.259 -26.026 1.00 54.94 730 THR A N 1
ATOM 5849 C CA . THR A 1 730 ? 5.008 -27.085 -26.473 1.00 54.94 730 THR A CA 1
ATOM 5850 C C . THR A 1 730 ? 5.618 -25.870 -25.762 1.00 54.94 730 THR A C 1
ATOM 5852 O O . THR A 1 730 ? 4.885 -24.980 -25.347 1.00 54.94 730 THR A O 1
ATOM 5855 N N . PRO A 1 731 ? 6.953 -25.785 -25.607 1.00 44.62 731 PRO A N 1
ATOM 5856 C CA . PRO A 1 731 ? 7.611 -24.610 -25.015 1.00 44.62 731 PRO A CA 1
ATOM 5857 C C . PRO A 1 731 ? 7.452 -23.307 -25.821 1.00 44.62 731 PRO A C 1
ATOM 5859 O O . PRO A 1 731 ? 7.952 -22.266 -25.404 1.00 44.62 731 PRO A O 1
ATOM 5862 N N . ASP A 1 732 ? 6.827 -23.377 -26.997 1.00 54.69 732 ASP A N 1
ATOM 5863 C CA . ASP A 1 732 ? 6.486 -22.241 -27.847 1.00 54.69 732 ASP A CA 1
ATOM 5864 C C . ASP A 1 732 ? 5.013 -21.834 -27.652 1.00 54.69 732 ASP A C 1
ATOM 5866 O O . ASP A 1 732 ? 4.198 -22.570 -27.102 1.00 54.69 732 ASP A O 1
ATOM 5870 N N . ASP A 1 733 ? 4.638 -20.652 -28.135 1.00 50.44 733 ASP A N 1
ATOM 5871 C CA . ASP A 1 733 ? 3.257 -20.168 -28.050 1.00 50.44 733 ASP A CA 1
ATOM 5872 C C . ASP A 1 733 ? 2.375 -20.615 -29.228 1.00 50.44 733 ASP A C 1
ATOM 5874 O O . ASP A 1 733 ? 1.283 -20.078 -29.428 1.00 50.44 733 ASP A O 1
ATOM 5878 N N . HIS A 1 734 ? 2.800 -21.613 -30.015 1.00 53.31 734 HIS A N 1
ATOM 5879 C CA . HIS A 1 734 ? 2.057 -22.054 -31.199 1.00 53.31 734 HIS A CA 1
ATOM 5880 C C . HIS A 1 734 ? 0.699 -22.664 -30.848 1.00 53.31 734 HIS A C 1
ATOM 5882 O O . HIS A 1 734 ? -0.285 -22.361 -31.529 1.00 53.31 734 HIS A O 1
ATOM 5888 N N . ALA A 1 735 ? 0.629 -23.488 -29.796 1.00 49.81 735 ALA A N 1
ATOM 5889 C CA . ALA A 1 735 ? -0.630 -24.076 -29.330 1.00 49.81 735 ALA A CA 1
ATOM 5890 C C . ALA A 1 735 ? -1.685 -22.988 -29.067 1.00 49.81 735 ALA A C 1
ATOM 5892 O O . ALA A 1 735 ? -2.841 -23.099 -29.484 1.00 49.81 735 ALA A O 1
ATOM 5893 N N . TYR A 1 736 ? -1.227 -21.879 -28.484 1.00 44.75 736 TYR A N 1
ATOM 5894 C CA . TYR A 1 736 ? -2.035 -20.731 -28.110 1.00 44.75 736 TYR A CA 1
ATOM 5895 C C . TYR A 1 736 ? -2.360 -19.810 -29.301 1.00 44.75 736 TYR A C 1
ATOM 5897 O O . TYR A 1 736 ? -3.527 -19.594 -29.622 1.00 44.75 736 TYR A O 1
ATOM 5905 N N . ARG A 1 737 ? -1.351 -19.326 -30.038 1.00 44.72 737 ARG A N 1
ATOM 5906 C CA . ARG A 1 737 ? -1.518 -18.373 -31.155 1.00 44.72 737 ARG A CA 1
ATOM 5907 C C . ARG A 1 737 ? -2.247 -18.944 -32.368 1.00 44.72 737 ARG A C 1
ATOM 5909 O O . ARG A 1 737 ? -2.815 -18.188 -33.155 1.00 44.72 737 ARG A O 1
ATOM 5916 N N . LYS A 1 738 ? -2.161 -20.257 -32.590 1.00 49.94 738 LYS A N 1
ATOM 5917 C CA . LYS A 1 738 ? -2.684 -20.923 -33.795 1.00 49.94 738 LYS A CA 1
ATOM 5918 C C . LYS A 1 738 ? -3.850 -21.869 -33.497 1.00 49.94 738 LYS A C 1
ATOM 5920 O O . LYS A 1 738 ? -4.273 -22.587 -34.401 1.00 49.94 738 LYS A O 1
ATOM 5925 N N . GLN A 1 739 ? -4.373 -21.852 -32.263 1.00 54.00 739 GLN A N 1
ATOM 5926 C CA . GLN A 1 739 ? -5.439 -22.746 -31.794 1.00 54.00 739 GLN A CA 1
ATOM 5927 C C . GLN A 1 739 ? -5.128 -24.218 -32.108 1.00 54.00 739 GLN A C 1
ATOM 5929 O O . GLN A 1 739 ? -5.943 -24.934 -32.699 1.00 54.00 739 GLN A O 1
ATOM 5934 N N . VAL A 1 740 ? -3.911 -24.648 -31.767 1.00 54.81 740 VAL A N 1
ATOM 5935 C CA . VAL A 1 740 ? -3.431 -26.008 -32.026 1.00 54.81 740 VAL A CA 1
ATOM 5936 C C . VAL A 1 740 ? -3.450 -26.796 -30.729 1.00 54.81 740 VAL A C 1
ATOM 5938 O O . VAL A 1 740 ? -2.787 -26.424 -29.771 1.00 54.81 740 VAL A O 1
ATOM 5941 N N . SER A 1 741 ? -4.167 -27.915 -30.699 1.00 61.03 741 SER A N 1
ATOM 5942 C CA . SER A 1 741 ? -4.057 -28.880 -29.603 1.00 61.03 741 SER A CA 1
ATOM 5943 C C . SER A 1 741 ? -3.105 -29.997 -30.010 1.00 61.03 741 SER A C 1
ATOM 5945 O O . SER A 1 741 ? -3.364 -30.700 -30.995 1.00 61.03 741 SER A O 1
ATOM 5947 N N . TYR A 1 742 ? -2.014 -30.158 -29.261 1.00 62.47 742 TYR A N 1
ATOM 5948 C CA . TYR A 1 742 ? -1.113 -31.293 -29.416 1.00 62.47 742 TYR A CA 1
ATOM 5949 C C . TYR A 1 742 ? -1.545 -32.451 -28.522 1.00 62.47 742 TYR A C 1
ATOM 5951 O O . TYR A 1 742 ? -1.935 -32.280 -27.366 1.00 62.47 742 TYR A O 1
ATOM 5959 N N . ARG A 1 743 ? -1.485 -33.655 -29.085 1.00 76.25 743 ARG A N 1
ATOM 5960 C CA . ARG A 1 743 ? -1.884 -34.888 -28.415 1.00 76.25 743 ARG A CA 1
ATOM 5961 C C . ARG A 1 743 ? -0.944 -36.023 -28.770 1.00 76.25 743 ARG A C 1
ATOM 5963 O O . ARG A 1 743 ? -0.665 -36.258 -29.943 1.00 76.25 743 ARG A O 1
ATOM 5970 N N . LEU A 1 744 ? -0.541 -36.782 -27.759 1.00 69.12 744 LEU A N 1
ATOM 5971 C CA . LEU A 1 744 ? 0.092 -38.083 -27.903 1.00 69.12 744 LEU A CA 1
ATOM 5972 C C . LEU A 1 744 ? -0.939 -39.140 -27.524 1.00 69.12 744 LEU A C 1
ATOM 5974 O O . LEU A 1 744 ? -1.450 -39.150 -26.406 1.00 69.12 744 LEU A O 1
ATOM 5978 N N . ARG A 1 745 ? -1.258 -40.018 -28.465 1.00 79.31 745 ARG A N 1
ATOM 5979 C CA . ARG A 1 745 ? -2.223 -41.094 -28.286 1.00 79.31 745 ARG A CA 1
ATOM 5980 C C . ARG A 1 745 ? -1.517 -42.439 -28.334 1.00 79.31 745 ARG A C 1
ATOM 5982 O O . ARG A 1 745 ? -0.910 -42.808 -29.340 1.00 79.31 745 ARG A O 1
ATOM 5989 N N . ASN A 1 746 ? -1.677 -43.188 -27.252 1.00 79.44 746 ASN A N 1
ATOM 5990 C CA . ASN A 1 746 ? -1.146 -44.533 -27.077 1.00 79.44 746 ASN A CA 1
ATOM 5991 C C . ASN A 1 746 ? -2.289 -45.529 -27.245 1.00 79.44 746 ASN A C 1
ATOM 5993 O O . ASN A 1 746 ? -3.281 -45.416 -26.527 1.00 79.44 746 ASN A O 1
ATOM 5997 N N . ARG A 1 747 ? -2.170 -46.503 -28.151 1.00 79.25 747 ARG A N 1
ATOM 5998 C CA . ARG A 1 747 ? -3.196 -47.539 -28.351 1.00 79.25 747 ARG A CA 1
ATOM 5999 C C . ARG A 1 747 ? -2.732 -48.901 -27.884 1.00 79.25 747 ARG A C 1
ATOM 6001 O O . ARG A 1 747 ? -1.651 -49.349 -28.254 1.00 79.25 747 ARG A O 1
ATOM 6008 N N . TYR A 1 748 ? -3.593 -49.570 -27.135 1.00 78.25 748 TYR A N 1
ATOM 6009 C CA . TYR A 1 748 ? -3.348 -50.879 -26.546 1.00 78.25 748 TYR A CA 1
ATOM 6010 C C . TYR A 1 748 ? -4.313 -51.894 -27.141 1.00 78.25 748 TYR A C 1
ATOM 6012 O O . TYR A 1 748 ? -5.441 -51.545 -27.489 1.00 78.25 748 TYR A O 1
ATOM 6020 N N . LYS A 1 749 ? -3.874 -53.152 -27.246 1.00 72.62 749 LYS A N 1
ATOM 6021 C CA . LYS A 1 749 ? -4.697 -54.251 -27.779 1.00 72.62 749 LYS A CA 1
ATOM 6022 C C . LYS A 1 749 ? -5.911 -54.585 -26.889 1.00 72.62 749 LYS A C 1
ATOM 6024 O O . LYS A 1 749 ? -6.724 -55.401 -27.275 1.00 72.62 749 LYS A O 1
ATOM 6029 N N . GLY A 1 750 ? -6.002 -53.993 -25.691 1.00 77.56 750 GLY A N 1
ATOM 6030 C CA . GLY A 1 750 ? -7.134 -54.127 -24.774 1.00 77.56 750 GLY A CA 1
ATOM 6031 C C . GLY A 1 750 ? -6.819 -53.615 -23.363 1.00 77.56 750 GLY A C 1
ATOM 6032 O O . GLY A 1 750 ? -5.687 -53.224 -23.053 1.00 77.56 750 GLY A O 1
ATOM 6033 N N . TRP A 1 751 ? -7.815 -53.650 -22.473 1.00 69.81 751 TRP A N 1
ATOM 6034 C CA . TRP A 1 751 ? -7.723 -53.118 -21.100 1.00 69.81 751 TRP A CA 1
ATOM 6035 C C . TRP A 1 751 ? -6.662 -53.803 -20.232 1.00 69.81 751 TRP A C 1
ATOM 6037 O O . TRP A 1 751 ? -6.047 -53.174 -19.367 1.00 69.81 751 TRP A O 1
ATOM 6047 N N . LYS A 1 752 ? -6.407 -55.094 -20.473 1.00 74.88 752 LYS A N 1
ATOM 6048 C CA . LYS A 1 752 ? -5.369 -55.857 -19.768 1.00 74.88 752 LYS A CA 1
ATOM 6049 C C . LYS A 1 752 ? -3.969 -55.293 -20.045 1.00 74.88 752 LYS A C 1
ATOM 6051 O O . LYS A 1 752 ? -3.253 -55.010 -19.088 1.00 74.88 752 LYS A O 1
ATOM 6056 N N . ALA A 1 753 ? -3.636 -55.066 -21.318 1.00 74.06 753 ALA A N 1
ATOM 6057 C CA . ALA A 1 753 ? -2.344 -54.520 -21.742 1.00 74.06 753 ALA A CA 1
ATOM 6058 C C . ALA A 1 753 ? -2.125 -53.096 -21.203 1.00 74.06 753 ALA A C 1
ATOM 6060 O O . ALA A 1 753 ? -1.065 -52.776 -20.675 1.00 74.06 753 ALA A O 1
ATOM 6061 N N . TYR A 1 754 ? -3.166 -52.255 -21.223 1.00 79.25 754 TYR A N 1
ATOM 6062 C CA . TYR A 1 754 ? -3.093 -50.917 -20.627 1.00 79.25 754 TYR A CA 1
ATOM 6063 C C . TYR A 1 754 ? -2.784 -50.952 -19.120 1.00 79.25 754 TYR A C 1
ATOM 6065 O O . TYR A 1 754 ? -1.890 -50.248 -18.651 1.00 79.25 754 TYR A O 1
ATOM 6073 N N . LYS A 1 755 ? -3.489 -51.785 -18.341 1.00 77.62 755 LYS A N 1
ATOM 6074 C CA . LYS A 1 755 ? -3.250 -51.891 -16.890 1.00 77.62 755 LYS A CA 1
ATOM 6075 C C . LYS A 1 755 ? -1.851 -52.412 -16.563 1.00 77.62 755 LYS A C 1
ATOM 6077 O O . LYS A 1 755 ? -1.267 -51.975 -15.572 1.00 77.62 755 LYS A O 1
ATOM 6082 N N . LEU A 1 756 ? -1.332 -53.340 -17.367 1.00 73.62 756 LEU A N 1
ATOM 6083 C CA . LEU A 1 756 ? 0.035 -53.846 -17.237 1.00 73.62 756 LEU A CA 1
ATOM 6084 C C . LEU A 1 756 ? 1.057 -52.743 -17.535 1.00 73.62 756 LEU A C 1
ATOM 6086 O O . LEU A 1 756 ? 1.923 -52.498 -16.699 1.00 73.62 756 LEU A O 1
ATOM 6090 N N . HIS A 1 757 ? 0.872 -51.987 -18.621 1.00 76.75 757 HIS A N 1
ATOM 6091 C CA . HIS A 1 757 ? 1.712 -50.833 -18.953 1.00 76.75 757 HIS A CA 1
ATOM 6092 C C . HIS A 1 757 ? 1.772 -49.789 -17.829 1.00 76.75 757 HIS A C 1
ATOM 6094 O O . HIS A 1 757 ? 2.848 -49.319 -17.476 1.00 76.75 757 HIS A O 1
ATOM 6100 N N . VAL A 1 758 ? 0.630 -49.434 -17.225 1.00 75.12 758 VAL A N 1
ATOM 6101 C CA . VAL A 1 758 ? 0.589 -48.446 -16.129 1.00 75.12 758 VAL A CA 1
ATOM 6102 C C . VAL A 1 758 ? 1.375 -48.922 -14.905 1.00 75.12 758 VAL A C 1
ATOM 6104 O O . VAL A 1 758 ? 2.021 -48.107 -14.247 1.00 75.12 758 VAL A O 1
ATOM 6107 N N . LYS A 1 759 ? 1.336 -50.226 -14.604 1.00 72.56 759 LYS A N 1
ATOM 6108 C CA . LYS A 1 759 ? 2.047 -50.822 -13.464 1.00 72.56 759 LYS A CA 1
ATOM 6109 C C . LYS A 1 759 ? 3.536 -51.045 -13.732 1.00 72.56 759 LYS A C 1
ATOM 6111 O O . LYS A 1 759 ? 4.314 -51.046 -12.784 1.00 72.56 759 LYS A O 1
ATOM 6116 N N . GLN A 1 760 ? 3.918 -51.278 -14.985 1.00 72.06 760 GLN A N 1
ATOM 6117 C CA . GLN A 1 760 ? 5.267 -51.673 -15.396 1.00 72.06 760 GLN A CA 1
ATOM 6118 C C . GLN A 1 760 ? 5.646 -50.930 -16.685 1.00 72.06 760 GLN A C 1
ATOM 6120 O O . GLN A 1 760 ? 5.704 -51.507 -17.769 1.00 72.06 760 GLN A O 1
ATOM 6125 N N . GLN A 1 761 ? 5.877 -49.620 -16.557 1.00 62.66 761 GLN A N 1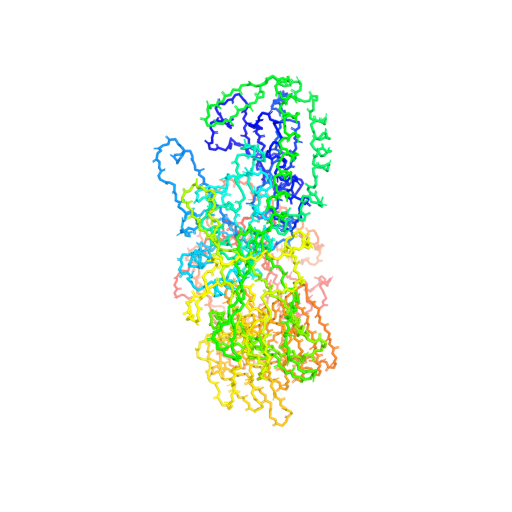
ATOM 6126 C CA . GLN A 1 761 ? 6.081 -48.705 -17.692 1.00 62.66 761 GLN A CA 1
ATOM 6127 C C . GLN A 1 761 ? 7.325 -49.053 -18.526 1.00 62.66 761 GLN A C 1
ATOM 6129 O O . GLN A 1 761 ? 7.327 -48.862 -19.743 1.00 62.66 761 GLN A O 1
ATOM 6134 N N . ASP A 1 762 ? 8.328 -49.669 -17.900 1.00 62.06 762 ASP A N 1
ATOM 6135 C CA . ASP A 1 762 ? 9.570 -50.109 -18.548 1.00 62.06 762 ASP A CA 1
ATOM 6136 C C . ASP A 1 762 ? 9.432 -51.457 -19.283 1.00 62.06 762 ASP A C 1
ATOM 6138 O O . ASP A 1 762 ? 10.407 -51.937 -19.851 1.00 62.06 762 ASP A O 1
ATOM 6142 N N . TRP A 1 763 ? 8.234 -52.061 -19.236 1.00 64.31 763 TRP A N 1
ATOM 6143 C CA . TRP A 1 763 ? 7.793 -53.361 -19.763 1.00 64.31 763 TRP A CA 1
ATOM 6144 C C . TRP A 1 763 ? 7.591 -53.432 -21.296 1.00 64.31 763 TRP A C 1
ATOM 6146 O O . TRP A 1 763 ? 6.433 -53.243 -21.676 1.00 64.31 763 TRP A O 1
ATOM 6156 N N . PRO A 1 764 ? 8.553 -53.643 -22.226 1.00 58.25 764 PRO A N 1
ATOM 6157 C CA . PRO A 1 764 ? 8.326 -53.283 -23.635 1.00 58.25 764 PRO A CA 1
ATOM 6158 C C . PRO A 1 764 ? 7.235 -54.117 -24.332 1.00 58.25 764 PRO A C 1
ATOM 6160 O O . PRO A 1 764 ? 6.561 -53.619 -25.229 1.00 58.25 764 PRO A O 1
ATOM 6163 N N . ALA A 1 765 ? 6.995 -55.355 -23.884 1.00 63.41 765 ALA A N 1
ATOM 6164 C CA . ALA A 1 765 ? 5.927 -56.226 -24.392 1.00 63.41 765 ALA A CA 1
ATOM 6165 C C . ALA A 1 765 ? 4.504 -55.688 -24.129 1.00 63.41 765 ALA A C 1
ATOM 6167 O O . ALA A 1 765 ? 3.557 -56.075 -24.811 1.00 63.41 765 ALA A O 1
ATOM 6168 N N . GLU A 1 766 ? 4.361 -54.777 -23.165 1.00 67.06 766 GLU A N 1
ATOM 6169 C CA . GLU A 1 766 ? 3.089 -54.178 -22.748 1.00 67.06 766 GLU A CA 1
ATOM 6170 C C . GLU A 1 766 ? 2.941 -52.740 -23.269 1.00 67.06 766 GLU A C 1
ATOM 6172 O O . GLU A 1 766 ? 2.015 -52.016 -22.906 1.00 67.06 766 GLU A O 1
ATOM 6177 N N . TRP A 1 767 ? 3.862 -52.289 -24.125 1.00 71.69 767 TRP A N 1
ATOM 6178 C CA . TRP A 1 767 ? 3.790 -50.971 -24.741 1.00 71.69 767 TRP A CA 1
ATOM 6179 C C . TRP A 1 767 ? 2.619 -50.861 -25.724 1.00 71.69 767 TRP A C 1
ATOM 6181 O O . TRP A 1 767 ? 2.142 -51.861 -26.270 1.00 71.69 767 TRP A O 1
ATOM 6191 N N . PRO A 1 768 ? 2.129 -49.635 -25.979 1.00 71.31 768 PRO A N 1
ATOM 6192 C CA . PRO A 1 768 ? 1.114 -49.428 -26.998 1.00 71.31 768 PRO A CA 1
ATOM 6193 C C . PRO A 1 768 ? 1.592 -49.956 -28.356 1.00 71.31 768 PRO A C 1
ATOM 6195 O O . PRO A 1 768 ? 2.693 -49.641 -28.798 1.00 71.31 768 PRO A O 1
ATOM 6198 N N . TYR A 1 769 ? 0.737 -50.709 -29.054 1.00 70.44 769 TYR A N 1
ATOM 6199 C CA . TYR A 1 769 ? 1.029 -51.223 -30.400 1.00 70.44 769 TYR A CA 1
ATOM 6200 C C . TYR A 1 769 ? 0.984 -50.118 -31.466 1.00 70.44 769 TYR A C 1
ATOM 6202 O O . TYR A 1 769 ? 1.403 -50.318 -32.605 1.00 70.44 769 TYR A O 1
ATOM 6210 N N . ARG A 1 770 ? 0.456 -48.938 -31.113 1.00 72.56 770 ARG A N 1
ATOM 6211 C CA . ARG A 1 770 ? 0.428 -47.764 -31.985 1.00 72.56 770 ARG A CA 1
ATOM 6212 C C . ARG A 1 770 ? 0.585 -46.483 -31.179 1.00 72.56 770 ARG A C 1
ATOM 6214 O O . ARG A 1 770 ? -0.153 -46.258 -30.219 1.00 72.56 770 ARG A O 1
ATOM 6221 N N . LEU A 1 771 ? 1.508 -45.637 -31.628 1.00 67.19 771 LEU A N 1
ATOM 6222 C CA . LEU A 1 771 ? 1.742 -44.293 -31.106 1.00 67.19 771 LEU A CA 1
ATOM 6223 C C . LEU A 1 771 ? 1.363 -43.267 -32.176 1.00 67.19 771 LEU A C 1
ATOM 6225 O O . LEU A 1 771 ? 1.817 -43.339 -33.324 1.00 67.19 771 LEU A O 1
ATOM 6229 N N . GLU A 1 772 ? 0.508 -42.323 -31.805 1.00 67.38 772 GLU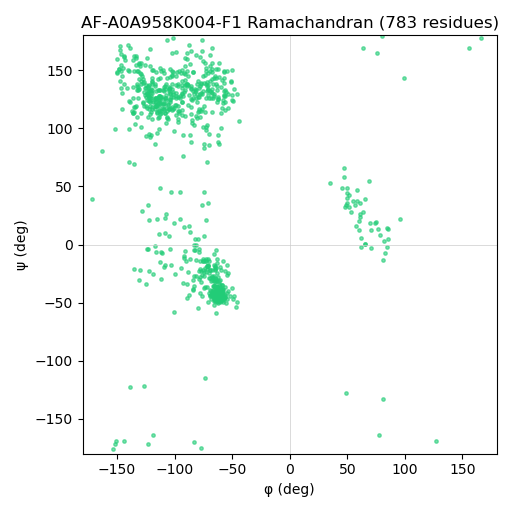 A N 1
ATOM 6230 C CA . GLU A 1 772 ? -0.006 -41.286 -32.696 1.00 67.38 772 GLU A CA 1
ATOM 6231 C C . GLU A 1 772 ? 0.305 -39.921 -32.083 1.00 67.38 772 GLU A C 1
ATOM 6233 O O . GLU A 1 772 ? -0.185 -39.602 -31.005 1.00 67.38 772 GLU A O 1
ATOM 6238 N N . PHE A 1 773 ? 1.104 -39.108 -32.771 1.00 63.28 773 PHE A N 1
ATOM 6239 C CA . PHE A 1 773 ? 1.215 -37.689 -32.455 1.00 63.28 773 PHE A CA 1
ATOM 6240 C C . PHE A 1 773 ? 0.240 -36.929 -33.339 1.00 63.28 773 PHE A C 1
ATOM 6242 O O . PHE A 1 773 ? 0.206 -37.133 -34.559 1.00 63.28 773 PHE A O 1
ATOM 6249 N N . GLN A 1 774 ? -0.561 -36.066 -32.733 1.00 65.44 774 GLN A N 1
ATOM 6250 C CA . GLN A 1 774 ? -1.618 -35.349 -33.420 1.00 65.44 774 GLN A CA 1
ATOM 6251 C C . GLN A 1 774 ? -1.566 -33.867 -33.086 1.00 65.44 774 GLN A C 1
ATOM 6253 O O . GLN A 1 774 ? -1.398 -33.494 -31.930 1.00 65.44 774 GLN A O 1
ATOM 6258 N N . ALA A 1 775 ? -1.716 -33.042 -34.116 1.00 57.50 775 ALA A N 1
ATOM 6259 C CA . ALA A 1 775 ? -1.929 -31.609 -34.000 1.00 57.50 775 ALA A CA 1
ATOM 6260 C C . ALA A 1 775 ? -3.305 -31.303 -34.591 1.00 57.50 775 ALA A C 1
ATOM 6262 O O . ALA A 1 775 ? -3.584 -31.658 -35.739 1.00 57.50 775 ALA A O 1
ATOM 6263 N N . LYS A 1 776 ? -4.177 -30.694 -33.792 1.00 64.12 776 LYS A N 1
ATOM 6264 C CA . LYS A 1 776 ? -5.563 -30.405 -34.169 1.00 64.12 776 LYS A CA 1
ATOM 6265 C C . LYS A 1 776 ? -5.781 -28.907 -34.248 1.00 64.12 776 LYS A C 1
ATOM 6267 O O . LYS A 1 776 ? -5.491 -28.232 -33.268 1.00 64.12 776 LYS A O 1
ATOM 6272 N N . THR A 1 777 ? -6.292 -28.406 -35.372 1.00 56.56 777 THR A N 1
ATOM 6273 C CA . THR A 1 777 ? -6.532 -26.966 -35.591 1.00 56.56 777 THR A CA 1
ATOM 6274 C C . THR A 1 777 ? -7.916 -26.689 -36.180 1.00 56.56 777 THR A C 1
ATOM 6276 O O . THR A 1 777 ? -8.543 -27.581 -36.756 1.00 56.56 777 THR A O 1
ATOM 6279 N N . GLY A 1 778 ? -8.390 -25.443 -36.048 1.00 52.25 778 GLY A N 1
ATOM 6280 C CA . GLY A 1 778 ? -9.626 -24.973 -36.689 1.00 52.25 778 GLY A CA 1
ATOM 6281 C C . GLY A 1 778 ? -10.887 -25.612 -36.112 1.00 52.25 778 GLY A C 1
ATOM 6282 O O . GLY A 1 778 ? -11.657 -26.226 -36.842 1.00 52.25 778 GLY A O 1
ATOM 6283 N N . ARG A 1 779 ? -11.063 -25.502 -34.792 1.00 52.09 779 ARG A N 1
ATOM 6284 C CA . ARG A 1 779 ? -12.165 -26.115 -34.045 1.00 52.09 779 ARG A CA 1
ATOM 6285 C C . ARG A 1 779 ? -13.473 -25.372 -34.353 1.00 52.09 779 ARG A C 1
ATOM 6287 O O . ARG A 1 779 ? -13.693 -24.293 -33.816 1.00 52.09 779 ARG A O 1
ATOM 6294 N N . GLN A 1 780 ? -14.330 -25.938 -35.201 1.00 45.16 780 GLN A N 1
ATOM 6295 C CA . GLN A 1 780 ? -15.679 -25.415 -35.436 1.00 45.16 780 GLN A CA 1
ATOM 6296 C C . GLN A 1 780 ? -16.710 -26.505 -35.120 1.00 45.16 780 GLN A C 1
ATOM 6298 O O . GLN A 1 780 ? -16.640 -27.621 -35.642 1.00 45.16 780 GLN A O 1
ATOM 6303 N N . GLU A 1 781 ? -17.638 -26.202 -34.214 1.00 37.31 781 GLU A N 1
ATOM 6304 C CA . GLU A 1 781 ? -18.750 -27.095 -33.881 1.00 37.31 781 GLU A CA 1
ATOM 6305 C C . GLU A 1 781 ? -19.727 -27.142 -35.063 1.00 37.31 781 GLU A C 1
ATOM 6307 O O . GLU A 1 781 ? -20.179 -26.097 -35.526 1.00 37.31 781 GLU A O 1
ATOM 6312 N N . LEU A 1 782 ? -20.049 -28.338 -35.572 1.00 36.56 782 LEU A N 1
ATOM 6313 C CA . LEU A 1 782 ? -20.943 -28.503 -36.730 1.00 36.56 782 LEU A CA 1
ATOM 6314 C C . LEU A 1 782 ? -22.409 -28.769 -36.338 1.00 36.56 782 LEU A C 1
ATOM 6316 O O . LEU A 1 782 ? -23.185 -29.288 -37.136 1.00 36.56 782 LEU A O 1
ATOM 6320 N N . GLY A 1 783 ? -22.824 -28.392 -35.127 1.00 34.56 783 GLY A N 1
ATOM 6321 C CA . GLY A 1 783 ? -24.178 -28.662 -34.636 1.00 34.56 783 GLY A CA 1
ATOM 6322 C C . GLY A 1 783 ? -24.371 -30.111 -34.174 1.00 34.56 783 GLY A C 1
ATOM 6323 O O . GLY A 1 783 ? -23.404 -30.804 -33.874 1.00 34.56 783 GLY A O 1
ATOM 6324 N N . ARG A 1 784 ? -25.632 -30.540 -34.021 1.00 26.00 784 ARG A N 1
ATOM 6325 C CA . ARG A 1 784 ? -26.015 -31.837 -33.429 1.00 26.00 784 ARG A CA 1
ATOM 6326 C C . ARG A 1 784 ? -25.746 -32.993 -34.401 1.00 26.00 784 ARG A C 1
ATOM 6328 O O . ARG A 1 784 ? -26.637 -33.369 -35.157 1.00 26.00 784 ARG A O 1
ATOM 6335 N N . GLY A 1 785 ? -24.521 -33.506 -34.381 1.00 30.28 785 GLY A N 1
ATOM 6336 C CA . GLY A 1 785 ? -24.180 -34.846 -34.861 1.00 30.28 785 GLY A CA 1
ATOM 6337 C C . GLY A 1 785 ? -23.917 -35.741 -33.675 1.00 30.28 785 GLY A C 1
ATOM 6338 O O . GLY A 1 785 ? -22.839 -35.521 -33.085 1.00 30.28 785 GLY A O 1
#

Solvent-accessible surface area (backbone atoms only — not comparable to full-atom values): 42087 Å² total; per-residue (Å²): 132,64,63,53,75,43,76,38,74,56,58,60,77,21,65,75,46,96,61,61,10,35,37,40,36,43,45,92,90,39,62,60,96,69,34,42,45,37,33,36,36,60,48,41,42,61,59,56,41,31,53,53,50,36,44,55,52,44,60,52,67,48,76,58,49,63,57,60,65,47,80,39,89,37,60,59,96,86,39,78,66,35,62,22,38,36,34,47,47,97,46,69,52,48,31,50,75,69,74,42,74,88,46,40,35,39,41,22,60,69,51,47,46,51,72,73,68,72,46,84,73,53,49,40,52,75,33,55,87,46,44,49,76,50,51,75,95,80,69,92,74,51,64,71,50,39,55,51,29,46,49,67,73,67,53,78,52,69,65,61,40,53,55,51,48,60,58,44,27,42,52,71,30,46,32,46,49,53,22,48,31,50,70,32,22,38,68,56,52,33,34,45,28,49,41,34,36,36,39,39,47,84,78,34,24,36,33,54,38,64,51,74,45,37,32,44,74,53,41,77,77,53,59,67,80,66,54,51,24,57,59,44,39,57,46,52,58,37,64,59,57,34,48,52,18,49,33,47,36,54,48,32,54,74,49,68,54,16,56,73,56,48,50,50,52,51,52,52,52,52,59,70,44,41,66,54,54,69,74,33,80,82,41,38,30,56,55,99,92,47,73,49,74,49,54,71,65,58,28,54,53,35,48,57,48,48,52,55,44,48,50,53,42,53,51,51,52,52,53,54,44,58,40,70,43,39,37,29,39,60,45,80,76,49,83,41,34,32,38,42,35,40,35,24,64,21,79,32,34,35,33,35,44,31,43,35,44,36,36,46,78,48,54,70,70,40,57,36,38,42,30,62,61,46,58,68,65,65,41,96,50,57,34,65,74,76,42,46,47,77,20,54,24,50,94,34,30,30,60,43,83,58,77,45,51,45,40,33,46,65,45,83,47,94,95,53,65,47,44,80,38,70,29,75,48,41,32,43,34,41,48,43,88,77,27,45,79,51,75,61,69,50,65,45,28,21,29,59,54,66,62,46,79,44,74,69,40,82,36,91,83,66,86,83,70,93,69,84,63,99,41,95,47,75,62,51,60,79,81,44,42,47,69,42,80,46,79,47,66,49,79,41,78,37,77,50,68,42,77,39,50,62,52,27,36,44,34,36,38,56,47,16,37,40,35,23,23,68,62,14,27,46,34,32,43,42,10,32,45,39,33,55,21,36,92,94,28,40,24,36,42,37,37,70,40,80,90,72,16,15,7,23,44,35,31,31,52,15,60,80,20,36,40,28,24,32,38,40,36,40,41,32,47,38,74,55,80,79,17,78,36,83,16,27,39,24,33,33,53,19,30,38,41,35,32,43,31,34,36,44,72,39,27,37,30,30,30,55,17,45,39,38,34,32,49,23,38,35,31,16,68,53,101,58,53,72,47,73,44,84,41,49,79,48,77,46,75,56,45,79,43,75,41,78,82,70,72,59,73,63,66,81,70,49,78,75,84,69,75,45,48,61,55,60,48,73,46,76,53,72,58,80,51,101,61,55,51,83,53,57,69,68,58,53,50,50,54,51,51,51,57,48,64,74,63,74,81,64,97,64,83,84,75,75,78,91,70,80,87,70,87,84,79,87,72,90,82,76,71,69,77,34,72,49,78,45,75,57,84,63,101,58,64,55,44,71,80,61,53,32,50,40,34,42,35,37,31,27,92,19,68,68,38,46,56,48,22,75,76,38,74,89,40,44,93,36,50,44,60,33,44,35,43,34,42,35,30,66,86,43,85,67,54,98,83

Secondary structure (DSSP, 8-state):
--EEEEE--SSGGGTTSSS--EEEEESTT--BTTBSEEEEEPP-STTS-HHHHHHHHHHHH-SSB---EEEEEEEETTEEEEEEEEEE-SSHHHHHHTTPPS-EEEEE---HIIIII-PPPP-GGG-GGGSEEES-TT----HHHHHHHHHHHH---HHHHHHHHHHHB-HHHHHHHHHHHHHHT---S-SSS-EEEEEETTTTEEEEBP----TTTTTT-S-SS---SHHHHHHHHSHHHHHHHHHHHHHHHHTTT-HHHHHHHHHHHHHHHHHHHHH-S--EEEETTEEEE--HHHHHHHHHHHHHHHHHHHHHHHHHHH---EEEEEEEEETTEEEEEEEE-SSS-EEEEEEEEEEESPPTT-EEEEEETTGGGT-SSB-HHHHEEEEE-BTTEEEEEEEEEE--EEEPPTTSPPEEE-EEEEEEEEPPTT-EEEEEEEEEEEETTT--B--PEE-TT----SS----TT---HHHHBPPEEEEE-SEEEE-S-EEE-TTEEEEEETT-EEEEPTT--EEEESSEEEEE--SSS-EEEEESSTTT-B--EEEES--SEEEESEEEESB--EEETTEEE-SSEEEES-EEEEES-EEESS-EEEES-EEEEES-EEEESSS--EEEES-EEEEES-EEEEPP----TTTTTSPP-----EEEEEEEEEEE-S-GGGS-HHHHHHHHHHHHHTTSS-----PPPS-TTPPP---SS----EEEEEE---SSSHHHHTT-EEEEEEEESSHHHHHHHHH-TT-GGGS-SEEEEEEEEEEEE-S--

Foldseek 3Di:
DDWDKDFDDADCVAPVDPHHKIWIAAPDPDDDVLARIKIFAAQAALLSCLQVLLLVLLVLLDPALGWDWDKDQDDDPNHGAFITIITGDPAQSSCVVVVADFFKKWFFADHNCVVPVVDDFAQQLQDLVRTDIHHPPPDPDSVLSVQSNCLLPPPPQLLVSVQSQVQAAPLVQVLLLLLSLLLQVFLQCARGHDWIWTQRQASLYIHTYDGRSSGCRVQQPHDHQDCRHSVSVSQCQAQVSVQSSLQSNLCSCVDSNPLVNSLVVSVVRCVVSLVSLQVHFARWHQDPVGIDGDDSVSNVVVSVVVSVSSVVSSVVSVVQLQDWAKEWWWADDDLFKIKIKIKTQGSFWKFFFKKKWFKDPDDFQFKKKKAWAQCCSLDDAWDPPLRMDMATDDPRMGMDGHGFTFAFGWADDPPDDTHGHMAMIMMMMGHDRPMDIDGDMFTQMARSNVRHTDTHHYDPPDDDDPDDDNGPTRRDSVSIGAAAEAEAEAEAEQAAADEDEARYEYEYAFQYEYEYEQAYEDEYYNEAYEYHYDPVGAYEYYYPDLVRAYAAHEYENYEEHEHERYEYDRYAWDQDSSHTAGWNYEYACYEYEYAQYEYEAIAYEYEVYEYEYALYEYEHCDQHHYHYHNYHYHYHNYYYHNDPPCPPVVVVVPDPPDQADWDKQKDKDKDADQFPLPDDPVRVVVVVVVVVVVPPPDPDDDDGDPPPDDDDDDDPPDDAKDKDKDWDDDPDCCCPPFVKTKIKMAIFSHPVLVVVCVVCVNPRRSGGNMIMIIIIGDTDRPPHD

Sequence (785 aa):
FSADVRFRGDSVNHWAFPNKSWRIALRDGKFYQGMNEFNLNVPRVRTQIANWLGYDMAERLGGLLVPHAEFVHFRLNRKFDGVRLLLEQPNQDFLQRNKLPVGKIFVGDVDSEQIYGGEERPLLYLRSDAWDVKAPSVEESNGELQALVDVIKNEQDPYHFYDRMQSLVEMPALINYMALLELVGSVHVDETHNGKLYFNPDSGKFSPIVWDTVAYFWKNEMPLDMGTNALFRVTNSNPGFREAKDKALWNAIHGSLAAPILHQAITNETSSLRPDMYAFALKLHANDKGIHHISNREWEESIAELHNVIDERHAMIRSELAATHVAYKVSQTSPRDALLGLQVRSRSGLQLNQLTLHLENARDGQVVVLQRRGLEDVGPQLDHEKTSLSASVQNGKAVFTLGDHLFSKRKYLKRKSPEIVPATYVYTLSIPKGASLLEQVDFDAHNAVSSEKYTPVRDHTLSLSPQHKKNIVWWDPDSYRTEEKEILKGVVEINSTREVGPRTALTIQAGTTVKMAPGASLFINGGRLVVEGTEDRPVRFVSQDPEKGWGVLALRNSNNSLLEHVTLSGGTRARLDFVDYEGALSFHESTATLRSVVLLGDYLSARDSTLSLEKCRFENIFPFYIRTENARIHEKGTKKVNLPATLPKSILGEPGFGTSARAEREFKYTLRADDLSKYKLDDLAKRLQKALAKKGDDRQVWNAPQFTQTDYYIDDDTEDFVFRDIYFDTPDDHAYRKQVSYRLRNRYKGWKAYKLHVKQQDWPAEWPYRLEFQAKTGRQELGRG

Mean predicted aligned error: 12.71 Å

Radius of gyration: 34.13 Å; Cα contacts (8 Å, |Δi|>4): 1697; chains: 1; bounding box: 67×90×97 Å

Nearest PDB structures (foldseek):
  5jd9-assembly1_A  TM=8.229E-01  e=1.942E-14  Bacillus cereus ATCC 10987
  7ndq-assembly1_AAA  TM=2.549E-01  e=4.518E-01  Homo sapiens
  4xxc-assembly1_A  TM=2.613E-01  e=7.906E-01  Homo sapiens
  6j2a-assembly1_A  TM=2.277E-01  e=7.141E-01  Homo sapiens
  7wt5-assembly1_A  TM=1.697E-01  e=8.319E-01  Homo sapiens

pLDDT: mean 84.93, std 17.31, range [26.0, 98.81]